Protein 6ZVZ (pdb70)

Nearest PDB structures (foldseek):
  6zvz-assembly2_B  TM=9.711E-01  e=4.942E-58  Methanocaldococcus jannaschii
  6zw0-assembly1_B  TM=9.424E-01  e=6.574E-52  Methanocaldococcus jannaschii
  8jtu-assembly1_B  TM=8.906E-01  e=1.917E-16  Methanosarcina mazei
  6zvz-assembly2_B  TM=8.165E-01  e=2.394E-58  Methanocaldococcus jannaschii
  6zw0-assembly1_B  TM=8.586E-01  e=1.946E-52  Methanocaldococcus jannaschii

InterPro domains:
  IPR016754 Connectase MJ0548-like [PIRSF019262] (1-293)
  IPR057262 Connectase MJ0548-like, N-terminal domain [PF09894] (1-194)
  IPR057377 Connectase MJ0548-like, C-terminal domain [PF25274] (198-291)

Solvent-accessible surface area: 63079 Å² total; per-residue (Å²): 28,70,0,0,0,0,0,3,6,0,100,31,0,0,0,0,0,0,0,55,20,17,14,88,34,157,40,50,111,128,34,93,124,76,0,51,120,68,0,34,48,4,102,6,98,29,71,114,78,0,103,129,44,2,128,159,37,129,9,101,15,67,32,76,52,121,56,96,8,1,79,100,61,44,90,8,0,0,2,4,10,8,38,53,93,63,182,53,13,111,23,99,22,0,0,0,0,18,16,20,0,2,28,7,22,4,70,45,54,82,55,43,23,64,12,46,41,75,23,90,20,50,12,16,10,3,3,151,26,0,72,133,77,0,83,75,36,7,133,127,28,31,132,7,0,45,96,17,75,30,132,53,0,32,81,10,0,78,82,5,1,84,91,10,76,119,1,2,3,5,2,168,94,41,20,29,76,16,5,62,82,103,29,170,81,1,74,100,36,15,125,146,18,15,76,58,13,51,124,131,41,63,98,81,107,109,111,135,87,55,122,34,98,26,80,53,19,60,133,82,44,4,116,92,19,74,0,0,43,2,100,98,37,78,0,52,15,82,124,92,22,35,0,1,46,106,89,31,40,121,25,142,85,58,83,60,0,72,10,129,40,110,46,144,85,48,22,43,0,21,10,76,128,44,93,24,29,1,112,76,92,92,60,140,5,57,42,188,46,46,7,7,70,80,41,79,2,0,0,0,0,3,7,0,124,33,0,0,0,0,0,0,0,56,20,25,16,96,29,166,46,50,132,127,35,80,125,76,0,24,93,58,0,34,37,4,101,6,98,40,73,118,80,0,104,121,44,2,126,160,38,130,9,126,17,70,34,74,54,120,52,90,11,0,78,97,59,43,87,7,0,0,3,3,17,14,53,57,106,63,183,53,13,111,26,102,21,0,0,0,0,14,3,20,0,3,29,7,24,4,70,43,52,83,53,35,25,60,13,40,43,69,6,83,20,47,12,16,12,4,1,149,26,0,76,133,76,0,86,83,36,7,142,125,30,32,122,9,0,44,82,20,80,34,132,59,0,30,82,9,0,77,84,5,1,83,91,11,77,117,1,2,3,4,2,171,98,41,22,29,74,17,5,57,79,104,28,169,81,1,74,98,34,14,126,147,19,14,72,55,15,51,131,132,43,57,107,84,87,120,117,136,82,54,126,35,84,34,82,54,20,54,126,93,41,3,117,92,18,75,0,0,45,2,108,114,35,82,0,58,15,79,102,83,22,32,0,1,42,111,84,37,42,109,28,141,87,60,80,60,0,70,10,130,39,110,45,144,88,46,22,42,0,25,10,74,129,43,78,23,36,3,111,76,93,90,60,139,5,56,42,187,46,39,6,8,74,129,13,2,66,1,0,0,0,0,3,7,0,116,36,0,0,0,0,0,0,0,54,23,18,6,95,16,177,47,44,60,42,39,42,116,80,0,21,92,57,0,25,37,5,103,5,98,36,70,135,83,0,100,115,41,2,111,141,38,126,9,146,21,88,33,75,50,109,51,86,5,1,122,86,49,41,83,4,0,0,12,4,14,7,37,26,72,49,130,27,13,100,20,92,34,0,0,0,0,64,14,21,0,3,28,6,23,3,73,44,58,82,54,43,26,61,13,42,40,73,9,73,18,48,10,12,7,4,1,144,31,0,66,134,77,0,85,76,32,7,132,148,35,30,172,98,0,26,166,33,79,38,122,77,0,36,73,16,0,79,90,6,0,78,95,11,60,125,1,2,2,4,0,148,97,44,26,27,70,16,7,85,97,102,28,131,38,0,75,86,35,15,122,148,33,14,33,50,11,35,135,126,38,65,108,78,99,130,112,133,94,60,120,36,100,26,74,53,20,58,132,88,40,3,114,94,18,75,0,0,44,2,97,97,36,78,0,51,18,80,138,99,26,40,0,1,50,112,87,37,48,127,19,143,84,59,150,61,0,80,11,117,40,110,47,144,85,48,21,42,0,24,10,74,129,43,84,25,35,2,111,76,95,90,54,155,6,70,41,182,48,58,7,8,74,78,24,4,70,0,0,0,0,0,4,7,0,132,34,0,0,0,0,0,0,0,77,24,15,11,88,39,152,36,47,65,36,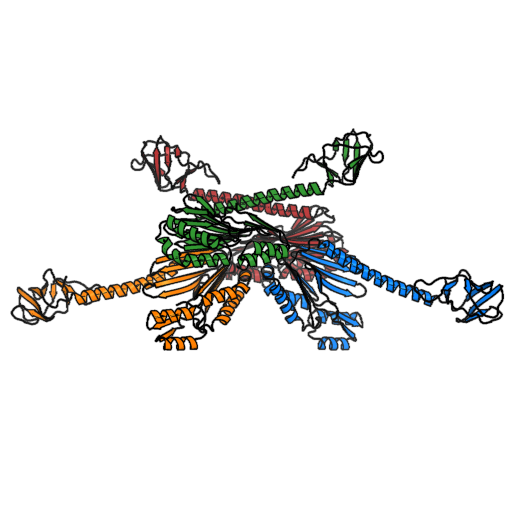39,77,125,77,0,52,109,63,0,35,46,5,98,11,98,43,74,120,78,0,95,118,39,2,130,160,38,130,8,125,20,81,34,76,45,106,51,96,5,1,86,99,61,41,78,4,0,0,3,4,15,8,39,44,90,55,171,53,13,111,28,104,25,0,0,0,0,64,17,20,0,3,28,7,22,3,71,44,72,82,53,42,24,62,12,46,41,76,24,92,19,46,10,7,10,12,1,131,29,0,84,133,77,0,68,78,59,6,137,209,36,30,176,97,0,22,149,33,80,36,134,85,0,31,82,11,0,78,87,5,1,82,96,11,60,122,1,1,5,4,0,146,87,45,32,29,77,17,5,84,104,103,28,171,81,0,74,98,36,15,126,147,20,14,89,61,15,49,132,133,61,55,79,80,96,104,116,135,48,58,124,33,84,34,107,47,18,70,114,58,40,4,116,93,18,93,0,0,43,2,100,98,37,80,0,53,19,88,121,64,26,41,0,2,39,138,88,53,41,119,27,143,85,60,148,60,0,72,12,130,40,111,46,144,85,48,23,48,0,20,10,73,128,44,85,23,37,2,106,76,92,89,56,143,5,57,42,190,46,56,7,8,72,44

B-factor: mean 64.77, std 25.02, range [24.75, 173.52]

Organism: Methanocaldococcus jannaschii (strain ATCC 43067 / DSM 2661 / JAL-1 / JCM 10045 / NBRC 100440) (NCBI:txid243232)

Secondary structure (DSSP, 8-state):
---EEEEEEETTEEEEEEE--EEEEES-HHHHHHHHHHHHHT---SHHHHHHHHHHTT-EEEEE-----EEE-SSS-EEEEEEEESSSEEEEEEEEETTEEEEEEEETTEEEEEEEEES-EEEEEE-HHHHHHHHHHHHTTTTTGGGS-HHHHHHHHHHHHHHHTTSTTS-S-EEEEEE-S--TTHHHHHHHHHHHHHHHHHHHHHHHHHHHHHHHHHHTB-SSEEEEEEETTEEEE-TTEEEESSSSSSPPEESEEE-BSS--TTPEEEEETTEEEETTT--B-B-SSEEEE-/---EEEEEEETTEEEEEEE--EEEEES-HHHHHHHHHHHHHT---SHHHHHHHHHHTT-EEEEE-----EEE-SSS-EEEEEEEESSSEEEEEEEEETTEEEEEEEETTEEEEEEEEESSEEEEEE-HHHHHHHHHHHHTTGGGGGGS-HHHHHHHHHHHHHHHTTSTTS-S-EEEEEE-S--TTHHHHHHHHHHHHHHHHHHHHHHHHHHHHHHHHHHTB-SSEEEEEEETTEEEE-TTEEEESSS-SSPPEESEEE-BSS--TTPEEEEETTEEEETTT--B-B-SSEEEE-/-B--EEEEEEETTEEEEEEE--EEEEES-HHHHHHHHHHHHHT---SHHHHHHHHHHTT-EEEEE-----EEE-SSS-EEEEEEEESSSEEEEEEEEETTEEEEEEEETTEEEEEEEEESSEEEEEE-HHHHHHHHHHHHTTGGGGGGS-HHHHHHHHHHHHHHHTTSTTS-S-EEEEEE-S--TTHHHHHHHHHHHHHHHHHHHHHHHHHHHHHHHHHHTB-SSEEEEEEETTEEEE-TTEEEESSSSSSPPEESEEE-BSS--TTPEEEEETTEEEETTT--B-B-SSEEEE-/-B--EEEEEEETTEEEEEEE--EEEEES-HHHHHHHHHHHHHT---SHHHHHHHHHHTT-EEEEE-----EEE-SSS-EEEEEEEESSSEEEEEEEEETTEEEEEEEETTEEEEEEEEESSEEEEEE-HHHHHHHHHHHTTTGGGGGGS-HHHHHHHHHHHHHHHTTSTTS-S-EEEEEE-S--TTHHHHHHHHHHHHHHHHHHHHHHHHHHHHHHHHHHTB-SSEEEEEEETTEEEE-TTEEEESSSSSSPPEESEEE-BSS--TTPEEEEETTEEEETTT--B-B-SSEEEE-

Foldseek 3Di:
DFAKKKKKAAQQKIKIKWFQKDKDKDDDPVLVVVLVCCQLVCVQQAPVSSVVSCVVSVIDMDMDRPGAFKDDPDLFKIKGKDWDDDVWTWIWMWMYGHFKIKIWIDIHLDTPDMDIGGHIDMDMTGGPVLSVQLVVLCVVCVVCVNVDNPVVVQVSNVVSCVVPQNRPRGDPDMDMDIHRDHDPPRVVVVVVVSVVVVVVSVVVVVVVLFVVLLVVQVVFFDQWDQFAWDDPQKGQGDPQKWKFQDRGSDTDIHRIFHKDWDDDGGFTWIHHRNFIATPPVRTGIDGNITMGTD/DFAKKKWKAAQQWIKIKDFQKDKDKDDDPVLVVVLVCCQLVCVDQAPVSSVVSCVVSVIDMDMDRPGAFKDAPDLFKIKGKDWDDDVWTWIWMWMYGHQKIKIWIDIHLDTPDMDIGGHIDMDMTGGPVLSVQLVVLCVVCVVCVNVDNPVVVQVSVVVSCVVPQNRPRGDPDMDMDIHRDHDPPRVVVVVVVSVVVVVVSVVVVVVVLFVVLLVVQVVFFDQWDQFAWDDPQKGQGDPQKWKFQDRGSDTDIHRIFHKDWPDYGGFTWIHHRNFIATPPVRTGIDGNITMGGD/DAQAKKKKKAAQQKIKIKDFQKDKDKDDDPVLVVVLVCCLLVCVDQAPVSSVVSCVVSVIDMDMDRHHAFKDAPDLFKIKGKGWDDDVWTWIWMWMYGHQKIKIWIDIHLDTPDMDIGGHIDMDMTHGPVLSVQLVVLCVVCVVCVNVDNPVVVQVSNVVSLCVPQNRVSGDNDMDMDIHRDHDPPRVVVVVVVSVVVVVVSVVVVVVVLFVVLLVVQVVFFDQWDQFAWDDPQKGQGDPQKWKFLDRGSDTDIHRIFHKDWDDDGGFTWIHHRNFIATPPVRTGIDGNITMGGD/DAQFKKKKKAAQQKIKIKGFFKDKDKDDDPVLVVVLVCCQLVCVDQAPVSSCVSCVVSVIDMDMDRHGAFKDAPDLFKIKGKGWDDDVWTWMWMWMYGHFKIKIWIDIHLDTPDMDIGGHIDMDITGGPVLSVQLVVLCVVCVVCVNVDNPVVVQVSNVVSLCVPQNRPSGDNDMDMDIHRDHDPPRVVVVVVVSVVVNVVSVVVVVVVLFVVLLVVQVVFFDQWDQFAWDDPQKGQGDPFKWKFQDRGSDTDIHRIFHKDWPDDGGFTWIHHRNFIATPPVRTGIDGNITMGGD

Radius of gyration: 45.35 Å; Cα contacts (8 Å, |Δi|>4): 2512; chains: 4; bounding box: 73×190×86 Å

Sequence (1178 aa):
SMSLIICYYGKNGAVIGGDRRQIFFRGSEENRKILEEKLYSGEIKSEEELYKLAEKLNIKIIIEDDREKVRKISDSVVCGEVRSLGIDAKRRRVYATKGKCAIVDILNDTVTNQTIKEGFGIVVLGNRFLKKKAEEELKRTAKLFPMMPIQQIEDAIKEIFEKLKWHPTVSKEYDIYSVNKYEKNFEEVIKKDIESLFKYREQLRKQLIDFGKVMSIVNKIVKNGEIGVIKDGKLHLYDDYIAIDKIDPNPKVFKVVDVEGNFKDGDIVVIENGDMKIKGTNEKVTTKYIIIHKSMSLIICYYGKNGAVIGGDRRQIFFRGSEENRKILEEKLYSGEIKSEEELYKLAEKLNIKIIIEDDREKVRKISDSVVCGEVRSLGIDAKRRRVYATKGKCAIVDILNDTVTNQTIKEGFGIVVLGNRFLKKKAEEELKRTAKLFPMMPIQQIEDAIKEIFEKLKWHPTVSKEYDIYSVNKYEKNFEEVIKKDIESLFKYREQLRKQLIDFGKVMSIVNKIVKNGEIGVIKDGKLHLYDDYIAIDKIDPNPKVFKVVDVEGNFKDGDIVVIENGDMKIKGTNEKVTTKYIIIHKGSMSLIICYYGKNGAVIGGDRRQIFFRGSEENRKILEEKLYSGEIKSEEELYKLAEKLNIKIIIEDDREKVRKISDSVVCGEVRSLGIDAKRRRVYATKGKCAIVDILNDTVTNQTIKEGFGIVVLGNRFLKKKAEEELKRTAKLFPMMPIQQIEDAIKEIFEKLKWHPTVSKEYDIYSVNKYEKNFEEVIKKDIESLFKYREQLRKQLIDFGKVMSIVNKIVKNGEIGVIKDGKLHLYDDYIAIDKIDPNPKVFKVVDVEGNFKDGDIVVIENGDMKIKGTNEKVTTKYIIIHKGSMSLIICYYGKNGAVIGGDRRQIFFRGSEENRKILEEKLYSGEIKSEEELYKLAEKLNIKIIIEDDREKVRKISDSVVCGEVRSLGIDAKRRRVYATKGKCAIVDILNDTVTNQTIKEGFGIVVLGNRFLKKKAEEELKRTAKLFPMMPIQQIEDAIKEIFEKLKWHPTVSKEYDIYSVNKYEKNFEEVIKKDIESLFKYREQLRKQLIDFGKVMSIVNKIVKNGEIGVIKDGKLHLYDDYIAIDKIDPNPKVFKVVDVEGNFKDGDIVVIENGDMKIKGTNEKVTTKYIIIHK

Structure (mmCIF, N/CA/C/O backbone):
data_6ZVZ
#
_entry.id   6ZVZ
#
_cell.length_a   76.162
_cell.length_b   190.221
_cell.length_c   111.863
_cell.angle_alpha   90.000
_cell.angle_beta   107.430
_cell.angle_gamma   90.000
#
_symmetry.space_group_name_H-M   'C 1 2 1'
#
loop_
_entity.id
_entity.type
_entity.pdbx_description
1 polymer 'Connectase MJ0548'
2 water water
#
loop_
_atom_site.group_PDB
_atom_site.id
_atom_site.type_symbol
_atom_site.label_atom_id
_atom_site.label_alt_id
_atom_site.label_comp_id
_atom_site.label_asym_id
_atom_site.label_entity_id
_atom_site.label_seq_id
_atom_site.pdbx_PDB_ins_code
_atom_site.Cartn_x
_atom_site.Cartn_y
_atom_site.Cartn_z
_atom_site.occupancy
_atom_site.B_iso_or_equiv
_atom_site.auth_seq_id
_atom_site.auth_comp_id
_atom_site.auth_asym_id
_atom_site.auth_atom_id
_atom_site.pdbx_PDB_model_num
ATOM 1 N N . SER A 1 2 ? 16.330 -26.492 42.101 1.00 69.37 -1 SER A N 1
ATOM 2 C CA . SER A 1 2 ? 14.976 -26.122 41.629 1.00 71.52 -1 SER A CA 1
ATOM 3 C C . SER A 1 2 ? 14.853 -24.573 41.312 1.00 67.14 -1 SER A C 1
ATOM 4 O O . SER A 1 2 ? 15.862 -23.862 41.061 1.00 68.49 -1 SER A O 1
ATOM 7 N N . MET A 1 3 ? 13.628 -24.058 41.277 1.00 59.49 0 MET A N 1
ATOM 8 C CA . MET A 1 3 ? 13.403 -22.844 40.513 1.00 58.33 0 MET A CA 1
ATOM 9 C C . MET A 1 3 ? 13.488 -21.691 41.475 1.00 50.81 0 MET A C 1
ATOM 10 O O . MET A 1 3 ? 12.683 -21.593 42.378 1.00 47.72 0 MET A O 1
ATOM 15 N N . SER A 1 4 ? 14.439 -20.807 41.239 1.00 46.56 1 SER A N 1
ATOM 16 C CA . SER A 1 4 ? 14.647 -19.681 42.098 1.00 51.12 1 SER A CA 1
ATOM 17 C C . SER A 1 4 ? 14.520 -18.492 41.161 1.00 46.64 1 SER A C 1
ATOM 18 O O . SER A 1 4 ? 13.402 -18.147 40.762 1.00 48.24 1 SER A O 1
ATOM 21 N N . LEU A 1 5 ? 15.654 -17.947 40.737 1.00 41.97 2 LEU A N 1
ATOM 22 C CA . LEU A 1 5 ? 15.686 -16.761 39.916 1.00 39.67 2 LEU A CA 1
ATOM 23 C C . LEU A 1 5 ? 16.951 -16.638 39.116 1.00 35.04 2 LEU A C 1
ATOM 24 O O . LEU A 1 5 ? 18.076 -16.662 39.663 1.00 33.54 2 LEU A O 1
ATOM 29 N N . ILE A 1 6 ? 16.771 -16.520 37.808 1.00 34.71 3 ILE A N 1
ATOM 30 C CA . ILE A 1 6 ? 17.850 -16.102 36.921 1.00 35.92 3 ILE A CA 1
ATOM 31 C C . ILE A 1 6 ? 17.399 -14.897 36.113 1.00 36.14 3 ILE A C 1
ATOM 32 O O . ILE A 1 6 ? 16.308 -14.885 35.527 1.00 36.81 3 ILE A O 1
ATOM 37 N N . ILE A 1 7 ? 18.249 -13.881 36.055 1.00 36.79 4 ILE A N 1
ATOM 38 C CA . ILE A 1 7 ? 17.974 -12.681 35.235 1.00 35.47 4 ILE A CA 1
ATOM 39 C C . ILE A 1 7 ? 19.095 -12.447 34.283 1.00 35.11 4 ILE A C 1
ATOM 40 O O . ILE A 1 7 ? 20.275 -12.463 34.690 1.00 38.14 4 ILE A O 1
ATOM 45 N N . CYS A 1 8 ? 18.746 -12.356 33.005 1.00 36.10 5 CYS A N 1
ATOM 46 C CA . CYS A 1 8 ? 19.729 -12.279 31.916 1.00 37.66 5 CYS A CA 1
ATOM 47 C C . CYS A 1 8 ? 19.445 -11.146 30.968 1.00 38.74 5 CYS A C 1
ATOM 48 O O . CYS A 1 8 ? 18.341 -11.072 30.420 1.00 35.85 5 CYS A O 1
ATOM 51 N N . TYR A 1 9 ? 20.428 -10.243 30.803 1.00 33.85 6 TYR A N 1
ATOM 52 C CA . TYR A 1 9 ? 20.326 -9.175 29.864 1.00 29.73 6 TYR A CA 1
ATOM 53 C C . TYR A 1 9 ? 21.289 -9.437 28.755 1.00 30.10 6 TYR A C 1
ATOM 54 O O . TYR A 1 9 ? 22.405 -9.914 28.977 1.00 31.02 6 TYR A O 1
ATOM 63 N N . TYR A 1 10 ? 20.853 -9.102 27.555 1.00 31.41 7 TYR A N 1
ATOM 64 C CA . TYR A 1 10 ? 21.710 -9.101 26.364 1.00 34.53 7 TYR A CA 1
ATOM 65 C C . TYR A 1 10 ? 21.387 -7.873 25.566 1.00 33.31 7 TYR A C 1
ATOM 66 O O . TYR A 1 10 ? 20.218 -7.474 25.464 1.00 33.77 7 TYR A O 1
ATOM 75 N N . GLY A 1 11 ? 22.424 -7.271 25.010 1.00 31.77 8 GLY A N 1
ATOM 76 C CA . GLY A 1 11 ? 22.261 -6.047 24.245 1.00 35.18 8 GLY A CA 1
ATOM 77 C C . GLY A 1 11 ? 23.559 -5.728 23.539 1.00 34.23 8 GLY A C 1
ATOM 78 O O . GLY A 1 11 ? 24.496 -6.525 23.491 1.00 34.87 8 GLY A O 1
ATOM 79 N N . LYS A 1 12 ? 23.588 -4.560 22.963 1.00 37.94 9 LYS A N 1
ATOM 80 C CA . LYS A 1 12 ? 24.643 -4.183 22.061 1.00 42.98 9 LYS A CA 1
ATOM 81 C C . LYS A 1 12 ? 25.922 -3.885 22.843 1.00 40.05 9 LYS A C 1
ATOM 82 O O . LYS A 1 12 ? 27.015 -3.936 22.312 1.00 39.79 9 LYS A O 1
ATOM 88 N N . ASN A 1 13 ? 25.742 -3.584 24.110 1.00 36.37 10 ASN A N 1
ATOM 89 C CA . ASN A 1 13 ? 26.820 -3.309 25.020 1.00 38.37 10 ASN A CA 1
ATOM 90 C C . ASN A 1 13 ? 27.314 -4.563 25.764 1.00 36.46 10 ASN A C 1
ATOM 91 O O . ASN A 1 13 ? 28.189 -4.486 26.580 1.00 43.52 10 ASN A O 1
ATOM 96 N N . GLY A 1 14 ? 26.702 -5.706 25.529 1.00 36.42 11 GLY A N 1
ATOM 97 C CA . GLY A 1 14 ? 27.152 -6.954 26.118 1.00 36.13 11 GLY A CA 1
ATOM 98 C C . GLY A 1 14 ? 26.033 -7.791 26.703 1.00 32.39 11 GLY A C 1
ATOM 99 O O . GLY A 1 14 ? 24.871 -7.649 26.304 1.00 33.37 11 GLY A O 1
ATOM 100 N N . ALA A 1 15 ? 26.371 -8.590 27.701 1.00 29.93 12 ALA A N 1
ATOM 101 C CA . ALA A 1 15 ? 25.364 -9.380 28.393 1.00 28.96 12 ALA A CA 1
ATOM 102 C C . ALA A 1 15 ? 25.715 -9.577 29.841 1.00 35.14 12 ALA A C 1
ATOM 103 O O . ALA A 1 15 ? 26.912 -9.553 30.275 1.00 35.32 12 ALA A O 1
ATOM 105 N N . VAL A 1 16 ? 24.663 -9.738 30.627 1.00 34.78 13 VAL A N 1
ATOM 106 C CA . VAL A 1 16 ? 24.796 -9.769 32.070 1.00 31.14 13 VAL A CA 1
ATOM 107 C C . VAL A 1 16 ? 23.842 -10.821 32.516 1.00 34.26 13 VAL A C 1
ATOM 108 O O . VAL A 1 16 ? 22.665 -10.842 32.080 1.00 30.73 13 VAL A O 1
ATOM 112 N N . ILE A 1 17 ? 24.325 -11.680 33.409 1.00 33.95 14 ILE A N 1
ATOM 113 C CA . ILE A 1 17 ? 23.467 -12.648 34.001 1.00 34.01 14 ILE A CA 1
ATOM 114 C C . ILE A 1 17 ? 23.695 -12.719 35.516 1.00 32.19 14 ILE A C 1
ATOM 115 O O . ILE A 1 17 ? 24.808 -12.598 35.992 1.00 32.21 14 ILE A O 1
ATOM 120 N N . GLY A 1 18 ? 22.593 -12.901 36.239 1.00 32.98 15 GLY A N 1
ATOM 121 C CA . GLY A 1 18 ? 22.625 -13.097 37.661 1.00 36.14 15 GLY A CA 1
ATOM 122 C C . GLY A 1 18 ? 21.766 -14.309 37.990 1.00 35.48 15 GLY A C 1
ATOM 123 O O . GLY A 1 18 ? 20.760 -14.563 37.324 1.00 33.25 15 GLY A O 1
ATOM 124 N N . GLY A 1 19 ? 22.199 -15.066 38.992 1.00 31.43 16 GLY A N 1
ATOM 125 C CA . GLY A 1 19 ? 21.429 -16.195 39.496 1.00 31.17 16 GLY A CA 1
ATOM 126 C C . GLY A 1 19 ? 21.924 -16.594 40.872 1.00 32.53 16 GLY A C 1
ATOM 127 O O . GLY A 1 19 ? 23.077 -16.369 41.236 1.00 33.38 16 GLY A O 1
ATOM 128 N N . ASP A 1 20 ? 21.061 -17.206 41.651 1.00 37.21 17 ASP A N 1
ATOM 129 C CA . ASP A 1 20 ? 21.465 -17.685 42.975 1.00 42.04 17 ASP A CA 1
ATOM 130 C C . ASP A 1 20 ? 21.877 -19.144 42.840 1.00 45.17 17 ASP A C 1
ATOM 131 O O . ASP A 1 20 ? 22.170 -19.598 41.726 1.00 46.94 17 ASP A O 1
ATOM 136 N N . ARG A 1 21 ? 21.939 -19.868 43.958 1.00 42.50 18 ARG A N 1
ATOM 137 C CA . ARG A 1 21 ? 22.477 -21.217 43.988 1.00 41.31 18 ARG A CA 1
ATOM 138 C C . ARG A 1 21 ? 21.624 -22.242 44.695 1.00 44.57 18 ARG A C 1
ATOM 139 O O . ARG A 1 21 ? 22.124 -23.315 45.013 1.00 44.73 18 ARG A O 1
ATOM 147 N N . ARG A 1 22 ? 20.387 -21.895 45.023 1.00 45.35 19 ARG A N 1
ATOM 148 C CA . ARG A 1 22 ? 19.622 -22.733 45.932 1.00 47.50 19 ARG A CA 1
ATOM 149 C C . ARG A 1 22 ? 18.805 -23.830 45.245 1.00 52.43 19 ARG A C 1
ATOM 150 O O . ARG A 1 22 ? 18.069 -23.588 44.299 1.00 50.68 19 ARG A O 1
ATOM 158 N N . GLN A 1 23 ? 18.935 -25.023 45.802 1.00 55.80 20 GLN A N 1
ATOM 159 C CA . GLN A 1 23 ? 18.159 -26.182 45.427 1.00 59.39 20 GLN A CA 1
ATOM 160 C C . GLN A 1 23 ? 17.437 -26.655 46.687 1.00 60.99 20 GLN A C 1
ATOM 161 O O . GLN A 1 23 ? 18.022 -26.684 47.780 1.00 55.64 20 GLN A O 1
ATOM 167 N N . ILE A 1 24 ? 16.188 -27.059 46.514 1.00 60.32 21 ILE A N 1
ATOM 168 C CA . ILE A 1 24 ? 15.415 -27.642 47.598 1.00 63.94 21 ILE A CA 1
ATOM 169 C C . ILE A 1 24 ? 14.928 -29.019 47.189 1.00 65.14 21 ILE A C 1
ATOM 170 O O . ILE A 1 24 ? 14.291 -29.165 46.153 1.00 65.27 21 ILE A O 1
ATOM 175 N N . PHE A 1 25 ? 15.293 -30.019 47.995 1.00 72.54 22 PHE A N 1
ATOM 176 C CA . PHE A 1 25 ? 14.831 -31.397 47.850 1.00 76.09 22 PHE A CA 1
ATOM 177 C C . PHE A 1 25 ? 13.771 -31.661 48.901 1.00 78.09 22 PHE A C 1
ATOM 178 O O . PHE A 1 25 ? 13.925 -31.320 50.083 1.00 78.77 22 PHE A O 1
ATOM 186 N N . PHE A 1 26 ? 12.689 -32.267 48.459 1.00 78.08 23 PHE A N 1
ATOM 187 C CA . PHE A 1 26 ? 11.632 -32.696 49.346 1.00 81.90 23 PHE A CA 1
ATOM 188 C C . PHE A 1 26 ? 11.632 -34.207 49.394 1.00 85.14 23 PHE A C 1
ATOM 189 O O . PHE A 1 26 ? 11.832 -34.842 48.353 1.00 85.21 23 PHE A O 1
ATOM 197 N N . ARG A 1 27 ? 11.409 -34.768 50.586 1.00 85.93 24 ARG A N 1
ATOM 198 C CA . ARG A 1 27 ? 11.160 -36.188 50.756 1.00 90.54 24 ARG A CA 1
ATOM 199 C C . ARG A 1 27 ? 9.829 -36.364 51.450 1.00 94.31 24 ARG A C 1
ATOM 200 O O . ARG A 1 27 ? 9.644 -35.872 52.557 1.00 93.20 24 ARG A O 1
ATOM 208 N N . GLY A 1 28 ? 8.923 -37.107 50.828 1.00 98.84 25 GLY A N 1
ATOM 209 C CA . GLY A 1 28 ? 7.622 -37.406 51.421 1.00 103.10 25 GLY A CA 1
ATOM 210 C C . GLY A 1 28 ? 6.628 -37.599 50.298 1.00 105.37 25 GLY A C 1
ATOM 211 O O . GLY A 1 28 ? 7.022 -37.744 49.143 1.00 101.18 25 GLY A O 1
ATOM 212 N N . SER A 1 29 ? 5.340 -37.607 50.636 1.00 111.17 26 SER A N 1
ATOM 213 C CA . SER A 1 29 ? 4.299 -37.952 49.669 1.00 115.32 26 SER A CA 1
ATOM 214 C C . SER A 1 29 ? 4.295 -36.962 48.516 1.00 114.91 26 SER A C 1
ATOM 215 O O . SER A 1 29 ? 4.489 -35.758 48.713 1.00 112.27 26 SER A O 1
ATOM 218 N N . GLU A 1 30 ? 4.083 -37.489 47.314 1.00 116.59 27 GLU A N 1
ATOM 219 C CA . GLU A 1 30 ? 4.015 -36.668 46.120 1.00 111.79 27 GLU A CA 1
ATOM 220 C C . GLU A 1 30 ? 2.950 -35.580 46.255 1.00 110.18 27 GLU A C 1
ATOM 221 O O . GLU A 1 30 ? 3.199 -34.444 45.878 1.00 104.05 27 GLU A O 1
ATOM 227 N N . GLU A 1 31 ? 1.786 -35.902 46.824 1.00 112.81 28 GLU A N 1
ATOM 228 C CA . GLU A 1 31 ? 0.723 -34.894 46.957 1.00 113.48 28 GLU A CA 1
ATOM 229 C C . GLU A 1 31 ? 1.080 -33.760 47.940 1.00 112.39 28 GLU A C 1
ATOM 230 O O . GLU A 1 31 ? 0.890 -32.576 47.631 1.00 111.39 28 GLU A O 1
ATOM 236 N N . ASN A 1 32 ? 1.616 -34.101 49.105 1.00 109.80 29 ASN A N 1
ATOM 237 C CA . ASN A 1 32 ? 2.036 -33.062 50.031 1.00 105.64 29 ASN A CA 1
ATOM 238 C C . ASN A 1 32 ? 3.192 -32.223 49.488 1.00 102.24 29 ASN A C 1
ATOM 239 O O . ASN A 1 32 ? 3.201 -31.014 49.711 1.00 94.18 29 ASN A O 1
ATOM 244 N N . ARG A 1 33 ? 4.160 -32.876 48.829 1.00 103.28 30 ARG A N 1
ATOM 245 C CA . ARG A 1 33 ? 5.248 -32.202 48.097 1.00 103.51 30 ARG A CA 1
ATOM 246 C C . ARG A 1 33 ? 4.693 -31.061 47.229 1.00 104.03 30 ARG A C 1
ATOM 247 O O . ARG A 1 33 ? 5.165 -29.907 47.303 1.00 98.81 30 ARG A O 1
ATOM 255 N N . LYS A 1 34 ? 3.665 -31.407 46.447 1.00 107.71 31 LYS A N 1
ATOM 256 C CA . LYS A 1 34 ? 2.969 -30.492 45.537 1.00 106.27 31 LYS A CA 1
ATOM 257 C C . LYS A 1 34 ? 2.346 -29.305 46.266 1.00 103.66 31 LYS A C 1
ATOM 258 O O . LYS A 1 34 ? 2.455 -28.176 45.809 1.00 105.64 31 LYS A O 1
ATOM 264 N N . ILE A 1 35 ? 1.696 -29.558 47.399 1.00 103.27 32 ILE A N 1
ATOM 265 C CA . ILE A 1 35 ? 1.090 -28.491 48.203 1.00 102.73 32 ILE A CA 1
ATOM 266 C C . ILE A 1 35 ? 2.170 -27.516 48.701 1.00 97.46 32 ILE A C 1
ATOM 267 O O . ILE A 1 35 ? 1.977 -26.298 48.721 1.00 92.53 32 ILE A O 1
ATOM 272 N N . LEU A 1 36 ? 3.298 -28.077 49.113 1.00 94.76 33 LEU A N 1
ATOM 273 C CA . LEU A 1 36 ? 4.402 -27.296 49.628 1.00 92.49 33 LEU A CA 1
ATOM 274 C C . LEU A 1 36 ? 4.978 -26.412 48.527 1.00 89.89 33 LEU A C 1
ATOM 275 O O . LEU A 1 36 ? 5.142 -25.216 48.717 1.00 81.95 33 LEU A O 1
ATOM 280 N N . GLU A 1 37 ? 5.237 -27.001 47.362 1.00 91.99 34 GLU A N 1
ATOM 281 C CA . GLU A 1 37 ? 5.774 -26.252 46.232 1.00 93.68 34 GLU A CA 1
ATOM 282 C C . GLU A 1 37 ? 4.886 -25.104 45.757 1.00 87.66 34 GLU A C 1
ATOM 283 O O . GLU A 1 37 ? 5.404 -24.016 45.525 1.00 83.57 34 GLU A O 1
ATOM 289 N N . GLU A 1 38 ? 3.578 -25.354 45.620 1.00 84.85 35 GLU A N 1
ATOM 290 C CA . GLU A 1 38 ? 2.617 -24.330 45.200 1.00 84.81 35 GLU A CA 1
ATOM 291 C C . GLU A 1 38 ? 2.703 -23.116 46.123 1.00 82.88 35 GLU A C 1
ATOM 292 O O . GLU A 1 38 ? 2.834 -21.990 45.641 1.00 80.23 35 GLU A O 1
ATOM 298 N N . LYS A 1 39 ? 2.673 -23.336 47.433 1.00 84.76 36 LYS A N 1
ATOM 299 C CA . LYS A 1 39 ? 2.737 -22.227 48.395 1.00 81.99 36 LYS A CA 1
ATOM 300 C C . LYS A 1 39 ? 4.113 -21.540 48.402 1.00 77.81 36 LYS A C 1
ATOM 301 O O . LYS A 1 39 ? 4.229 -20.327 48.595 1.00 74.26 36 LYS A O 1
ATOM 307 N N . LEU A 1 40 ? 5.147 -22.318 48.137 1.00 71.37 37 LEU A N 1
ATOM 308 C CA . LEU A 1 40 ? 6.487 -21.788 48.061 1.00 66.02 37 LEU A CA 1
ATOM 309 C C . LEU A 1 40 ? 6.653 -20.885 46.852 1.00 63.09 37 LEU A C 1
ATOM 310 O O . LEU A 1 40 ? 7.209 -19.798 46.962 1.00 56.20 37 LEU A O 1
ATOM 315 N N . TYR A 1 41 ? 6.168 -21.350 45.701 1.00 66.43 38 TYR A N 1
ATOM 316 C CA . TYR A 1 41 ? 6.364 -20.659 44.447 1.00 67.82 38 TYR A CA 1
ATOM 317 C C . TYR A 1 41 ? 5.304 -19.611 44.164 1.00 69.36 38 TYR A C 1
ATOM 318 O O . TYR A 1 41 ? 5.428 -18.883 43.185 1.00 71.95 38 TYR A O 1
ATOM 327 N N . SER A 1 42 ? 4.266 -19.535 44.996 1.00 73.80 39 SER A N 1
ATOM 328 C CA . SER A 1 42 ? 3.191 -18.558 44.798 1.00 75.34 39 SER A CA 1
ATOM 329 C C . SER A 1 42 ? 3.491 -17.271 45.531 1.00 73.79 39 SER A C 1
ATOM 330 O O . SER A 1 42 ? 2.887 -16.243 45.239 1.00 73.62 39 SER A O 1
ATOM 333 N N . GLY A 1 43 ? 4.380 -17.357 46.525 1.00 73.36 40 GLY A N 1
ATOM 334 C CA . GLY A 1 43 ? 4.676 -16.243 47.433 1.00 68.04 40 GLY A CA 1
ATOM 335 C C . GLY A 1 43 ? 4.003 -16.336 48.779 1.00 68.53 40 GLY A C 1
ATOM 336 O O . GLY A 1 43 ? 4.233 -15.511 49.656 1.00 65.72 40 GLY A O 1
ATOM 337 N N . GLU A 1 44 ? 3.174 -17.353 48.971 1.00 68.62 41 GLU A N 1
ATOM 338 C CA . GLU A 1 44 ? 2.544 -17.502 50.266 1.00 70.19 41 GLU A CA 1
ATOM 339 C C . GLU A 1 44 ? 3.570 -17.744 51.377 1.00 68.28 41 GLU A C 1
ATOM 340 O O . GLU A 1 44 ? 3.372 -17.288 52.522 1.00 66.57 41 GLU A O 1
ATOM 346 N N . ILE A 1 45 ? 4.617 -18.501 51.070 1.00 63.43 42 ILE A N 1
ATOM 347 C CA . ILE A 1 45 ? 5.651 -18.784 52.066 1.00 64.85 42 ILE A CA 1
ATOM 348 C C . ILE A 1 45 ? 6.733 -17.712 52.009 1.00 64.17 42 ILE A C 1
ATOM 349 O O . ILE A 1 45 ? 7.468 -17.633 51.050 1.00 64.06 42 ILE A O 1
ATOM 354 N N . LYS A 1 46 ? 6.823 -16.929 53.087 1.00 68.23 43 LYS A N 1
ATOM 355 C CA . LYS A 1 46 ? 7.620 -15.715 53.160 1.00 66.13 43 LYS A CA 1
ATOM 356 C C . LYS A 1 46 ? 8.995 -15.929 53.778 1.00 62.78 43 LYS A C 1
ATOM 357 O O . LYS A 1 46 ? 9.859 -15.097 53.606 1.00 56.84 43 LYS A O 1
ATOM 363 N N . SER A 1 47 ? 9.210 -17.047 54.468 1.00 61.78 44 SER A N 1
ATOM 364 C CA . SER A 1 47 ? 10.510 -17.294 55.085 1.00 59.69 44 SER A CA 1
ATOM 365 C C . SER A 1 47 ? 10.804 -18.774 55.238 1.00 59.47 44 SER A C 1
ATOM 366 O O . SER A 1 47 ? 9.913 -19.621 55.114 1.00 54.93 44 SER A O 1
ATOM 369 N N . GLU A 1 48 ? 12.072 -19.065 55.544 1.00 59.82 45 GLU A N 1
ATOM 370 C CA . GLU A 1 48 ? 12.490 -20.424 55.896 1.00 60.04 45 GLU A CA 1
ATOM 371 C C . GLU A 1 48 ? 11.763 -20.999 57.067 1.00 62.03 45 GLU A C 1
ATOM 372 O O . GLU A 1 48 ? 11.350 -22.156 57.014 1.00 64.93 45 GLU A O 1
ATOM 378 N N . GLU A 1 49 ? 11.545 -20.199 58.098 1.00 65.33 46 GLU A N 1
ATOM 379 C CA . GLU A 1 49 ? 10.797 -20.701 59.255 1.00 71.23 46 GLU A CA 1
ATOM 380 C C . GLU A 1 49 ? 9.404 -21.159 58.855 1.00 72.57 46 GLU A C 1
ATOM 381 O O . GLU A 1 49 ? 8.980 -22.216 59.295 1.00 73.39 46 GLU A O 1
ATOM 387 N N . GLU A 1 50 ? 8.708 -20.401 57.997 1.00 73.39 47 GLU A N 1
ATOM 388 C CA . GLU A 1 50 ? 7.370 -20.830 57.507 1.00 78.03 47 GLU A CA 1
ATOM 389 C C . GLU A 1 50 ? 7.455 -22.122 56.697 1.00 75.94 47 GLU A C 1
ATOM 390 O O . GLU A 1 50 ? 6.595 -23.003 56.806 1.00 77.34 47 GLU A O 1
ATOM 396 N N . LEU A 1 51 ? 8.511 -22.239 55.916 1.00 70.96 48 LEU A N 1
ATOM 397 C CA . LEU A 1 51 ? 8.718 -23.416 55.104 1.00 71.55 48 LEU A CA 1
ATOM 398 C C . LEU A 1 51 ? 8.950 -24.680 55.950 1.00 71.94 48 LEU A C 1
ATOM 399 O O . LEU A 1 51 ? 8.285 -25.703 55.738 1.00 69.93 48 LEU A O 1
ATOM 404 N N . TYR A 1 52 ? 9.895 -24.614 56.888 1.00 71.56 49 TYR A N 1
ATOM 405 C CA . TYR A 1 52 ? 10.191 -25.777 57.738 1.00 74.10 49 TYR A CA 1
ATOM 406 C C . TYR A 1 52 ? 8.965 -26.183 58.579 1.00 77.35 49 TYR A C 1
ATOM 407 O O . TYR A 1 52 ? 8.658 -27.355 58.663 1.00 78.69 49 TYR A O 1
ATOM 416 N N . LYS A 1 53 ? 8.246 -25.202 59.110 1.00 77.46 50 LYS A N 1
ATOM 417 C CA . LYS A 1 53 ? 7.042 -25.440 59.886 1.00 83.21 50 LYS A CA 1
ATOM 418 C C . LYS A 1 53 ? 5.985 -26.169 59.064 1.00 86.50 50 LYS A C 1
ATOM 419 O O . LYS A 1 53 ? 5.497 -27.244 59.426 1.00 87.23 50 LYS A O 1
ATOM 425 N N . LEU A 1 54 ? 5.641 -25.608 57.920 1.00 87.73 51 LEU A N 1
ATOM 426 C CA . LEU A 1 54 ? 4.602 -26.213 57.116 1.00 94.46 51 LEU A CA 1
ATOM 427 C C . LEU A 1 54 ? 5.012 -27.626 56.656 1.00 97.00 51 LEU A C 1
ATOM 428 O O . LEU A 1 54 ? 4.192 -28.552 56.680 1.00 103.08 51 LEU A O 1
ATOM 433 N N . ALA A 1 55 ? 6.269 -27.794 56.252 1.00 93.27 52 ALA A N 1
ATOM 434 C CA . ALA A 1 55 ? 6.793 -29.115 55.862 1.00 95.82 52 ALA A CA 1
ATOM 435 C C . ALA A 1 55 ? 6.628 -30.180 56.936 1.00 102.78 52 ALA A C 1
ATOM 436 O O . ALA A 1 55 ? 6.192 -31.283 56.622 1.00 110.88 52 ALA A O 1
ATOM 438 N N . GLU A 1 56 ? 6.967 -29.867 58.190 1.00 105.92 53 GLU A N 1
ATOM 439 C CA . GLU A 1 56 ? 6.795 -30.846 59.269 1.00 111.86 53 GLU A CA 1
ATOM 440 C C . GLU A 1 56 ? 5.311 -31.176 59.479 1.00 114.86 53 GLU A C 1
ATOM 441 O O . GLU A 1 56 ? 4.958 -32.329 59.712 1.00 113.63 53 GLU A O 1
ATOM 447 N N . LYS A 1 57 ? 4.436 -30.180 59.336 1.00 114.06 54 LYS A N 1
ATOM 448 C CA . LYS A 1 57 ? 3.001 -30.433 59.429 1.00 115.27 54 LYS A CA 1
ATOM 449 C C . LYS A 1 57 ? 2.533 -31.340 58.303 1.00 112.60 54 LYS A C 1
ATOM 450 O O . LYS A 1 57 ? 1.617 -32.106 58.493 1.00 114.67 54 LYS A O 1
ATOM 456 N N . LEU A 1 58 ? 3.184 -31.278 57.145 1.00 107.41 55 LEU A N 1
ATOM 457 C CA . LEU A 1 58 ? 2.856 -32.163 56.026 1.00 107.08 55 LEU A CA 1
ATOM 458 C C . LEU A 1 58 ? 3.677 -33.459 55.913 1.00 107.61 55 LEU A C 1
ATOM 459 O O . LEU A 1 58 ? 3.473 -34.221 54.962 1.00 107.40 55 LEU A O 1
ATOM 464 N N . ASN A 1 59 ? 4.538 -33.746 56.891 1.00 107.94 56 ASN A N 1
ATOM 465 C CA . ASN A 1 59 ? 5.470 -34.884 56.814 1.00 108.38 56 ASN A CA 1
ATOM 466 C C . ASN A 1 59 ? 6.329 -34.878 55.586 1.00 103.92 56 ASN A C 1
ATOM 467 O O . ASN A 1 59 ? 6.399 -35.853 54.833 1.00 104.86 56 ASN A O 1
ATOM 472 N N . ILE A 1 60 ? 6.980 -33.742 55.382 1.00 102.79 57 ILE A N 1
ATOM 473 C CA . ILE A 1 60 ? 7.954 -33.596 54.322 1.00 95.98 57 ILE A CA 1
ATOM 474 C C . ILE A 1 60 ? 9.263 -33.141 54.945 1.00 90.08 57 ILE A C 1
ATOM 475 O O . ILE A 1 60 ? 9.278 -32.251 55.795 1.00 86.71 57 ILE A O 1
ATOM 480 N N . LYS A 1 61 ? 10.339 -33.830 54.582 1.00 87.30 58 LYS A N 1
ATOM 481 C CA . LYS A 1 61 ? 11.655 -33.444 55.010 1.00 87.61 58 LYS A CA 1
ATOM 482 C C . LYS A 1 61 ? 12.258 -32.656 53.907 1.00 83.31 58 LYS A C 1
ATOM 483 O O . LYS A 1 61 ? 12.102 -32.999 52.717 1.00 82.70 58 LYS A O 1
ATOM 489 N N . ILE A 1 62 ? 12.937 -31.593 54.313 1.00 78.48 59 ILE A N 1
ATOM 490 C CA . ILE A 1 62 ? 13.514 -30.661 53.386 1.00 74.15 59 ILE A CA 1
ATOM 491 C C . ILE A 1 62 ? 15.008 -30.755 53.493 1.00 70.60 59 ILE A C 1
ATOM 492 O O . ILE A 1 62 ? 15.536 -30.861 54.573 1.00 69.04 59 ILE A O 1
ATOM 497 N N . ILE A 1 63 ? 15.664 -30.709 52.340 1.00 68.46 60 ILE A N 1
ATOM 498 C CA . ILE A 1 63 ? 17.086 -30.547 52.264 1.00 66.78 60 ILE A CA 1
ATOM 499 C C . ILE A 1 63 ? 17.314 -29.411 51.290 1.00 62.80 60 ILE A C 1
ATOM 500 O O . ILE A 1 63 ? 16.797 -29.376 50.183 1.00 60.04 60 ILE A O 1
ATOM 505 N N . ILE A 1 64 ? 18.004 -28.399 51.775 1.00 62.67 61 ILE A N 1
ATOM 506 C CA . ILE A 1 64 ? 18.312 -27.225 50.990 1.00 55.42 61 ILE A CA 1
ATOM 507 C C . ILE A 1 64 ? 19.776 -27.373 50.717 1.00 55.47 61 ILE A C 1
ATOM 508 O O . ILE A 1 64 ? 20.534 -27.638 51.621 1.00 56.75 61 ILE A O 1
ATOM 513 N N . GLU A 1 65 ? 20.173 -27.190 49.464 1.00 58.58 62 GLU A N 1
ATOM 514 C CA . GLU A 1 65 ? 21.579 -27.172 49.117 1.00 60.79 62 GLU A CA 1
ATOM 515 C C . GLU A 1 65 ? 21.861 -25.949 48.268 1.00 58.34 62 GLU A C 1
ATOM 516 O O . GLU A 1 65 ? 21.145 -25.666 47.323 1.00 56.86 62 GLU A O 1
ATOM 522 N N . ASP A 1 66 ? 22.881 -25.201 48.694 1.00 58.53 63 ASP A N 1
ATOM 523 C CA . ASP A 1 66 ? 23.240 -23.912 48.135 1.00 55.54 63 ASP A CA 1
ATOM 524 C C . ASP A 1 66 ? 24.575 -23.971 47.419 1.00 56.57 63 ASP A C 1
ATOM 525 O O . ASP A 1 66 ? 25.159 -22.933 47.129 1.00 52.57 63 ASP A O 1
ATOM 530 N N . ASP A 1 67 ? 25.045 -25.173 47.115 1.00 57.24 64 ASP A N 1
ATOM 531 C CA . ASP A 1 67 ? 26.278 -25.287 46.382 1.00 62.80 64 ASP A CA 1
ATOM 532 C C . ASP A 1 67 ? 26.065 -25.324 44.867 1.00 60.98 64 ASP A C 1
ATOM 533 O O . ASP A 1 67 ? 27.017 -25.202 44.115 1.00 62.11 64 ASP A O 1
ATOM 538 N N . ARG A 1 68 ? 24.815 -25.422 44.420 1.00 64.39 65 ARG A N 1
ATOM 539 C CA . ARG A 1 68 ? 24.483 -25.390 42.995 1.00 70.15 65 ARG A CA 1
ATOM 540 C C . ARG A 1 68 ? 24.788 -24.037 42.293 1.00 53.67 65 ARG A C 1
ATOM 541 O O . ARG A 1 68 ? 23.985 -23.175 42.297 1.00 51.76 65 ARG A O 1
ATOM 549 N N . GLU A 1 69 ? 25.927 -23.843 41.672 1.00 54.09 66 GLU A N 1
ATOM 550 C CA . GLU A 1 69 ? 26.080 -22.657 40.760 1.00 57.10 66 GLU A CA 1
ATOM 551 C C . GLU A 1 69 ? 25.109 -22.822 39.582 1.00 46.95 66 GLU A C 1
ATOM 552 O O . GLU A 1 69 ? 24.985 -23.897 39.031 1.00 53.65 66 GLU A O 1
ATOM 558 N N . LYS A 1 70 ? 24.324 -21.802 39.328 1.00 40.17 67 LYS A N 1
ATOM 559 C CA . LYS A 1 70 ? 23.315 -21.832 38.313 1.00 38.07 67 LYS A CA 1
ATOM 560 C C . LYS A 1 70 ? 23.662 -20.973 37.158 1.00 35.37 67 LYS A C 1
ATOM 561 O O . LYS A 1 70 ? 23.029 -21.095 36.138 1.00 40.89 67 LYS A O 1
ATOM 567 N N . VAL A 1 71 ? 24.597 -20.053 37.324 1.00 34.29 68 VAL A N 1
ATOM 568 C CA . VAL A 1 71 ? 25.067 -19.228 36.230 1.00 32.59 68 VAL A CA 1
ATOM 569 C C . VAL A 1 71 ? 26.554 -19.318 36.209 1.00 33.82 68 VAL A C 1
ATOM 570 O O . VAL A 1 71 ? 27.177 -19.571 37.223 1.00 32.28 68 VAL A O 1
ATOM 574 N N . ARG A 1 72 ? 27.133 -19.217 35.021 1.00 39.33 69 ARG A N 1
ATOM 575 C CA . ARG A 1 72 ? 28.577 -19.310 34.834 1.00 36.15 69 ARG A CA 1
ATOM 576 C C . ARG A 1 72 ? 28.948 -18.366 33.750 1.00 32.74 69 ARG A C 1
ATOM 577 O O . ARG A 1 72 ? 28.149 -18.031 32.877 1.00 35.84 69 ARG A O 1
ATOM 585 N N . LYS A 1 73 ? 30.235 -18.119 33.694 1.00 33.90 70 LYS A N 1
ATOM 586 C CA . LYS A 1 73 ? 30.860 -17.395 32.645 1.00 35.21 70 LYS A CA 1
ATOM 587 C C . LYS A 1 73 ? 31.769 -18.391 31.911 1.00 38.15 70 LYS A C 1
ATOM 588 O O . LYS A 1 73 ? 32.684 -18.951 32.493 1.00 36.76 70 LYS A O 1
ATOM 594 N N . ILE A 1 74 ? 31.440 -18.663 30.651 1.00 41.19 71 ILE A N 1
ATOM 595 C CA . ILE A 1 74 ? 32.107 -19.694 29.890 1.00 40.17 71 ILE A CA 1
ATOM 596 C C . ILE A 1 74 ? 33.403 -19.120 29.326 1.00 42.10 71 ILE A C 1
ATOM 597 O O . ILE A 1 74 ? 34.332 -19.850 29.070 1.00 47.82 71 ILE A O 1
ATOM 602 N N . SER A 1 75 ? 33.422 -17.813 29.084 1.00 38.36 72 SER A N 1
ATOM 603 C CA . SER A 1 75 ? 34.521 -17.126 28.422 1.00 33.06 72 SER A CA 1
ATOM 604 C C . SER A 1 75 ? 34.328 -15.615 28.530 1.00 35.34 72 SER A C 1
ATOM 605 O O . SER A 1 75 ? 33.367 -15.110 29.177 1.00 29.81 72 SER A O 1
ATOM 608 N N . ASP A 1 76 ? 35.229 -14.899 27.873 1.00 38.61 73 ASP A N 1
ATOM 609 C CA . ASP A 1 76 ? 35.127 -13.450 27.597 1.00 38.34 73 ASP A CA 1
ATOM 610 C C . ASP A 1 76 ? 33.824 -13.035 26.878 1.00 36.10 73 ASP A C 1
ATOM 611 O O . ASP A 1 76 ? 33.477 -11.854 26.912 1.00 34.49 73 ASP A O 1
ATOM 616 N N . SER A 1 77 ? 33.177 -13.963 26.201 1.00 32.25 74 SER A N 1
ATOM 617 C CA . SER A 1 77 ? 32.067 -13.619 25.366 1.00 34.53 74 SER A CA 1
ATOM 618 C C . SER A 1 77 ? 30.758 -14.319 25.654 1.00 34.42 74 SER A C 1
ATOM 619 O O . SER A 1 77 ? 29.733 -14.008 25.006 1.00 38.21 74 SER A O 1
ATOM 622 N N . VAL A 1 78 ? 30.751 -15.294 26.563 1.00 34.45 75 VAL A N 1
ATOM 623 C CA . VAL A 1 78 ? 29.522 -16.038 26.829 1.00 32.54 75 VAL A CA 1
ATOM 624 C C . VAL A 1 78 ? 29.283 -16.287 28.320 1.00 28.71 75 VAL A C 1
ATOM 625 O O . VAL A 1 78 ? 30.108 -16.852 28.990 1.00 29.62 75 VAL A O 1
ATOM 629 N N . VAL A 1 79 ? 28.092 -15.949 28.756 1.00 29.19 76 VAL A N 1
ATOM 630 C CA . VAL A 1 79 ? 27.576 -16.325 30.047 1.00 29.07 76 VAL A CA 1
ATOM 631 C C . VAL A 1 79 ? 26.389 -17.248 29.853 1.00 33.39 76 VAL A C 1
ATOM 632 O O . VAL A 1 79 ? 25.751 -17.259 28.798 1.00 34.52 76 VAL A O 1
ATOM 636 N N . CYS A 1 80 ? 26.089 -18.045 30.869 1.00 37.46 77 CYS A N 1
ATOM 637 C CA . CYS A 1 80 ? 24.909 -18.889 30.825 1.00 39.65 77 CYS A CA 1
ATOM 638 C C . CYS A 1 80 ? 24.392 -19.230 32.188 1.00 33.09 77 CYS A C 1
ATOM 639 O O . CYS A 1 80 ? 25.043 -19.049 33.192 1.00 32.37 77 CYS A O 1
ATOM 642 N N . GLY A 1 81 ? 23.177 -19.711 32.180 1.00 34.54 78 GLY A N 1
ATOM 643 C CA . GLY A 1 81 ? 22.458 -20.082 33.391 1.00 35.84 78 GLY A CA 1
ATOM 644 C C . GLY A 1 81 ? 21.581 -21.258 33.099 1.00 35.05 78 GLY A C 1
ATOM 645 O O . GLY A 1 81 ? 21.316 -21.586 31.943 1.00 36.25 78 GLY A O 1
ATOM 646 N N . GLU A 1 82 ? 21.086 -21.864 34.148 1.00 34.33 79 GLU A N 1
ATOM 647 C CA . GLU A 1 82 ? 20.247 -23.002 34.034 1.00 34.98 79 GLU A CA 1
ATOM 648 C C . GLU A 1 82 ? 19.228 -23.079 35.152 1.00 37.96 79 GLU A C 1
ATOM 649 O O . GLU A 1 82 ? 19.556 -22.849 36.334 1.00 36.41 79 GLU A O 1
ATOM 655 N N . VAL A 1 83 ? 17.998 -23.395 34.809 1.00 34.93 80 VAL A N 1
ATOM 656 C CA . VAL A 1 83 ? 17.091 -23.870 35.829 1.00 39.91 80 VAL A CA 1
ATOM 657 C C . VAL A 1 83 ? 16.869 -25.320 35.511 1.00 41.55 80 VAL A C 1
ATOM 658 O O . VAL A 1 83 ? 16.959 -25.725 34.365 1.00 38.74 80 VAL A O 1
ATOM 662 N N . ARG A 1 84 ? 16.583 -26.093 36.547 1.00 44.44 81 ARG A N 1
ATOM 663 C CA . ARG A 1 84 ? 16.266 -27.478 36.352 1.00 55.29 81 ARG A CA 1
ATOM 664 C C . ARG A 1 84 ? 15.379 -28.091 37.405 1.00 58.06 81 ARG A C 1
ATOM 665 O O . ARG A 1 84 ? 15.286 -27.644 38.563 1.00 66.39 81 ARG A O 1
ATOM 673 N N . SER A 1 85 ? 14.722 -29.141 36.975 1.00 64.01 82 SER A N 1
ATOM 674 C CA . SER A 1 85 ? 13.961 -29.976 37.851 1.00 66.10 82 SER A CA 1
ATOM 675 C C . SER A 1 85 ? 14.442 -31.383 37.574 1.00 67.25 82 SER A C 1
ATOM 676 O O . SER A 1 85 ? 14.268 -31.923 36.462 1.00 69.05 82 SER A O 1
ATOM 679 N N . LEU A 1 86 ? 15.071 -31.985 38.570 1.00 70.89 83 LEU A N 1
ATOM 680 C CA . LEU A 1 86 ? 15.412 -33.402 38.502 1.00 75.97 83 LEU A CA 1
ATOM 681 C C . LEU A 1 86 ? 14.350 -34.166 39.279 1.00 79.73 83 LEU A C 1
ATOM 682 O O . LEU A 1 86 ? 14.255 -34.027 40.494 1.00 78.87 83 LEU A O 1
ATOM 687 N N . GLY A 1 87 ? 13.550 -34.967 38.573 1.00 82.87 84 GLY A N 1
ATOM 688 C CA . GLY A 1 87 ? 12.612 -35.912 39.210 1.00 86.63 84 GLY A CA 1
ATOM 689 C C . GLY A 1 87 ? 12.715 -37.228 38.485 1.00 86.95 84 GLY A C 1
ATOM 690 O O . GLY A 1 87 ? 13.810 -37.746 38.288 1.00 89.45 84 GLY A O 1
ATOM 691 N N . ILE A 1 88 ? 11.581 -37.786 38.079 1.00 92.31 85 ILE A N 1
ATOM 692 C CA . ILE A 1 88 ? 11.599 -38.962 37.200 1.00 94.16 85 ILE A CA 1
ATOM 693 C C . ILE A 1 88 ? 12.279 -38.570 35.886 1.00 91.36 85 ILE A C 1
ATOM 694 O O . ILE A 1 88 ? 13.004 -39.364 35.272 1.00 94.93 85 ILE A O 1
ATOM 699 N N . ASP A 1 89 ? 12.036 -37.334 35.464 1.00 84.63 86 ASP A N 1
ATOM 700 C CA . ASP A 1 89 ? 12.652 -36.780 34.272 1.00 79.08 86 ASP A CA 1
ATOM 701 C C . ASP A 1 89 ? 13.595 -35.653 34.668 1.00 72.20 86 ASP A C 1
ATOM 702 O O . ASP A 1 89 ? 13.363 -34.956 35.639 1.00 69.20 86 ASP A O 1
ATOM 707 N N . ALA A 1 90 ? 14.668 -35.508 33.910 1.00 69.25 87 ALA A N 1
ATOM 708 C CA . ALA A 1 90 ? 15.594 -34.426 34.096 1.00 63.32 87 ALA A CA 1
ATOM 709 C C . ALA A 1 90 ? 15.187 -33.270 33.171 1.00 61.09 87 ALA A C 1
ATOM 710 O O . ALA A 1 90 ? 15.517 -33.280 31.971 1.00 59.88 87 ALA A O 1
ATOM 712 N N . LYS A 1 91 ? 14.496 -32.269 33.731 1.00 59.90 88 LYS A N 1
ATOM 713 C CA . LYS A 1 91 ? 14.064 -31.060 32.963 1.00 58.33 88 LYS A CA 1
ATOM 714 C C . LYS A 1 91 ? 14.998 -29.874 33.167 1.00 52.96 88 LYS A C 1
ATOM 715 O O . LYS A 1 91 ? 15.298 -29.505 34.296 1.00 53.65 88 LYS A O 1
ATOM 721 N N . ARG A 1 92 ? 15.460 -29.291 32.075 1.00 48.24 89 ARG A N 1
ATOM 722 C CA . ARG A 1 92 ? 16.329 -28.152 32.145 1.00 45.55 89 ARG A CA 1
ATOM 723 C C . ARG A 1 92 ? 15.917 -27.112 31.156 1.00 40.77 89 ARG A C 1
ATOM 724 O O . ARG A 1 92 ? 15.467 -27.427 30.078 1.00 37.37 89 ARG A O 1
ATOM 732 N N . ARG A 1 93 ? 16.110 -25.863 31.561 1.00 39.37 90 ARG A N 1
ATOM 733 C CA . ARG A 1 93 ? 16.013 -24.733 30.682 1.00 39.97 90 ARG A CA 1
ATOM 734 C C . ARG A 1 93 ? 17.316 -23.958 30.885 1.00 37.90 90 ARG A C 1
ATOM 735 O O . ARG A 1 93 ? 17.551 -23.507 31.967 1.00 34.97 90 ARG A O 1
ATOM 743 N N . ARG A 1 94 ? 18.123 -23.835 29.809 1.00 37.57 91 ARG A N 1
ATOM 744 C CA . ARG A 1 94 ? 19.360 -23.085 29.827 1.00 36.75 91 ARG A CA 1
ATOM 745 C C . ARG A 1 94 ? 19.266 -21.840 29.014 1.00 36.42 91 ARG A C 1
ATOM 746 O O . ARG A 1 94 ? 18.569 -21.795 28.030 1.00 39.13 91 ARG A O 1
ATOM 754 N N . VAL A 1 95 ? 19.894 -20.783 29.501 1.00 37.67 92 VAL A N 1
ATOM 755 C CA . VAL A 1 95 ? 19.972 -19.501 28.810 1.00 33.90 92 VAL A CA 1
ATOM 756 C C . VAL A 1 95 ? 21.471 -19.248 28.596 1.00 35.51 92 VAL A C 1
ATOM 757 O O . VAL A 1 95 ? 22.294 -19.509 29.462 1.00 31.41 92 VAL A O 1
ATOM 761 N N . TYR A 1 96 ? 21.813 -18.821 27.391 1.00 33.25 93 TYR A N 1
ATOM 762 C CA . TYR A 1 96 ? 23.190 -18.479 27.048 1.00 31.89 93 TYR A CA 1
ATOM 763 C C . TYR A 1 96 ? 23.098 -17.106 26.504 1.00 29.45 93 TYR A C 1
ATOM 764 O O . TYR A 1 96 ? 22.094 -16.739 25.929 1.00 31.70 93 TYR A O 1
ATOM 773 N N . ALA A 1 97 ? 24.148 -16.332 26.639 1.00 29.81 94 ALA A N 1
ATOM 774 C CA . ALA A 1 97 ? 24.113 -14.974 26.102 1.00 30.99 94 ALA A CA 1
ATOM 775 C C . ALA A 1 97 ? 25.494 -14.464 25.834 1.00 31.41 94 ALA A C 1
ATOM 776 O O . ALA A 1 97 ? 26.467 -14.853 26.498 1.00 31.33 94 ALA A O 1
ATOM 778 N N . THR A 1 98 ? 25.548 -13.616 24.814 1.00 32.22 95 THR A N 1
ATOM 779 C CA . THR A 1 98 ? 26.737 -12.914 24.406 1.00 30.31 95 THR A CA 1
ATOM 780 C C . THR A 1 98 ? 26.310 -11.483 24.056 1.00 29.80 95 THR A C 1
ATOM 781 O O . THR A 1 98 ? 25.149 -11.156 24.148 1.00 25.84 95 THR A O 1
ATOM 785 N N . LYS A 1 99 ? 27.256 -10.635 23.675 1.00 33.37 96 LYS A N 1
ATOM 786 C CA . LYS A 1 99 ? 26.852 -9.354 23.124 1.00 36.04 96 LYS A CA 1
ATOM 787 C C . LYS A 1 99 ? 25.833 -9.492 21.998 1.00 35.09 96 LYS A C 1
ATOM 788 O O . LYS A 1 99 ? 26.079 -10.146 20.999 1.00 38.86 96 LYS A O 1
ATOM 794 N N . GLY A 1 100 ? 24.665 -8.885 22.170 1.00 35.85 97 GLY A N 1
ATOM 795 C CA . GLY A 1 100 ? 23.668 -8.806 21.099 1.00 34.66 97 GLY A CA 1
ATOM 796 C C . GLY A 1 100 ? 22.815 -10.034 20.836 1.00 37.17 97 GLY A C 1
ATOM 797 O O . GLY A 1 100 ? 21.913 -9.975 20.028 1.00 36.31 97 GLY A O 1
ATOM 798 N N . LYS A 1 101 ? 23.067 -11.140 21.534 1.00 42.07 98 LYS A N 1
ATOM 799 C CA . LYS A 1 101 ? 22.378 -12.398 21.271 1.00 41.18 98 LYS A CA 1
ATOM 800 C C . LYS A 1 101 ? 22.170 -13.217 22.539 1.00 38.11 98 LYS A C 1
ATOM 801 O O . LYS A 1 101 ? 22.960 -13.199 23.469 1.00 35.05 98 LYS A O 1
ATOM 807 N N . CYS A 1 102 ? 21.094 -13.974 22.527 1.00 36.73 99 CYS A N 1
ATOM 808 C CA . CYS A 1 102 ? 20.725 -14.812 23.625 1.00 37.82 99 CYS A CA 1
ATOM 809 C C . CYS A 1 102 ? 20.096 -16.072 23.056 1.00 38.35 99 CYS A C 1
ATOM 810 O O . CYS A 1 102 ? 19.504 -16.059 21.977 1.00 40.99 99 CYS A O 1
ATOM 813 N N . ALA A 1 103 ? 20.246 -17.181 23.756 1.00 36.58 100 ALA A N 1
ATOM 814 C CA . ALA A 1 103 ? 19.575 -18.431 23.362 1.00 35.30 100 ALA A CA 1
ATOM 815 C C . ALA A 1 103 ? 18.961 -19.079 24.575 1.00 33.91 100 ALA A C 1
ATOM 816 O O . ALA A 1 103 ? 19.465 -18.932 25.698 1.00 35.89 100 ALA A O 1
ATOM 818 N N . ILE A 1 104 ? 17.815 -19.700 24.384 1.00 33.59 101 ILE A N 1
ATOM 819 C CA . ILE A 1 104 ? 17.157 -20.425 25.435 1.00 35.06 101 ILE A CA 1
ATOM 820 C C . ILE A 1 104 ? 17.009 -21.827 24.902 1.00 35.49 101 ILE A C 1
ATOM 821 O O . ILE A 1 104 ? 16.502 -22.013 23.805 1.00 38.99 101 ILE A O 1
ATOM 826 N N . VAL A 1 105 ? 17.451 -22.806 25.673 1.00 33.90 102 VAL A N 1
ATOM 827 C CA . VAL A 1 105 ? 17.339 -24.228 25.320 1.00 36.19 102 VAL A CA 1
ATOM 828 C C . VAL A 1 105 ? 16.686 -25.069 26.393 1.00 36.72 102 VAL A C 1
ATOM 829 O O . VAL A 1 105 ? 17.118 -25.043 27.552 1.00 36.60 102 VAL A O 1
ATOM 833 N N . ASP A 1 106 ? 15.671 -25.833 25.986 1.00 38.70 103 ASP A N 1
ATOM 834 C CA . ASP A 1 106 ? 14.917 -26.695 26.854 1.00 40.90 103 ASP A CA 1
ATOM 835 C C . ASP A 1 106 ? 15.339 -28.092 26.569 1.00 44.10 103 ASP A C 1
ATOM 836 O O . ASP A 1 106 ? 15.488 -28.466 25.386 1.00 46.20 103 ASP A O 1
ATOM 841 N N . ILE A 1 107 ? 15.567 -28.847 27.650 1.00 43.80 104 ILE A N 1
ATOM 842 C CA . ILE A 1 107 ? 16.077 -30.189 27.569 1.00 48.70 104 ILE A CA 1
ATOM 843 C C . ILE A 1 107 ? 15.301 -31.078 28.529 1.00 50.93 104 ILE A C 1
ATOM 844 O O . ILE A 1 107 ? 15.165 -30.768 29.693 1.00 51.08 104 ILE A O 1
ATOM 849 N N . LEU A 1 108 ? 14.771 -32.158 27.990 1.00 52.44 105 LEU A N 1
ATOM 850 C CA . LEU A 1 108 ? 14.143 -33.190 28.749 1.00 54.77 105 LEU A CA 1
ATOM 851 C C . LEU A 1 108 ? 15.048 -34.400 28.588 1.00 55.94 105 LEU A C 1
ATOM 852 O O . LEU A 1 108 ? 15.124 -35.003 27.520 1.00 57.43 105 LEU A O 1
ATOM 857 N N . ASN A 1 109 ? 15.723 -34.748 29.672 1.00 56.90 106 ASN A N 1
ATOM 858 C CA . ASN A 1 109 ? 16.614 -35.892 29.731 1.00 59.64 106 ASN A CA 1
ATOM 859 C C . ASN A 1 109 ? 17.724 -35.688 28.708 1.00 59.23 106 ASN A C 1
ATOM 860 O O . ASN A 1 109 ? 18.529 -34.808 28.897 1.00 54.70 106 ASN A O 1
ATOM 865 N N . ASP A 1 110 ? 17.757 -36.460 27.624 1.00 62.97 107 ASP A N 1
ATOM 866 C CA . ASP A 1 110 ? 18.827 -36.326 26.627 1.00 65.90 107 ASP A CA 1
ATOM 867 C C . ASP A 1 110 ? 18.378 -35.676 25.334 1.00 65.37 107 ASP A C 1
ATOM 868 O O . ASP A 1 110 ? 19.064 -35.782 24.317 1.00 70.03 107 ASP A O 1
ATOM 873 N N . THR A 1 111 ? 17.223 -35.028 25.354 1.00 65.20 108 THR A N 1
ATOM 874 C CA . THR A 1 111 ? 16.673 -34.420 24.142 1.00 65.95 108 THR A CA 1
ATOM 875 C C . THR A 1 111 ? 16.446 -32.908 24.296 1.00 59.36 108 THR A C 1
ATOM 876 O O . THR A 1 111 ? 15.779 -32.443 25.226 1.00 58.00 108 THR A O 1
ATOM 880 N N . VAL A 1 112 ? 17.009 -32.155 23.373 1.00 55.30 109 VAL A N 1
ATOM 881 C CA . VAL A 1 112 ? 16.619 -30.751 23.173 1.00 51.37 109 VAL A CA 1
ATOM 882 C C . VAL A 1 112 ? 15.186 -30.696 22.619 1.00 52.67 109 VAL A C 1
ATOM 883 O O . VAL A 1 112 ? 14.941 -31.156 21.528 1.00 54.03 109 VAL A O 1
ATOM 887 N N . THR A 1 113 ? 14.238 -30.202 23.419 1.00 53.17 110 THR A N 1
ATOM 888 C CA . THR A 1 113 ? 12.833 -30.105 22.998 1.00 51.99 110 THR A CA 1
ATOM 889 C C . THR A 1 113 ? 12.426 -28.714 22.492 1.00 49.05 110 THR A C 1
ATOM 890 O O . THR A 1 113 ? 11.462 -28.603 21.821 1.00 51.47 110 THR A O 1
ATOM 894 N N . ASN A 1 114 ? 13.136 -27.665 22.862 1.00 45.50 111 ASN A N 1
ATOM 895 C CA . ASN A 1 114 ? 12.837 -26.324 22.370 1.00 44.07 111 ASN A CA 1
ATOM 896 C C . ASN A 1 114 ? 14.091 -25.539 22.340 1.00 42.08 111 ASN A C 1
ATOM 897 O O . ASN A 1 114 ? 14.986 -25.728 23.189 1.00 41.93 111 ASN A O 1
ATOM 902 N N . GLN A 1 115 ? 14.183 -24.703 21.332 1.00 41.21 112 GLN A N 1
ATOM 903 C CA . GLN A 1 115 ? 15.217 -23.726 21.333 1.00 45.05 112 GLN A CA 1
ATOM 904 C C . GLN A 1 115 ? 14.733 -22.427 20.807 1.00 43.72 112 GLN A C 1
ATOM 905 O O . GLN A 1 115 ? 13.822 -22.373 19.980 1.00 45.44 112 GLN A O 1
ATOM 911 N N . THR A 1 116 ? 15.388 -21.377 21.286 1.00 42.90 113 THR A N 1
ATOM 912 C CA . THR A 1 116 ? 15.056 -20.024 20.957 1.00 44.43 113 THR A CA 1
ATOM 913 C C . THR A 1 116 ? 16.368 -19.278 20.791 1.00 42.15 113 THR A C 1
ATOM 914 O O . THR A 1 116 ? 17.259 -19.364 21.635 1.00 45.88 113 THR A O 1
ATOM 918 N N . ILE A 1 117 ? 16.504 -18.570 19.696 1.00 38.61 114 ILE A N 1
ATOM 919 C CA . ILE A 1 117 ? 17.627 -17.669 19.541 1.00 40.98 114 ILE A CA 1
ATOM 920 C C . ILE A 1 117 ? 17.099 -16.258 19.325 1.00 37.85 114 ILE A C 1
ATOM 921 O O . ILE A 1 117 ? 16.251 -16.034 18.456 1.00 39.76 114 ILE A O 1
ATOM 926 N N . LYS A 1 118 ? 17.688 -15.316 20.036 1.00 36.09 115 LYS A N 1
ATOM 927 C CA . LYS A 1 118 ? 17.287 -13.909 20.042 1.00 39.17 115 LYS A CA 1
ATOM 928 C C . LYS A 1 118 ? 18.454 -13.023 19.690 1.00 37.45 115 LYS A C 1
ATOM 929 O O . LYS A 1 118 ? 19.536 -13.233 20.221 1.00 36.74 115 LYS A O 1
ATOM 935 N N . GLU A 1 119 ? 18.236 -12.043 18.815 1.00 39.17 116 GLU A N 1
ATOM 936 C CA . GLU A 1 119 ? 19.242 -11.044 18.507 1.00 41.75 116 GLU A CA 1
ATOM 937 C C . GLU A 1 119 ? 18.667 -9.653 18.654 1.00 40.16 116 GLU A C 1
ATOM 938 O O . GLU A 1 119 ? 17.559 -9.365 18.150 1.00 37.21 116 GLU A O 1
ATOM 944 N N . GLY A 1 120 ? 19.461 -8.779 19.254 1.00 36.47 117 GLY A N 1
ATOM 945 C CA . GLY A 1 120 ? 19.073 -7.374 19.430 1.00 37.70 117 GLY A CA 1
ATOM 946 C C . GLY A 1 120 ? 19.335 -7.043 20.865 1.00 38.38 117 GLY A C 1
ATOM 947 O O . GLY A 1 120 ? 20.497 -7.007 21.333 1.00 37.61 117 GLY A O 1
ATOM 948 N N . PHE A 1 121 ? 18.278 -6.907 21.640 1.00 37.31 118 PHE A N 1
ATOM 949 C CA . PHE A 1 121 ? 18.458 -6.596 23.030 1.00 35.34 118 PHE A CA 1
ATOM 950 C C . PHE A 1 121 ? 17.238 -7.064 23.777 1.00 35.55 118 PHE A C 1
ATOM 951 O O . PHE A 1 121 ? 16.133 -7.021 23.237 1.00 37.97 118 PHE A O 1
ATOM 959 N N . GLY A 1 122 ? 17.424 -7.464 25.033 1.00 33.80 119 GLY A N 1
ATOM 960 C CA . GLY A 1 122 ? 16.299 -7.853 25.900 1.00 31.91 119 GLY A CA 1
ATOM 961 C C . GLY A 1 122 ? 16.739 -8.496 27.189 1.00 31.71 119 GLY A C 1
ATOM 962 O O . GLY A 1 122 ? 17.922 -8.419 27.600 1.00 30.54 119 GLY A O 1
ATOM 963 N N . ILE A 1 123 ? 15.752 -9.045 27.869 1.00 33.18 120 ILE A N 1
ATOM 964 C CA . ILE A 1 123 ? 15.891 -9.591 29.152 1.00 35.94 120 ILE A CA 1
ATOM 965 C C . ILE A 1 123 ? 15.119 -10.839 29.233 1.00 35.25 120 ILE A C 1
ATOM 966 O O . ILE A 1 123 ? 14.015 -10.922 28.751 1.00 37.21 120 ILE A O 1
ATOM 971 N N . VAL A 1 124 ? 15.731 -11.821 29.854 1.00 34.94 121 VAL A N 1
ATOM 972 C CA . VAL A 1 124 ? 15.145 -13.105 30.102 1.00 37.67 121 VAL A CA 1
ATOM 973 C C . VAL A 1 124 ? 15.177 -13.280 31.622 1.00 37.34 121 VAL A C 1
ATOM 974 O O . VAL A 1 124 ? 16.244 -13.196 32.254 1.00 37.56 121 VAL A O 1
ATOM 978 N N . VAL A 1 125 ? 14.008 -13.573 32.167 1.00 35.95 122 VAL A N 1
ATOM 979 C CA . VAL A 1 125 ? 13.849 -13.971 33.524 1.00 37.68 122 VAL A CA 1
ATOM 980 C C . VAL A 1 125 ? 13.328 -15.380 33.600 1.00 35.89 122 VAL A C 1
ATOM 981 O O . VAL A 1 125 ? 12.193 -15.657 33.173 1.00 37.81 122 VAL A O 1
ATOM 985 N N . LEU A 1 126 ? 14.117 -16.231 34.254 1.00 35.59 123 LEU A N 1
ATOM 986 C CA . LEU A 1 126 ? 13.771 -17.634 34.619 1.00 37.42 123 LEU A CA 1
ATOM 987 C C . LEU A 1 126 ? 13.591 -17.786 36.145 1.00 40.63 123 LEU A C 1
ATOM 988 O O . LEU A 1 126 ? 14.338 -17.219 36.946 1.00 43.44 123 LEU A O 1
ATOM 993 N N . GLY A 1 127 ? 12.613 -18.567 36.581 1.00 47.07 124 GLY A N 1
ATOM 994 C CA . GLY A 1 127 ? 12.453 -18.858 38.010 1.00 45.87 124 GLY A CA 1
ATOM 995 C C . GLY A 1 127 ? 11.016 -19.164 38.328 1.00 48.76 124 GLY A C 1
ATOM 996 O O . GLY A 1 127 ? 10.215 -19.341 37.410 1.00 42.45 124 GLY A O 1
ATOM 997 N N . ASN A 1 128 ? 10.677 -19.213 39.637 1.00 49.50 125 ASN A N 1
ATOM 998 C CA . ASN A 1 128 ? 9.279 -19.423 40.078 1.00 46.96 125 ASN A CA 1
ATOM 999 C C . ASN A 1 128 ? 8.418 -18.220 39.783 1.00 48.66 125 ASN A C 1
ATOM 1000 O O . ASN A 1 128 ? 8.924 -17.107 39.615 1.00 41.03 125 ASN A O 1
ATOM 1005 N N . ARG A 1 129 ? 7.107 -18.447 39.753 1.00 53.52 126 ARG A N 1
ATOM 1006 C CA . ARG A 1 129 ? 6.147 -17.418 39.422 1.00 57.99 126 ARG A CA 1
ATOM 1007 C C . ARG A 1 129 ? 6.317 -16.172 40.243 1.00 55.20 126 ARG A C 1
ATOM 1008 O O . ARG A 1 129 ? 6.116 -15.087 39.728 1.00 55.18 126 ARG A O 1
ATOM 1016 N N . PHE A 1 130 ? 6.551 -16.334 41.544 1.00 53.74 127 PHE A N 1
ATOM 1017 C CA . PHE A 1 130 ? 6.533 -15.204 42.457 1.00 52.01 127 PHE A CA 1
ATOM 1018 C C . PHE A 1 130 ? 7.740 -14.400 42.183 1.00 47.86 127 PHE A C 1
ATOM 1019 O O . PHE A 1 130 ? 7.657 -13.185 42.030 1.00 53.22 127 PHE A O 1
ATOM 1027 N N . LEU A 1 131 ? 8.882 -15.051 42.125 1.00 42.99 128 LEU A N 1
ATOM 1028 C CA . LEU A 1 131 ? 10.096 -14.284 41.948 1.00 41.97 128 LEU A CA 1
ATOM 1029 C C . LEU A 1 131 ? 10.184 -13.738 40.525 1.00 39.89 128 LEU A C 1
ATOM 1030 O O . LEU A 1 131 ? 10.643 -12.626 40.333 1.00 35.64 128 LEU A O 1
ATOM 1035 N N . LYS A 1 132 ? 9.716 -14.507 39.552 1.00 45.01 129 LYS A N 1
ATOM 1036 C CA . LYS A 1 132 ? 9.674 -14.063 38.149 1.00 47.05 129 LYS A CA 1
ATOM 1037 C C . LYS A 1 132 ? 8.895 -12.779 38.089 1.00 47.25 129 LYS A C 1
ATOM 1038 O O . LYS A 1 132 ? 9.393 -11.751 37.599 1.00 45.14 129 LYS A O 1
ATOM 1044 N N . LYS A 1 133 ? 7.709 -12.780 38.681 1.00 45.78 130 LYS A N 1
ATOM 1045 C CA . LYS A 1 133 ? 6.884 -11.601 38.579 1.00 47.77 130 LYS A CA 1
ATOM 1046 C C . LYS A 1 133 ? 7.531 -10.392 39.268 1.00 49.12 130 LYS A C 1
ATOM 1047 O O . LYS A 1 133 ? 7.476 -9.284 38.723 1.00 47.39 130 LYS A O 1
ATOM 1053 N N . LYS A 1 134 ? 8.036 -10.582 40.495 1.00 47.41 131 LYS A N 1
ATOM 1054 C CA . LYS A 1 134 ? 8.618 -9.476 41.250 1.00 50.35 131 LYS A CA 1
ATOM 1055 C C . LYS A 1 134 ? 9.877 -8.915 40.526 1.00 44.57 131 LYS A C 1
ATOM 1056 O O . LYS A 1 134 ? 10.043 -7.715 40.457 1.00 40.07 131 LYS A O 1
ATOM 1062 N N . ALA A 1 135 ? 10.713 -9.787 39.983 1.00 40.99 132 ALA A N 1
ATOM 1063 C CA . ALA A 1 135 ? 11.867 -9.340 39.220 1.00 42.19 132 ALA A CA 1
ATOM 1064 C C . ALA A 1 135 ? 11.411 -8.537 38.003 1.00 41.73 132 ALA A C 1
ATOM 1065 O O . ALA A 1 135 ? 11.916 -7.464 37.750 1.00 41.31 132 ALA A O 1
ATOM 1067 N N . GLU A 1 136 ? 10.426 -9.038 37.276 1.00 43.96 133 GLU A N 1
ATOM 1068 C CA . GLU A 1 136 ? 9.873 -8.283 36.131 1.00 45.61 133 GLU A CA 1
ATOM 1069 C C . GLU A 1 136 ? 9.347 -6.943 36.561 1.00 48.32 133 GLU A C 1
ATOM 1070 O O . GLU A 1 136 ? 9.539 -5.950 35.874 1.00 50.01 133 GLU A O 1
ATOM 1076 N N . GLU A 1 137 ? 8.696 -6.903 37.721 1.00 51.81 134 GLU A N 1
ATOM 1077 C CA . GLU A 1 137 ? 8.158 -5.662 38.255 1.00 53.48 134 GLU A CA 1
ATOM 1078 C C . GLU A 1 137 ? 9.284 -4.682 38.601 1.00 52.17 134 GLU A C 1
ATOM 1079 O O . GLU A 1 137 ? 9.265 -3.533 38.183 1.00 56.42 134 GLU A O 1
ATOM 1085 N N . GLU A 1 138 ? 10.280 -5.155 39.334 1.00 48.46 135 GLU A N 1
ATOM 1086 C CA . GLU A 1 138 ? 11.450 -4.374 39.606 1.00 47.34 135 GLU A CA 1
ATOM 1087 C C . GLU A 1 138 ? 12.159 -3.955 38.315 1.00 46.73 135 GLU A C 1
ATOM 1088 O O . GLU A 1 138 ? 12.655 -2.849 38.218 1.00 44.46 135 GLU A O 1
ATOM 1094 N N . LEU A 1 139 ? 12.224 -4.841 37.328 1.00 45.19 136 LEU A N 1
ATOM 1095 C CA . LEU A 1 139 ? 12.923 -4.534 36.086 1.00 45.89 136 LEU A CA 1
ATOM 1096 C C . LEU A 1 139 ? 12.286 -3.428 35.274 1.00 49.57 136 LEU A C 1
ATOM 1097 O O . LEU A 1 139 ? 12.961 -2.735 34.537 1.00 52.76 136 LEU A O 1
ATOM 1102 N N . LYS A 1 140 ? 10.972 -3.279 35.363 1.00 58.86 137 LYS A N 1
ATOM 1103 C CA . LYS A 1 140 ? 10.283 -2.354 34.454 1.00 60.67 137 LYS A CA 1
ATOM 1104 C C . LYS A 1 140 ? 10.752 -0.912 34.768 1.00 61.92 137 LYS A C 1
ATOM 1105 O O . LYS A 1 140 ? 10.688 -0.031 33.917 1.00 61.14 137 LYS A O 1
ATOM 1111 N N . ARG A 1 141 ? 11.306 -0.700 35.966 1.00 60.88 138 ARG A N 1
ATOM 1112 C CA . ARG A 1 141 ? 11.909 0.582 36.335 1.00 59.84 138 ARG A CA 1
ATOM 1113 C C . ARG A 1 141 ? 13.324 0.883 35.776 1.00 59.12 138 ARG A C 1
ATOM 1114 O O . ARG A 1 141 ? 13.658 2.024 35.605 1.00 62.40 138 ARG A O 1
ATOM 1122 N N . THR A 1 142 ? 14.132 -0.114 35.426 1.00 55.20 139 THR A N 1
ATOM 1123 C CA . THR A 1 142 ? 15.436 0.159 34.817 1.00 50.85 139 THR A CA 1
ATOM 1124 C C . THR A 1 142 ? 15.654 -0.450 33.439 1.00 46.12 139 THR A C 1
ATOM 1125 O O . THR A 1 142 ? 16.546 -0.017 32.711 1.00 45.26 139 THR A O 1
ATOM 1129 N N . ALA A 1 143 ? 14.851 -1.433 33.057 1.00 44.81 140 ALA A N 1
ATOM 1130 C CA . ALA A 1 143 ? 15.186 -2.255 31.903 1.00 46.86 140 ALA A CA 1
ATOM 1131 C C . ALA A 1 143 ? 15.227 -1.455 30.603 1.00 51.96 140 ALA A C 1
ATOM 1132 O O . ALA A 1 143 ? 16.026 -1.752 29.721 1.00 53.18 140 ALA A O 1
ATOM 1134 N N . LYS A 1 144 ? 14.389 -0.428 30.508 1.00 55.57 141 LYS A N 1
ATOM 1135 C CA . LYS A 1 144 ? 14.406 0.442 29.351 1.00 61.14 141 LYS A CA 1
ATOM 1136 C C . LYS A 1 144 ? 15.787 1.090 29.167 1.00 59.23 141 LYS A C 1
ATOM 1137 O O . LYS A 1 144 ? 16.230 1.296 28.030 1.00 57.97 141 LYS A O 1
ATOM 1143 N N . LEU A 1 145 ? 16.451 1.388 30.274 1.00 50.00 142 LEU A N 1
ATOM 1144 C CA . LEU A 1 145 ? 17.681 2.126 30.235 1.00 50.46 142 LEU A CA 1
ATOM 1145 C C . LEU A 1 145 ? 18.885 1.267 29.926 1.00 47.76 142 LEU A C 1
ATOM 1146 O O . LEU A 1 145 ? 19.898 1.794 29.454 1.00 46.40 142 LEU A O 1
ATOM 1151 N N . PHE A 1 146 ? 18.783 -0.038 30.114 1.00 42.61 143 PHE A N 1
ATOM 1152 C CA . PHE A 1 146 ? 19.959 -0.903 29.987 1.00 44.47 143 PHE A CA 1
ATOM 1153 C C . PHE A 1 146 ? 20.830 -0.742 28.729 1.00 44.42 143 PHE A C 1
ATOM 1154 O O . PHE A 1 146 ? 22.069 -0.741 28.831 1.00 43.86 143 PHE A O 1
ATOM 1162 N N . PRO A 1 147 ? 20.209 -0.639 27.541 1.00 47.96 144 PRO A N 1
ATOM 1163 C CA . PRO A 1 147 ? 21.028 -0.493 26.288 1.00 50.26 144 PRO A CA 1
ATOM 1164 C C . PRO A 1 147 ? 21.917 0.731 26.248 1.00 49.80 144 PRO A C 1
ATOM 1165 O O . PRO A 1 147 ? 22.916 0.726 25.545 1.00 54.00 144 PRO A O 1
ATOM 1169 N N . MET A 1 148 ? 21.561 1.751 27.025 1.00 51.03 145 MET A N 1
ATOM 1170 C CA . MET A 1 148 ? 22.324 2.983 27.113 1.00 48.83 145 MET A CA 1
ATOM 1171 C C . MET A 1 148 ? 23.273 3.030 28.291 1.00 44.40 145 MET A C 1
ATOM 1172 O O . MET A 1 148 ? 24.028 3.966 28.437 1.00 47.01 145 MET A O 1
ATOM 1177 N N . MET A 1 149 ? 23.279 2.006 29.123 1.00 43.64 146 MET A N 1
ATOM 1178 C CA . MET A 1 149 ? 24.085 2.020 30.343 1.00 43.60 146 MET A CA 1
ATOM 1179 C C . MET A 1 149 ? 25.433 1.360 30.108 1.00 39.07 146 MET A C 1
ATOM 1180 O O . MET A 1 149 ? 25.535 0.441 29.380 1.00 39.48 146 MET A O 1
ATOM 1185 N N . PRO A 1 150 ? 26.452 1.789 30.821 1.00 43.59 147 PRO A N 1
ATOM 1186 C CA . PRO A 1 150 ? 27.586 0.882 30.990 1.00 42.49 147 PRO A CA 1
ATOM 1187 C C . PRO A 1 150 ? 27.216 -0.409 31.720 1.00 40.73 147 PRO A C 1
ATOM 1188 O O . PRO A 1 150 ? 26.269 -0.480 32.514 1.00 37.49 147 PRO A O 1
ATOM 1192 N N . ILE A 1 151 ? 28.008 -1.414 31.444 1.00 41.15 148 ILE A N 1
ATOM 1193 C CA . ILE A 1 151 ? 27.794 -2.758 31.870 1.00 39.73 148 ILE A CA 1
ATOM 1194 C C . ILE A 1 151 ? 27.727 -2.861 33.387 1.00 40.16 148 ILE A C 1
ATOM 1195 O O . ILE A 1 151 ? 26.952 -3.623 33.911 1.00 35.73 148 ILE A O 1
ATOM 1200 N N . GLN A 1 152 ? 28.599 -2.139 34.059 1.00 39.77 149 GLN A N 1
ATOM 1201 C CA . GLN A 1 152 ? 28.612 -2.151 35.481 1.00 42.35 149 GLN A CA 1
ATOM 1202 C C . GLN A 1 152 ? 27.321 -1.663 36.103 1.00 44.51 149 GLN A C 1
ATOM 1203 O O . GLN A 1 152 ? 26.980 -2.083 37.204 1.00 45.54 149 GLN A O 1
ATOM 1209 N N . GLN A 1 153 ? 26.641 -0.728 35.442 1.00 44.42 150 GLN A N 1
ATOM 1210 C CA . GLN A 1 153 ? 25.380 -0.224 35.984 1.00 43.14 150 GLN A CA 1
ATOM 1211 C C . GLN A 1 153 ? 24.324 -1.275 35.815 1.00 38.77 150 GLN A C 1
ATOM 1212 O O . GLN A 1 153 ? 23.483 -1.425 36.641 1.00 34.38 150 GLN A O 1
ATOM 1218 N N . ILE A 1 154 ? 24.401 -2.043 34.750 1.00 40.36 151 ILE A N 1
ATOM 1219 C CA . ILE A 1 154 ? 23.419 -3.100 34.566 1.00 38.53 151 ILE A CA 1
ATOM 1220 C C . ILE A 1 154 ? 23.630 -4.187 35.593 1.00 35.45 151 ILE A C 1
ATOM 1221 O O . ILE A 1 154 ? 22.685 -4.709 36.161 1.00 34.40 151 ILE A O 1
ATOM 1226 N N . GLU A 1 155 ? 24.887 -4.506 35.843 1.00 37.25 152 GLU A N 1
ATOM 1227 C CA . GLU A 1 155 ? 25.263 -5.434 36.916 1.00 39.13 152 GLU A CA 1
ATOM 1228 C C . GLU A 1 155 ? 24.641 -4.977 38.201 1.00 37.18 152 GLU A C 1
ATOM 1229 O O . GLU A 1 155 ? 24.045 -5.792 38.908 1.00 33.95 152 GLU A O 1
ATOM 1235 N N . ASP A 1 156 ? 24.824 -3.687 38.487 1.00 36.39 153 ASP A N 1
ATOM 1236 C CA . ASP A 1 156 ? 24.317 -3.109 39.732 1.00 39.86 153 ASP A CA 1
ATOM 1237 C C . ASP A 1 156 ? 22.794 -3.197 39.804 1.00 38.64 153 ASP A C 1
ATOM 1238 O O . ASP A 1 156 ? 22.263 -3.522 40.852 1.00 37.62 153 ASP A O 1
ATOM 1243 N N . ALA A 1 157 ? 22.108 -2.899 38.696 1.00 35.34 154 ALA A N 1
ATOM 1244 C CA . ALA A 1 157 ? 20.697 -2.940 38.676 1.00 34.45 154 ALA A CA 1
ATOM 1245 C C . ALA A 1 157 ? 20.227 -4.342 38.910 1.00 33.19 154 ALA A C 1
ATOM 1246 O O . ALA A 1 157 ? 19.245 -4.571 39.612 1.00 28.55 154 ALA A O 1
ATOM 1248 N N . ILE A 1 158 ? 20.927 -5.314 38.335 1.00 32.98 155 ILE A N 1
ATOM 1249 C CA . ILE A 1 158 ? 20.543 -6.690 38.595 1.00 33.91 155 ILE A CA 1
ATOM 1250 C C . ILE A 1 158 ? 20.870 -7.177 40.039 1.00 37.69 155 ILE A C 1
ATOM 1251 O O . ILE A 1 158 ? 20.083 -7.927 40.634 1.00 37.17 155 ILE A O 1
ATOM 1256 N N . LYS A 1 159 ? 22.005 -6.772 40.589 1.00 36.50 156 LYS A N 1
ATOM 1257 C CA . LYS A 1 159 ? 22.317 -7.047 41.987 1.00 40.70 156 LYS A CA 1
ATOM 1258 C C . LYS A 1 159 ? 21.243 -6.498 42.909 1.00 39.40 156 LYS A C 1
ATOM 1259 O O . LYS A 1 159 ? 20.851 -7.166 43.867 1.00 39.45 156 LYS A O 1
ATOM 1265 N N . GLU A 1 160 ? 20.829 -5.259 42.659 1.00 39.25 157 GLU A N 1
ATOM 1266 C CA . GLU A 1 160 ? 19.815 -4.581 43.489 1.00 41.43 157 GLU A CA 1
ATOM 1267 C C . GLU A 1 160 ? 18.562 -5.445 43.563 1.00 37.94 157 GLU A C 1
ATOM 1268 O O . GLU A 1 160 ? 17.991 -5.581 44.594 1.00 40.51 157 GLU A O 1
ATOM 1274 N N . ILE A 1 161 ? 18.166 -6.059 42.457 1.00 37.26 158 ILE A N 1
ATOM 1275 C CA . ILE A 1 161 ? 16.969 -6.862 42.405 1.00 37.18 158 ILE A CA 1
ATOM 1276 C C . ILE A 1 161 ? 17.163 -8.146 43.217 1.00 39.57 158 ILE A C 1
ATOM 1277 O O . ILE A 1 161 ? 16.294 -8.510 43.989 1.00 42.30 158 ILE A O 1
ATOM 1282 N N . PHE A 1 162 ? 18.312 -8.789 43.072 1.00 36.80 159 PHE A N 1
ATOM 1283 C CA . PHE A 1 162 ? 18.688 -9.888 43.921 1.00 39.77 159 PHE A CA 1
ATOM 1284 C C . PHE A 1 162 ? 18.817 -9.519 45.417 1.00 38.24 159 PHE A C 1
ATOM 1285 O O . PHE A 1 162 ? 18.389 -10.273 46.252 1.00 39.79 159 PHE A O 1
ATOM 1293 N N . GLU A 1 163 ? 19.257 -8.316 45.739 1.00 40.24 160 GLU A N 1
ATOM 1294 C CA . GLU A 1 163 ? 19.256 -7.827 47.149 1.00 43.35 160 GLU A CA 1
ATOM 1295 C C . GLU A 1 163 ? 17.856 -7.632 47.683 1.00 45.59 160 GLU A C 1
ATOM 1296 O O . GLU A 1 163 ? 17.564 -8.028 48.820 1.00 49.25 160 GLU A O 1
ATOM 1302 N N . LYS A 1 164 ? 16.977 -7.066 46.864 1.00 46.72 161 LYS A N 1
ATOM 1303 C CA . LYS A 1 164 ? 15.587 -6.889 47.269 1.00 52.26 161 LYS A CA 1
ATOM 1304 C C . LYS A 1 164 ? 14.836 -8.219 47.420 1.00 47.08 161 LYS A C 1
ATOM 1305 O O . LYS A 1 164 ? 13.945 -8.294 48.232 1.00 42.48 161 LYS A O 1
ATOM 1311 N N . LEU A 1 165 ? 15.166 -9.242 46.609 1.00 43.47 162 LEU A N 1
ATOM 1312 C CA . LEU A 1 165 ? 14.384 -10.494 46.618 1.00 43.02 162 LEU A CA 1
ATOM 1313 C C . LEU A 1 165 ? 14.979 -11.684 47.418 1.00 42.20 162 LEU A C 1
ATOM 1314 O O . LEU A 1 165 ? 14.311 -12.670 47.633 1.00 44.25 162 LEU A O 1
ATOM 1319 N N . LYS A 1 166 ? 16.221 -11.598 47.850 1.00 40.80 163 LYS A N 1
ATOM 1320 C CA . LYS A 1 166 ? 16.893 -12.745 48.450 1.00 42.80 163 LYS A CA 1
ATOM 1321 C C . LYS A 1 166 ? 16.375 -13.145 49.843 1.00 43.99 163 LYS A C 1
ATOM 1322 O O . LYS A 1 166 ? 16.755 -14.203 50.332 1.00 46.12 163 LYS A O 1
ATOM 1328 N N . TRP A 1 167 ? 15.536 -12.341 50.466 1.00 41.73 164 TRP A N 1
ATOM 1329 C CA . TRP A 1 167 ? 14.892 -12.789 51.672 1.00 45.22 164 TRP A CA 1
ATOM 1330 C C . TRP A 1 167 ? 14.078 -14.067 51.334 1.00 46.50 164 TRP A C 1
ATOM 1331 O O . TRP A 1 167 ? 13.787 -14.854 52.216 1.00 47.13 164 TRP A O 1
ATOM 1342 N N . HIS A 1 168 ? 13.694 -14.250 50.069 1.00 42.28 165 HIS A N 1
ATOM 1343 C CA . HIS A 1 168 ? 12.796 -15.321 49.731 1.00 42.37 165 HIS A CA 1
ATOM 1344 C C . HIS A 1 168 ? 13.473 -16.652 49.919 1.00 42.38 165 HIS A C 1
ATOM 1345 O O . HIS A 1 168 ? 14.643 -16.809 49.571 1.00 40.43 165 HIS A O 1
ATOM 1352 N N . PRO A 1 169 ? 12.763 -17.622 50.462 1.00 45.08 166 PRO A N 1
ATOM 1353 C CA . PRO A 1 169 ? 13.381 -18.887 50.844 1.00 48.16 166 PRO A CA 1
ATOM 1354 C C . PRO A 1 169 ? 13.771 -19.813 49.680 1.00 51.10 166 PRO A C 1
ATOM 1355 O O . PRO A 1 169 ? 14.423 -20.822 49.917 1.00 52.67 166 PRO A O 1
ATOM 1359 N N . THR A 1 170 ? 13.397 -19.494 48.446 1.00 48.96 167 THR A N 1
ATOM 1360 C CA . THR A 1 170 ? 13.900 -20.275 47.323 1.00 48.25 167 THR A CA 1
ATOM 1361 C C . THR A 1 170 ? 15.234 -19.752 46.835 1.00 45.17 167 THR A C 1
ATOM 1362 O O . THR A 1 170 ? 15.821 -20.332 45.946 1.00 48.30 167 THR A O 1
ATOM 1366 N N . VAL A 1 171 ? 15.736 -18.692 47.464 1.00 43.88 168 VAL A N 1
ATOM 1367 C CA . VAL A 1 171 ? 16.973 -18.064 47.068 1.00 43.64 168 VAL A CA 1
ATOM 1368 C C . VAL A 1 171 ? 18.069 -18.347 48.093 1.00 45.64 168 VAL A C 1
ATOM 1369 O O . VAL A 1 171 ? 17.788 -18.310 49.298 1.00 45.81 168 VAL A O 1
ATOM 1373 N N . SER A 1 172 ? 19.292 -18.634 47.626 1.00 41.21 169 SER A N 1
ATOM 1374 C CA . SER A 1 172 ? 20.410 -18.798 48.521 1.00 44.35 169 SER A CA 1
ATOM 1375 C C . SER A 1 172 ? 20.879 -17.455 49.070 1.00 42.64 169 SER A C 1
ATOM 1376 O O . SER A 1 172 ? 20.449 -16.398 48.603 1.00 47.47 169 SER A O 1
ATOM 1379 N N . LYS A 1 173 ? 21.773 -17.521 50.045 1.00 40.61 170 LYS A N 1
ATOM 1380 C CA . LYS A 1 173 ? 22.322 -16.374 50.673 1.00 41.36 170 LYS A CA 1
ATOM 1381 C C . LYS A 1 173 ? 23.177 -15.635 49.697 1.00 39.22 170 LYS A C 1
ATOM 1382 O O . LYS A 1 173 ? 23.204 -14.402 49.693 1.00 38.43 170 LYS A O 1
ATOM 1388 N N . GLU A 1 174 ? 23.869 -16.406 48.860 1.00 38.53 171 GLU A N 1
ATOM 1389 C CA . GLU A 1 174 ? 24.817 -15.883 47.846 1.00 36.59 171 GLU A CA 1
ATOM 1390 C C . GLU A 1 174 ? 24.282 -16.085 46.464 1.00 37.18 171 GLU A C 1
ATOM 1391 O O . GLU A 1 174 ? 23.630 -17.124 46.164 1.00 38.30 171 GLU A O 1
ATOM 1397 N N . TYR A 1 175 ? 24.598 -15.118 45.597 1.00 34.37 172 TYR A N 1
ATOM 1398 C CA . TYR A 1 175 ? 24.184 -15.129 44.255 1.00 34.35 172 TYR A CA 1
ATOM 1399 C C . TYR A 1 175 ? 25.394 -14.672 43.438 1.00 38.22 172 TYR A C 1
ATOM 1400 O O . TYR A 1 175 ? 26.331 -14.124 43.973 1.00 33.90 172 TYR A O 1
ATOM 1409 N N . ASP A 1 176 ? 25.359 -14.945 42.141 1.00 36.18 173 ASP A N 1
ATOM 1410 C CA . ASP A 1 176 ? 26.462 -14.692 41.277 1.00 38.48 173 ASP A CA 1
ATOM 1411 C C . ASP A 1 176 ? 25.988 -13.805 40.111 1.00 36.32 173 ASP A C 1
ATOM 1412 O O . ASP A 1 176 ? 24.928 -14.025 39.551 1.00 35.06 173 ASP A O 1
ATOM 1417 N N . ILE A 1 177 ? 26.836 -12.858 39.727 1.00 38.65 174 ILE A N 1
ATOM 1418 C CA . ILE A 1 177 ? 26.613 -11.972 38.605 1.00 36.94 174 ILE A CA 1
ATOM 1419 C C . ILE A 1 177 ? 27.803 -12.007 37.707 1.00 33.70 174 ILE A C 1
ATOM 1420 O O . ILE A 1 177 ? 28.915 -11.798 38.148 1.00 35.84 174 ILE A O 1
ATOM 1425 N N . TYR A 1 178 ? 27.582 -12.210 36.425 1.00 34.46 175 TYR A N 1
ATOM 1426 C CA . TYR A 1 178 ? 28.675 -12.232 35.459 1.00 32.35 175 TYR A CA 1
ATOM 1427 C C . TYR A 1 178 ? 28.249 -11.455 34.235 1.00 30.36 175 TYR A C 1
ATOM 1428 O O . TYR A 1 178 ? 27.066 -11.372 33.900 1.00 28.43 175 TYR A O 1
ATOM 1437 N N . SER A 1 179 ? 29.227 -10.793 33.637 1.00 31.30 176 SER A N 1
ATOM 1438 C CA . SER A 1 179 ? 29.001 -10.044 32.429 1.00 31.15 176 SER A CA 1
ATOM 1439 C C . SER A 1 179 ? 30.121 -10.185 31.445 1.00 28.65 176 SER A C 1
ATOM 1440 O O . SER A 1 179 ? 31.262 -10.510 31.805 1.00 29.81 176 SER A O 1
ATOM 1443 N N . VAL A 1 180 ? 29.766 -9.995 30.205 1.00 25.62 177 VAL A N 1
ATOM 1444 C CA . VAL A 1 180 ? 30.731 -10.039 29.137 1.00 26.58 177 VAL A CA 1
ATOM 1445 C C . VAL A 1 180 ? 30.426 -8.918 28.221 1.00 28.50 177 VAL A C 1
ATOM 1446 O O . VAL A 1 180 ? 29.296 -8.468 28.130 1.00 30.10 177 VAL A O 1
ATOM 1450 N N . ASN A 1 181 ? 31.454 -8.416 27.568 1.00 34.40 178 ASN A N 1
ATOM 1451 C CA . ASN A 1 181 ? 31.293 -7.313 26.621 1.00 36.72 178 ASN A CA 1
ATOM 1452 C C . ASN A 1 181 ? 31.893 -7.611 25.263 1.00 36.23 178 ASN A C 1
ATOM 1453 O O . ASN A 1 181 ? 32.232 -6.690 24.549 1.00 41.19 178 ASN A O 1
ATOM 1458 N N . LYS A 1 182 ? 32.074 -8.882 24.914 1.00 41.88 179 LYS A N 1
ATOM 1459 C CA . LYS A 1 182 ? 32.589 -9.256 23.584 1.00 46.26 179 LYS A CA 1
ATOM 1460 C C . LYS A 1 182 ? 31.620 -10.167 22.909 1.00 43.76 179 LYS A C 1
ATOM 1461 O O . LYS A 1 182 ? 30.833 -10.844 23.564 1.00 47.38 179 LYS A O 1
ATOM 1467 N N . TYR A 1 183 ? 31.662 -10.136 21.591 1.00 43.06 180 TYR A N 1
ATOM 1468 C CA . TYR A 1 183 ? 30.709 -10.851 20.784 1.00 43.53 180 TYR A CA 1
ATOM 1469 C C . TYR A 1 183 ? 31.308 -12.194 20.487 1.00 42.29 180 TYR A C 1
ATOM 1470 O O . TYR A 1 183 ? 32.442 -12.277 20.074 1.00 41.69 180 TYR A O 1
ATOM 1479 N N . GLU A 1 184 ? 30.554 -13.254 20.699 1.00 42.63 181 GLU A N 1
ATOM 1480 C CA . GLU A 1 184 ? 31.048 -14.591 20.379 1.00 41.87 181 GLU A CA 1
ATOM 1481 C C . GLU A 1 184 ? 30.622 -14.908 18.980 1.00 41.82 181 GLU A C 1
ATOM 1482 O O . GLU A 1 184 ? 29.421 -15.021 18.713 1.00 43.24 181 GLU A O 1
ATOM 1488 N N . LYS A 1 185 ? 31.588 -15.063 18.097 1.00 43.24 182 LYS A N 1
ATOM 1489 C CA . LYS A 1 185 ? 31.327 -15.328 16.686 1.00 47.84 182 LYS A CA 1
ATOM 1490 C C . LYS A 1 185 ? 30.787 -16.742 16.417 1.00 46.06 182 LYS A C 1
ATOM 1491 O O . LYS A 1 185 ? 30.097 -16.956 15.438 1.00 51.22 182 LYS A O 1
ATOM 1497 N N . ASN A 1 186 ? 31.125 -17.699 17.266 1.00 42.60 183 ASN A N 1
ATOM 1498 C CA . ASN A 1 186 ? 30.641 -19.063 17.126 1.00 42.92 183 ASN A CA 1
ATOM 1499 C C . ASN A 1 186 ? 29.695 -19.436 18.265 1.00 41.29 183 ASN A C 1
ATOM 1500 O O . ASN A 1 186 ? 29.862 -20.447 18.917 1.00 38.44 183 ASN A O 1
ATOM 1505 N N . PHE A 1 187 ? 28.659 -18.612 18.445 1.00 40.16 184 PHE A N 1
ATOM 1506 C CA . PHE A 1 187 ? 27.812 -18.686 19.601 1.00 41.91 184 PHE A CA 1
ATOM 1507 C C . PHE A 1 187 ? 27.160 -20.049 19.622 1.00 45.25 184 PHE A C 1
ATOM 1508 O O . PHE A 1 187 ? 27.090 -20.706 20.674 1.00 44.70 184 PHE A O 1
ATOM 1516 N N . GLU A 1 188 ? 26.662 -20.453 18.468 1.00 46.69 185 GLU A N 1
ATOM 1517 C CA . GLU A 1 188 ? 25.867 -21.693 18.352 1.00 50.84 185 GLU A CA 1
ATOM 1518 C C . GLU A 1 188 ? 26.689 -22.928 18.594 1.00 51.18 185 GLU A C 1
ATOM 1519 O O . GLU A 1 188 ? 26.219 -23.873 19.210 1.00 46.65 185 GLU A O 1
ATOM 1525 N N . GLU A 1 189 ? 27.939 -22.884 18.138 1.00 52.13 186 GLU A N 1
ATOM 1526 C CA . GLU A 1 189 ? 28.892 -23.939 18.404 1.00 53.25 186 GLU A CA 1
ATOM 1527 C C . GLU A 1 189 ? 29.204 -24.050 19.890 1.00 50.39 186 GLU A C 1
ATOM 1528 O O . GLU A 1 189 ? 29.185 -25.145 20.438 1.00 47.35 186 GLU A O 1
ATOM 1534 N N . VAL A 1 190 ? 29.476 -22.901 20.537 1.00 43.83 187 VAL A N 1
ATOM 1535 C CA . VAL A 1 190 ? 29.735 -22.876 21.956 1.00 43.96 187 VAL A CA 1
ATOM 1536 C C . VAL A 1 190 ? 28.560 -23.479 22.735 1.00 42.12 187 VAL A C 1
ATOM 1537 O O . VAL A 1 190 ? 28.768 -24.274 23.648 1.00 40.77 187 VAL A O 1
ATOM 1541 N N . ILE A 1 191 ? 27.342 -23.162 22.331 1.00 39.36 188 ILE A N 1
ATOM 1542 C CA . ILE A 1 191 ? 26.179 -23.741 22.974 1.00 42.75 188 ILE A CA 1
ATOM 1543 C C . ILE A 1 191 ? 26.079 -25.235 22.715 1.00 47.26 188 ILE A C 1
ATOM 1544 O O . ILE A 1 191 ? 25.777 -26.039 23.629 1.00 50.18 188 ILE A O 1
ATOM 1549 N N . LYS A 1 192 ? 26.358 -25.611 21.475 1.00 50.50 189 LYS A N 1
ATOM 1550 C CA . LYS A 1 192 ? 26.336 -27.007 21.086 1.00 51.79 189 LYS A CA 1
ATOM 1551 C C . LYS A 1 192 ? 27.327 -27.812 21.907 1.00 50.09 189 LYS A C 1
ATOM 1552 O O . LYS A 1 192 ? 26.982 -28.883 22.433 1.00 49.16 189 LYS A O 1
ATOM 1558 N N . LYS A 1 193 ? 28.555 -27.314 22.021 1.00 48.42 190 LYS A N 1
ATOM 1559 C CA . LYS A 1 193 ? 29.569 -28.023 22.806 1.00 53.13 190 LYS A CA 1
ATOM 1560 C C . LYS A 1 193 ? 29.150 -28.147 24.296 1.00 51.88 190 LYS A C 1
ATOM 1561 O O . LYS A 1 193 ? 29.272 -29.197 24.897 1.00 52.61 190 LYS A O 1
ATOM 1567 N N . ASP A 1 194 ? 28.627 -27.079 24.867 1.00 50.20 191 ASP A N 1
ATOM 1568 C CA . ASP A 1 194 ? 28.171 -27.122 26.244 1.00 50.35 191 ASP A CA 1
ATOM 1569 C C . ASP A 1 194 ? 27.096 -28.167 26.454 1.00 50.01 191 ASP A C 1
ATOM 1570 O O . ASP A 1 194 ? 27.085 -28.853 27.457 1.00 54.87 191 ASP A O 1
ATOM 1575 N N . ILE A 1 195 ? 26.191 -28.299 25.489 1.00 50.56 192 ILE A N 1
ATOM 1576 C CA . ILE A 1 195 ? 25.088 -29.247 25.607 1.00 53.83 192 ILE A CA 1
ATOM 1577 C C . ILE A 1 195 ? 25.551 -30.697 25.446 1.00 56.27 192 ILE A C 1
ATOM 1578 O O . ILE A 1 195 ? 25.138 -31.601 26.199 1.00 58.63 192 ILE A O 1
ATOM 1583 N N . GLU A 1 196 ? 26.429 -30.921 24.483 1.00 56.97 193 GLU A N 1
ATOM 1584 C CA . GLU A 1 196 ? 27.080 -32.223 24.340 1.00 59.20 193 GLU A CA 1
ATOM 1585 C C . GLU A 1 196 ? 27.789 -32.687 25.636 1.00 57.61 193 GLU A C 1
ATOM 1586 O O . GLU A 1 196 ? 27.648 -33.835 26.031 1.00 56.03 193 GLU A O 1
ATOM 1592 N N . SER A 1 197 ? 28.458 -31.768 26.331 1.00 55.55 194 SER A N 1
ATOM 1593 C CA . SER A 1 197 ? 29.069 -32.077 27.626 1.00 58.28 194 SER A CA 1
ATOM 1594 C C . SER A 1 197 ? 28.050 -32.565 28.620 1.00 59.22 194 SER A C 1
ATOM 1595 O O . SER A 1 197 ? 28.336 -33.482 29.392 1.00 64.35 194 SER A O 1
ATOM 1598 N N . LEU A 1 198 ? 26.868 -31.955 28.625 1.00 57.37 195 LEU A N 1
ATOM 1599 C CA . LEU A 1 198 ? 25.784 -32.437 29.474 1.00 56.37 195 LEU A CA 1
ATOM 1600 C C . LEU A 1 198 ? 25.422 -33.859 29.089 1.00 58.92 195 LEU A C 1
ATOM 1601 O O . LEU A 1 198 ? 25.267 -34.737 29.941 1.00 61.53 195 LEU A O 1
ATOM 1606 N N . PHE A 1 199 ? 25.301 -34.110 27.799 1.00 60.31 196 PHE A N 1
ATOM 1607 C CA . PHE A 1 199 ? 24.966 -35.465 27.375 1.00 60.39 196 PHE A CA 1
ATOM 1608 C C . PHE A 1 199 ? 26.077 -36.457 27.671 1.00 61.83 196 PHE A C 1
ATOM 1609 O O . PHE A 1 199 ? 25.778 -37.608 27.979 1.00 64.70 196 PHE A O 1
ATOM 1617 N N . LYS A 1 200 ? 27.336 -36.045 27.592 1.00 61.17 197 LYS A N 1
ATOM 1618 C CA . LYS A 1 200 ? 28.428 -36.958 27.939 1.00 66.81 197 LYS A CA 1
ATOM 1619 C C . LYS A 1 200 ? 28.367 -37.300 29.432 1.00 66.91 197 LYS A C 1
ATOM 1620 O O . LYS A 1 200 ? 28.503 -38.445 29.845 1.00 67.03 197 LYS A O 1
ATOM 1626 N N . TYR A 1 201 ? 28.138 -36.287 30.237 1.00 66.06 198 TYR A N 1
ATOM 1627 C CA . TYR A 1 201 ? 28.057 -36.489 31.665 1.00 69.01 198 TYR A CA 1
ATOM 1628 C C . TYR A 1 201 ? 26.896 -37.420 31.996 1.00 70.03 198 TYR A C 1
ATOM 1629 O O . TYR A 1 201 ? 27.056 -38.373 32.769 1.00 72.91 198 TYR A O 1
ATOM 1638 N N . ARG A 1 202 ? 25.740 -37.204 31.364 1.00 66.46 199 ARG A N 1
ATOM 1639 C CA . ARG A 1 202 ? 24.592 -38.087 31.610 1.00 67.38 199 ARG A CA 1
ATOM 1640 C C . ARG A 1 202 ? 24.826 -39.514 31.146 1.00 71.83 199 ARG A C 1
ATOM 1641 O O . ARG A 1 202 ? 24.307 -40.466 31.743 1.00 74.92 199 ARG A O 1
ATOM 1649 N N . GLU A 1 203 ? 25.572 -39.669 30.064 1.00 79.52 200 GLU A N 1
ATOM 1650 C CA . GLU A 1 203 ? 25.896 -41.004 29.525 1.00 76.13 200 GLU A CA 1
ATOM 1651 C C . GLU A 1 203 ? 26.829 -41.746 30.493 1.00 72.35 200 GLU A C 1
ATOM 1652 O O . GLU A 1 203 ? 26.642 -42.920 30.745 1.00 68.46 200 GLU A O 1
ATOM 1658 N N . GLN A 1 204 ? 27.784 -41.031 31.084 1.00 75.21 201 GLN A N 1
ATOM 1659 C CA . GLN A 1 204 ? 28.596 -41.552 32.190 1.00 74.24 201 GLN A CA 1
ATOM 1660 C C . GLN A 1 204 ? 27.776 -41.998 33.409 1.00 72.02 201 GLN A C 1
ATOM 1661 O O . GLN A 1 204 ? 28.019 -43.053 33.960 1.00 69.23 201 GLN A O 1
ATOM 1667 N N . LEU A 1 205 ? 26.810 -41.208 33.848 1.00 73.78 202 LEU A N 1
ATOM 1668 C CA . LEU A 1 205 ? 25.969 -41.650 34.964 1.00 72.25 202 LEU A CA 1
ATOM 1669 C C . LEU A 1 205 ? 25.183 -42.885 34.563 1.00 68.80 202 LEU A C 1
ATOM 1670 O O . LEU A 1 205 ? 25.034 -43.821 35.332 1.00 65.04 202 LEU A O 1
ATOM 1675 N N . ARG A 1 206 ? 24.672 -42.870 33.345 1.00 70.41 203 ARG A N 1
ATOM 1676 C CA . ARG A 1 206 ? 23.943 -44.009 32.834 1.00 71.20 203 ARG A CA 1
ATOM 1677 C C . ARG A 1 206 ? 24.831 -45.254 32.914 1.00 69.23 203 ARG A C 1
ATOM 1678 O O . ARG A 1 206 ? 24.413 -46.269 33.454 1.00 67.64 203 ARG A O 1
ATOM 1686 N N . LYS A 1 207 ? 26.073 -45.156 32.442 1.00 70.65 204 LYS A N 1
ATOM 1687 C CA . LYS A 1 207 ? 26.998 -46.293 32.494 1.00 71.01 204 LYS A CA 1
ATOM 1688 C C . LYS A 1 207 ? 27.220 -46.792 33.917 1.00 72.69 204 LYS A C 1
ATOM 1689 O O . LYS A 1 207 ? 27.167 -47.976 34.163 1.00 72.80 204 LYS A O 1
ATOM 1695 N N . GLN A 1 208 ? 27.432 -45.886 34.861 1.00 77.36 205 GLN A N 1
ATOM 1696 C CA . GLN A 1 208 ? 27.525 -46.262 36.278 1.00 77.64 205 GLN A CA 1
ATOM 1697 C C . GLN A 1 208 ? 26.279 -46.997 36.771 1.00 77.77 205 GLN A C 1
ATOM 1698 O O . GLN A 1 208 ? 26.372 -47.956 37.541 1.00 78.79 205 GLN A O 1
ATOM 1704 N N . LEU A 1 209 ? 25.107 -46.576 36.338 1.00 79.16 206 LEU A N 1
ATOM 1705 C CA . LEU A 1 209 ? 23.886 -47.271 36.799 1.00 82.20 206 LEU A CA 1
ATOM 1706 C C . LEU A 1 209 ? 23.723 -48.627 36.129 1.00 77.98 206 LEU A C 1
ATOM 1707 O O . LEU A 1 209 ? 23.226 -49.580 36.741 1.00 76.68 206 LEU A O 1
ATOM 1712 N N . ILE A 1 210 ? 24.132 -48.706 34.868 1.00 73.92 207 ILE A N 1
ATOM 1713 C CA . ILE A 1 210 ? 24.086 -49.959 34.135 1.00 68.52 207 ILE A CA 1
ATOM 1714 C C . ILE A 1 210 ? 25.010 -50.966 34.801 1.00 66.98 207 ILE A C 1
ATOM 1715 O O . ILE A 1 210 ? 24.647 -52.125 34.984 1.00 62.93 207 ILE A O 1
ATOM 1720 N N . ASP A 1 211 ? 26.203 -50.504 35.170 1.00 67.64 208 ASP A N 1
ATOM 1721 C CA . ASP A 1 211 ? 27.197 -51.320 35.873 1.00 64.88 208 ASP A CA 1
ATOM 1722 C C . ASP A 1 211 ? 26.703 -51.803 37.248 1.00 67.49 208 ASP A C 1
ATOM 1723 O O . ASP A 1 211 ? 26.929 -52.967 37.622 1.00 65.54 208 ASP A O 1
ATOM 1728 N N . PHE A 1 212 ? 26.032 -50.926 37.986 1.00 64.77 209 PHE A N 1
ATOM 1729 C CA . PHE A 1 212 ? 25.450 -51.342 39.235 1.00 65.91 209 PHE A CA 1
ATOM 1730 C C . PHE A 1 212 ? 24.442 -52.455 38.981 1.00 63.93 209 PHE A C 1
ATOM 1731 O O . PHE A 1 212 ? 24.365 -53.411 39.757 1.00 65.82 209 PHE A O 1
ATOM 1739 N N . GLY A 1 213 ? 23.651 -52.324 37.915 1.00 61.31 210 GLY A N 1
ATOM 1740 C CA . GLY A 1 213 ? 22.633 -53.315 37.586 1.00 59.84 210 GLY A CA 1
ATOM 1741 C C . GLY A 1 213 ? 23.193 -54.668 37.144 1.00 60.03 210 GLY A C 1
ATOM 1742 O O . GLY A 1 213 ? 22.604 -55.694 37.449 1.00 59.68 210 GLY A O 1
ATOM 1743 N N . LYS A 1 214 ? 24.306 -54.663 36.412 1.00 58.53 211 LYS A N 1
ATOM 1744 C CA . LYS A 1 214 ? 25.025 -55.871 36.067 1.00 57.15 211 LYS A CA 1
ATOM 1745 C C . LYS A 1 214 ? 25.540 -56.575 37.299 1.00 57.30 211 LYS A C 1
ATOM 1746 O O . LYS A 1 214 ? 25.456 -57.802 37.396 1.00 53.05 211 LYS A O 1
ATOM 1752 N N . VAL A 1 215 ? 26.071 -55.797 38.235 1.00 58.77 212 VAL A N 1
ATOM 1753 C CA . VAL A 1 215 ? 26.552 -56.351 39.485 1.00 61.21 212 VAL A CA 1
ATOM 1754 C C . VAL A 1 215 ? 25.422 -56.956 40.307 1.00 66.12 212 VAL A C 1
ATOM 1755 O O . VAL A 1 215 ? 25.527 -58.090 40.788 1.00 69.13 212 VAL A O 1
ATOM 1759 N N . MET A 1 216 ? 24.339 -56.219 40.485 1.00 70.00 213 MET A N 1
ATOM 1760 C CA . MET A 1 216 ? 23.189 -56.776 41.212 1.00 70.21 213 MET A CA 1
ATOM 1761 C C . MET A 1 216 ? 22.676 -58.039 40.534 1.00 64.19 213 MET A C 1
ATOM 1762 O O . MET A 1 216 ? 22.262 -58.993 41.191 1.00 58.41 213 MET A O 1
ATOM 1767 N N . SER A 1 217 ? 22.657 -58.006 39.206 1.00 63.27 214 SER A N 1
ATOM 1768 C CA . SER A 1 217 ? 22.169 -59.134 38.407 1.00 64.62 214 SER A CA 1
ATOM 1769 C C . SER A 1 217 ? 23.057 -60.375 38.570 1.00 66.16 214 SER A C 1
ATOM 1770 O O . SER A 1 217 ? 22.588 -61.510 38.526 1.00 62.83 214 SER A O 1
ATOM 1773 N N . ILE A 1 218 ? 24.353 -60.145 38.729 1.00 66.72 215 ILE A N 1
ATOM 1774 C CA . ILE A 1 218 ? 25.287 -61.217 39.016 1.00 63.20 215 ILE A CA 1
ATOM 1775 C C . ILE A 1 218 ? 25.004 -61.749 40.404 1.00 59.86 215 ILE A C 1
ATOM 1776 O O . ILE A 1 218 ? 24.951 -62.959 40.606 1.00 61.79 215 ILE A O 1
ATOM 1781 N N . VAL A 1 219 ? 24.814 -60.864 41.365 1.00 59.77 216 VAL A N 1
ATOM 1782 C CA . VAL A 1 219 ? 24.560 -61.295 42.750 1.00 58.11 216 VAL A CA 1
ATOM 1783 C C . VAL A 1 219 ? 23.279 -62.126 42.897 1.00 62.38 216 VAL A C 1
ATOM 1784 O O . VAL A 1 219 ? 23.262 -63.117 43.634 1.00 67.95 216 VAL A O 1
ATOM 1788 N N . ASN A 1 220 ? 22.222 -61.762 42.187 1.00 65.73 217 ASN A N 1
ATOM 1789 C CA . ASN A 1 220 ? 20.998 -62.552 42.239 1.00 68.26 217 ASN A CA 1
ATOM 1790 C C . ASN A 1 220 ? 21.084 -63.860 41.488 1.00 66.21 217 ASN A C 1
ATOM 1791 O O . ASN A 1 220 ? 20.231 -64.730 41.691 1.00 69.70 217 ASN A O 1
ATOM 1796 N N . LYS A 1 221 ? 22.093 -64.007 40.630 1.00 62.36 218 LYS A N 1
ATOM 1797 C CA . LYS A 1 221 ? 22.272 -65.227 39.860 1.00 59.39 218 LYS A CA 1
ATOM 1798 C C . LYS A 1 221 ? 23.219 -66.243 40.531 1.00 57.80 218 LYS A C 1
ATOM 1799 O O . LYS A 1 221 ? 23.426 -67.325 39.998 1.00 53.89 218 LYS A O 1
ATOM 1805 N N . ILE A 1 222 ? 23.788 -65.901 41.686 1.00 56.75 219 ILE A N 1
ATOM 1806 C CA . ILE A 1 222 ? 24.623 -66.846 42.415 1.00 58.30 219 ILE A CA 1
ATOM 1807 C C . ILE A 1 222 ? 23.860 -68.152 42.684 1.00 60.48 219 ILE A C 1
ATOM 1808 O O . ILE A 1 222 ? 22.685 -68.132 43.016 1.00 65.78 219 ILE A O 1
ATOM 1813 N N . VAL A 1 223 ? 24.530 -69.275 42.493 1.00 60.81 220 VAL A N 1
ATOM 1814 C CA . VAL A 1 223 ? 23.878 -70.574 42.627 1.00 64.23 220 VAL A CA 1
ATOM 1815 C C . VAL A 1 223 ? 23.832 -70.971 44.087 1.00 69.59 220 VAL A C 1
ATOM 1816 O O . VAL A 1 223 ? 24.879 -71.008 44.770 1.00 69.81 220 VAL A O 1
ATOM 1820 N N . LYS A 1 224 ? 22.606 -71.213 44.562 1.00 73.84 221 LYS A N 1
ATOM 1821 C CA . LYS A 1 224 ? 22.355 -71.754 45.891 1.00 76.54 221 LYS A CA 1
ATOM 1822 C C . LYS A 1 224 ? 22.095 -73.263 45.822 1.00 75.58 221 LYS A C 1
ATOM 1823 O O . LYS A 1 224 ? 22.369 -73.979 46.781 1.00 78.18 221 LYS A O 1
ATOM 1829 N N . ASN A 1 225 ? 21.568 -73.728 44.686 1.00 71.14 222 ASN A N 1
ATOM 1830 C CA . ASN A 1 225 ? 21.226 -75.115 44.485 1.00 70.03 222 ASN A CA 1
ATOM 1831 C C . ASN A 1 225 ? 21.413 -75.541 43.052 1.00 68.99 222 ASN A C 1
ATOM 1832 O O . ASN A 1 225 ? 20.837 -74.946 42.145 1.00 69.64 222 ASN A O 1
ATOM 1837 N N . GLY A 1 226 ? 22.184 -76.605 42.847 1.00 65.00 223 GLY A N 1
ATOM 1838 C CA . GLY A 1 226 ? 22.309 -77.177 41.527 1.00 65.11 223 GLY A CA 1
ATOM 1839 C C . GLY A 1 226 ? 23.352 -78.277 41.467 1.00 64.97 223 GLY A C 1
ATOM 1840 O O . GLY A 1 226 ? 24.286 -78.306 42.276 1.00 66.20 223 GLY A O 1
ATOM 1841 N N . GLU A 1 227 ? 23.156 -79.185 40.513 1.00 63.98 224 GLU A N 1
ATOM 1842 C CA . GLU A 1 227 ? 24.184 -80.115 40.076 1.00 65.65 224 GLU A CA 1
ATOM 1843 C C . GLU A 1 227 ? 24.937 -79.339 38.972 1.00 59.20 224 GLU A C 1
ATOM 1844 O O . GLU A 1 227 ? 24.397 -79.159 37.877 1.00 55.19 224 GLU A O 1
ATOM 1850 N N . ILE A 1 228 ? 26.140 -78.836 39.295 1.00 52.05 225 ILE A N 1
ATOM 1851 C CA . ILE A 1 228 ? 26.797 -77.822 38.475 1.00 48.87 225 ILE A CA 1
ATOM 1852 C C . ILE A 1 228 ? 27.858 -78.318 37.507 1.00 47.34 225 ILE A C 1
ATOM 1853 O O . ILE A 1 228 ? 28.210 -77.578 36.581 1.00 49.22 225 ILE A O 1
ATOM 1858 N N . GLY A 1 229 ? 28.418 -79.509 37.726 1.00 47.75 226 GLY A N 1
ATOM 1859 C CA . GLY A 1 229 ? 29.449 -80.021 36.853 1.00 49.78 226 GLY A CA 1
ATOM 1860 C C . GLY A 1 229 ? 30.146 -81.281 37.309 1.00 51.34 226 GLY A C 1
ATOM 1861 O O . GLY A 1 229 ? 29.738 -81.903 38.290 1.00 53.27 226 GLY A O 1
ATOM 1862 N N . VAL A 1 230 ? 31.260 -81.584 36.641 1.00 48.65 227 VAL A N 1
ATOM 1863 C CA . VAL A 1 230 ? 31.996 -82.848 36.845 1.00 50.72 227 VAL A CA 1
ATOM 1864 C C . VAL A 1 230 ? 33.492 -82.597 37.005 1.00 44.53 227 VAL A C 1
ATOM 1865 O O . VAL A 1 230 ? 34.008 -81.733 36.391 1.00 43.31 227 VAL A O 1
ATOM 1869 N N . ILE A 1 231 ? 34.157 -83.321 37.901 1.00 49.85 228 ILE A N 1
ATOM 1870 C CA . ILE A 1 231 ? 35.607 -83.149 38.139 1.00 49.47 228 ILE A CA 1
ATOM 1871 C C . ILE A 1 231 ? 36.424 -83.774 37.009 1.00 55.05 228 ILE A C 1
ATOM 1872 O O . ILE A 1 231 ? 36.145 -84.914 36.625 1.00 61.26 228 ILE A O 1
ATOM 1877 N N . LYS A 1 232 ? 37.389 -83.032 36.457 1.00 52.79 229 LYS A N 1
ATOM 1878 C CA . LYS A 1 232 ? 38.367 -83.586 35.515 1.00 53.94 229 LYS A CA 1
ATOM 1879 C C . LYS A 1 232 ? 39.692 -82.832 35.547 1.00 51.72 229 LYS A C 1
ATOM 1880 O O . LYS A 1 232 ? 39.681 -81.634 35.436 1.00 49.51 229 LYS A O 1
ATOM 1886 N N . ASP A 1 233 ? 40.806 -83.564 35.694 1.00 53.25 230 ASP A N 1
ATOM 1887 C CA . ASP A 1 233 ? 42.119 -83.000 35.904 1.00 52.50 230 ASP A CA 1
ATOM 1888 C C . ASP A 1 233 ? 42.207 -82.109 37.144 1.00 53.57 230 ASP A C 1
ATOM 1889 O O . ASP A 1 233 ? 42.928 -81.110 37.118 1.00 51.83 230 ASP A O 1
ATOM 1894 N N . GLY A 1 234 ? 41.492 -82.456 38.228 1.00 53.87 231 GLY A N 1
ATOM 1895 C CA . GLY A 1 234 ? 41.425 -81.601 39.441 1.00 53.30 231 GLY A CA 1
ATOM 1896 C C . GLY A 1 234 ? 40.638 -80.302 39.275 1.00 53.28 231 GLY A C 1
ATOM 1897 O O . GLY A 1 234 ? 40.776 -79.367 40.067 1.00 52.86 231 GLY A O 1
ATOM 1898 N N . LYS A 1 235 ? 39.820 -80.242 38.223 1.00 50.42 232 LYS A N 1
ATOM 1899 C CA . LYS A 1 235 ? 39.081 -79.064 37.908 1.00 43.44 232 LYS A CA 1
ATOM 1900 C C . LYS A 1 235 ? 37.610 -79.356 37.696 1.00 43.43 232 LYS A C 1
ATOM 1901 O O . LYS A 1 235 ? 37.236 -80.425 37.214 1.00 41.43 232 LYS A O 1
ATOM 1907 N N . LEU A 1 236 ? 36.784 -78.371 38.036 1.00 42.17 233 LEU A N 1
ATOM 1908 C CA . LEU A 1 236 ? 35.345 -78.455 37.859 1.00 41.95 233 LEU A CA 1
ATOM 1909 C C . LEU A 1 236 ? 35.011 -77.966 36.469 1.00 41.27 233 LEU A C 1
ATOM 1910 O O . LEU A 1 236 ? 35.201 -76.805 36.180 1.00 39.59 233 LEU A O 1
ATOM 1915 N N . HIS A 1 237 ? 34.547 -78.868 35.605 1.00 40.38 234 HIS A N 1
ATOM 1916 C CA . HIS A 1 237 ? 34.103 -78.495 34.314 1.00 39.93 234 HIS A CA 1
ATOM 1917 C C . HIS A 1 237 ? 32.658 -78.272 34.473 1.00 39.55 234 HIS A C 1
ATOM 1918 O O . HIS A 1 237 ? 31.920 -79.208 34.676 1.00 44.23 234 HIS A O 1
ATOM 1925 N N . LEU A 1 238 ? 32.235 -77.012 34.393 1.00 40.81 235 LEU A N 1
ATOM 1926 C CA . LEU A 1 238 ? 30.847 -76.659 34.621 1.00 42.68 235 LEU A CA 1
ATOM 1927 C C . LEU A 1 238 ? 29.951 -77.039 33.482 1.00 43.86 235 LEU A C 1
ATOM 1928 O O . LEU A 1 238 ? 30.335 -76.972 32.330 1.00 46.70 235 LEU A O 1
ATOM 1933 N N . TYR A 1 239 ? 28.744 -77.471 33.830 1.00 50.37 236 TYR A N 1
ATOM 1934 C CA . TYR A 1 239 ? 27.692 -77.720 32.853 1.00 54.18 236 TYR A CA 1
ATOM 1935 C C . TYR A 1 239 ? 27.246 -76.427 32.196 1.00 52.99 236 TYR A C 1
ATOM 1936 O O . TYR A 1 239 ? 27.559 -75.369 32.683 1.00 52.83 236 TYR A O 1
ATOM 1945 N N . ASP A 1 240 ? 26.514 -76.567 31.096 1.00 54.62 237 ASP A N 1
ATOM 1946 C CA . ASP A 1 240 ? 26.129 -75.471 30.235 1.00 58.32 237 ASP A CA 1
ATOM 1947 C C . ASP A 1 240 ? 25.368 -74.347 30.935 1.00 59.72 237 ASP A C 1
ATOM 1948 O O . ASP A 1 240 ? 25.599 -73.176 30.644 1.00 59.90 237 ASP A O 1
ATOM 1953 N N . ASP A 1 241 ? 24.473 -74.710 31.851 1.00 60.42 238 ASP A N 1
ATOM 1954 C CA . ASP A 1 241 ? 23.696 -73.740 32.597 1.00 61.63 238 ASP A CA 1
ATOM 1955 C C . ASP A 1 241 ? 24.525 -72.870 33.524 1.00 59.93 238 ASP A C 1
ATOM 1956 O O . ASP A 1 241 ? 23.962 -71.910 34.094 1.00 60.39 238 ASP A O 1
ATOM 1961 N N . TYR A 1 242 ? 25.812 -73.183 33.717 1.00 50.94 239 TYR A N 1
ATOM 1962 C CA . TYR A 1 242 ? 26.579 -72.481 34.731 1.00 50.31 239 TYR A CA 1
ATOM 1963 C C . TYR A 1 242 ? 27.857 -71.897 34.224 1.00 48.85 239 TYR A C 1
ATOM 1964 O O . TYR A 1 242 ? 28.444 -72.364 33.246 1.00 56.43 239 TYR A O 1
ATOM 1973 N N . ILE A 1 243 ? 28.286 -70.846 34.885 1.00 46.21 240 ILE A N 1
ATOM 1974 C CA . ILE A 1 243 ? 29.566 -70.245 34.594 1.00 44.15 240 ILE A CA 1
ATOM 1975 C C . ILE A 1 243 ? 30.161 -69.755 35.867 1.00 40.17 240 ILE A C 1
ATOM 1976 O O . ILE A 1 243 ? 29.444 -69.546 36.856 1.00 44.96 240 ILE A O 1
ATOM 1981 N N . ALA A 1 244 ? 31.479 -69.580 35.861 1.00 37.14 241 ALA A N 1
ATOM 1982 C CA . ALA A 1 244 ? 32.153 -69.070 37.026 1.00 38.61 241 ALA A CA 1
ATOM 1983 C C . ALA A 1 244 ? 32.726 -67.748 36.736 1.00 38.53 241 ALA A C 1
ATOM 1984 O O . ALA A 1 244 ? 33.045 -67.450 35.593 1.00 42.60 241 ALA A O 1
ATOM 1986 N N . ILE A 1 245 ? 32.878 -66.937 37.783 1.00 41.54 242 ILE A N 1
ATOM 1987 C CA . ILE A 1 245 ? 33.511 -65.637 37.635 1.00 42.95 242 ILE A CA 1
ATOM 1988 C C . ILE A 1 245 ? 34.568 -65.502 38.683 1.00 43.07 242 ILE A C 1
ATOM 1989 O O . ILE A 1 245 ? 34.511 -66.173 39.712 1.00 47.86 242 ILE A O 1
ATOM 1994 N N . ASP A 1 246 ? 35.557 -64.674 38.410 1.00 47.30 243 ASP A N 1
ATOM 1995 C CA . ASP A 1 246 ? 36.681 -64.478 39.323 1.00 51.22 243 ASP A CA 1
ATOM 1996 C C . ASP A 1 246 ? 36.338 -63.548 40.501 1.00 57.67 243 ASP A C 1
ATOM 1997 O O . ASP A 1 246 ? 37.002 -63.617 41.533 1.00 60.04 243 ASP A O 1
ATOM 2002 N N . LYS A 1 247 ? 35.322 -62.693 40.334 1.00 57.39 244 LYS A N 1
ATOM 2003 C CA . LYS A 1 247 ? 34.889 -61.750 41.364 1.00 64.90 244 LYS A CA 1
ATOM 2004 C C . LYS A 1 247 ? 33.615 -61.051 40.974 1.00 58.40 244 LYS A C 1
ATOM 2005 O O . LYS A 1 247 ? 33.289 -60.981 39.805 1.00 56.15 244 LYS A O 1
ATOM 2011 N N . ILE A 1 248 ? 32.944 -60.481 41.962 1.00 56.07 245 ILE A N 1
ATOM 2012 C CA . ILE A 1 248 ? 31.765 -59.662 41.714 1.00 59.96 245 ILE A CA 1
ATOM 2013 C C . ILE A 1 248 ? 32.211 -58.312 41.167 1.00 59.48 245 ILE A C 1
ATOM 2014 O O . ILE A 1 248 ? 32.932 -57.586 41.834 1.00 60.96 245 ILE A O 1
ATOM 2019 N N . ASP A 1 249 ? 31.814 -58.035 39.932 1.00 59.41 246 ASP A N 1
ATOM 2020 C CA . ASP A 1 249 ? 32.315 -56.914 39.151 1.00 62.91 246 ASP A CA 1
ATOM 2021 C C . ASP A 1 249 ? 31.308 -56.744 38.012 1.00 63.30 246 ASP A C 1
ATOM 2022 O O . ASP A 1 249 ? 30.647 -57.720 37.633 1.00 69.91 246 ASP A O 1
ATOM 2027 N N . PRO A 1 250 ? 31.192 -55.528 37.428 1.00 64.80 247 PRO A N 1
ATOM 2028 C CA . PRO A 1 250 ? 30.337 -55.381 36.244 1.00 63.42 247 PRO A CA 1
ATOM 2029 C C . PRO A 1 250 ? 30.720 -56.238 35.020 1.00 66.87 247 PRO A C 1
ATOM 2030 O O . PRO A 1 250 ? 29.814 -56.745 34.334 1.00 69.05 247 PRO A O 1
ATOM 2034 N N . ASN A 1 251 ? 32.018 -56.400 34.744 1.00 64.27 248 ASN A N 1
ATOM 2035 C CA . ASN A 1 251 ? 32.455 -57.259 33.618 1.00 67.06 248 ASN A CA 1
ATOM 2036 C C . ASN A 1 251 ? 33.611 -58.163 34.051 1.00 60.19 248 ASN A C 1
ATOM 2037 O O . ASN A 1 251 ? 34.779 -57.852 33.842 1.00 59.57 248 ASN A O 1
ATOM 2042 N N . PRO A 1 252 ? 33.281 -59.276 34.716 1.00 56.48 249 PRO A N 1
ATOM 2043 C CA . PRO A 1 252 ? 34.300 -60.134 35.345 1.00 56.36 249 PRO A CA 1
ATOM 2044 C C . PRO A 1 252 ? 34.895 -61.117 34.338 1.00 55.94 249 PRO A C 1
ATOM 2045 O O . PRO A 1 252 ? 34.264 -61.372 33.329 1.00 57.62 249 PRO A O 1
ATOM 2049 N N . LYS A 1 253 ? 36.095 -61.634 34.591 1.00 52.90 250 LYS A N 1
ATOM 2050 C CA . LYS A 1 253 ? 36.595 -62.766 33.802 1.00 53.66 250 LYS A CA 1
ATOM 2051 C C . LYS A 1 253 ? 35.681 -63.972 34.072 1.00 48.27 250 LYS A C 1
ATOM 2052 O O . LYS A 1 253 ? 35.371 -64.265 35.219 1.00 47.45 250 LYS A O 1
ATOM 2058 N N . VAL A 1 254 ? 35.220 -64.601 32.997 1.00 44.77 251 VAL A N 1
ATOM 2059 C CA . VAL A 1 254 ? 34.318 -65.727 33.044 1.00 43.67 251 VAL A CA 1
ATOM 2060 C C . VAL A 1 254 ? 35.111 -67.020 32.824 1.00 42.85 251 VAL A C 1
ATOM 2061 O O . VAL A 1 254 ? 36.069 -67.047 32.057 1.00 44.94 251 VAL A O 1
ATOM 2065 N N . PHE A 1 255 ? 34.701 -68.079 33.483 1.00 40.81 252 PHE A N 1
ATOM 2066 C CA . PHE A 1 255 ? 35.353 -69.349 33.369 1.00 38.83 252 PHE A CA 1
ATOM 2067 C C . PHE A 1 255 ? 34.331 -70.458 33.269 1.00 40.90 252 PHE A C 1
ATOM 2068 O O . PHE A 1 255 ? 33.319 -70.473 34.020 1.00 41.30 252 PHE A O 1
ATOM 2076 N N . LYS A 1 256 ? 34.595 -71.424 32.386 1.00 41.44 253 LYS A N 1
ATOM 2077 C CA . LYS A 1 256 ? 33.822 -72.698 32.359 1.00 44.18 253 LYS A CA 1
ATOM 2078 C C . LYS A 1 256 ? 34.489 -73.809 33.131 1.00 41.06 253 LYS A C 1
ATOM 2079 O O . LYS A 1 256 ? 33.867 -74.799 33.443 1.00 43.43 253 LYS A O 1
ATOM 2085 N N . VAL A 1 257 ? 35.780 -73.663 33.368 1.00 37.84 254 VAL A N 1
ATOM 2086 C CA . VAL A 1 257 ? 36.572 -74.668 33.977 1.00 37.20 254 VAL A CA 1
ATOM 2087 C C . VAL A 1 257 ? 37.306 -74.010 35.178 1.00 39.24 254 VAL A C 1
ATOM 2088 O O . VAL A 1 257 ? 38.092 -73.086 35.019 1.00 39.52 254 VAL A O 1
ATOM 2092 N N . VAL A 1 258 ? 37.008 -74.519 36.357 1.00 38.48 255 VAL A N 1
ATOM 2093 C CA . VAL A 1 258 ? 37.249 -73.871 37.640 1.00 41.07 255 VAL A CA 1
ATOM 2094 C C . VAL A 1 258 ? 38.155 -74.733 38.502 1.00 40.25 255 VAL A C 1
ATOM 2095 O O . VAL A 1 258 ? 37.889 -75.919 38.722 1.00 40.98 255 VAL A O 1
ATOM 2099 N N . ASP A 1 259 ? 39.203 -74.122 39.001 1.00 41.75 256 ASP A N 1
ATOM 2100 C CA . ASP A 1 259 ? 40.079 -74.766 39.959 1.00 46.37 256 ASP A CA 1
ATOM 2101 C C . ASP A 1 259 ? 39.333 -74.982 41.270 1.00 42.97 256 ASP A C 1
ATOM 2102 O O . ASP A 1 259 ? 38.681 -74.088 41.762 1.00 43.09 256 ASP A O 1
ATOM 2107 N N . VAL A 1 260 ? 39.386 -76.198 41.772 1.00 47.65 257 VAL A N 1
ATOM 2108 C CA . VAL A 1 260 ? 38.739 -76.574 43.026 1.00 50.57 257 VAL A CA 1
ATOM 2109 C C . VAL A 1 260 ? 39.653 -77.443 43.865 1.00 51.97 257 VAL A C 1
ATOM 2110 O O . VAL A 1 260 ? 40.608 -78.022 43.370 1.00 49.93 257 VAL A O 1
ATOM 2114 N N . GLU A 1 261 ? 39.349 -77.517 45.162 1.00 56.02 258 GLU A N 1
ATOM 2115 C CA . GLU A 1 261 ? 40.143 -78.299 46.096 1.00 60.43 258 GLU A CA 1
ATOM 2116 C C . GLU A 1 261 ? 39.221 -79.118 47.021 1.00 63.77 258 GLU A C 1
ATOM 2117 O O . GLU A 1 261 ? 38.072 -78.727 47.265 1.00 56.54 258 GLU A O 1
ATOM 2123 N N . GLY A 1 262 ? 39.723 -80.283 47.446 1.00 64.33 259 GLY A N 1
ATOM 2124 C CA . GLY A 1 262 ? 38.970 -81.223 48.243 1.00 66.27 259 GLY A CA 1
ATOM 2125 C C . GLY A 1 262 ? 39.223 -82.661 47.853 1.00 69.53 259 GLY A C 1
ATOM 2126 O O . GLY A 1 262 ? 39.985 -82.947 46.934 1.00 73.00 259 GLY A O 1
ATOM 2127 N N . ASN A 1 263 ? 38.570 -83.579 48.563 1.00 74.40 260 ASN A N 1
ATOM 2128 C CA . ASN A 1 263 ? 38.777 -85.011 48.378 1.00 74.38 260 ASN A CA 1
ATOM 2129 C C . ASN A 1 263 ? 37.758 -85.563 47.395 1.00 72.76 260 ASN A C 1
ATOM 2130 O O . ASN A 1 263 ? 36.641 -85.932 47.762 1.00 80.98 260 ASN A O 1
ATOM 2135 N N . PHE A 1 264 ? 38.148 -85.599 46.132 1.00 65.69 261 PHE A N 1
ATOM 2136 C CA . PHE A 1 264 ? 37.273 -86.076 45.070 1.00 62.28 261 PHE A CA 1
ATOM 2137 C C . PHE A 1 264 ? 38.143 -86.726 44.053 1.00 64.59 261 PHE A C 1
ATOM 2138 O O . PHE A 1 264 ? 39.368 -86.731 44.209 1.00 67.80 261 PHE A O 1
ATOM 2146 N N . LYS A 1 265 ? 37.536 -87.256 42.997 1.00 66.20 262 LYS A N 1
ATOM 2147 C CA . LYS A 1 265 ? 38.294 -87.792 41.861 1.00 65.34 262 LYS A CA 1
ATOM 2148 C C . LYS A 1 265 ? 37.624 -87.486 40.533 1.00 64.28 262 LYS A C 1
ATOM 2149 O O . LYS A 1 265 ? 36.461 -87.082 40.475 1.00 69.16 262 LYS A O 1
ATOM 2155 N N . ASP A 1 266 ? 38.348 -87.758 39.460 1.00 63.85 263 ASP A N 1
ATOM 2156 C CA . ASP A 1 266 ? 37.819 -87.606 38.116 1.00 63.90 263 ASP A CA 1
ATOM 2157 C C . ASP A 1 266 ? 36.489 -88.327 37.927 1.00 59.47 263 ASP A C 1
ATOM 2158 O O . ASP A 1 266 ? 36.329 -89.467 38.316 1.00 61.89 263 ASP A O 1
ATOM 2163 N N . GLY A 1 267 ? 35.526 -87.624 37.345 1.00 58.27 264 GLY A N 1
ATOM 2164 C CA . GLY A 1 267 ? 34.171 -88.132 37.144 1.00 55.80 264 GLY A CA 1
ATOM 2165 C C . GLY A 1 267 ? 33.202 -87.828 38.276 1.00 53.95 264 GLY A C 1
ATOM 2166 O O . GLY A 1 267 ? 31.989 -87.905 38.077 1.00 53.90 264 GLY A O 1
ATOM 2167 N N . ASP A 1 268 ? 33.704 -87.485 39.461 1.00 53.65 265 ASP A N 1
ATOM 2168 C CA . ASP A 1 268 ? 32.820 -87.021 40.528 1.00 54.26 265 ASP A CA 1
ATOM 2169 C C . ASP A 1 268 ? 31.976 -85.817 40.076 1.00 55.39 265 ASP A C 1
ATOM 2170 O O . ASP A 1 268 ? 32.442 -84.953 39.312 1.00 50.86 265 ASP A O 1
ATOM 2175 N N . ILE A 1 269 ? 30.723 -85.788 40.525 1.00 57.45 266 ILE A N 1
ATOM 2176 C CA . ILE A 1 269 ? 29.780 -84.749 40.180 1.00 57.67 266 ILE A CA 1
ATOM 2177 C C . ILE A 1 269 ? 29.780 -83.751 41.310 1.00 58.51 266 ILE A C 1
ATOM 2178 O O . ILE A 1 269 ? 29.610 -84.127 42.479 1.00 59.30 266 ILE A O 1
ATOM 2183 N N . VAL A 1 270 ? 29.913 -82.471 40.967 1.00 57.02 267 VAL A N 1
ATOM 2184 C CA . VAL A 1 270 ? 29.867 -81.410 41.967 1.00 58.77 267 VAL A CA 1
ATOM 2185 C C . VAL A 1 270 ? 28.457 -80.818 42.031 1.00 59.33 267 VAL A C 1
ATOM 2186 O O . VAL A 1 270 ? 27.835 -80.559 41.004 1.00 56.93 267 VAL A O 1
ATOM 2190 N N . VAL A 1 271 ? 27.990 -80.599 43.260 1.00 60.93 268 VAL A N 1
ATOM 2191 C CA . VAL A 1 271 ? 26.699 -79.996 43.528 1.00 62.17 268 VAL A CA 1
ATOM 2192 C C . VAL A 1 271 ? 26.848 -78.856 44.511 1.00 61.50 268 VAL A C 1
ATOM 2193 O O . VAL A 1 271 ? 27.848 -78.760 45.241 1.00 61.31 268 VAL A O 1
ATOM 2197 N N . ILE A 1 272 ? 25.850 -77.984 44.531 1.00 60.86 269 ILE A N 1
ATOM 2198 C CA . ILE A 1 272 ? 25.731 -76.985 45.580 1.00 64.81 269 ILE A CA 1
ATOM 2199 C C . ILE A 1 272 ? 24.362 -77.176 46.185 1.00 70.49 269 ILE A C 1
ATOM 2200 O O . ILE A 1 272 ? 23.382 -77.289 45.457 1.00 71.04 269 ILE A O 1
ATOM 2205 N N . GLU A 1 273 ? 24.299 -77.240 47.503 1.00 78.74 270 GLU A N 1
ATOM 2206 C CA . GLU A 1 273 ? 22.998 -77.178 48.194 1.00 86.24 270 GLU A CA 1
ATOM 2207 C C . GLU A 1 273 ? 23.047 -76.174 49.346 1.00 86.75 270 GLU A C 1
ATOM 2208 O O . GLU A 1 273 ? 23.982 -76.204 50.148 1.00 87.75 270 GLU A O 1
ATOM 2214 N N . ASN A 1 274 ? 22.067 -75.272 49.384 1.00 87.34 271 ASN A N 1
ATOM 2215 C CA . ASN A 1 274 ? 22.059 -74.127 50.299 1.00 93.23 271 ASN A CA 1
ATOM 2216 C C . ASN A 1 274 ? 23.332 -73.314 50.321 1.00 91.24 271 ASN A C 1
ATOM 2217 O O . ASN A 1 274 ? 23.758 -72.852 51.379 1.00 100.55 271 ASN A O 1
ATOM 2222 N N . GLY A 1 275 ? 23.941 -73.151 49.154 1.00 85.87 272 GLY A N 1
ATOM 2223 C CA . GLY A 1 275 ? 25.204 -72.451 49.035 1.00 83.00 272 GLY A CA 1
ATOM 2224 C C . GLY A 1 275 ? 26.421 -73.256 49.449 1.00 82.45 272 GLY A C 1
ATOM 2225 O O . GLY A 1 275 ? 27.509 -72.712 49.503 1.00 84.44 272 GLY A O 1
ATOM 2226 N N . ASP A 1 276 ? 26.254 -74.539 49.776 1.00 82.94 273 ASP A N 1
ATOM 2227 C CA . ASP A 1 276 ? 27.383 -75.387 50.158 1.00 76.01 273 ASP A CA 1
ATOM 2228 C C . ASP A 1 276 ? 27.744 -76.228 48.980 1.00 70.68 273 ASP A C 1
ATOM 2229 O O . ASP A 1 276 ? 26.906 -76.949 48.437 1.00 66.91 273 ASP A O 1
ATOM 2234 N N . MET A 1 277 ? 29.001 -76.126 48.583 1.00 68.27 274 MET A N 1
ATOM 2235 C CA . MET A 1 277 ? 29.511 -76.865 47.441 1.00 67.33 274 MET A CA 1
ATOM 2236 C C . MET A 1 277 ? 30.154 -78.169 47.910 1.00 66.08 274 MET A C 1
ATOM 2237 O O . MET A 1 277 ? 31.040 -78.160 48.755 1.00 64.29 274 MET A O 1
ATOM 2242 N N . LYS A 1 278 ? 29.701 -79.283 47.353 1.00 65.13 275 LYS A N 1
ATOM 2243 C CA . LYS A 1 278 ? 30.209 -80.593 47.755 1.00 67.97 275 LYS A CA 1
ATOM 2244 C C . LYS A 1 278 ? 30.160 -81.576 46.597 1.00 64.53 275 LYS A C 1
ATOM 2245 O O . LYS A 1 278 ? 29.678 -81.239 45.516 1.00 64.83 275 LYS A O 1
ATOM 2251 N N . ILE A 1 279 ? 30.683 -82.774 46.833 1.00 64.61 276 ILE A N 1
ATOM 2252 C CA . ILE A 1 279 ? 30.597 -83.864 45.881 1.00 63.91 276 ILE A CA 1
ATOM 2253 C C . ILE A 1 279 ? 29.291 -84.624 46.049 1.00 67.89 276 ILE A C 1
ATOM 2254 O O . ILE A 1 279 ? 28.920 -84.983 47.168 1.00 68.37 276 ILE A O 1
ATOM 2259 N N . LYS A 1 280 ? 28.605 -84.857 44.927 1.00 67.16 277 LYS A N 1
ATOM 2260 C CA . LYS A 1 280 ? 27.392 -85.643 44.926 1.00 70.78 277 LYS A CA 1
ATOM 2261 C C . LYS A 1 280 ? 27.670 -87.050 45.415 1.00 76.75 277 LYS A C 1
ATOM 2262 O O . LYS A 1 280 ? 28.624 -87.688 44.968 1.00 78.16 277 LYS A O 1
ATOM 2268 N N . GLY A 1 281 ? 26.838 -87.543 46.330 1.00 83.26 278 GLY A N 1
ATOM 2269 C CA . GLY A 1 281 ? 27.030 -88.880 46.902 1.00 85.26 278 GLY A CA 1
ATOM 2270 C C . GLY A 1 281 ? 27.971 -88.889 48.101 1.00 87.87 278 GLY A C 1
ATOM 2271 O O . GLY A 1 281 ? 27.530 -89.118 49.224 1.00 91.51 278 GLY A O 1
ATOM 2272 N N . THR A 1 282 ? 29.258 -88.626 47.862 1.00 84.72 279 THR A N 1
ATOM 2273 C CA . THR A 1 282 ? 30.263 -88.563 48.924 1.00 84.49 279 THR A CA 1
ATOM 2274 C C . THR A 1 282 ? 29.943 -87.464 49.936 1.00 85.64 279 THR A C 1
ATOM 2275 O O . THR A 1 282 ? 30.190 -87.619 51.128 1.00 85.20 279 THR A O 1
ATOM 2279 N N . ASN A 1 283 ? 29.395 -86.348 49.461 1.00 85.54 280 ASN A N 1
ATOM 2280 C CA . ASN A 1 283 ? 29.064 -85.227 50.334 1.00 84.28 280 ASN A CA 1
ATOM 2281 C C . ASN A 1 283 ? 30.324 -84.525 50.861 1.00 78.22 280 ASN A C 1
ATOM 2282 O O . ASN A 1 283 ? 30.283 -83.773 51.829 1.00 76.33 280 ASN A O 1
ATOM 2287 N N . GLU A 1 284 ? 31.439 -84.770 50.193 1.00 76.37 281 GLU A N 1
ATOM 2288 C CA . GLU A 1 284 ? 32.726 -84.214 50.569 1.00 76.98 281 GLU A CA 1
ATOM 2289 C C . GLU A 1 284 ? 32.830 -82.749 50.114 1.00 73.29 281 GLU A C 1
ATOM 2290 O O . GLU A 1 284 ? 32.277 -82.366 49.088 1.00 68.30 281 GLU A O 1
ATOM 2296 N N . LYS A 1 285 ? 33.532 -81.947 50.898 1.00 73.49 282 LYS A N 1
ATOM 2297 C CA . LYS A 1 285 ? 33.512 -80.506 50.742 1.00 74.08 282 LYS A CA 1
ATOM 2298 C C . LYS A 1 285 ? 34.361 -80.050 49.536 1.00 72.05 282 LYS A C 1
ATOM 2299 O O . LYS A 1 285 ? 35.482 -80.521 49.349 1.00 73.90 282 LYS A O 1
ATOM 2305 N N . VAL A 1 286 ? 33.829 -79.139 48.721 1.00 64.98 283 VAL A N 1
ATOM 2306 C CA . VAL A 1 286 ? 34.585 -78.586 47.590 1.00 59.32 283 VAL A CA 1
ATOM 2307 C C . VAL A 1 286 ? 34.750 -77.095 47.770 1.00 55.18 283 VAL A C 1
ATOM 2308 O O . VAL A 1 286 ? 33.792 -76.364 47.839 1.00 55.56 283 VAL A O 1
ATOM 2312 N N . THR A 1 287 ? 35.984 -76.654 47.836 1.00 54.88 284 THR A N 1
ATOM 2313 C CA . THR A 1 287 ? 36.256 -75.254 47.951 1.00 58.54 284 THR A CA 1
ATOM 2314 C C . THR A 1 287 ? 36.797 -74.708 46.599 1.00 54.31 284 THR A C 1
ATOM 2315 O O . THR A 1 287 ? 37.477 -75.395 45.852 1.00 50.67 284 THR A O 1
ATOM 2319 N N . THR A 1 288 ? 36.562 -73.423 46.363 1.00 58.67 285 THR A N 1
ATOM 2320 C CA . THR A 1 288 ? 37.089 -72.718 45.195 1.00 55.45 285 THR A CA 1
ATOM 2321 C C . THR A 1 288 ? 37.182 -71.235 45.491 1.00 56.81 285 THR A C 1
ATOM 2322 O O . THR A 1 288 ? 36.482 -70.730 46.335 1.00 54.61 285 THR A O 1
ATOM 2326 N N . LYS A 1 289 ? 38.038 -70.532 44.757 1.00 63.07 286 LYS A N 1
ATOM 2327 C CA . LYS A 1 289 ? 38.112 -69.078 44.843 1.00 63.76 286 LYS A CA 1
ATOM 2328 C C . LYS A 1 289 ? 37.027 -68.414 43.995 1.00 61.82 286 LYS A C 1
ATOM 2329 O O . LYS A 1 289 ? 36.730 -67.245 44.176 1.00 68.55 286 LYS A O 1
ATOM 2335 N N . TYR A 1 290 ? 36.442 -69.156 43.070 1.00 54.28 287 TYR A N 1
ATOM 2336 C CA . TYR A 1 290 ? 35.557 -68.573 42.081 1.00 53.53 287 TYR A CA 1
ATOM 2337 C C . TYR A 1 290 ? 34.143 -68.530 42.600 1.00 52.98 287 TYR A C 1
ATOM 2338 O O . TYR A 1 290 ? 33.821 -69.153 43.577 1.00 56.35 287 TYR A O 1
ATOM 2347 N N . ILE A 1 291 ? 33.312 -67.746 41.939 1.00 53.04 288 ILE A N 1
ATOM 2348 C CA . ILE A 1 291 ? 31.939 -67.646 42.304 1.00 51.66 288 ILE A CA 1
ATOM 2349 C C . ILE A 1 291 ? 31.184 -68.262 41.160 1.00 48.39 288 ILE A C 1
ATOM 2350 O O . ILE A 1 291 ? 31.430 -67.939 39.974 1.00 44.87 288 ILE A O 1
ATOM 2355 N N . ILE A 1 292 ? 30.259 -69.148 41.504 1.00 46.45 289 ILE A N 1
ATOM 2356 C CA . ILE A 1 292 ? 29.441 -69.857 40.523 1.00 46.28 289 ILE A CA 1
ATOM 2357 C C . ILE A 1 292 ? 28.075 -69.219 40.419 1.00 50.09 289 ILE A C 1
ATOM 2358 O O . ILE A 1 292 ? 27.406 -68.957 41.462 1.00 50.37 289 ILE A O 1
ATOM 2363 N N . ILE A 1 293 ? 27.660 -68.980 39.172 1.00 49.66 290 ILE A N 1
ATOM 2364 C CA . ILE A 1 293 ? 26.379 -68.338 38.899 1.00 53.59 290 ILE A CA 1
ATOM 2365 C C . ILE A 1 293 ? 25.664 -69.054 37.770 1.00 53.02 290 ILE A C 1
ATOM 2366 O O . ILE A 1 293 ? 26.322 -69.688 36.898 1.00 50.34 290 ILE A O 1
ATOM 2371 N N . HIS A 1 294 ? 24.337 -68.904 37.758 1.00 54.59 291 HIS A N 1
ATOM 2372 C CA . HIS A 1 294 ? 23.494 -69.363 36.651 1.00 60.29 291 HIS A CA 1
ATOM 2373 C C . HIS A 1 294 ? 23.836 -68.539 35.425 1.00 64.25 291 HIS A C 1
ATOM 2374 O O . HIS A 1 294 ? 24.003 -67.355 35.529 1.00 62.18 291 HIS A O 1
ATOM 2381 N N . LYS A 1 295 ? 24.013 -69.203 34.284 1.00 71.45 292 LYS A N 1
ATOM 2382 C CA . LYS A 1 295 ? 24.210 -68.552 32.977 1.00 72.59 292 LYS A CA 1
ATOM 2383 C C . LYS A 1 295 ? 23.253 -67.380 32.776 1.00 77.04 292 LYS A C 1
ATOM 2384 O O . LYS A 1 295 ? 22.063 -67.508 33.078 1.00 79.84 292 LYS A O 1
ATOM 2387 N N . SER B 1 2 ? 23.715 36.622 40.932 1.00 87.35 -1 SER B N 1
ATOM 2388 C CA . SER B 1 2 ? 24.734 36.648 39.836 1.00 82.20 -1 SER B CA 1
ATOM 2389 C C . SER B 1 2 ? 24.916 35.292 39.081 1.00 85.04 -1 SER B C 1
ATOM 2390 O O . SER B 1 2 ? 24.253 35.118 38.042 1.00 82.59 -1 SER B O 1
ATOM 2393 N N . MET B 1 3 ? 25.834 34.390 39.502 1.00 71.62 0 MET B N 1
ATOM 2394 C CA . MET B 1 3 ? 26.002 33.037 38.876 1.00 66.09 0 MET B CA 1
ATOM 2395 C C . MET B 1 3 ? 26.220 31.858 39.862 1.00 62.43 0 MET B C 1
ATOM 2396 O O . MET B 1 3 ? 27.246 31.766 40.584 1.00 61.52 0 MET B O 1
ATOM 2401 N N . SER B 1 4 ? 25.267 30.935 39.847 1.00 53.02 1 SER B N 1
ATOM 2402 C CA . SER B 1 4 ? 25.241 29.827 40.781 1.00 52.30 1 SER B CA 1
ATOM 2403 C C . SER B 1 4 ? 25.152 28.602 39.865 1.00 53.37 1 SER B C 1
ATOM 2404 O O . SER B 1 4 ? 26.148 28.256 39.239 1.00 50.45 1 SER B O 1
ATOM 2407 N N . LEU B 1 5 ? 23.947 28.049 39.713 1.00 46.29 2 LEU B N 1
ATOM 2408 C CA . LEU B 1 5 ? 23.727 26.853 38.929 1.00 42.54 2 LEU B CA 1
ATOM 2409 C C . LEU B 1 5 ? 22.280 26.739 38.419 1.00 43.08 2 LEU B C 1
ATOM 2410 O O . LEU B 1 5 ? 21.314 26.879 39.191 1.00 38.61 2 LEU B O 1
ATOM 2415 N N . ILE B 1 6 ? 22.149 26.627 37.095 1.00 38.88 3 ILE B N 1
ATOM 2416 C CA . ILE B 1 6 ? 20.921 26.267 36.462 1.00 35.88 3 ILE B CA 1
ATOM 2417 C C . ILE B 1 6 ? 21.200 24.987 35.615 1.00 36.74 3 ILE B C 1
ATOM 2418 O O . ILE B 1 6 ? 22.122 24.959 34.784 1.00 33.45 3 ILE B O 1
ATOM 2423 N N . ILE B 1 7 ? 20.394 23.949 35.822 1.00 34.09 4 ILE B N 1
ATOM 2424 C CA . ILE B 1 7 ? 20.452 22.736 34.969 1.00 31.59 4 ILE B CA 1
ATOM 2425 C C . ILE B 1 7 ? 19.106 22.581 34.285 1.00 33.69 4 ILE B C 1
ATOM 2426 O O . ILE B 1 7 ? 18.059 22.592 34.943 1.00 37.78 4 ILE B O 1
ATOM 2431 N N . CYS B 1 8 ? 19.143 22.495 32.951 1.00 33.89 5 CYS B N 1
ATOM 2432 C CA . CYS B 1 8 ? 17.947 22.330 32.127 1.00 36.02 5 CYS B CA 1
ATOM 2433 C C . CYS B 1 8 ? 18.024 21.095 31.217 1.00 33.79 5 CYS B C 1
ATOM 2434 O O . CYS B 1 8 ? 18.964 21.003 30.399 1.00 40.49 5 CYS B O 1
ATOM 2437 N N . TYR B 1 9 ? 17.046 20.173 31.343 1.00 30.63 6 TYR B N 1
ATOM 2438 C CA . TYR B 1 9 ? 16.887 19.062 30.429 1.00 28.65 6 TYR B CA 1
ATOM 2439 C C . TYR B 1 9 ? 15.745 19.324 29.523 1.00 32.03 6 TYR B C 1
ATOM 2440 O O . TYR B 1 9 ? 14.695 19.869 29.956 1.00 32.94 6 TYR B O 1
ATOM 2449 N N . TYR B 1 10 ? 15.919 18.946 28.245 1.00 30.42 7 TYR B N 1
ATOM 2450 C CA . TYR B 1 10 ? 14.808 18.904 27.280 1.00 30.83 7 TYR B CA 1
ATOM 2451 C C . TYR B 1 10 ? 14.941 17.630 26.475 1.00 31.83 7 TYR B C 1
ATOM 2452 O O . TYR B 1 10 ? 16.047 17.225 26.132 1.00 34.05 7 TYR B O 1
ATOM 2461 N N . GLY B 1 11 ? 13.806 17.036 26.116 1.00 31.64 8 GLY B N 1
ATOM 2462 C CA . GLY B 1 11 ? 13.777 15.816 25.370 1.00 32.14 8 GLY B CA 1
ATOM 2463 C C . GLY B 1 11 ? 12.350 15.496 25.017 1.00 36.71 8 GLY B C 1
ATOM 2464 O O . GLY B 1 11 ? 11.432 16.311 25.216 1.00 39.26 8 GLY B O 1
ATOM 2465 N N . LYS B 1 12 ? 12.154 14.302 24.480 1.00 39.57 9 LYS B N 1
ATOM 2466 C CA . LYS B 1 12 ? 10.896 13.893 23.859 1.00 41.67 9 LYS B CA 1
ATOM 2467 C C . LYS B 1 12 ? 9.842 13.627 24.915 1.00 42.16 9 LYS B C 1
ATOM 2468 O O . LYS B 1 12 ? 8.661 13.710 24.643 1.00 42.40 9 LYS B O 1
ATOM 2474 N N . ASN B 1 13 ? 10.292 13.379 26.136 1.00 40.01 10 ASN B N 1
ATOM 2475 C CA . ASN B 1 13 ? 9.422 13.157 27.274 1.00 43.67 10 ASN B CA 1
ATOM 2476 C C . ASN B 1 13 ? 9.171 14.454 28.091 1.00 43.92 10 ASN B C 1
ATOM 2477 O O . ASN B 1 13 ? 8.426 14.446 29.055 1.00 46.33 10 ASN B O 1
ATOM 2482 N N . GLY B 1 14 ? 9.748 15.575 27.698 1.00 43.18 11 GLY B N 1
ATOM 2483 C CA . GLY B 1 14 ? 9.418 16.862 28.354 1.00 39.02 11 GLY B CA 1
ATOM 2484 C C . GLY B 1 14 ? 10.639 17.685 28.637 1.00 37.85 11 GLY B C 1
ATOM 2485 O O . GLY B 1 14 ? 11.680 17.527 27.984 1.00 37.40 11 GLY B O 1
ATOM 2486 N N . ALA B 1 15 ? 10.532 18.543 29.653 1.00 37.74 12 ALA B N 1
ATOM 2487 C CA . ALA B 1 15 ? 11.659 19.357 30.045 1.00 35.49 12 ALA B CA 1
ATOM 2488 C C . ALA B 1 15 ? 11.638 19.605 31.512 1.00 31.51 12 ALA B C 1
ATOM 2489 O O . ALA B 1 15 ? 10.585 19.660 32.165 1.00 37.08 12 ALA B O 1
ATOM 2491 N N . VAL B 1 16 ? 12.827 19.787 32.029 1.00 30.25 13 VAL B N 1
ATOM 2492 C CA . VAL B 1 16 ? 13.011 19.905 33.471 1.00 31.81 13 VAL B CA 1
ATOM 2493 C C . VAL B 1 16 ? 14.071 20.945 33.697 1.00 31.71 13 VAL B C 1
ATOM 2494 O O . VAL B 1 16 ? 15.124 20.943 33.001 1.00 33.31 13 VAL B O 1
ATOM 2498 N N . ILE B 1 17 ? 13.800 21.836 34.652 1.00 32.49 14 ILE B N 1
ATOM 2499 C CA . ILE B 1 17 ? 14.780 22.853 34.989 1.00 30.06 14 ILE B CA 1
ATOM 2500 C C . ILE B 1 17 ? 14.876 22.993 36.463 1.00 32.97 14 ILE B C 1
ATOM 2501 O O . ILE B 1 17 ? 13.870 22.888 37.171 1.00 35.40 14 ILE B O 1
ATOM 2506 N N . GLY B 1 18 ? 16.114 23.137 36.924 1.00 33.30 15 GLY B N 1
ATOM 2507 C CA . GLY B 1 18 ? 16.394 23.377 38.292 1.00 31.94 15 GLY B CA 1
ATOM 2508 C C . GLY B 1 18 ? 17.303 24.561 38.390 1.00 32.12 15 GLY B C 1
ATOM 2509 O O . GLY B 1 18 ? 18.164 24.777 37.541 1.00 32.78 15 GLY B O 1
ATOM 2510 N N . GLY B 1 19 ? 17.100 25.349 39.439 1.00 34.58 16 GLY B N 1
ATOM 2511 C CA . GLY B 1 19 ? 17.983 26.473 39.741 1.00 35.30 16 GLY B CA 1
ATOM 2512 C C . GLY B 1 19 ? 17.777 26.938 41.182 1.00 37.97 16 GLY B C 1
ATOM 2513 O O . GLY B 1 19 ? 16.743 26.677 41.817 1.00 36.63 16 GLY B O 1
ATOM 2514 N N . ASP B 1 20 ? 18.787 27.575 41.739 1.00 38.89 17 ASP B N 1
ATOM 2515 C CA . ASP B 1 20 ? 18.708 27.991 43.156 1.00 41.68 17 ASP B CA 1
ATOM 2516 C C . ASP B 1 20 ? 18.279 29.447 43.108 1.00 41.68 17 ASP B C 1
ATOM 2517 O O . ASP B 1 20 ? 17.776 29.892 42.069 1.00 38.89 17 ASP B O 1
ATOM 2522 N N . ARG B 1 21 ? 18.486 30.168 44.200 1.00 37.74 18 ARG B N 1
ATOM 2523 C CA . ARG B 1 21 ? 17.982 31.515 44.326 1.00 37.41 18 ARG B CA 1
ATOM 2524 C C . ARG B 1 21 ? 18.970 32.501 44.812 1.00 38.99 18 ARG B C 1
ATOM 2525 O O . ARG B 1 21 ? 18.576 33.583 45.222 1.00 41.82 18 ARG B O 1
ATOM 2533 N N . ARG B 1 22 ? 20.246 32.127 44.886 1.00 41.44 19 ARG B N 1
ATOM 2534 C CA . ARG B 1 22 ? 21.234 32.968 45.590 1.00 43.73 19 ARG B CA 1
ATOM 2535 C C . ARG B 1 22 ? 21.886 34.058 44.748 1.00 45.32 19 ARG B C 1
ATOM 2536 O O . ARG B 1 22 ? 22.410 33.806 43.652 1.00 45.27 19 ARG B O 1
ATOM 2544 N N . GLN B 1 23 ? 21.882 35.253 45.319 1.00 45.71 20 GLN B N 1
ATOM 2545 C CA . GLN B 1 23 ? 22.579 36.401 44.794 1.00 52.54 20 GLN B CA 1
ATOM 2546 C C . GLN B 1 23 ? 23.563 36.890 45.845 1.00 52.10 20 GLN B C 1
ATOM 2547 O O . GLN B 1 23 ? 23.261 36.908 47.045 1.00 52.44 20 GLN B O 1
ATOM 2553 N N . ILE B 1 24 ? 24.736 37.290 45.402 1.00 50.88 21 ILE B N 1
ATOM 2554 C CA . ILE B 1 24 ? 25.745 37.870 46.289 1.00 55.37 21 ILE B CA 1
ATOM 2555 C C . ILE B 1 24 ? 26.138 39.249 45.761 1.00 56.68 21 ILE B C 1
ATOM 2556 O O . ILE B 1 24 ? 26.580 39.391 44.616 1.00 52.18 21 ILE B O 1
ATOM 2561 N N . PHE B 1 25 ? 25.980 40.244 46.624 1.00 62.02 22 PHE B N 1
ATOM 2562 C CA . PHE B 1 25 ? 26.440 41.601 46.372 1.00 65.69 22 PHE B CA 1
ATOM 2563 C C . PHE B 1 25 ? 27.735 41.845 47.160 1.00 69.23 22 PHE B C 1
ATOM 2564 O O . PHE B 1 25 ? 27.834 41.506 48.344 1.00 64.48 22 PHE B O 1
ATOM 2572 N N . PHE B 1 26 ? 28.711 42.450 46.490 1.00 73.34 23 PHE B N 1
ATOM 2573 C CA . PHE B 1 26 ? 29.964 42.861 47.115 1.00 78.17 23 PHE B CA 1
ATOM 2574 C C . PHE B 1 26 ? 30.024 44.380 47.152 1.00 84.03 23 PHE B C 1
ATOM 2575 O O . PHE B 1 26 ? 29.613 45.036 46.189 1.00 84.54 23 PHE B O 1
ATOM 2583 N N . ARG B 1 27 ? 30.510 44.933 48.262 1.00 87.33 24 ARG B N 1
ATOM 2584 C CA . ARG B 1 27 ? 30.801 46.346 48.346 1.00 92.04 24 ARG B CA 1
ATOM 2585 C C . ARG B 1 27 ? 32.232 46.535 48.825 1.00 92.86 24 ARG B C 1
ATOM 2586 O O . ARG B 1 27 ? 32.629 46.001 49.842 1.00 89.66 24 ARG B O 1
ATOM 2594 N N . GLY B 1 28 ? 33.001 47.308 48.067 1.00 95.72 25 GLY B N 1
ATOM 2595 C CA . GLY B 1 28 ? 34.405 47.579 48.378 1.00 98.11 25 GLY B CA 1
ATOM 2596 C C . GLY B 1 28 ? 35.150 47.776 47.080 1.00 99.29 25 GLY B C 1
ATOM 2597 O O . GLY B 1 28 ? 34.530 47.925 46.027 1.00 95.57 25 GLY B O 1
ATOM 2598 N N . SER B 1 29 ? 36.476 47.739 47.136 1.00 105.05 26 SER B N 1
ATOM 2599 C CA . SER B 1 29 ? 37.290 48.049 45.960 1.00 108.50 26 SER B CA 1
ATOM 2600 C C . SER B 1 29 ? 37.047 47.062 44.834 1.00 109.17 26 SER B C 1
ATOM 2601 O O . SER B 1 29 ? 36.863 45.859 45.061 1.00 107.34 26 SER B O 1
ATOM 2604 N N . GLU B 1 30 ? 37.015 47.588 43.617 1.00 112.67 27 GLU B N 1
ATOM 2605 C CA . GLU B 1 30 ? 36.803 46.769 42.438 1.00 108.92 27 GLU B CA 1
ATOM 2606 C C . GLU B 1 30 ? 37.860 45.665 42.358 1.00 107.53 27 GLU B C 1
ATOM 2607 O O . GLU B 1 30 ? 37.533 44.545 42.018 1.00 104.68 27 GLU B O 1
ATOM 2613 N N . GLU B 1 31 ? 39.121 45.966 42.667 1.00 109.40 28 GLU B N 1
ATOM 2614 C CA . GLU B 1 31 ? 40.177 44.944 42.549 1.00 107.95 28 GLU B CA 1
ATOM 2615 C C . GLU B 1 31 ? 40.031 43.816 43.576 1.00 107.31 28 GLU B C 1
ATOM 2616 O O . GLU B 1 31 ? 40.143 42.640 43.233 1.00 108.91 28 GLU B O 1
ATOM 2622 N N . ASN B 1 32 ? 39.753 44.158 44.828 1.00 106.96 29 ASN B N 1
ATOM 2623 C CA . ASN B 1 32 ? 39.523 43.120 45.828 1.00 104.66 29 ASN B CA 1
ATOM 2624 C C . ASN B 1 32 ? 38.280 42.301 45.558 1.00 104.57 29 ASN B C 1
ATOM 2625 O O . ASN B 1 32 ? 38.295 41.092 45.749 1.00 104.89 29 ASN B O 1
ATOM 2630 N N . ARG B 1 33 ? 37.209 42.961 45.129 1.00 104.01 30 ARG B N 1
ATOM 2631 C CA . ARG B 1 33 ? 36.028 42.273 44.661 1.00 101.01 30 ARG B CA 1
ATOM 2632 C C . ARG B 1 33 ? 36.372 41.149 43.677 1.00 105.86 30 ARG B C 1
ATOM 2633 O O . ARG B 1 33 ? 35.856 40.025 43.804 1.00 102.81 30 ARG B O 1
ATOM 2641 N N . LYS B 1 34 ? 37.201 41.493 42.684 1.00 103.31 31 LYS B N 1
ATOM 2642 C CA . LYS B 1 34 ? 37.647 40.582 41.626 1.00 97.54 31 LYS B CA 1
ATOM 2643 C C . LYS B 1 34 ? 38.392 39.385 42.190 1.00 94.76 31 LYS B C 1
ATOM 2644 O O . LYS B 1 34 ? 38.156 38.260 41.768 1.00 85.61 31 LYS B O 1
ATOM 2650 N N . ILE B 1 35 ? 39.280 39.629 43.153 1.00 95.57 32 ILE B N 1
ATOM 2651 C CA . ILE B 1 35 ? 40.020 38.552 43.813 1.00 100.97 32 ILE B CA 1
ATOM 2652 C C . ILE B 1 35 ? 39.062 37.597 44.538 1.00 101.14 32 ILE B C 1
ATOM 2653 O O . ILE B 1 35 ? 39.214 36.374 44.501 1.00 104.71 32 ILE B O 1
ATOM 2658 N N . LEU B 1 36 ? 38.055 38.170 45.182 1.00 98.86 33 LEU B N 1
ATOM 2659 C CA . LEU B 1 36 ? 37.063 37.393 45.905 1.00 93.47 33 LEU B CA 1
ATOM 2660 C C . LEU B 1 36 ? 36.266 36.516 44.934 1.00 90.75 33 LEU B C 1
ATOM 2661 O O . LEU B 1 36 ? 36.091 35.324 45.166 1.00 86.40 33 LEU B O 1
ATOM 2666 N N . GLU B 1 37 ? 35.784 37.109 43.846 1.00 92.27 34 GLU B N 1
ATOM 2667 C CA . GLU B 1 37 ? 34.971 36.369 42.879 1.00 88.86 34 GLU B CA 1
ATOM 2668 C C . GLU B 1 37 ? 35.706 35.207 42.247 1.00 83.55 34 GLU B C 1
ATOM 2669 O O . GLU B 1 37 ? 35.130 34.127 42.111 1.00 74.91 34 GLU B O 1
ATOM 2675 N N . GLU B 1 38 ? 36.954 35.438 41.840 1.00 85.68 35 GLU B N 1
ATOM 2676 C CA . GLU B 1 38 ? 37.751 34.394 41.214 1.00 85.92 35 GLU B CA 1
ATOM 2677 C C . GLU B 1 38 ? 37.854 33.190 42.111 1.00 85.31 35 GLU B C 1
ATOM 2678 O O . GLU B 1 38 ? 37.638 32.071 41.653 1.00 87.70 35 GLU B O 1
ATOM 2684 N N . LYS B 1 39 ? 38.181 33.416 43.380 1.00 82.42 36 LYS B N 1
ATOM 2685 C CA . LYS B 1 39 ? 38.304 32.318 44.337 1.00 81.72 36 LYS B CA 1
ATOM 2686 C C . LYS B 1 39 ? 36.953 31.643 44.650 1.00 75.82 36 LYS B C 1
ATOM 2687 O O . LYS B 1 39 ? 36.882 30.431 44.862 1.00 74.34 36 LYS B O 1
ATOM 2693 N N . LEU B 1 40 ? 35.885 32.429 44.615 1.00 69.47 37 LEU B N 1
ATOM 2694 C CA . LEU B 1 40 ? 34.556 31.920 44.825 1.00 62.84 37 LEU B CA 1
ATOM 2695 C C . LEU B 1 40 ? 34.106 31.031 43.701 1.00 62.43 37 LEU B C 1
ATOM 2696 O O . LEU B 1 40 ? 33.604 29.927 43.934 1.00 65.56 37 LEU B O 1
ATOM 2701 N N . TYR B 1 41 ? 34.323 31.478 42.464 1.00 64.42 38 TYR B N 1
ATOM 2702 C CA . TYR B 1 41 ? 33.867 30.752 41.277 1.00 62.37 38 TYR B CA 1
ATOM 2703 C C . TYR B 1 41 ? 34.846 29.694 40.773 1.00 66.05 38 TYR B C 1
ATOM 2704 O O . TYR B 1 41 ? 34.493 28.939 39.869 1.00 73.74 38 TYR B O 1
ATOM 2713 N N . SER B 1 42 ? 36.049 29.615 41.351 1.00 69.14 39 SER B N 1
ATOM 2714 C CA . SER B 1 42 ? 37.047 28.620 40.952 1.00 69.62 39 SER B CA 1
ATOM 2715 C C . SER B 1 42 ? 36.903 27.346 41.761 1.00 71.68 39 SER B C 1
ATOM 2716 O O . SER B 1 42 ? 37.402 26.296 41.352 1.00 76.89 39 SER B O 1
ATOM 2719 N N . GLY B 1 43 ? 36.240 27.447 42.915 1.00 69.74 40 GLY B N 1
ATOM 2720 C CA . GLY B 1 43 ? 36.128 26.342 43.864 1.00 66.72 40 GLY B CA 1
ATOM 2721 C C . GLY B 1 43 ? 37.095 26.454 45.032 1.00 69.60 40 GLY B C 1
ATOM 2722 O O . GLY B 1 43 ? 37.076 25.620 45.934 1.00 73.04 40 GLY B O 1
ATOM 2723 N N . GLU B 1 44 ? 37.961 27.464 45.036 1.00 67.30 41 GLU B N 1
ATOM 2724 C CA . GLU B 1 44 ? 38.881 27.603 46.149 1.00 66.66 41 GLU B CA 1
ATOM 2725 C C . GLU B 1 44 ? 38.157 27.902 47.462 1.00 64.67 41 GLU B C 1
ATOM 2726 O O . GLU B 1 44 ? 38.569 27.420 48.527 1.00 63.34 41 GLU B O 1
ATOM 2732 N N . ILE B 1 45 ? 37.078 28.674 47.388 1.00 60.84 42 ILE B N 1
ATOM 2733 C CA . ILE B 1 45 ? 36.273 28.942 48.580 1.00 63.38 42 ILE B CA 1
ATOM 2734 C C . ILE B 1 45 ? 35.189 27.878 48.775 1.00 59.15 42 ILE B C 1
ATOM 2735 O O . ILE B 1 45 ? 34.244 27.786 47.998 1.00 61.04 42 ILE B O 1
ATOM 2740 N N . LYS B 1 46 ? 35.339 27.113 49.841 1.00 60.03 43 LYS B N 1
ATOM 2741 C CA . LYS B 1 46 ? 34.563 25.904 50.069 1.00 61.39 43 LYS B CA 1
ATOM 2742 C C . LYS B 1 46 ? 33.329 26.130 50.928 1.00 57.30 43 LYS B C 1
ATOM 2743 O O . LYS B 1 46 ? 32.457 25.287 50.968 1.00 53.19 43 LYS B O 1
ATOM 2749 N N . SER B 1 47 ? 33.256 27.248 51.632 1.00 57.80 44 SER B N 1
ATOM 2750 C CA . SER B 1 47 ? 32.122 27.501 52.526 1.00 55.16 44 SER B CA 1
ATOM 2751 C C . SER B 1 47 ? 31.873 28.985 52.738 1.00 55.68 44 SER B C 1
ATOM 2752 O O . SER B 1 47 ? 32.751 29.812 52.470 1.00 57.15 44 SER B O 1
ATOM 2755 N N . GLU B 1 48 ? 30.711 29.295 53.306 1.00 54.82 45 GLU B N 1
ATOM 2756 C CA . GLU B 1 48 ? 30.403 30.672 53.738 1.00 55.79 45 GLU B CA 1
ATOM 2757 C C . GLU B 1 48 ? 31.407 31.223 54.700 1.00 56.99 45 GLU B C 1
ATOM 2758 O O . GLU B 1 48 ? 31.768 32.368 54.604 1.00 59.13 45 GLU B O 1
ATOM 2764 N N . GLU B 1 49 ? 31.825 30.417 55.647 1.00 57.37 46 GLU B N 1
ATOM 2765 C CA . GLU B 1 49 ? 32.736 30.861 56.655 1.00 61.28 46 GLU B CA 1
ATOM 2766 C C . GLU B 1 49 ? 34.056 31.312 56.036 1.00 64.20 46 GLU B C 1
ATOM 2767 O O . GLU B 1 49 ? 34.533 32.407 56.346 1.00 65.30 46 GLU B O 1
ATOM 2773 N N . GLU B 1 50 ? 34.580 30.561 55.079 1.00 64.36 47 GLU B N 1
ATOM 2774 C CA . GLU B 1 50 ? 35.767 31.013 54.326 1.00 66.83 47 GLU B CA 1
ATOM 2775 C C . GLU B 1 50 ? 35.494 32.311 53.563 1.00 64.81 47 GLU B C 1
ATOM 2776 O O . GLU B 1 50 ? 36.363 33.160 53.443 1.00 67.35 47 GLU B O 1
ATOM 2782 N N . LEU B 1 51 ? 34.295 32.436 53.002 1.00 61.51 48 LEU B N 1
ATOM 2783 C CA . LEU B 1 51 ? 33.925 33.593 52.196 1.00 61.51 48 LEU B CA 1
ATOM 2784 C C . LEU B 1 51 ? 33.867 34.851 53.052 1.00 65.56 48 LEU B C 1
ATOM 2785 O O . LEU B 1 51 ? 34.510 35.862 52.709 1.00 68.55 48 LEU B O 1
ATOM 2790 N N . TYR B 1 52 ? 33.132 34.793 54.168 1.00 65.90 49 TYR B N 1
ATOM 2791 C CA . TYR B 1 52 ? 33.051 35.960 55.065 1.00 68.65 49 TYR B CA 1
ATOM 2792 C C . TYR B 1 52 ? 34.422 36.353 55.608 1.00 70.17 49 TYR B C 1
ATOM 2793 O O . TYR B 1 52 ? 34.751 37.522 55.631 1.00 72.36 49 TYR B O 1
ATOM 2802 N N . LYS B 1 53 ? 35.223 35.372 55.993 1.00 70.91 50 LYS B N 1
ATOM 2803 C CA . LYS B 1 53 ? 36.569 35.601 56.523 1.00 74.74 50 LYS B CA 1
ATOM 2804 C C . LYS B 1 53 ? 37.462 36.304 55.493 1.00 77.90 50 LYS B C 1
ATOM 2805 O O . LYS B 1 53 ? 37.995 37.375 55.732 1.00 81.46 50 LYS B O 1
ATOM 2811 N N . LEU B 1 54 ? 37.562 35.737 54.308 1.00 79.64 51 LEU B N 1
ATOM 2812 C CA . LEU B 1 54 ? 38.403 36.325 53.300 1.00 83.07 51 LEU B CA 1
ATOM 2813 C C . LEU B 1 54 ? 37.912 37.741 52.945 1.00 84.00 51 LEU B C 1
ATOM 2814 O O . LEU B 1 54 ? 38.726 38.640 52.772 1.00 88.58 51 LEU B O 1
ATOM 2819 N N . ALA B 1 55 ? 36.597 37.929 52.814 1.00 83.42 52 ALA B N 1
ATOM 2820 C CA . ALA B 1 55 ? 36.010 39.242 52.518 1.00 85.54 52 ALA B CA 1
ATOM 2821 C C . ALA B 1 55 ? 36.390 40.308 53.525 1.00 90.62 52 ALA B C 1
ATOM 2822 O O . ALA B 1 55 ? 36.792 41.400 53.123 1.00 97.53 52 ALA B O 1
ATOM 2824 N N . GLU B 1 56 ? 36.313 40.002 54.822 1.00 93.41 53 GLU B N 1
ATOM 2825 C CA . GLU B 1 56 ? 36.732 40.974 55.842 1.00 96.82 53 GLU B CA 1
ATOM 2826 C C . GLU B 1 56 ? 38.237 41.264 55.757 1.00 102.13 53 GLU B C 1
ATOM 2827 O O . GLU B 1 56 ? 38.656 42.413 55.903 1.00 107.29 53 GLU B O 1
ATOM 2833 N N . LYS B 1 57 ? 39.046 40.255 55.445 1.00 101.65 54 LYS B N 1
ATOM 2834 C CA . LYS B 1 57 ? 40.467 40.494 55.232 1.00 106.61 54 LYS B CA 1
ATOM 2835 C C . LYS B 1 57 ? 40.709 41.406 54.027 1.00 106.50 54 LYS B C 1
ATOM 2836 O O . LYS B 1 57 ? 41.665 42.147 54.014 1.00 109.56 54 LYS B O 1
ATOM 2842 N N . LEU B 1 58 ? 39.837 41.362 53.030 1.00 101.37 55 LEU B N 1
ATOM 2843 C CA . LEU B 1 58 ? 39.951 42.243 51.868 1.00 102.46 55 LEU B CA 1
ATOM 2844 C C . LEU B 1 58 ? 39.159 43.549 51.926 1.00 102.04 55 LEU B C 1
ATOM 2845 O O . LEU B 1 58 ? 39.148 44.293 50.947 1.00 103.38 55 LEU B O 1
ATOM 2850 N N . ASN B 1 59 ? 38.525 43.842 53.060 1.00 101.24 56 ASN B N 1
ATOM 2851 C CA . ASN B 1 59 ? 37.597 44.978 53.175 1.00 100.95 56 ASN B CA 1
ATOM 2852 C C . ASN B 1 59 ? 36.487 44.970 52.144 1.00 95.05 56 ASN B C 1
ATOM 2853 O O . ASN B 1 59 ? 36.267 45.937 51.424 1.00 94.40 56 ASN B O 1
ATOM 2858 N N . ILE B 1 60 ? 35.787 43.857 52.087 1.00 93.22 57 ILE B N 1
ATOM 2859 C CA . ILE B 1 60 ? 34.620 43.741 51.250 1.00 89.30 57 ILE B CA 1
ATOM 2860 C C . ILE B 1 60 ? 33.477 43.315 52.129 1.00 87.42 57 ILE B C 1
ATOM 2861 O O . ILE B 1 60 ? 33.618 42.410 52.955 1.00 90.35 57 ILE B O 1
ATOM 2866 N N . LYS B 1 61 ? 32.359 44.017 51.990 1.00 86.50 58 LYS B N 1
ATOM 2867 C CA . LYS B 1 61 ? 31.148 43.639 52.660 1.00 86.08 58 LYS B CA 1
ATOM 2868 C C . LYS B 1 61 ? 30.336 42.828 51.694 1.00 78.53 58 LYS B C 1
ATOM 2869 O O . LYS B 1 61 ? 30.218 43.163 50.515 1.00 71.66 58 LYS B O 1
ATOM 2875 N N . ILE B 1 62 ? 29.751 41.779 52.240 1.00 77.31 59 ILE B N 1
ATOM 2876 C CA . ILE B 1 62 ? 28.967 40.848 51.477 1.00 73.36 59 ILE B CA 1
ATOM 2877 C C . ILE B 1 62 ? 27.522 40.946 51.899 1.00 71.02 59 ILE B C 1
ATOM 2878 O O . ILE B 1 62 ? 27.224 41.072 53.076 1.00 67.13 59 ILE B O 1
ATOM 2883 N N . ILE B 1 63 ? 26.638 40.917 50.908 1.00 68.95 60 ILE B N 1
ATOM 2884 C CA . ILE B 1 63 ? 25.232 40.769 51.151 1.00 69.52 60 ILE B CA 1
ATOM 2885 C C . ILE B 1 63 ? 24.800 39.620 50.296 1.00 65.10 60 ILE B C 1
ATOM 2886 O O . ILE B 1 63 ? 25.032 39.586 49.092 1.00 65.34 60 ILE B O 1
ATOM 2891 N N . ILE B 1 64 ? 24.230 38.627 50.946 1.00 64.22 61 ILE B N 1
ATOM 2892 C CA . ILE B 1 64 ? 23.722 37.454 50.273 1.00 56.72 61 ILE B CA 1
ATOM 2893 C C . ILE B 1 64 ? 22.225 37.582 50.320 1.00 54.81 61 ILE B C 1
ATOM 2894 O O . ILE B 1 64 ? 21.675 37.890 51.354 1.00 52.45 61 ILE B O 1
ATOM 2899 N N . GLU B 1 65 ? 21.569 37.384 49.180 1.00 55.90 62 GLU B N 1
ATOM 2900 C CA . GLU B 1 65 ? 20.111 37.397 49.133 1.00 56.47 62 GLU B CA 1
ATOM 2901 C C . GLU B 1 65 ? 19.619 36.183 48.349 1.00 51.94 62 GLU B C 1
ATOM 2902 O O . GLU B 1 65 ? 20.098 35.902 47.273 1.00 48.61 62 GLU B O 1
ATOM 2908 N N . ASP B 1 66 ? 18.687 35.468 48.972 1.00 51.63 63 ASP B N 1
ATOM 2909 C CA . ASP B 1 66 ? 18.184 34.203 48.508 1.00 50.19 63 ASP B CA 1
ATOM 2910 C C . ASP B 1 66 ? 16.733 34.303 48.081 1.00 49.24 63 ASP B C 1
ATOM 2911 O O . ASP B 1 66 ? 16.072 33.277 47.956 1.00 50.14 63 ASP B O 1
ATOM 2916 N N . ASP B 1 67 ? 16.247 35.509 47.833 1.00 51.89 64 ASP B N 1
ATOM 2917 C CA . ASP B 1 67 ? 14.866 35.686 47.343 1.00 56.64 64 ASP B CA 1
ATOM 2918 C C . ASP B 1 67 ? 14.743 35.760 45.809 1.00 54.85 64 ASP B C 1
ATOM 2919 O O . ASP B 1 67 ? 13.654 35.722 45.273 1.00 55.72 64 ASP B O 1
ATOM 2924 N N . ARG B 1 68 ? 15.867 35.776 45.118 1.00 54.04 65 ARG B N 1
ATOM 2925 C CA . ARG B 1 68 ? 15.875 35.724 43.667 1.00 60.30 65 ARG B CA 1
ATOM 2926 C C . ARG B 1 68 ? 15.387 34.385 43.055 1.00 53.76 65 ARG B C 1
ATOM 2927 O O . ARG B 1 68 ? 16.151 33.453 42.972 1.00 54.80 65 ARG B O 1
ATOM 2935 N N . GLU B 1 69 ? 14.155 34.267 42.600 1.00 51.68 66 GLU B N 1
ATOM 2936 C CA . GLU B 1 69 ? 13.798 33.068 41.772 1.00 61.19 66 GLU B CA 1
ATOM 2937 C C . GLU B 1 69 ? 14.557 33.178 40.439 1.00 49.66 66 GLU B C 1
ATOM 2938 O O . GLU B 1 69 ? 14.586 34.241 39.856 1.00 55.96 66 GLU B O 1
ATOM 2944 N N . LYS B 1 70 ? 15.253 32.121 40.061 1.00 39.25 67 LYS B N 1
ATOM 2945 C CA . LYS B 1 70 ? 16.049 32.104 38.833 1.00 39.02 67 LYS B CA 1
ATOM 2946 C C . LYS B 1 70 ? 15.412 31.241 37.795 1.00 36.24 67 LYS B C 1
ATOM 2947 O O . LYS B 1 70 ? 15.779 31.359 36.636 1.00 32.31 67 LYS B O 1
ATOM 2953 N N . VAL B 1 71 ? 14.489 30.370 38.194 1.00 34.51 68 VAL B N 1
ATOM 2954 C CA . VAL B 1 71 ? 13.808 29.514 37.229 1.00 37.51 68 VAL B CA 1
ATOM 2955 C C . VAL B 1 71 ? 12.349 29.682 37.477 1.00 38.04 68 VAL B C 1
ATOM 2956 O O . VAL B 1 71 ? 11.977 29.957 38.570 1.00 40.48 68 VAL B O 1
ATOM 2960 N N . ARG B 1 72 ? 11.534 29.566 36.426 1.00 42.41 69 ARG B N 1
ATOM 2961 C CA . ARG B 1 72 ? 10.079 29.685 36.539 1.00 36.09 69 ARG B CA 1
ATOM 2962 C C . ARG B 1 72 ? 9.473 28.738 35.578 1.00 36.11 69 ARG B C 1
ATOM 2963 O O . ARG B 1 72 ? 10.095 28.298 34.593 1.00 37.29 69 ARG B O 1
ATOM 2971 N N . LYS B 1 73 ? 8.199 28.526 35.811 1.00 34.88 70 LYS B N 1
ATOM 2972 C CA . LYS B 1 73 ? 7.374 27.778 34.968 1.00 38.12 70 LYS B CA 1
ATOM 2973 C C . LYS B 1 73 ? 6.412 28.824 34.387 1.00 39.67 70 LYS B C 1
ATOM 2974 O O . LYS B 1 73 ? 5.596 29.361 35.094 1.00 43.17 70 LYS B O 1
ATOM 2980 N N . ILE B 1 74 ? 6.463 29.033 33.080 1.00 36.95 71 ILE B N 1
ATOM 2981 C CA . ILE B 1 74 ? 5.618 29.975 32.421 1.00 38.11 71 ILE B CA 1
ATOM 2982 C C . ILE B 1 74 ? 4.231 29.416 32.121 1.00 38.50 71 ILE B C 1
ATOM 2983 O O . ILE B 1 74 ? 3.252 30.141 32.065 1.00 41.42 71 ILE B O 1
ATOM 2988 N N . SER B 1 75 ? 4.144 28.118 31.924 1.00 38.76 72 SER B N 1
ATOM 2989 C CA . SER B 1 75 ? 2.896 27.445 31.567 1.00 38.42 72 SER B CA 1
ATOM 2990 C C . SER B 1 75 ? 3.095 25.916 31.747 1.00 39.49 72 SER B C 1
ATOM 2991 O O . SER B 1 75 ? 4.141 25.446 32.196 1.00 39.74 72 SER B O 1
ATOM 2994 N N . ASP B 1 76 ? 2.054 25.168 31.391 1.00 41.91 73 ASP B N 1
ATOM 2995 C CA . ASP B 1 76 ? 2.077 23.716 31.153 1.00 41.90 73 ASP B CA 1
ATOM 2996 C C . ASP B 1 76 ? 3.152 23.207 30.224 1.00 39.15 73 ASP B C 1
ATOM 2997 O O . ASP B 1 76 ? 3.424 22.025 30.233 1.00 37.01 73 ASP B O 1
ATOM 3002 N N . SER B 1 77 ? 3.680 24.077 29.359 1.00 36.37 74 SER B N 1
ATOM 3003 C CA . SER B 1 77 ? 4.554 23.637 28.299 1.00 35.04 74 SER B CA 1
ATOM 3004 C C . SER B 1 77 ? 5.926 24.314 28.249 1.00 34.45 74 SER B C 1
ATOM 3005 O O . SER B 1 77 ? 6.748 23.953 27.432 1.00 35.94 74 SER B O 1
ATOM 3008 N N . VAL B 1 78 ? 6.169 25.318 29.086 1.00 35.35 75 VAL B N 1
ATOM 3009 C CA . VAL B 1 78 ? 7.413 26.059 29.040 1.00 32.13 75 VAL B CA 1
ATOM 3010 C C . VAL B 1 78 ? 7.984 26.402 30.422 1.00 34.41 75 VAL B C 1
ATOM 3011 O O . VAL B 1 78 ? 7.320 27.015 31.253 1.00 34.84 75 VAL B O 1
ATOM 3015 N N . VAL B 1 79 ? 9.249 26.044 30.630 1.00 35.10 76 VAL B N 1
ATOM 3016 C CA . VAL B 1 79 ? 10.020 26.455 31.772 1.00 32.11 76 VAL B CA 1
ATOM 3017 C C . VAL B 1 79 ? 11.155 27.332 31.302 1.00 34.04 76 VAL B C 1
ATOM 3018 O O . VAL B 1 79 ? 11.488 27.302 30.129 1.00 38.66 76 VAL B O 1
ATOM 3022 N N . CYS B 1 80 ? 11.699 28.156 32.189 1.00 32.46 77 CYS B N 1
ATOM 3023 C CA . CYS B 1 80 ? 12.830 28.964 31.883 1.00 32.92 77 CYS B CA 1
ATOM 3024 C C . CYS B 1 80 ? 13.631 29.344 33.087 1.00 37.31 77 CYS B C 1
ATOM 3025 O O . CYS B 1 80 ? 13.192 29.243 34.240 1.00 39.20 77 CYS B O 1
ATOM 3028 N N . GLY B 1 81 ? 14.823 29.798 32.804 1.00 35.60 78 GLY B N 1
ATOM 3029 C CA . GLY B 1 81 ? 15.774 30.172 33.807 1.00 36.36 78 GLY B CA 1
ATOM 3030 C C . GLY B 1 81 ? 16.609 31.303 33.293 1.00 35.82 78 GLY B C 1
ATOM 3031 O O . GLY B 1 81 ? 16.568 31.624 32.085 1.00 34.35 78 GLY B O 1
ATOM 3032 N N . GLU B 1 82 ? 17.289 31.976 34.217 1.00 36.23 79 GLU B N 1
ATOM 3033 C CA . GLU B 1 82 ? 18.065 33.161 33.859 1.00 38.09 79 GLU B CA 1
ATOM 3034 C C . GLU B 1 82 ? 19.270 33.290 34.728 1.00 34.94 79 GLU B C 1
ATOM 3035 O O . GLU B 1 82 ? 19.185 33.047 35.921 1.00 34.25 79 GLU B O 1
ATOM 3041 N N . VAL B 1 83 ? 20.394 33.578 34.107 1.00 32.13 80 VAL B N 1
ATOM 3042 C CA . VAL B 1 83 ? 21.487 34.117 34.808 1.00 36.11 80 VAL B CA 1
ATOM 3043 C C . VAL B 1 83 ? 21.677 35.562 34.328 1.00 40.07 80 VAL B C 1
ATOM 3044 O O . VAL B 1 83 ? 21.301 35.905 33.203 1.00 40.15 80 VAL B O 1
ATOM 3048 N N . ARG B 1 84 ? 22.214 36.419 35.191 1.00 44.64 81 ARG B N 1
ATOM 3049 C CA . ARG B 1 84 ? 22.446 37.810 34.817 1.00 50.45 81 ARG B CA 1
ATOM 3050 C C . ARG B 1 84 ? 23.510 38.560 35.608 1.00 53.17 81 ARG B C 1
ATOM 3051 O O . ARG B 1 84 ? 23.894 38.182 36.727 1.00 55.16 81 ARG B O 1
ATOM 3059 N N . SER B 1 85 ? 24.006 39.609 34.966 1.00 52.51 82 SER B N 1
ATOM 3060 C CA . SER B 1 85 ? 24.947 40.518 35.565 1.00 58.94 82 SER B CA 1
ATOM 3061 C C . SER B 1 85 ? 24.413 41.917 35.300 1.00 58.65 82 SER B C 1
ATOM 3062 O O . SER B 1 85 ? 24.315 42.359 34.148 1.00 58.55 82 SER B O 1
ATOM 3065 N N . LEU B 1 86 ? 24.019 42.592 36.366 1.00 61.23 83 LEU B N 1
ATOM 3066 C CA . LEU B 1 86 ? 23.626 43.998 36.285 1.00 62.56 83 LEU B CA 1
ATOM 3067 C C . LEU B 1 86 ? 24.808 44.846 36.737 1.00 64.42 83 LEU B C 1
ATOM 3068 O O . LEU B 1 86 ? 25.171 44.822 37.896 1.00 68.32 83 LEU B O 1
ATOM 3073 N N . GLY B 1 87 ? 25.440 45.549 35.805 1.00 68.13 84 GLY B N 1
ATOM 3074 C CA . GLY B 1 87 ? 26.520 46.499 36.128 1.00 71.97 84 GLY B CA 1
ATOM 3075 C C . GLY B 1 87 ? 26.250 47.766 35.352 1.00 72.95 84 GLY B C 1
ATOM 3076 O O . GLY B 1 87 ? 25.136 48.296 35.387 1.00 75.89 84 GLY B O 1
ATOM 3077 N N . ILE B 1 88 ? 27.253 48.277 34.665 1.00 74.04 85 ILE B N 1
ATOM 3078 C CA . ILE B 1 88 ? 27.014 49.388 33.741 1.00 78.13 85 ILE B CA 1
ATOM 3079 C C . ILE B 1 88 ? 26.046 48.921 32.630 1.00 75.65 85 ILE B C 1
ATOM 3080 O O . ILE B 1 88 ? 25.196 49.681 32.155 1.00 76.58 85 ILE B O 1
ATOM 3085 N N . ASP B 1 89 ? 26.195 47.661 32.237 1.00 70.45 86 ASP B N 1
ATOM 3086 C CA . ASP B 1 89 ? 25.327 47.044 31.274 1.00 64.62 86 ASP B CA 1
ATOM 3087 C C . ASP B 1 89 ? 24.499 45.980 31.971 1.00 56.81 86 ASP B C 1
ATOM 3088 O O . ASP B 1 89 ? 24.948 45.340 32.919 1.00 58.63 86 ASP B O 1
ATOM 3093 N N . ALA B 1 90 ? 23.276 45.790 31.507 1.00 53.19 87 ALA B N 1
ATOM 3094 C CA . ALA B 1 90 ? 22.430 44.703 31.974 1.00 54.43 87 ALA B CA 1
ATOM 3095 C C . ALA B 1 90 ? 22.602 43.442 31.086 1.00 51.01 87 ALA B C 1
ATOM 3096 O O . ALA B 1 90 ? 22.032 43.385 29.971 1.00 49.76 87 ALA B O 1
ATOM 3098 N N . LYS B 1 91 ? 23.398 42.474 31.562 1.00 48.27 88 LYS B N 1
ATOM 3099 C CA . LYS B 1 91 ? 23.689 41.216 30.780 1.00 49.45 88 LYS B CA 1
ATOM 3100 C C . LYS B 1 91 ? 22.867 40.053 31.275 1.00 47.35 88 LYS B C 1
ATOM 3101 O O . LYS B 1 91 ? 22.863 39.745 32.464 1.00 48.21 88 LYS B O 1
ATOM 3107 N N . ARG B 1 92 ? 22.158 39.404 30.364 1.00 43.95 89 ARG B N 1
ATOM 3108 C CA . ARG B 1 92 ? 21.375 38.253 30.718 1.00 41.27 89 ARG B CA 1
ATOM 3109 C C . ARG B 1 92 ? 21.560 37.105 29.735 1.00 38.33 89 ARG B C 1
ATOM 3110 O O . ARG B 1 92 ? 21.750 37.347 28.554 1.00 37.76 89 ARG B O 1
ATOM 3118 N N . ARG B 1 93 ? 21.504 35.882 30.252 1.00 36.96 90 ARG B N 1
ATOM 3119 C CA . ARG B 1 93 ? 21.404 34.687 29.460 1.00 37.66 90 ARG B CA 1
ATOM 3120 C C . ARG B 1 93 ? 20.220 33.920 30.009 1.00 34.31 90 ARG B C 1
ATOM 3121 O O . ARG B 1 93 ? 20.214 33.562 31.156 1.00 33.50 90 ARG B O 1
ATOM 3129 N N . ARG B 1 94 ? 19.210 33.723 29.177 1.00 35.23 91 ARG B N 1
ATOM 3130 C CA . ARG B 1 94 ? 18.000 32.984 29.527 1.00 36.60 91 ARG B CA 1
ATOM 3131 C C . ARG B 1 94 ? 17.939 31.661 28.769 1.00 37.01 91 ARG B C 1
ATOM 3132 O O . ARG B 1 94 ? 18.367 31.593 27.626 1.00 37.48 91 ARG B O 1
ATOM 3140 N N . VAL B 1 95 ? 17.433 30.630 29.431 1.00 35.29 92 VAL B N 1
ATOM 3141 C CA . VAL B 1 95 ? 17.163 29.337 28.817 1.00 35.51 92 VAL B CA 1
ATOM 3142 C C . VAL B 1 95 ? 15.662 29.080 28.948 1.00 33.18 92 VAL B C 1
ATOM 3143 O O . VAL B 1 95 ? 15.046 29.452 29.943 1.00 32.22 92 VAL B O 1
ATOM 3147 N N . TYR B 1 96 ? 15.055 28.638 27.857 1.00 33.56 93 TYR B N 1
ATOM 3148 C CA . TYR B 1 96 ? 13.629 28.353 27.823 1.00 33.92 93 TYR B CA 1
ATOM 3149 C C . TYR B 1 96 ? 13.564 26.951 27.315 1.00 33.25 93 TYR B C 1
ATOM 3150 O O . TYR B 1 96 ? 14.437 26.530 26.570 1.00 27.38 93 TYR B O 1
ATOM 3159 N N . ALA B 1 97 ? 12.576 26.195 27.749 1.00 32.81 94 ALA B N 1
ATOM 3160 C CA . ALA B 1 97 ? 12.499 24.821 27.257 1.00 34.40 94 ALA B CA 1
ATOM 3161 C C . ALA B 1 97 ? 11.109 24.347 27.308 1.00 32.83 94 ALA B C 1
ATOM 3162 O O . ALA B 1 97 ? 10.292 24.801 28.140 1.00 33.51 94 ALA B O 1
ATOM 3164 N N . THR B 1 98 ? 10.839 23.427 26.395 1.00 31.41 95 THR B N 1
ATOM 3165 C CA . THR B 1 98 ? 9.545 22.768 26.289 1.00 31.09 95 THR B CA 1
ATOM 3166 C C . THR B 1 98 ? 9.853 21.309 25.947 1.00 31.50 95 THR B C 1
ATOM 3167 O O . THR B 1 98 ? 11.002 20.963 25.795 1.00 32.30 95 THR B O 1
ATOM 3171 N N . LYS B 1 99 ? 8.843 20.461 25.822 1.00 33.58 96 LYS B N 1
ATOM 3172 C CA . LYS B 1 99 ? 9.093 19.155 25.250 1.00 37.11 96 LYS B CA 1
ATOM 3173 C C . LYS B 1 99 ? 9.852 19.236 23.908 1.00 34.40 96 LYS B C 1
ATOM 3174 O O . LYS B 1 99 ? 9.398 19.825 22.973 1.00 35.26 96 LYS B O 1
ATOM 3180 N N . GLY B 1 100 ? 11.036 18.612 23.849 1.00 38.19 97 GLY B N 1
ATOM 3181 C CA . GLY B 1 100 ? 11.795 18.420 22.600 1.00 35.57 97 GLY B CA 1
ATOM 3182 C C . GLY B 1 100 ? 12.567 19.604 22.106 1.00 35.50 97 GLY B C 1
ATOM 3183 O O . GLY B 1 100 ? 13.243 19.508 21.093 1.00 36.49 97 GLY B O 1
ATOM 3184 N N . LYS B 1 101 ? 12.485 20.731 22.803 1.00 34.89 98 LYS B N 1
ATOM 3185 C CA . LYS B 1 101 ? 13.098 21.974 22.314 1.00 37.07 98 LYS B CA 1
ATOM 3186 C C . LYS B 1 101 ? 13.575 22.868 23.447 1.00 32.33 98 LYS B C 1
ATOM 3187 O O . LYS B 1 101 ? 13.028 22.874 24.520 1.00 34.99 98 LYS B O 1
ATOM 3193 N N . CYS B 1 102 ? 14.584 23.646 23.149 1.00 30.52 99 CYS B N 1
ATOM 3194 C CA . CYS B 1 102 ? 15.213 24.504 24.084 1.00 34.03 99 CYS B CA 1
ATOM 3195 C C . CYS B 1 102 ? 15.706 25.723 23.330 1.00 34.78 99 CYS B C 1
ATOM 3196 O O . CYS B 1 102 ? 16.093 25.621 22.191 1.00 37.76 99 CYS B O 1
ATOM 3199 N N . ALA B 1 103 ? 15.728 26.865 23.989 1.00 34.17 100 ALA B N 1
ATOM 3200 C CA . ALA B 1 103 ? 16.314 28.050 23.423 1.00 34.66 100 ALA B CA 1
ATOM 3201 C C . ALA B 1 103 ? 17.218 28.737 24.461 1.00 34.68 100 ALA B C 1
ATOM 3202 O O . ALA B 1 103 ? 16.979 28.637 25.654 1.00 40.66 100 ALA B O 1
ATOM 3204 N N . ILE B 1 104 ? 18.310 29.337 23.995 1.00 34.02 101 ILE B N 1
ATOM 3205 C CA . ILE B 1 104 ? 19.175 30.110 24.817 1.00 34.75 101 ILE B CA 1
ATOM 3206 C C . ILE B 1 104 ? 19.197 31.493 24.184 1.00 34.63 101 ILE B C 1
ATOM 3207 O O . ILE B 1 104 ? 19.435 31.604 23.019 1.00 32.92 101 ILE B O 1
ATOM 3212 N N . VAL B 1 105 ? 18.920 32.522 24.979 1.00 31.32 102 VAL B N 1
ATOM 3213 C CA . VAL B 1 105 ? 18.942 33.883 24.505 1.00 37.13 102 VAL B CA 1
ATOM 3214 C C . VAL B 1 105 ? 19.818 34.764 25.384 1.00 34.97 102 VAL B C 1
ATOM 3215 O O . VAL B 1 105 ? 19.643 34.796 26.614 1.00 33.61 102 VAL B O 1
ATOM 3219 N N . ASP B 1 106 ? 20.692 35.511 24.733 1.00 36.40 103 ASP B N 1
ATOM 3220 C CA . ASP B 1 106 ? 21.599 36.427 25.361 1.00 37.32 103 ASP B CA 1
ATOM 3221 C C . ASP B 1 106 ? 21.088 37.819 25.088 1.00 37.96 103 ASP B C 1
ATOM 3222 O O . ASP B 1 106 ? 20.712 38.155 23.945 1.00 36.95 103 ASP B O 1
ATOM 3227 N N . ILE B 1 107 ? 21.075 38.628 26.136 1.00 39.03 104 ILE B N 1
ATOM 3228 C CA . ILE B 1 107 ? 20.573 39.986 26.057 1.00 40.95 104 ILE B CA 1
ATOM 3229 C C . ILE B 1 107 ? 21.525 40.919 26.721 1.00 41.84 104 ILE B C 1
ATOM 3230 O O . ILE B 1 107 ? 21.950 40.671 27.858 1.00 45.51 104 ILE B O 1
ATOM 3235 N N . LEU B 1 108 ? 21.860 41.995 26.014 1.00 43.18 105 LEU B N 1
ATOM 3236 C CA . LEU B 1 108 ? 22.642 43.099 26.528 1.00 43.01 105 LEU B CA 1
ATOM 3237 C C . LEU B 1 108 ? 21.736 44.315 26.495 1.00 43.95 105 LEU B C 1
ATOM 3238 O O . LEU B 1 108 ? 21.396 44.814 25.448 1.00 40.86 105 LEU B O 1
ATOM 3243 N N . ASN B 1 109 ? 21.312 44.731 27.681 1.00 47.29 106 ASN B N 1
ATOM 3244 C CA . ASN B 1 109 ? 20.430 45.890 27.881 1.00 47.86 106 ASN B CA 1
ATOM 3245 C C . ASN B 1 109 ? 19.132 45.619 27.173 1.00 46.98 106 ASN B C 1
ATOM 3246 O O . ASN B 1 109 ? 18.411 44.721 27.590 1.00 49.19 106 ASN B O 1
ATOM 3251 N N . ASP B 1 110 ? 18.850 46.285 26.075 1.00 48.10 107 ASP B N 1
ATOM 3252 C CA . ASP B 1 110 ? 17.598 46.073 25.342 1.00 49.67 107 ASP B CA 1
ATOM 3253 C C . ASP B 1 110 ? 17.714 45.291 24.038 1.00 51.25 107 ASP B C 1
ATOM 3254 O O . ASP B 1 110 ? 16.827 45.373 23.181 1.00 53.58 107 ASP B O 1
ATOM 3259 N N . THR B 1 111 ? 18.835 44.610 23.843 1.00 52.11 108 THR B N 1
ATOM 3260 C CA . THR B 1 111 ? 19.106 43.961 22.554 1.00 49.86 108 THR B CA 1
ATOM 3261 C C . THR B 1 111 ? 19.397 42.492 22.757 1.00 46.85 108 THR B C 1
ATOM 3262 O O . THR B 1 111 ? 20.278 42.112 23.539 1.00 49.54 108 THR B O 1
ATOM 3266 N N . VAL B 1 112 ? 18.640 41.665 22.066 1.00 43.17 109 VAL B N 1
ATOM 3267 C CA . VAL B 1 112 ? 19.001 40.285 21.883 1.00 40.54 109 VAL B CA 1
ATOM 3268 C C . VAL B 1 112 ? 20.263 40.191 21.004 1.00 39.29 109 VAL B C 1
ATOM 3269 O O . VAL B 1 112 ? 20.226 40.576 19.847 1.00 40.28 109 VAL B O 1
ATOM 3273 N N . THR B 1 113 ? 21.385 39.730 21.585 1.00 38.06 110 THR B N 1
ATOM 3274 C CA . THR B 1 113 ? 22.655 39.609 20.857 1.00 39.27 110 THR B CA 1
ATOM 3275 C C . THR B 1 113 ? 22.921 38.210 20.344 1.00 37.86 110 THR B C 1
ATOM 3276 O O . THR B 1 113 ? 23.684 38.061 19.488 1.00 36.85 110 THR B O 1
ATOM 3280 N N . ASN B 1 114 ? 22.354 37.184 20.965 1.00 38.81 111 ASN B N 1
ATOM 3281 C CA . ASN B 1 114 ? 22.558 35.811 20.525 1.00 38.83 111 ASN B CA 1
ATOM 3282 C C . ASN B 1 114 ? 21.375 35.047 20.831 1.00 36.88 111 ASN B C 1
ATOM 3283 O O . ASN B 1 114 ? 20.715 35.286 21.849 1.00 36.82 111 ASN B O 1
ATOM 3288 N N . GLN B 1 115 ? 21.064 34.141 19.930 1.00 38.43 112 GLN B N 1
ATOM 3289 C CA . GLN B 1 115 ? 20.045 33.163 20.210 1.00 41.40 112 GLN B CA 1
ATOM 3290 C C . GLN B 1 115 ? 20.417 31.840 19.647 1.00 41.17 112 GLN B C 1
ATOM 3291 O O . GLN B 1 115 ? 21.159 31.727 18.656 1.00 40.23 112 GLN B O 1
ATOM 3297 N N . THR B 1 116 ? 19.933 30.822 20.330 1.00 39.90 113 THR B N 1
ATOM 3298 C CA . THR B 1 116 ? 20.232 29.445 20.019 1.00 42.83 113 THR B CA 1
ATOM 3299 C C . THR B 1 116 ? 18.904 28.708 20.183 1.00 46.74 113 THR B C 1
ATOM 3300 O O . THR B 1 116 ? 18.229 28.860 21.220 1.00 43.53 113 THR B O 1
ATOM 3304 N N . ILE B 1 117 ? 18.492 27.969 19.150 1.00 40.45 114 ILE B N 1
ATOM 3305 C CA . ILE B 1 117 ? 17.350 27.066 19.312 1.00 40.82 114 ILE B CA 1
ATOM 3306 C C . ILE B 1 117 ? 17.794 25.621 19.052 1.00 37.52 114 ILE B C 1
ATOM 3307 O O . ILE B 1 117 ? 18.476 25.342 18.061 1.00 34.57 114 ILE B O 1
ATOM 3312 N N . LYS B 1 118 ? 17.422 24.729 19.956 1.00 37.78 115 LYS B N 1
ATOM 3313 C CA . LYS B 1 118 ? 17.821 23.332 19.937 1.00 37.31 115 LYS B CA 1
ATOM 3314 C C . LYS B 1 118 ? 16.593 22.484 19.863 1.00 40.88 115 LYS B C 1
ATOM 3315 O O . LYS B 1 118 ? 15.657 22.705 20.639 1.00 37.55 115 LYS B O 1
ATOM 3321 N N . GLU B 1 119 ? 16.594 21.489 18.953 1.00 40.11 116 GLU B N 1
ATOM 3322 C CA . GLU B 1 119 ? 15.567 20.467 18.951 1.00 40.82 116 GLU B CA 1
ATOM 3323 C C . GLU B 1 119 ? 16.132 19.091 19.050 1.00 36.78 116 GLU B C 1
ATOM 3324 O O . GLU B 1 119 ? 17.079 18.740 18.337 1.00 36.99 116 GLU B O 1
ATOM 3330 N N . GLY B 1 120 ? 15.467 18.261 19.839 1.00 38.41 117 GLY B N 1
ATOM 3331 C CA . GLY B 1 120 ? 15.866 16.875 20.017 1.00 41.52 117 GLY B CA 1
ATOM 3332 C C . GLY B 1 120 ? 15.927 16.614 21.481 1.00 38.48 117 GLY B C 1
ATOM 3333 O O . GLY B 1 120 ? 14.903 16.572 22.155 1.00 43.32 117 GLY B O 1
ATOM 3334 N N . PHE B 1 121 ? 17.120 16.457 22.008 1.00 37.80 118 PHE B N 1
ATOM 3335 C CA . PHE B 1 121 ? 17.236 16.173 23.431 1.00 34.96 118 PHE B CA 1
ATOM 3336 C C . PHE B 1 121 ? 18.603 16.617 23.868 1.00 37.88 118 PHE B C 1
ATOM 3337 O O . PHE B 1 121 ? 19.564 16.543 23.096 1.00 40.95 118 PHE B O 1
ATOM 3345 N N . GLY B 1 122 ? 18.687 17.141 25.086 1.00 37.22 119 GLY B N 1
ATOM 3346 C CA . GLY B 1 122 ? 19.974 17.525 25.671 1.00 34.72 119 GLY B CA 1
ATOM 3347 C C . GLY B 1 122 ? 19.851 18.177 27.045 1.00 36.00 119 GLY B C 1
ATOM 3348 O O . GLY B 1 122 ? 18.761 18.200 27.685 1.00 33.30 119 GLY B O 1
ATOM 3349 N N . ILE B 1 123 ? 20.966 18.762 27.454 1.00 35.77 120 ILE B N 1
ATOM 3350 C CA . ILE B 1 123 ? 21.076 19.436 28.702 1.00 38.50 120 ILE B CA 1
ATOM 3351 C C . ILE B 1 123 ? 21.829 20.713 28.513 1.00 37.64 120 ILE B C 1
ATOM 3352 O O . ILE B 1 123 ? 22.836 20.739 27.831 1.00 40.52 120 ILE B O 1
ATOM 3357 N N . VAL B 1 124 ? 21.350 21.752 29.163 1.00 34.05 121 VAL B N 1
ATOM 3358 C CA . VAL B 1 124 ? 22.034 23.020 29.273 1.00 35.09 121 VAL B CA 1
ATOM 3359 C C . VAL B 1 124 ? 22.332 23.247 30.765 1.00 34.25 121 VAL B C 1
ATOM 3360 O O . VAL B 1 124 ? 21.429 23.169 31.622 1.00 31.73 121 VAL B O 1
ATOM 3364 N N . VAL B 1 125 ? 23.605 23.492 31.067 1.00 35.79 122 VAL B N 1
ATOM 3365 C CA . VAL B 1 125 ? 24.077 23.931 32.363 1.00 36.83 122 VAL B CA 1
ATOM 3366 C C . VAL B 1 125 ? 24.650 25.383 32.306 1.00 42.68 122 VAL B C 1
ATOM 3367 O O . VAL B 1 125 ? 25.657 25.627 31.602 1.00 37.89 122 VAL B O 1
ATOM 3371 N N . LEU B 1 126 ? 24.016 26.289 33.068 1.00 39.56 123 LEU B N 1
ATOM 3372 C CA . LEU B 1 126 ? 24.433 27.683 33.303 1.00 42.80 123 LEU B CA 1
ATOM 3373 C C . LEU B 1 126 ? 24.957 27.851 34.793 1.00 44.14 123 LEU B C 1
ATOM 3374 O O . LEU B 1 126 ? 24.412 27.282 35.735 1.00 50.53 123 LEU B O 1
ATOM 3379 N N . GLY B 1 127 ? 26.039 28.578 34.989 1.00 45.88 124 GLY B N 1
ATOM 3380 C CA . GLY B 1 127 ? 26.554 28.873 36.340 1.00 48.25 124 GLY B CA 1
ATOM 3381 C C . GLY B 1 127 ? 28.024 29.177 36.365 1.00 47.95 124 GLY B C 1
ATOM 3382 O O . GLY B 1 127 ? 28.632 29.253 35.307 1.00 52.58 124 GLY B O 1
ATOM 3383 N N . ASN B 1 128 ? 28.609 29.320 37.558 1.00 46.84 125 ASN B N 1
ATOM 3384 C CA . ASN B 1 128 ? 30.069 29.496 37.687 1.00 46.14 125 ASN B CA 1
ATOM 3385 C C . ASN B 1 128 ? 30.841 28.257 37.212 1.00 44.86 125 ASN B C 1
ATOM 3386 O O . ASN B 1 128 ? 30.292 27.148 37.173 1.00 48.83 125 ASN B O 1
ATOM 3391 N N . ARG B 1 129 ? 32.111 28.447 36.902 1.00 47.61 126 ARG B N 1
ATOM 3392 C CA . ARG B 1 129 ? 32.961 27.392 36.375 1.00 51.80 126 ARG B CA 1
ATOM 3393 C C . ARG B 1 129 ? 32.969 26.167 37.232 1.00 50.61 126 ARG B C 1
ATOM 3394 O O . ARG B 1 129 ? 33.016 25.076 36.715 1.00 50.94 126 ARG B O 1
ATOM 3402 N N . PHE B 1 130 ? 33.040 26.353 38.551 1.00 51.80 127 PHE B N 1
ATOM 3403 C CA . PHE B 1 130 ? 33.218 25.233 39.454 1.00 48.95 127 PHE B CA 1
ATOM 3404 C C . PHE B 1 130 ? 31.963 24.437 39.469 1.00 46.02 127 PHE B C 1
ATOM 3405 O O . PHE B 1 130 ? 31.988 23.225 39.324 1.00 46.45 127 PHE B O 1
ATOM 3413 N N . LEU B 1 131 ? 30.841 25.097 39.654 1.00 46.16 128 LEU B N 1
ATOM 3414 C CA . LEU B 1 131 ? 29.610 24.329 39.788 1.00 43.37 128 LEU B CA 1
ATOM 3415 C C . LEU B 1 131 ? 29.224 23.773 38.433 1.00 42.68 128 LEU B C 1
ATOM 3416 O O . LEU B 1 131 ? 28.677 22.667 38.366 1.00 37.28 128 LEU B O 1
ATOM 3421 N N . LYS B 1 132 ? 29.460 24.540 37.352 1.00 43.10 129 LYS B N 1
ATOM 3422 C CA . LYS B 1 132 ? 29.192 24.060 35.997 1.00 47.17 129 LYS B CA 1
ATOM 3423 C C . LYS B 1 132 ? 29.919 22.746 35.784 1.00 45.30 129 LYS B C 1
ATOM 3424 O O . LYS B 1 132 ? 29.303 21.726 35.424 1.00 38.67 129 LYS B O 1
ATOM 3430 N N . LYS B 1 133 ? 31.203 22.729 36.111 1.00 47.09 130 LYS B N 1
ATOM 3431 C CA . LYS B 1 133 ? 31.985 21.564 35.843 1.00 51.04 130 LYS B CA 1
ATOM 3432 C C . LYS B 1 133 ? 31.519 20.390 36.682 1.00 52.37 130 LYS B C 1
ATOM 3433 O O . LYS B 1 133 ? 31.406 19.255 36.171 1.00 54.72 130 LYS B O 1
ATOM 3439 N N . LYS B 1 134 ? 31.237 20.634 37.954 1.00 51.03 131 LYS B N 1
ATOM 3440 C CA . LYS B 1 134 ? 30.809 19.534 38.836 1.00 51.53 131 LYS B CA 1
ATOM 3441 C C . LYS B 1 134 ? 29.446 18.989 38.426 1.00 44.17 131 LYS B C 1
ATOM 3442 O O . LYS B 1 134 ? 29.242 17.775 38.438 1.00 49.39 131 LYS B O 1
ATOM 3448 N N . ALA B 1 135 ? 28.503 19.865 38.086 1.00 38.74 132 ALA B N 1
ATOM 3449 C CA . ALA B 1 135 ? 27.208 19.413 37.637 1.00 37.38 132 ALA B CA 1
ATOM 3450 C C . ALA B 1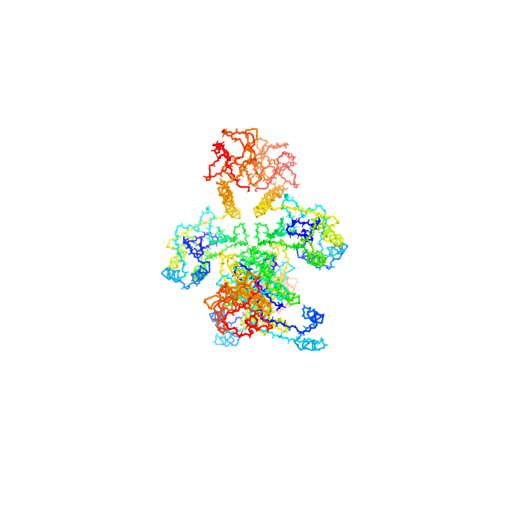 135 ? 27.384 18.557 36.341 1.00 42.99 132 ALA B C 1
ATOM 3451 O O . ALA B 1 135 ? 26.784 17.498 36.217 1.00 41.37 132 ALA B O 1
ATOM 3453 N N . GLU B 1 136 ? 28.198 19.023 35.398 1.00 46.25 133 GLU B N 1
ATOM 3454 C CA . GLU B 1 136 ? 28.456 18.236 34.180 1.00 52.42 133 GLU B CA 1
ATOM 3455 C C . GLU B 1 136 ? 29.042 16.886 34.517 1.00 52.63 133 GLU B C 1
ATOM 3456 O O . GLU B 1 136 ? 28.696 15.890 33.915 1.00 51.02 133 GLU B O 1
ATOM 3462 N N . GLU B 1 137 ? 29.927 16.869 35.504 1.00 60.02 134 GLU B N 1
ATOM 3463 C CA . GLU B 1 137 ? 30.566 15.630 35.936 1.00 64.52 134 GLU B CA 1
ATOM 3464 C C . GLU B 1 137 ? 29.525 14.696 36.549 1.00 59.48 134 GLU B C 1
ATOM 3465 O O . GLU B 1 137 ? 29.437 13.534 36.172 1.00 57.84 134 GLU B O 1
ATOM 3471 N N . GLU B 1 138 ? 28.730 15.213 37.479 1.00 54.55 135 GLU B N 1
ATOM 3472 C CA . GLU B 1 138 ? 27.631 14.444 38.026 1.00 55.80 135 GLU B CA 1
ATOM 3473 C C . GLU B 1 138 ? 26.635 13.994 36.925 1.00 55.04 135 GLU B C 1
ATOM 3474 O O . GLU B 1 138 ? 26.135 12.885 36.956 1.00 60.17 135 GLU B O 1
ATOM 3480 N N . LEU B 1 139 ? 26.341 14.865 35.968 1.00 53.00 136 LEU B N 1
ATOM 3481 C CA . LEU B 1 139 ? 25.405 14.537 34.907 1.00 52.61 136 LEU B CA 1
ATOM 3482 C C . LEU B 1 139 ? 25.856 13.403 33.988 1.00 57.68 136 LEU B C 1
ATOM 3483 O O . LEU B 1 139 ? 25.028 12.694 33.437 1.00 61.87 136 LEU B O 1
ATOM 3488 N N . LYS B 1 140 ? 27.154 13.234 33.809 1.00 61.90 137 LYS B N 1
ATOM 3489 C CA . LYS B 1 140 ? 27.635 12.284 32.833 1.00 69.19 137 LYS B CA 1
ATOM 3490 C C . LYS B 1 140 ? 27.232 10.872 33.216 1.00 66.27 137 LYS B C 1
ATOM 3491 O O . LYS B 1 140 ? 27.113 9.988 32.366 1.00 66.61 137 LYS B O 1
ATOM 3497 N N . ARG B 1 141 ? 26.963 10.681 34.493 1.00 70.37 138 ARG B N 1
ATOM 3498 C CA . ARG B 1 141 ? 26.470 9.408 34.984 1.00 73.96 138 ARG B CA 1
ATOM 3499 C C . ARG B 1 141 ? 24.980 9.097 34.719 1.00 69.41 138 ARG B C 1
ATOM 3500 O O . ARG B 1 141 ? 24.613 7.944 34.705 1.00 67.74 138 ARG B O 1
ATOM 3508 N N . THR B 1 142 ? 24.110 10.091 34.554 1.00 62.01 139 THR B N 1
ATOM 3509 C CA . THR B 1 142 ? 22.687 9.794 34.297 1.00 56.04 139 THR B CA 1
ATOM 3510 C C . THR B 1 142 ? 22.173 10.375 32.993 1.00 54.72 139 THR B C 1
ATOM 3511 O O . THR B 1 142 ? 21.118 9.948 32.498 1.00 49.33 139 THR B O 1
ATOM 3515 N N . ALA B 1 143 ? 22.862 11.383 32.454 1.00 49.30 140 ALA B N 1
ATOM 3516 C CA . ALA B 1 143 ? 22.280 12.196 31.391 1.00 48.46 140 ALA B CA 1
ATOM 3517 C C . ALA B 1 143 ? 21.937 11.398 30.145 1.00 47.84 140 ALA B C 1
ATOM 3518 O O . ALA B 1 143 ? 20.941 11.684 29.457 1.00 46.84 140 ALA B O 1
ATOM 3520 N N . LYS B 1 144 ? 22.722 10.386 29.868 1.00 48.68 141 LYS B N 1
ATOM 3521 C CA . LYS B 1 144 ? 22.396 9.487 28.731 1.00 54.55 141 LYS B CA 1
ATOM 3522 C C . LYS B 1 144 ? 21.024 8.852 28.880 1.00 49.09 141 LYS B C 1
ATOM 3523 O O . LYS B 1 144 ? 20.351 8.601 27.911 1.00 48.40 141 LYS B O 1
ATOM 3529 N N . LEU B 1 145 ? 20.633 8.557 30.107 1.00 47.38 142 LEU B N 1
ATOM 3530 C CA . LEU B 1 145 ? 19.422 7.803 30.353 1.00 45.30 142 LEU B CA 1
ATOM 3531 C C . LEU B 1 145 ? 18.190 8.658 30.286 1.00 41.26 142 LEU B C 1
ATOM 3532 O O . LEU B 1 145 ? 17.093 8.135 30.172 1.00 43.73 142 LEU B O 1
ATOM 3537 N N . PHE B 1 146 ? 18.340 9.963 30.430 1.00 39.12 143 PHE B N 1
ATOM 3538 C CA . 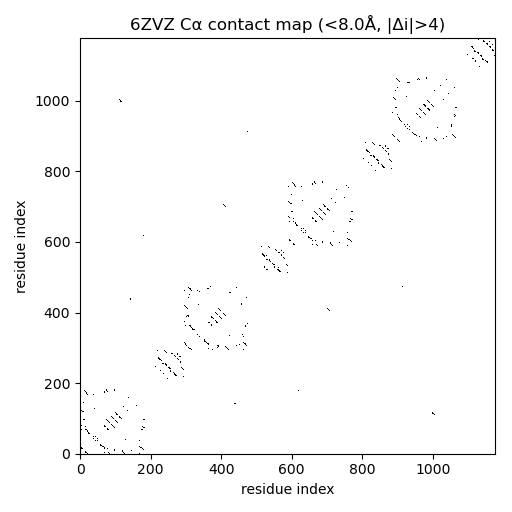PHE B 1 146 ? 17.179 10.842 30.623 1.00 37.70 143 PHE B CA 1
ATOM 3539 C C . PHE B 1 146 ? 16.033 10.702 29.605 1.00 41.04 143 PHE B C 1
ATOM 3540 O O . PHE B 1 146 ? 14.850 10.677 30.001 1.00 39.44 143 PHE B O 1
ATOM 3548 N N . PRO B 1 147 ? 16.356 10.558 28.309 1.00 44.39 144 PRO B N 1
ATOM 3549 C CA . PRO B 1 147 ? 15.291 10.356 27.295 1.00 47.76 144 PRO B CA 1
ATOM 3550 C C . PRO B 1 147 ? 14.418 9.128 27.496 1.00 47.30 144 PRO B C 1
ATOM 3551 O O . PRO B 1 147 ? 13.269 9.125 27.067 1.00 52.31 144 PRO B O 1
ATOM 3555 N N . MET B 1 148 ? 14.941 8.126 28.168 1.00 48.49 145 MET B N 1
ATOM 3556 C CA . MET B 1 148 ? 14.180 6.930 28.468 1.00 52.55 145 MET B CA 1
ATOM 3557 C C . MET B 1 148 ? 13.487 6.940 29.837 1.00 48.03 145 MET B C 1
ATOM 3558 O O . MET B 1 148 ? 12.724 6.039 30.133 1.00 54.04 145 MET B O 1
ATOM 3563 N N . MET B 1 149 ? 13.724 7.947 30.659 1.00 47.53 146 MET B N 1
ATOM 3564 C CA . MET B 1 149 ? 13.209 7.973 32.031 1.00 48.24 146 MET B CA 1
ATOM 3565 C C . MET B 1 149 ? 11.848 8.689 32.075 1.00 45.15 146 MET B C 1
ATOM 3566 O O . MET B 1 149 ? 11.592 9.595 31.365 1.00 41.63 146 MET B O 1
ATOM 3571 N N . PRO B 1 150 ? 10.981 8.295 32.965 1.00 47.40 147 PRO B N 1
ATOM 3572 C CA . PRO B 1 150 ? 9.920 9.225 33.327 1.00 45.79 147 PRO B CA 1
ATOM 3573 C C . PRO B 1 150 ? 10.443 10.575 33.879 1.00 47.21 147 PRO B C 1
ATOM 3574 O O . PRO B 1 150 ? 11.538 10.653 34.505 1.00 48.83 147 PRO B O 1
ATOM 3578 N N . ILE B 1 151 ? 9.605 11.593 33.738 1.00 42.88 148 ILE B N 1
ATOM 3579 C CA . ILE B 1 151 ? 9.955 12.946 34.098 1.00 44.76 148 ILE B CA 1
ATOM 3580 C C . ILE B 1 151 ? 10.332 13.075 35.541 1.00 41.90 148 ILE B C 1
ATOM 3581 O O . ILE B 1 151 ? 11.230 13.848 35.884 1.00 41.57 148 ILE B O 1
ATOM 3586 N N . GLN B 1 152 ? 9.605 12.382 36.406 1.00 39.27 149 GLN B N 1
ATOM 3587 C CA . GLN B 1 152 ? 9.881 12.469 37.805 1.00 41.67 149 GLN B CA 1
ATOM 3588 C C . GLN B 1 152 ? 11.271 11.973 38.176 1.00 42.04 149 GLN B C 1
ATOM 3589 O O . GLN B 1 152 ? 11.831 12.409 39.184 1.00 41.43 149 GLN B O 1
ATOM 3595 N N . GLN B 1 153 ? 11.799 11.007 37.412 1.00 44.71 150 GLN B N 1
ATOM 3596 C CA . GLN B 1 153 ? 13.135 10.491 37.673 1.00 43.10 150 GLN B CA 1
ATOM 3597 C C . GLN B 1 153 ? 14.141 11.522 37.275 1.00 36.97 150 GLN B C 1
ATOM 3598 O O . GLN B 1 153 ? 15.133 11.666 37.918 1.00 36.96 150 GLN B O 1
ATOM 3604 N N . ILE B 1 154 ? 13.869 12.254 36.226 1.00 36.29 151 ILE B N 1
ATOM 3605 C CA . ILE B 1 154 ? 14.785 13.252 35.801 1.00 36.38 151 ILE B CA 1
ATOM 3606 C C . ILE B 1 154 ? 14.804 14.389 36.820 1.00 37.14 151 ILE B C 1
ATOM 3607 O O . ILE B 1 154 ? 15.880 14.892 37.140 1.00 33.76 151 ILE B O 1
ATOM 3612 N N . GLU B 1 155 ? 13.618 14.773 37.317 1.00 37.52 152 GLU B N 1
ATOM 3613 C CA . GLU B 1 155 ? 13.512 15.746 38.403 1.00 38.09 152 GLU B CA 1
ATOM 3614 C C . GLU B 1 155 ? 14.379 15.305 39.547 1.00 37.61 152 GLU B C 1
ATOM 3615 O O . GLU B 1 155 ? 15.164 16.091 40.044 1.00 38.96 152 GLU B O 1
ATOM 3621 N N . ASP B 1 156 ? 14.236 14.038 39.944 1.00 41.02 153 ASP B N 1
ATOM 3622 C CA . ASP B 1 156 ? 15.018 13.447 41.049 1.00 42.91 153 ASP B CA 1
ATOM 3623 C C . ASP B 1 156 ? 16.528 13.450 40.795 1.00 41.68 153 ASP B C 1
ATOM 3624 O O . ASP B 1 156 ? 17.292 13.790 41.669 1.00 40.14 153 ASP B O 1
ATOM 3629 N N . ALA B 1 157 ? 16.941 13.130 39.569 1.00 41.08 154 ALA B N 1
ATOM 3630 C CA . ALA B 1 157 ? 18.334 13.149 39.199 1.00 40.26 154 ALA B CA 1
ATOM 3631 C C . ALA B 1 157 ? 18.870 14.587 39.278 1.00 37.34 154 ALA B C 1
ATOM 3632 O O . ALA B 1 157 ? 19.972 14.798 39.727 1.00 43.98 154 ALA B O 1
ATOM 3634 N N . ILE B 1 158 ? 18.075 15.562 38.899 1.00 34.99 155 ILE B N 1
ATOM 3635 C CA . ILE B 1 158 ? 18.528 16.923 38.976 1.00 34.79 155 ILE B CA 1
ATOM 3636 C C . ILE B 1 158 ? 18.511 17.435 40.419 1.00 38.14 155 ILE B C 1
ATOM 3637 O O . ILE B 1 158 ? 19.402 18.198 40.818 1.00 39.88 155 ILE B O 1
ATOM 3642 N N . LYS B 1 159 ? 17.539 17.016 41.212 1.00 40.88 15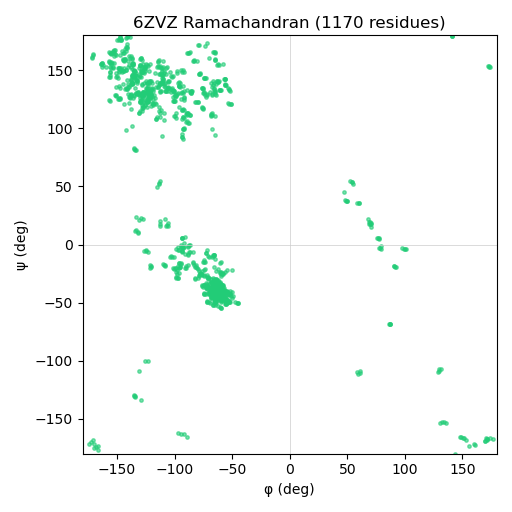6 LYS B N 1
ATOM 3643 C CA . LYS B 1 159 ? 17.548 17.357 42.641 1.00 44.83 156 LYS B CA 1
ATOM 3644 C C . LYS B 1 159 ? 18.805 16.810 43.323 1.00 41.42 156 LYS B C 1
ATOM 3645 O O . LYS B 1 159 ? 19.406 17.494 44.115 1.00 47.12 156 LYS B O 1
ATOM 3651 N N . GLU B 1 160 ? 19.140 15.569 43.037 1.00 40.84 157 GLU B N 1
ATOM 3652 C CA . GLU B 1 160 ? 20.288 14.904 43.619 1.00 43.56 157 GLU B CA 1
ATOM 3653 C C . GLU B 1 160 ? 21.540 15.704 43.379 1.00 42.14 157 GLU B C 1
ATOM 3654 O O . GLU B 1 160 ? 22.337 15.886 44.273 1.00 47.12 157 GLU B O 1
ATOM 3660 N N . ILE B 1 161 ? 21.669 16.274 42.193 1.00 41.01 158 ILE B N 1
ATOM 3661 C CA . ILE B 1 161 ? 22.815 17.110 41.888 1.00 38.94 158 ILE B CA 1
ATOM 3662 C C . ILE B 1 161 ? 22.835 18.374 42.730 1.00 34.69 158 ILE B C 1
ATOM 3663 O O . ILE B 1 161 ? 23.871 18.764 43.245 1.00 37.78 158 ILE B O 1
ATOM 3668 N N . PHE B 1 162 ? 21.697 19.026 42.829 1.00 36.24 159 PHE B N 1
ATOM 3669 C CA . PHE B 1 162 ? 21.551 20.188 43.691 1.00 36.09 159 PHE B CA 1
ATOM 3670 C C . PHE B 1 162 ? 21.764 19.838 45.165 1.00 37.38 159 PHE B C 1
ATOM 3671 O O . PHE B 1 162 ? 22.376 20.604 45.866 1.00 36.27 159 PHE B O 1
ATOM 3679 N N . GLU B 1 163 ? 21.352 18.647 45.611 1.00 38.92 160 GLU B N 1
ATOM 3680 C CA . GLU B 1 163 ? 21.663 18.196 46.968 1.00 40.86 160 GLU B CA 1
ATOM 3681 C C . GLU B 1 163 ? 23.164 17.988 47.193 1.00 42.68 160 GLU B C 1
ATOM 3682 O O . GLU B 1 163 ? 23.707 18.392 48.232 1.00 43.22 160 GLU B O 1
ATOM 3688 N N . LYS B 1 164 ? 23.853 17.407 46.203 1.00 42.83 161 LYS B N 1
ATOM 3689 C CA . LYS B 1 164 ? 25.289 17.189 46.320 1.00 43.95 161 LYS B CA 1
ATOM 3690 C C . LYS B 1 164 ? 26.079 18.498 46.255 1.00 40.99 161 LYS B C 1
ATOM 3691 O O . LYS B 1 164 ? 27.149 18.571 46.807 1.00 44.38 161 LYS B O 1
ATOM 3697 N N . LEU B 1 165 ? 25.578 19.506 45.574 1.00 37.33 162 LEU B N 1
ATOM 3698 C CA . LEU B 1 165 ? 26.360 20.752 45.367 1.00 41.57 162 LEU B CA 1
ATOM 3699 C C . LEU B 1 165 ? 25.973 21.975 46.215 1.00 42.53 162 LEU B C 1
ATOM 3700 O O . LEU B 1 165 ? 26.714 22.929 46.257 1.00 39.20 162 LEU B O 1
ATOM 3705 N N . LYS B 1 166 ? 24.841 21.917 46.911 1.00 41.97 163 LYS B N 1
ATOM 3706 C CA . LYS B 1 166 ? 24.340 23.066 47.643 1.00 45.97 163 LYS B CA 1
ATOM 3707 C C . LYS B 1 166 ? 25.150 23.456 48.864 1.00 45.02 163 LYS B C 1
ATOM 3708 O O . LYS B 1 166 ? 24.953 24.551 49.393 1.00 53.87 163 LYS B O 1
ATOM 3714 N N . TRP B 1 167 ? 26.093 22.635 49.299 1.00 43.77 164 TRP B N 1
ATOM 3715 C CA . TRP B 1 167 ? 27.035 23.086 50.317 1.00 42.77 164 TRP B CA 1
ATOM 3716 C C . TRP B 1 167 ? 27.776 24.319 49.787 1.00 44.29 164 TRP B C 1
ATOM 3717 O O . TRP B 1 167 ? 28.302 25.094 50.559 1.00 46.31 164 TRP B O 1
ATOM 3728 N N . HIS B 1 168 ? 27.886 24.471 48.457 1.00 43.65 165 HIS B N 1
ATOM 3729 C CA . HIS B 1 168 ? 28.708 25.520 47.888 1.00 42.05 165 HIS B CA 1
ATOM 3730 C C . HIS B 1 168 ? 28.104 26.859 48.205 1.00 42.92 165 HIS B C 1
ATOM 3731 O O . HIS B 1 168 ? 26.874 27.041 48.122 1.00 42.59 165 HIS B O 1
ATOM 3738 N N . PRO B 1 169 ? 28.951 27.821 48.576 1.00 43.30 166 PRO B N 1
ATOM 3739 C CA . PRO B 1 169 ? 28.452 29.106 49.036 1.00 42.57 166 PRO B CA 1
ATOM 3740 C C . PRO B 1 169 ? 27.839 30.031 47.985 1.00 40.27 166 PRO B C 1
ATOM 3741 O O . PRO B 1 169 ? 27.251 31.046 48.349 1.00 39.17 166 PRO B O 1
ATOM 3745 N N . THR B 1 170 ? 27.884 29.671 46.719 1.00 39.51 167 THR B N 1
ATOM 3746 C CA . THR B 1 170 ? 27.126 30.446 45.722 1.00 39.97 167 THR B CA 1
ATOM 3747 C C . THR B 1 170 ? 25.721 29.977 45.557 1.00 38.49 167 THR B C 1
ATOM 3748 O O . THR B 1 170 ? 24.969 30.547 44.795 1.00 40.92 167 THR B O 1
ATOM 3752 N N . VAL B 1 171 ? 25.345 28.948 46.302 1.00 39.43 168 VAL B N 1
ATOM 3753 C CA . VAL B 1 171 ? 24.048 28.334 46.161 1.00 38.70 168 VAL B CA 1
ATOM 3754 C C . VAL B 1 171 ? 23.195 28.632 47.400 1.00 36.27 168 VAL B C 1
ATOM 3755 O O . VAL B 1 171 ? 23.700 28.529 48.508 1.00 33.63 168 VAL B O 1
ATOM 3759 N N . SER B 1 172 ? 21.908 28.927 47.205 1.00 34.43 169 SER B N 1
ATOM 3760 C CA . SER B 1 172 ? 21.019 29.080 48.346 1.00 36.96 169 SER B CA 1
ATOM 3761 C C . SER B 1 172 ? 20.701 27.727 49.018 1.00 38.61 169 SER B C 1
ATOM 3762 O O . SER B 1 172 ? 20.974 26.654 48.459 1.00 44.09 169 SER B O 1
ATOM 3765 N N . LYS B 1 173 ? 20.007 27.814 50.137 1.00 40.73 170 LYS B N 1
ATOM 3766 C CA . LYS B 1 173 ? 19.560 26.651 50.907 1.00 41.64 170 LYS B CA 1
ATOM 3767 C C . LYS B 1 173 ? 18.534 25.906 50.086 1.00 37.51 170 LYS B C 1
ATOM 3768 O O . LYS B 1 173 ? 18.508 24.687 50.095 1.00 38.25 170 LYS B O 1
ATOM 3774 N N . GLU B 1 174 ? 17.712 26.685 49.379 1.00 37.44 171 GLU B N 1
ATOM 3775 C CA . GLU B 1 174 ? 16.557 26.204 48.651 1.00 35.33 171 GLU B CA 1
ATOM 3776 C C . GLU B 1 174 ? 16.701 26.437 47.181 1.00 34.57 171 GLU B C 1
ATOM 3777 O O . GLU B 1 174 ? 17.346 27.402 46.728 1.00 33.11 171 GLU B O 1
ATOM 3783 N N . TYR B 1 175 ? 16.116 25.520 46.429 1.00 33.72 172 TYR B N 1
ATOM 3784 C CA . TYR B 1 175 ? 16.249 25.501 45.035 1.00 33.87 172 TYR B CA 1
ATOM 3785 C C . TYR B 1 175 ? 14.910 25.065 44.518 1.00 36.45 172 TYR B C 1
ATOM 3786 O O . TYR B 1 175 ? 14.115 24.508 45.248 1.00 34.81 172 TYR B O 1
ATOM 3795 N N . ASP B 1 176 ? 14.641 25.368 43.249 1.00 39.82 173 ASP B N 1
ATOM 3796 C CA . ASP B 1 176 ? 13.353 25.153 42.629 1.00 37.62 173 ASP B CA 1
ATOM 3797 C C . ASP B 1 176 ? 13.544 24.234 41.398 1.00 42.29 173 ASP B C 1
ATOM 3798 O O . ASP B 1 176 ? 14.511 24.383 40.624 1.00 42.63 173 ASP B O 1
ATOM 3803 N N . ILE B 1 177 ? 12.610 23.293 41.231 1.00 41.86 174 ILE B N 1
ATOM 3804 C CA . ILE B 1 177 ? 12.593 22.362 40.128 1.00 38.60 174 ILE B CA 1
ATOM 3805 C C . ILE B 1 177 ? 11.241 22.426 39.528 1.00 35.51 174 ILE B C 1
ATOM 3806 O O . ILE B 1 177 ? 10.282 22.200 40.170 1.00 35.30 174 ILE B O 1
ATOM 3811 N N . TYR B 1 178 ? 11.200 22.600 38.239 1.00 34.44 175 TYR B N 1
ATOM 3812 C CA . TYR B 1 178 ? 9.978 22.599 37.512 1.00 35.03 175 TYR B CA 1
ATOM 3813 C C . TYR B 1 178 ? 10.128 21.728 36.261 1.00 33.54 175 TYR B C 1
ATOM 3814 O O . TYR B 1 178 ? 11.227 21.651 35.635 1.00 29.46 175 TYR B O 1
ATOM 3823 N N . SER B 1 179 ? 9.014 21.099 35.890 1.00 31.17 176 SER B N 1
ATOM 3824 C CA . SER B 1 179 ? 8.982 20.319 34.692 1.00 31.84 176 SER B CA 1
ATOM 3825 C C . SER B 1 179 ? 7.713 20.490 33.974 1.00 33.38 176 SER B C 1
ATOM 3826 O O . SER B 1 179 ? 6.692 20.883 34.534 1.00 34.85 176 SER B O 1
ATOM 3829 N N . VAL B 1 180 ? 7.771 20.206 32.704 1.00 31.26 177 VAL B N 1
ATOM 3830 C CA . VAL B 1 180 ? 6.598 20.231 31.896 1.00 36.52 177 VAL B CA 1
ATOM 3831 C C . VAL B 1 180 ? 6.650 19.017 31.005 1.00 37.68 177 VAL B C 1
ATOM 3832 O O . VAL B 1 180 ? 7.745 18.512 30.706 1.00 35.24 177 VAL B O 1
ATOM 3836 N N . ASN B 1 181 ? 5.482 18.573 30.539 1.00 37.49 178 ASN B N 1
ATOM 3837 C CA . ASN B 1 181 ? 5.418 17.396 29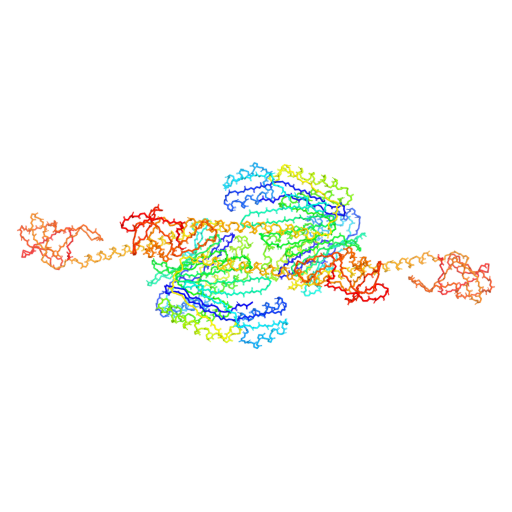.691 1.00 36.01 178 ASN B CA 1
ATOM 3838 C C . ASN B 1 181 ? 4.544 17.632 28.507 1.00 39.11 178 ASN B C 1
ATOM 3839 O O . ASN B 1 181 ? 4.048 16.685 27.924 1.00 40.41 178 ASN B O 1
ATOM 3844 N N . LYS B 1 182 ? 4.366 18.888 28.120 1.00 41.20 179 LYS B N 1
ATOM 3845 C CA . LYS B 1 182 ? 3.611 19.201 26.920 1.00 44.51 179 LYS B CA 1
ATOM 3846 C C . LYS B 1 182 ? 4.433 20.004 25.996 1.00 39.87 179 LYS B C 1
ATOM 3847 O O . LYS B 1 182 ? 5.321 20.739 26.427 1.00 39.68 179 LYS B O 1
ATOM 3853 N N . TYR B 1 183 ? 4.097 19.911 24.730 1.00 40.16 180 TYR B N 1
ATOM 3854 C CA . TYR B 1 183 ? 4.844 20.591 23.702 1.00 46.96 180 TYR B CA 1
ATOM 3855 C C . TYR B 1 183 ? 4.201 21.954 23.467 1.00 42.03 180 TYR B C 1
ATOM 3856 O O . TYR B 1 183 ? 3.019 22.038 23.302 1.00 43.70 180 TYR B O 1
ATOM 3865 N N . GLU B 1 184 ? 5.006 22.995 23.424 1.00 42.20 181 GLU B N 1
ATOM 3866 C CA . GLU B 1 184 ? 4.509 24.326 23.145 1.00 41.52 181 GLU B CA 1
ATOM 3867 C C . GLU B 1 184 ? 4.633 24.574 21.676 1.00 43.72 181 GLU B C 1
ATOM 3868 O O . GLU B 1 184 ? 5.731 24.645 21.163 1.00 43.06 181 GLU B O 1
ATOM 3874 N N . LYS B 1 185 ? 3.504 24.739 21.004 1.00 46.31 182 LYS B N 1
ATOM 3875 C CA . LYS B 1 185 ? 3.452 24.894 19.549 1.00 50.33 182 LYS B CA 1
ATOM 3876 C C . LYS B 1 185 ? 3.933 26.271 19.113 1.00 49.98 182 LYS B C 1
ATOM 3877 O O . LYS B 1 185 ? 4.391 26.434 18.012 1.00 41.24 182 LYS B O 1
ATOM 3883 N N . ASN B 1 186 ? 3.793 27.263 19.993 1.00 52.62 183 ASN B N 1
ATOM 3884 C CA . ASN B 1 186 ? 4.218 28.623 19.697 1.00 52.78 183 ASN B CA 1
ATOM 3885 C C . ASN B 1 186 ? 5.376 29.027 20.586 1.00 48.17 183 ASN B C 1
ATOM 3886 O O . ASN B 1 186 ? 5.355 30.075 21.193 1.00 48.57 183 ASN B O 1
ATOM 3891 N N . PHE B 1 187 ? 6.399 28.190 20.606 1.00 43.81 184 PHE B N 1
ATOM 3892 C CA . PHE B 1 187 ? 7.476 28.294 21.552 1.00 45.37 184 PHE B CA 1
ATOM 3893 C C . PHE B 1 187 ? 8.189 29.628 21.355 1.00 44.48 184 PHE B C 1
ATOM 3894 O O . PHE B 1 187 ? 8.427 30.362 22.324 1.00 44.96 184 PHE B O 1
ATOM 3902 N N . GLU B 1 188 ? 8.502 29.938 20.113 1.00 46.93 185 GLU B N 1
ATOM 3903 C CA . GLU B 1 188 ? 9.194 31.189 19.771 1.00 51.30 185 GLU B CA 1
ATOM 3904 C C . GLU B 1 188 ? 8.401 32.440 20.148 1.00 51.55 185 GLU B C 1
ATOM 3905 O O . GLU B 1 188 ? 8.985 33.421 20.577 1.00 47.65 185 GLU B O 1
ATOM 3911 N N . GLU B 1 189 ? 7.078 32.397 19.968 1.00 51.44 186 GLU B N 1
ATOM 3912 C CA . GLU B 1 189 ? 6.186 33.479 20.358 1.00 50.56 186 GLU B CA 1
ATOM 3913 C C . GLU B 1 189 ? 6.186 33.668 21.857 1.00 46.50 186 GLU B C 1
ATOM 3914 O O . GLU B 1 189 ? 6.347 34.760 22.323 1.00 49.14 186 GLU B O 1
ATOM 3920 N N . VAL B 1 190 ? 6.057 32.572 22.604 1.00 42.57 187 VAL B N 1
ATOM 3921 C CA . VAL B 1 190 ? 6.114 32.614 24.044 1.00 42.36 187 VAL B CA 1
ATOM 3922 C C . VAL B 1 190 ? 7.425 33.246 24.521 1.00 39.49 187 VAL B C 1
ATOM 3923 O O . VAL B 1 190 ? 7.415 34.077 25.411 1.00 41.50 187 VAL B O 1
ATOM 3927 N N . ILE B 1 191 ? 8.532 32.844 23.940 1.00 38.15 188 ILE B N 1
ATOM 3928 C CA . ILE B 1 191 ? 9.811 33.424 24.285 1.00 38.69 188 ILE B CA 1
ATOM 3929 C C . ILE B 1 191 ? 9.847 34.914 23.927 1.00 40.51 188 ILE B C 1
ATOM 3930 O O . ILE B 1 191 ? 10.331 35.740 24.708 1.00 39.30 188 ILE B O 1
ATOM 3935 N N . LYS B 1 192 ? 9.328 35.247 22.755 1.00 43.40 189 LYS B N 1
ATOM 3936 C CA . LYS B 1 192 ? 9.252 36.620 22.297 1.00 48.21 189 LYS B CA 1
ATOM 3937 C C . LYS B 1 192 ? 8.431 37.482 23.263 1.00 48.83 189 LYS B C 1
ATOM 3938 O O . LYS B 1 192 ? 8.881 38.540 23.660 1.00 48.78 189 LYS B O 1
ATOM 3944 N N . LYS B 1 193 ? 7.248 37.016 23.641 1.00 47.43 190 LYS B N 1
ATOM 3945 C CA . LYS B 1 193 ? 6.428 37.729 24.583 1.00 49.40 190 LYS B CA 1
ATOM 3946 C C . LYS B 1 193 ? 7.141 37.902 25.947 1.00 51.21 190 LYS B C 1
ATOM 3947 O O . LYS B 1 193 ? 7.157 38.972 26.511 1.00 56.95 190 LYS B O 1
ATOM 3953 N N . ASP B 1 194 ? 7.765 36.859 26.457 1.00 49.14 191 ASP B N 1
ATOM 3954 C CA . ASP B 1 194 ? 8.512 36.972 27.692 1.00 47.91 191 ASP B CA 1
ATOM 3955 C C . ASP B 1 194 ? 9.610 38.052 27.624 1.00 47.40 191 ASP B C 1
ATOM 3956 O O . ASP B 1 194 ? 9.849 38.769 28.592 1.00 50.29 191 ASP B O 1
ATOM 3961 N N . ILE B 1 195 ? 10.295 38.122 26.502 1.00 41.23 192 ILE B N 1
ATOM 3962 C CA . ILE B 1 195 ? 11.403 39.018 26.356 1.00 42.16 192 ILE B CA 1
ATOM 3963 C C . ILE B 1 195 ? 10.902 40.462 26.200 1.00 45.24 192 ILE B C 1
ATOM 3964 O O . ILE B 1 195 ? 11.457 41.387 26.774 1.00 49.05 192 ILE B O 1
ATOM 3969 N N . GLU B 1 196 ? 9.853 40.646 25.428 1.00 45.88 193 GLU B N 1
ATOM 3970 C CA . GLU B 1 196 ? 9.174 41.924 25.361 1.00 48.62 193 GLU B CA 1
ATOM 3971 C C . GLU B 1 196 ? 8.790 42.445 26.730 1.00 46.91 193 GLU B C 1
ATOM 3972 O O . GLU B 1 196 ? 8.972 43.616 27.014 1.00 49.07 193 GLU B O 1
ATOM 3978 N N . SER B 1 197 ? 8.281 41.588 27.596 1.00 44.61 194 SER B N 1
ATOM 3979 C CA . SER B 1 197 ? 7.948 42.002 28.985 1.00 47.75 194 SER B CA 1
ATOM 3980 C C . SER B 1 197 ? 9.145 42.548 29.760 1.00 46.03 194 SER B C 1
ATOM 3981 O O . SER B 1 197 ? 9.024 43.529 30.467 1.00 50.48 194 SER B O 1
ATOM 3984 N N . LEU B 1 198 ? 10.297 41.932 29.577 1.00 44.24 195 LEU B N 1
ATOM 3985 C CA . LEU B 1 198 ? 11.531 42.474 30.088 1.00 44.37 195 LEU B CA 1
ATOM 3986 C C . LEU B 1 198 ? 11.759 43.870 29.477 1.00 46.79 195 LEU B C 1
ATOM 3987 O O . LEU B 1 198 ? 12.109 44.811 30.199 1.00 49.72 195 LEU B O 1
AT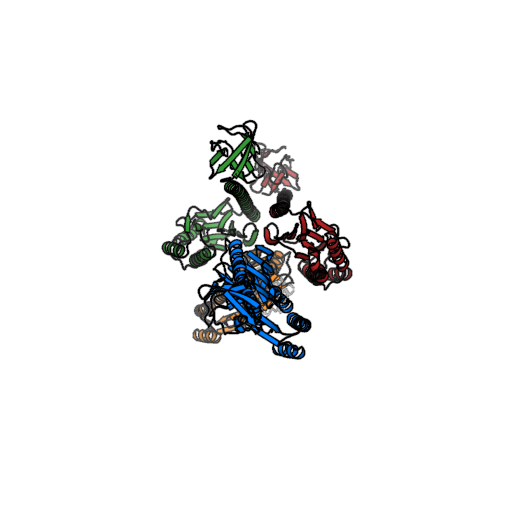OM 3992 N N . PHE B 1 199 ? 11.573 44.016 28.173 1.00 45.21 196 PHE B N 1
ATOM 3993 C CA . PHE B 1 199 ? 11.802 45.320 27.557 1.00 48.02 196 PHE B CA 1
ATOM 3994 C C . PHE B 1 199 ? 10.764 46.323 27.965 1.00 49.50 196 PHE B C 1
ATOM 3995 O O . PHE B 1 199 ? 11.111 47.468 28.137 1.00 52.12 196 PHE B O 1
ATOM 4003 N N . LYS B 1 200 ? 9.518 45.918 28.205 1.00 52.34 197 LYS B N 1
ATOM 4004 C CA . LYS B 1 200 ? 8.507 46.866 28.736 1.00 57.99 197 LYS B CA 1
ATOM 4005 C C . LYS B 1 200 ? 8.897 47.350 30.102 1.00 56.58 197 LYS B C 1
ATOM 4006 O O . LYS B 1 200 ? 8.862 48.523 30.384 1.00 62.18 197 LYS B O 1
ATOM 4012 N N . TYR B 1 201 ? 9.309 46.436 30.936 1.00 56.02 198 TYR B N 1
ATOM 4013 C CA . TYR B 1 201 ? 9.717 46.806 32.275 1.00 59.25 198 TYR B CA 1
ATOM 4014 C C . TYR B 1 201 ? 10.881 47.803 32.216 1.00 56.95 198 TYR B C 1
ATOM 4015 O O . TYR B 1 201 ? 10.878 48.836 32.892 1.00 56.31 198 TYR B O 1
ATOM 4024 N N . ARG B 1 202 ? 11.874 47.512 31.382 1.00 55.49 199 ARG B N 1
ATOM 4025 C CA . ARG B 1 202 ? 13.040 48.424 31.255 1.00 56.09 199 ARG B CA 1
ATOM 4026 C C . ARG B 1 202 ? 12.689 49.775 30.643 1.00 57.34 199 ARG B C 1
ATOM 4027 O O . ARG B 1 202 ? 13.283 50.786 30.983 1.00 57.23 199 ARG B O 1
ATOM 4035 N N . GLU B 1 203 ? 11.724 49.772 29.745 1.00 61.43 200 GLU B N 1
ATOM 4036 C CA . GLU B 1 203 ? 11.256 50.984 29.118 1.00 61.64 200 GLU B CA 1
ATOM 4037 C C . GLU B 1 203 ? 10.516 51.872 30.142 1.00 59.36 200 GLU B C 1
ATOM 4038 O O . GLU B 1 203 ? 10.669 53.060 30.132 1.00 52.10 200 GLU B O 1
ATOM 4044 N N . GLN B 1 204 ? 9.728 51.262 31.019 1.00 62.50 201 GLN B N 1
ATOM 4045 C CA . GLN B 1 204 ? 9.119 51.969 32.143 1.00 62.47 201 GLN B CA 1
ATOM 4046 C C . GLN B 1 204 ? 10.158 52.620 33.044 1.00 61.68 201 GLN B C 1
ATOM 4047 O O . GLN B 1 204 ? 9.985 53.758 33.470 1.00 64.47 201 GLN B O 1
ATOM 4053 N N . LEU B 1 205 ? 11.219 51.909 33.389 1.00 64.11 202 LEU B N 1
ATOM 4054 C CA . LEU B 1 205 ? 12.248 52.536 34.218 1.00 62.73 202 LEU B CA 1
ATOM 4055 C C . LEU B 1 205 ? 12.869 53.689 33.451 1.00 61.34 202 LEU B C 1
ATOM 4056 O O . LEU B 1 205 ? 13.156 54.761 34.001 1.00 56.35 202 LEU B O 1
ATOM 4061 N N . ARG B 1 206 ? 13.079 53.461 32.164 1.00 60.18 203 ARG B N 1
ATOM 4062 C CA . ARG B 1 206 ? 13.647 54.485 31.329 1.00 57.17 203 ARG B CA 1
ATOM 4063 C C . ARG B 1 206 ? 12.759 55.731 31.359 1.00 55.53 203 ARG B C 1
ATOM 4064 O O . ARG B 1 206 ? 13.258 56.822 31.581 1.00 55.68 203 ARG B O 1
ATOM 4072 N N . LYS B 1 207 ? 11.458 55.558 31.172 1.00 55.17 204 LYS B N 1
ATOM 4073 C CA . LYS B 1 207 ? 10.531 56.669 31.198 1.00 55.25 204 LYS B CA 1
ATOM 4074 C C . LYS B 1 207 ? 10.595 57.437 32.519 1.00 55.51 204 LYS B C 1
ATOM 4075 O O . LYS B 1 207 ? 10.678 58.651 32.498 1.00 53.98 204 LYS B O 1
ATOM 4081 N N . GLN B 1 208 ? 10.628 56.732 33.645 1.00 56.46 205 GLN B N 1
ATOM 4082 C CA . GLN B 1 208 ? 10.808 57.375 34.948 1.00 58.13 205 GLN B CA 1
ATOM 4083 C C . GLN B 1 208 ? 12.085 58.191 35.012 1.00 57.53 205 GLN B C 1
ATOM 4084 O O . GLN B 1 208 ? 12.085 59.307 35.526 1.00 55.84 205 GLN B O 1
ATOM 4090 N N . LEU B 1 209 ? 13.170 57.675 34.459 1.00 57.48 206 LEU B N 1
ATOM 4091 C CA . LEU B 1 209 ? 14.413 58.435 34.494 1.00 59.12 206 LEU B CA 1
ATOM 4092 C C . LEU B 1 209 ? 14.392 59.636 33.552 1.00 58.14 206 LEU B C 1
ATOM 4093 O O . LEU B 1 209 ? 14.999 60.672 33.832 1.00 54.06 206 LEU B O 1
ATOM 4098 N N . ILE B 1 210 ? 13.769 59.468 32.387 1.00 57.99 207 ILE B N 1
ATOM 4099 C CA . ILE B 1 210 ? 13.678 60.542 31.409 1.00 55.61 207 ILE B CA 1
ATOM 4100 C C . ILE B 1 210 ? 12.889 61.691 32.022 1.00 52.37 207 ILE B C 1
ATOM 4101 O O . ILE B 1 210 ? 13.254 62.846 31.882 1.00 55.21 207 ILE B O 1
ATOM 4106 N N . ASP B 1 211 ? 11.792 61.342 32.681 1.00 52.00 208 ASP B N 1
ATOM 4107 C CA . ASP B 1 211 ? 10.927 62.305 33.342 1.00 52.50 208 ASP B CA 1
ATOM 4108 C C . ASP B 1 211 ? 11.630 63.023 34.481 1.00 52.92 208 ASP B C 1
ATOM 4109 O O . ASP B 1 211 ? 11.480 64.239 34.618 1.00 54.06 208 ASP B O 1
ATOM 4114 N N . PHE B 1 212 ? 12.426 62.291 35.260 1.00 53.74 209 PHE B N 1
ATOM 4115 C CA . PHE B 1 212 ? 13.264 62.922 36.268 1.00 54.89 209 PHE B CA 1
ATOM 4116 C C . PHE B 1 212 ? 14.228 63.925 35.634 1.00 56.00 209 PHE B C 1
ATOM 4117 O O . PHE B 1 212 ? 14.384 65.028 36.141 1.00 57.11 209 PHE B O 1
ATOM 4125 N N . GLY B 1 213 ? 14.831 63.574 34.504 1.00 51.96 210 GLY B N 1
ATOM 4126 C CA . GLY B 1 213 ? 15.737 64.486 33.798 1.00 51.80 210 GLY B CA 1
ATOM 4127 C C . GLY B 1 213 ? 15.084 65.746 33.220 1.00 51.54 210 GLY B C 1
ATOM 4128 O O . GLY B 1 213 ? 15.700 66.796 33.158 1.00 56.34 210 GLY B O 1
ATOM 4129 N N . LYS B 1 214 ? 13.884 65.611 32.679 1.00 50.06 211 LYS B N 1
ATOM 4130 C CA . LYS B 1 214 ? 13.115 66.759 32.219 1.00 48.55 211 LYS B CA 1
ATOM 4131 C C . LYS B 1 214 ? 12.803 67.699 33.382 1.00 48.51 211 LYS B C 1
ATOM 4132 O O . LYS B 1 214 ? 12.873 68.935 33.221 1.00 50.04 211 LYS B O 1
ATOM 4138 N N . VAL B 1 215 ? 12.425 67.120 34.520 1.00 48.08 212 VAL B N 1
ATOM 4139 C CA . VAL B 1 215 ? 12.135 67.890 35.698 1.00 50.28 212 VAL B CA 1
ATOM 4140 C C . VAL B 1 215 ? 13.387 68.603 36.175 1.00 52.86 212 VAL B C 1
ATOM 4141 O O . VAL B 1 215 ? 13.350 69.795 36.452 1.00 54.23 212 VAL B O 1
ATOM 4145 N N . MET B 1 216 ? 14.500 67.892 36.261 1.00 58.97 213 MET B N 1
ATOM 4146 C CA . MET B 1 216 ? 15.762 68.528 36.653 1.00 60.40 213 MET B CA 1
ATOM 4147 C C . MET B 1 216 ? 16.162 69.631 35.687 1.00 58.03 213 MET B C 1
ATOM 4148 O O . MET B 1 216 ? 16.652 70.679 36.107 1.00 61.95 213 MET B O 1
ATOM 4153 N N . SER B 1 217 ? 15.937 69.388 34.403 1.00 52.74 214 SER B N 1
ATOM 4154 C CA . SER B 1 217 ? 16.236 70.367 33.348 1.00 53.47 214 SER B CA 1
ATOM 4155 C C . SER B 1 217 ? 15.355 71.656 33.427 1.00 50.62 214 SER B C 1
ATOM 4156 O O . SER B 1 217 ? 15.805 72.754 33.148 1.00 49.36 214 SER B O 1
ATOM 4159 N N . ILE B 1 218 ? 14.103 71.488 33.822 1.00 47.46 215 ILE B N 1
ATOM 4160 C CA . ILE B 1 218 ? 13.242 72.598 34.140 1.00 44.02 215 ILE B CA 1
ATOM 4161 C C . ILE B 1 218 ? 13.741 73.330 35.392 1.00 46.09 215 ILE B C 1
ATOM 4162 O O . ILE B 1 218 ? 13.846 74.552 35.381 1.00 45.81 215 ILE B O 1
ATOM 4167 N N . VAL B 1 219 ? 14.124 72.594 36.423 1.00 47.08 216 VAL B N 1
ATOM 4168 C CA . VAL B 1 219 ? 14.631 73.211 37.654 1.00 47.91 216 VAL B CA 1
ATOM 4169 C C . VAL B 1 219 ? 15.898 74.008 37.449 1.00 50.55 216 VAL B C 1
ATOM 4170 O O . VAL B 1 219 ? 16.038 75.100 38.025 1.00 55.36 216 VAL B O 1
ATOM 4174 N N . ASN B 1 220 ? 16.813 73.533 36.613 1.00 55.83 217 ASN B N 1
ATOM 4175 C CA . ASN B 1 220 ? 18.029 74.304 36.322 1.00 56.20 217 ASN B CA 1
ATOM 4176 C C . ASN B 1 220 ? 17.802 75.490 35.415 1.00 56.37 217 ASN B C 1
ATOM 4177 O O . ASN B 1 220 ? 18.665 76.372 35.340 1.00 56.86 217 ASN B O 1
ATOM 4182 N N . LYS B 1 221 ? 16.632 75.553 34.761 1.00 51.12 218 LYS B N 1
ATOM 4183 C CA . LYS B 1 221 ? 16.315 76.677 33.892 1.00 49.39 218 LYS B CA 1
ATOM 4184 C C . LYS B 1 221 ? 15.505 77.779 34.590 1.00 49.16 218 LYS B C 1
ATOM 4185 O O . LYS B 1 221 ? 15.208 78.810 33.974 1.00 43.53 218 LYS B O 1
ATOM 4191 N N . ILE B 1 222 ? 15.156 77.581 35.861 1.00 50.41 219 ILE B N 1
ATOM 4192 C CA . ILE B 1 222 ? 14.412 78.621 36.602 1.00 50.43 219 ILE B CA 1
ATOM 4193 C C . ILE B 1 222 ? 15.189 79.934 36.575 1.00 50.33 219 ILE B C 1
ATOM 4194 O O . ILE B 1 222 ? 16.421 79.951 36.687 1.00 48.94 219 ILE B O 1
ATOM 4199 N N . VAL B 1 223 ? 14.466 81.033 36.356 1.00 50.06 220 VAL B N 1
ATOM 4200 C CA . VAL B 1 223 ? 15.123 82.350 36.266 1.00 50.07 220 VAL B CA 1
ATOM 4201 C C . VAL B 1 223 ? 15.435 82.879 37.670 1.00 50.76 220 VAL B C 1
ATOM 4202 O O . VAL B 1 223 ? 14.544 82.958 38.528 1.00 47.36 220 VAL B O 1
ATOM 4206 N N . LYS B 1 224 ? 16.717 83.154 37.896 1.00 52.83 221 LYS B N 1
ATOM 4207 C CA . LYS B 1 224 ? 17.186 83.805 39.119 1.00 57.86 221 LYS B CA 1
ATOM 4208 C C . LYS B 1 224 ? 17.369 85.312 38.888 1.00 56.06 221 LYS B C 1
ATOM 4209 O O . LYS B 1 224 ? 17.245 86.089 39.830 1.00 56.41 221 LYS B O 1
ATOM 4215 N N . ASN B 1 225 ? 17.673 85.690 37.641 1.00 50.79 222 ASN B N 1
ATOM 4216 C CA . ASN B 1 225 ? 17.942 87.059 37.282 1.00 53.89 222 ASN B CA 1
ATOM 4217 C C . ASN B 1 225 ? 17.525 87.354 35.856 1.00 54.02 222 ASN B C 1
ATOM 4218 O O . ASN B 1 225 ? 17.945 86.671 34.916 1.00 54.28 222 ASN B O 1
ATOM 4223 N N . GLY B 1 226 ? 16.688 88.370 35.703 1.00 53.24 223 GLY B N 1
ATOM 4224 C CA . GLY B 1 226 ? 16.290 88.818 34.383 1.00 53.16 223 GLY B CA 1
ATOM 4225 C C . GLY B 1 226 ? 15.226 89.893 34.434 1.00 54.37 223 GLY B C 1
ATOM 4226 O O . GLY B 1 226 ? 14.453 89.980 35.415 1.00 55.42 223 GLY B O 1
ATOM 4227 N N . GLU B 1 227 ? 15.218 90.723 33.393 1.00 49.99 224 GLU B N 1
ATOM 4228 C CA . GLU B 1 227 ? 14.102 91.597 33.087 1.00 53.03 224 GLU B CA 1
ATOM 4229 C C . GLU B 1 227 ? 13.179 90.760 32.199 1.00 45.37 224 GLU B C 1
ATOM 4230 O O . GLU B 1 227 ? 13.527 90.486 31.049 1.00 43.82 224 GLU B O 1
ATOM 4236 N N . ILE B 1 228 ? 12.064 90.280 32.770 1.00 42.18 225 ILE B N 1
ATOM 4237 C CA . ILE B 1 228 ? 11.310 89.147 32.167 1.00 39.34 225 ILE B CA 1
ATOM 4238 C C . ILE B 1 228 ? 10.062 89.521 31.404 1.00 39.32 225 ILE B C 1
ATOM 4239 O O . ILE B 1 228 ? 9.605 88.732 30.563 1.00 37.31 225 ILE B O 1
ATOM 4244 N N . GLY B 1 229 ? 9.514 90.711 31.656 1.00 39.45 226 GLY B N 1
ATOM 4245 C CA . GLY B 1 229 ? 8.337 91.146 30.903 1.00 38.82 226 GLY B CA 1
ATOM 4246 C C . GLY B 1 229 ? 7.671 92.414 31.443 1.00 36.67 226 GLY B C 1
ATOM 4247 O O . GLY B 1 229 ? 8.270 93.147 32.229 1.00 40.76 226 GLY B O 1
ATOM 4248 N N . VAL B 1 230 ? 6.466 92.669 30.967 1.00 34.15 227 VAL B N 1
ATOM 4249 C CA . VAL B 1 230 ? 5.770 93.942 31.174 1.00 38.50 227 VAL B CA 1
ATOM 4250 C C . VAL B 1 230 ? 4.361 93.685 31.609 1.00 33.23 227 VAL B C 1
ATOM 4251 O O . VAL B 1 230 ? 3.739 92.774 31.117 1.00 34.05 227 VAL B O 1
ATOM 4255 N N . ILE B 1 231 ? 3.856 94.463 32.562 1.00 35.58 228 ILE B N 1
ATOM 4256 C CA . ILE B 1 231 ? 2.455 94.324 33.032 1.00 35.80 228 ILE B CA 1
ATOM 4257 C C . ILE B 1 231 ? 1.412 94.860 32.052 1.00 36.12 228 ILE B C 1
ATOM 4258 O O . ILE B 1 231 ? 1.564 95.951 31.518 1.00 43.19 228 ILE B O 1
ATOM 4263 N N . LYS B 1 232 ? 0.372 94.071 31.777 1.00 38.11 229 LYS B N 1
ATOM 4264 C CA . LYS B 1 232 ? -0.839 94.603 31.161 1.00 41.16 229 LYS B CA 1
ATOM 4265 C C . LYS B 1 232 ? -2.098 93.930 31.715 1.00 40.28 229 LYS B C 1
ATOM 4266 O O . LYS B 1 232 ? -2.125 92.731 31.740 1.00 37.37 229 LYS B O 1
ATOM 4272 N N . ASP B 1 233 ? -3.131 94.724 32.060 1.00 44.19 230 ASP B N 1
ATOM 4273 C CA . ASP B 1 233 ? -4.478 94.232 32.504 1.00 45.16 230 ASP B CA 1
ATOM 4274 C C . ASP B 1 233 ? -4.289 93.152 33.544 1.00 46.56 230 ASP B C 1
ATOM 4275 O O . ASP B 1 233 ? -4.853 92.067 33.472 1.00 43.81 230 ASP B O 1
ATOM 4280 N N . GLY B 1 234 ? -3.380 93.474 34.457 1.00 45.96 231 GLY B N 1
ATOM 4281 C CA . GLY B 1 234 ? -3.026 92.641 35.567 1.00 43.33 231 GLY B CA 1
ATOM 4282 C C . GLY B 1 234 ? -2.303 91.333 35.233 1.00 43.94 231 GLY B C 1
ATOM 4283 O O . GLY B 1 234 ? -2.271 90.411 36.086 1.00 38.35 231 GLY B O 1
ATOM 4284 N N . LYS B 1 235 ? -1.675 91.279 34.055 1.00 35.23 232 LYS B N 1
ATOM 4285 C CA . LYS B 1 235 ? -0.931 90.131 33.667 1.00 36.30 232 LYS B CA 1
ATOM 4286 C C . LYS B 1 235 ? 0.487 90.448 33.207 1.00 35.29 232 LYS B C 1
ATOM 4287 O O . LYS B 1 235 ? 0.748 91.490 32.607 1.00 39.01 232 LYS B O 1
ATOM 4293 N N . LEU B 1 236 ? 1.379 89.507 33.447 1.00 34.41 233 LEU B N 1
ATOM 4294 C CA . LEU B 1 236 ? 2.774 89.590 32.998 1.00 34.93 233 LEU B CA 1
ATOM 4295 C C . LEU B 1 236 ? 2.879 88.985 31.611 1.00 36.46 233 LEU B C 1
ATOM 4296 O O . LEU B 1 236 ? 2.690 87.812 31.439 1.00 36.75 233 LEU B O 1
ATOM 4301 N N . HIS B 1 237 ? 3.147 89.813 30.622 1.00 37.09 234 HIS B N 1
ATOM 4302 C CA . HIS B 1 237 ? 3.368 89.330 29.251 1.00 38.56 234 HIS B CA 1
ATOM 4303 C C . HIS B 1 237 ? 4.867 89.155 29.151 1.00 38.27 234 HIS B C 1
ATOM 4304 O O . HIS B 1 237 ? 5.588 90.139 29.216 1.00 39.75 234 HIS B O 1
ATOM 4311 N N . LEU B 1 238 ? 5.314 87.910 29.126 1.00 36.62 235 LEU B N 1
ATOM 4312 C CA . LEU B 1 238 ? 6.742 87.602 29.194 1.00 38.41 235 LEU B CA 1
ATOM 4313 C C . LEU B 1 238 ? 7.388 87.929 27.869 1.00 38.53 235 LEU B C 1
ATOM 4314 O O . LEU B 1 238 ? 6.764 87.746 26.804 1.00 37.07 235 LEU B O 1
ATOM 4319 N N . TYR B 1 239 ? 8.611 88.432 27.949 1.00 34.36 236 TYR B N 1
ATOM 4320 C CA . TYR B 1 239 ? 9.448 88.601 26.788 1.00 34.66 236 TYR B CA 1
ATOM 4321 C C . TYR B 1 239 ? 9.795 87.279 26.186 1.00 36.51 236 TYR B C 1
ATOM 4322 O O . TYR B 1 239 ? 9.653 86.234 26.800 1.00 37.23 236 TYR B O 1
ATOM 4331 N N . ASP B 1 240 ? 10.296 87.349 24.966 1.00 42.66 237 ASP B N 1
ATOM 4332 C CA . ASP B 1 240 ? 10.593 86.184 24.141 1.00 44.14 237 ASP B CA 1
ATOM 4333 C C . ASP B 1 240 ? 11.521 85.111 24.746 1.00 44.33 237 ASP B C 1
ATOM 4334 O O . ASP B 1 240 ? 11.292 83.929 24.587 1.00 41.57 237 ASP B O 1
ATOM 4339 N N . ASP B 1 241 ? 12.564 85.539 25.456 1.00 50.11 238 ASP B N 1
ATOM 4340 C CA . ASP B 1 241 ? 13.498 84.618 26.146 1.00 43.58 238 ASP B CA 1
ATOM 4341 C C . ASP B 1 241 ? 12.905 83.822 27.275 1.00 41.51 238 ASP B C 1
ATOM 4342 O O . ASP B 1 241 ? 13.588 82.950 27.812 1.00 46.56 238 ASP B O 1
ATOM 4347 N N . TYR B 1 242 ? 11.670 84.125 27.684 1.00 41.34 239 TYR B N 1
ATOM 4348 C CA . TYR B 1 242 ? 11.079 83.501 28.858 1.00 38.62 239 TYR B CA 1
ATOM 4349 C C . TYR B 1 242 ? 9.746 82.836 28.624 1.00 37.50 239 TYR B C 1
ATOM 4350 O O . TYR B 1 242 ? 8.978 83.218 27.744 1.00 35.27 239 TYR B O 1
ATOM 4359 N N . ILE B 1 243 ? 9.473 81.822 29.436 1.00 38.92 240 ILE B N 1
ATOM 4360 C CA . ILE B 1 243 ? 8.192 81.180 29.430 1.00 37.42 240 ILE B CA 1
ATOM 4361 C C . ILE B 1 243 ? 7.839 80.778 30.836 1.00 35.56 240 ILE B C 1
ATOM 4362 O O . ILE B 1 243 ? 8.703 80.708 31.710 1.00 33.88 240 ILE B O 1
ATOM 4367 N N . ALA B 1 244 ? 6.551 80.587 31.066 1.00 31.62 241 ALA B N 1
ATOM 4368 C CA . ALA B 1 244 ? 6.091 80.206 32.364 1.00 33.36 241 ALA B CA 1
ATOM 4369 C C . ALA B 1 244 ? 5.529 78.824 32.303 1.00 30.59 241 ALA B C 1
ATOM 4370 O O . ALA B 1 244 ? 4.992 78.425 31.306 1.00 29.14 241 ALA B O 1
ATOM 4372 N N . ILE B 1 245 ? 5.582 78.131 33.431 1.00 33.71 242 ILE B N 1
ATOM 4373 C CA . ILE B 1 245 ? 4.915 76.839 33.536 1.00 37.03 242 ILE B CA 1
ATOM 4374 C C . ILE B 1 245 ? 4.016 76.858 34.767 1.00 39.38 242 ILE B C 1
ATOM 4375 O O . ILE B 1 245 ? 4.248 77.610 35.690 1.00 43.70 242 ILE B O 1
ATOM 4380 N N . ASP B 1 246 ? 2.996 76.017 34.749 1.00 41.71 243 ASP B N 1
ATOM 4381 C CA . ASP B 1 246 ? 2.011 75.928 35.807 1.00 46.13 243 ASP B CA 1
ATOM 4382 C C . ASP B 1 246 ? 2.546 75.200 37.024 1.00 46.70 243 ASP B C 1
ATOM 4383 O O . ASP B 1 246 ? 2.036 75.407 38.131 1.00 52.49 243 ASP B O 1
ATOM 4388 N N . LYS B 1 247 ? 3.523 74.324 36.841 1.00 44.94 244 LYS B N 1
ATOM 4389 C CA . LYS B 1 247 ? 4.125 73.588 37.978 1.00 49.30 244 LYS B CA 1
ATOM 4390 C C . LYS B 1 247 ? 5.334 72.846 37.480 1.00 53.19 244 LYS B C 1
ATOM 4391 O O . LYS B 1 247 ? 5.486 72.596 36.276 1.00 47.20 244 LYS B O 1
ATOM 4397 N N . ILE B 1 248 ? 6.156 72.429 38.431 1.00 58.22 245 ILE B N 1
ATOM 4398 C CA . ILE B 1 248 ? 7.295 71.602 38.119 1.00 59.01 245 ILE B CA 1
ATOM 4399 C C . ILE B 1 248 ? 6.743 70.227 37.869 1.00 58.75 245 ILE B C 1
ATOM 4400 O O . ILE B 1 248 ? 6.173 69.610 38.761 1.00 61.05 245 ILE B O 1
ATOM 4405 N N . ASP B 1 249 ? 6.943 69.751 36.645 1.00 54.22 246 ASP B N 1
ATOM 4406 C CA . ASP B 1 249 ? 6.333 68.528 36.146 1.00 52.85 246 ASP B CA 1
ATOM 4407 C C . ASP B 1 249 ? 7.151 68.139 34.904 1.00 52.07 246 ASP B C 1
ATOM 4408 O O . ASP B 1 249 ? 7.784 69.007 34.287 1.00 50.90 246 ASP B O 1
ATOM 4413 N N . PRO B 1 250 ? 7.147 66.845 34.529 1.00 49.58 247 PRO B N 1
ATOM 4414 C CA . PRO B 1 250 ? 7.861 66.468 33.317 1.00 50.21 247 PRO B CA 1
ATOM 4415 C C . PRO B 1 250 ? 7.327 67.107 32.039 1.00 48.24 247 PRO B C 1
ATOM 4416 O O . PRO B 1 250 ? 8.105 67.460 31.168 1.00 48.38 247 PRO B O 1
ATOM 4420 N N . ASN B 1 251 ? 6.014 67.240 31.915 1.00 50.90 248 ASN B N 1
ATOM 4421 C CA . ASN B 1 251 ? 5.421 67.910 30.772 1.00 54.14 248 ASN B CA 1
ATOM 4422 C C . ASN B 1 251 ? 4.327 68.925 31.206 1.00 55.55 248 ASN B C 1
ATOM 4423 O O . ASN B 1 251 ? 3.129 68.633 31.179 1.00 53.96 248 ASN B O 1
ATOM 4428 N N . PRO B 1 252 ? 4.757 70.119 31.624 1.00 51.88 249 PRO B N 1
ATOM 4429 C CA . PRO B 1 252 ? 3.835 71.101 32.186 1.00 48.11 249 PRO B CA 1
ATOM 4430 C C . PRO B 1 252 ? 3.117 71.927 31.102 1.00 46.77 249 PRO B C 1
ATOM 4431 O O . PRO B 1 252 ? 3.608 72.061 29.988 1.00 43.13 249 PRO B O 1
ATOM 4435 N N . LYS B 1 253 ? 1.965 72.500 31.435 1.00 47.68 250 LYS B N 1
ATOM 4436 C CA . LYS B 1 253 ? 1.365 73.521 30.567 1.00 46.68 250 LYS B CA 1
ATOM 4437 C C . LYS B 1 253 ? 2.278 74.742 30.564 1.00 41.40 250 LYS B C 1
ATOM 4438 O O . LYS B 1 253 ? 2.720 75.199 31.629 1.00 43.87 250 LYS B O 1
ATOM 4444 N N . VAL B 1 254 ? 2.516 75.288 29.394 1.00 37.26 251 VAL B N 1
ATOM 4445 C CA . VAL B 1 254 ? 3.382 76.431 29.215 1.00 38.12 251 VAL B CA 1
ATOM 4446 C C . VAL B 1 254 ? 2.544 77.704 28.987 1.00 37.72 251 VAL B C 1
ATOM 4447 O O . VAL B 1 254 ? 1.486 77.664 28.376 1.00 38.18 251 VAL B O 1
ATOM 4451 N N . PHE B 1 255 ? 3.054 78.848 29.425 1.00 35.53 252 PHE B N 1
ATOM 4452 C CA . PHE B 1 255 ? 2.356 80.110 29.260 1.00 35.52 252 PHE B CA 1
ATOM 4453 C C . PHE B 1 255 ? 3.300 81.220 28.924 1.00 36.11 252 PHE B C 1
ATOM 4454 O O . PHE B 1 255 ? 4.393 81.280 29.486 1.00 34.48 252 PHE B O 1
ATOM 4462 N N . LYS B 1 256 ? 2.862 82.117 28.027 1.00 39.69 253 LYS B N 1
ATOM 4463 C CA . LYS B 1 256 ? 3.567 83.389 27.756 1.00 37.12 253 LYS B CA 1
ATOM 4464 C C . LYS B 1 256 ? 2.970 84.549 28.534 1.00 33.17 253 LYS B C 1
ATOM 4465 O O . LYS B 1 256 ? 3.587 85.595 28.664 1.00 34.21 253 LYS B O 1
ATOM 4471 N N . VAL B 1 257 ? 1.755 84.380 28.999 1.00 32.52 254 VAL B N 1
ATOM 4472 C CA . VAL B 1 257 ? 1.042 85.422 29.706 1.00 34.80 254 VAL B CA 1
ATOM 4473 C C . VAL B 1 257 ? 0.593 84.866 31.036 1.00 36.42 254 VAL B C 1
ATOM 4474 O O . VAL B 1 257 ? -0.237 83.936 31.088 1.00 38.03 254 VAL B O 1
ATOM 4478 N N . VAL B 1 258 ? 1.067 85.507 32.106 1.00 36.32 255 VAL B N 1
ATOM 4479 C CA . VAL B 1 258 ? 1.053 84.973 33.469 1.00 39.15 255 VAL B CA 1
ATOM 4480 C C . VAL B 1 258 ? 0.306 85.882 34.424 1.00 37.74 255 VAL B C 1
ATOM 4481 O O . VAL B 1 258 ? 0.543 87.094 34.486 1.00 36.22 255 VAL B O 1
ATOM 4485 N N . ASP B 1 259 ? -0.611 85.292 35.175 1.00 39.81 256 ASP B N 1
ATOM 4486 C CA . ASP B 1 259 ? -1.381 86.003 36.176 1.00 39.45 256 ASP B CA 1
ATOM 4487 C C . ASP B 1 259 ? -0.481 86.344 37.357 1.00 39.21 256 ASP B C 1
ATOM 4488 O O . ASP B 1 259 ? 0.285 85.515 37.773 1.00 39.42 256 ASP B O 1
ATOM 4493 N N . VAL B 1 260 ? -0.492 87.610 37.767 1.00 39.44 257 VAL B N 1
ATOM 4494 C CA . VAL B 1 260 ? 0.340 88.107 38.829 1.00 40.19 257 VAL B CA 1
ATOM 4495 C C . VAL B 1 260 ? -0.441 89.015 39.746 1.00 38.83 257 VAL B C 1
ATOM 4496 O O . VAL B 1 260 ? -1.454 89.579 39.368 1.00 37.87 257 VAL B O 1
ATOM 4500 N N . GLU B 1 261 ? 0.078 89.190 40.952 1.00 42.54 258 GLU B N 1
ATOM 4501 C CA . GLU B 1 261 ? -0.560 90.054 41.950 1.00 45.16 258 GLU B CA 1
ATOM 4502 C C . GLU B 1 261 ? 0.476 90.938 42.602 1.00 46.72 258 GLU B C 1
ATOM 4503 O O . GLU B 1 261 ? 1.661 90.580 42.680 1.00 48.92 258 GLU B O 1
ATOM 4509 N N . GLY B 1 262 ? 0.046 92.133 43.005 1.00 52.61 259 GLY B N 1
ATOM 4510 C CA . GLY B 1 262 ? 0.912 93.149 43.641 1.00 53.89 259 GLY B CA 1
ATOM 4511 C C . GLY B 1 262 ? 0.558 94.576 43.220 1.00 54.66 259 GLY B C 1
ATOM 4512 O O . GLY B 1 262 ? -0.342 94.778 42.411 1.00 55.93 259 GLY B O 1
ATOM 4513 N N . ASN B 1 263 ? 1.297 95.549 43.753 1.00 55.25 260 ASN B N 1
ATOM 4514 C CA . ASN B 1 263 ? 1.052 96.967 43.498 1.00 56.76 260 ASN B CA 1
ATOM 4515 C C . ASN B 1 263 ? 1.876 97.473 42.317 1.00 52.64 260 ASN B C 1
ATOM 4516 O O . ASN B 1 263 ? 3.034 97.831 42.454 1.00 61.13 260 ASN B O 1
ATOM 4521 N N . PHE B 1 264 ? 1.283 97.395 41.144 1.00 49.09 261 PHE B N 1
ATOM 4522 C CA . PHE B 1 264 ? 1.939 97.761 39.918 1.00 47.30 261 PHE B CA 1
ATOM 4523 C C . PHE B 1 264 ? 0.881 98.325 39.014 1.00 47.52 261 PHE B C 1
ATOM 4524 O O . PHE B 1 264 ? -0.299 98.276 39.349 1.00 45.70 261 PHE B O 1
ATOM 4532 N N . LYS B 1 265 ? 1.300 98.796 37.850 1.00 46.19 262 LYS B N 1
ATOM 4533 C CA . LYS B 1 265 ? 0.366 99.228 36.832 1.00 51.06 262 LYS B CA 1
ATOM 4534 C C . LYS B 1 265 ? 0.798 98.857 35.440 1.00 47.98 262 LYS B C 1
ATOM 4535 O O . LYS B 1 265 ? 1.928 98.419 35.201 1.00 46.15 262 LYS B O 1
ATOM 4541 N N . ASP B 1 266 ? -0.094 99.090 34.497 1.00 53.13 263 ASP B N 1
ATOM 4542 C CA . ASP B 1 266 ? 0.201 98.830 33.087 1.00 50.07 263 ASP B CA 1
ATOM 4543 C C . ASP B 1 266 ? 1.476 99.504 32.627 1.00 48.78 263 ASP B C 1
ATOM 4544 O O . ASP B 1 266 ? 1.720 100.665 32.928 1.00 49.88 263 ASP B O 1
ATOM 4549 N N . GLY B 1 267 ? 2.309 98.737 31.933 1.00 42.76 264 GLY B N 1
ATOM 4550 C CA . GLY B 1 267 ? 3.579 99.220 31.467 1.00 39.05 264 GLY B CA 1
ATOM 4551 C C . GLY B 1 267 ? 4.717 98.978 32.405 1.00 38.54 264 GLY B C 1
ATOM 4552 O O . GLY B 1 267 ? 5.869 99.052 31.997 1.00 40.32 264 GLY B O 1
ATOM 4553 N N . ASP B 1 268 ? 4.443 98.720 33.676 1.00 41.77 265 ASP B N 1
ATOM 4554 C CA . ASP B 1 268 ? 5.512 98.346 34.596 1.00 42.08 265 ASP B CA 1
ATOM 4555 C C . ASP B 1 268 ? 6.283 97.137 34.103 1.00 39.64 265 ASP B C 1
ATOM 4556 O O . ASP B 1 268 ? 5.715 96.234 33.479 1.00 40.05 265 ASP B O 1
ATOM 4561 N N . ILE B 1 269 ? 7.597 97.151 34.330 1.00 43.80 266 ILE B N 1
ATOM 4562 C CA . ILE B 1 269 ? 8.500 96.121 33.878 1.00 42.61 266 ILE B CA 1
ATOM 4563 C C . ILE B 1 269 ? 8.765 95.213 35.063 1.00 43.23 266 ILE B C 1
ATOM 4564 O O . ILE B 1 269 ? 9.084 95.677 36.146 1.00 43.92 266 ILE B O 1
ATOM 4569 N N . VAL B 1 270 ? 8.585 93.909 34.854 1.00 44.11 267 VAL B N 1
ATOM 4570 C CA . VAL B 1 270 ? 8.808 92.929 35.899 1.00 44.86 267 VAL B CA 1
ATOM 4571 C C . VAL B 1 270 ? 10.217 92.380 35.752 1.00 45.98 267 VAL B C 1
ATOM 4572 O O . VAL B 1 270 ? 10.659 92.049 34.646 1.00 53.49 267 VAL B O 1
ATOM 4576 N N . VAL B 1 271 ? 10.897 92.270 36.884 1.00 43.87 268 VAL B N 1
ATOM 4577 C CA . VAL B 1 271 ? 12.223 91.719 36.969 1.00 46.95 268 VAL B CA 1
ATOM 4578 C C . VAL B 1 271 ? 12.283 90.642 38.037 1.00 47.51 268 VAL B C 1
ATOM 4579 O O . VAL B 1 271 ? 11.447 90.588 38.940 1.00 44.63 268 VAL B O 1
ATOM 4583 N N . ILE B 1 272 ? 13.288 89.779 37.916 1.00 51.48 269 ILE B N 1
ATOM 4584 C CA . ILE B 1 272 ? 13.645 88.884 39.010 1.00 53.71 269 ILE B CA 1
ATOM 4585 C C . ILE B 1 272 ? 15.080 89.171 39.357 1.00 56.63 269 ILE B C 1
ATOM 4586 O O . ILE B 1 272 ? 15.909 89.250 38.452 1.00 62.47 269 ILE B O 1
ATOM 4591 N N . GLU B 1 273 ? 15.373 89.368 40.641 1.00 58.57 270 GLU B N 1
ATOM 4592 C CA . GLU B 1 273 ? 16.755 89.378 41.096 1.00 65.77 270 GLU B CA 1
ATOM 4593 C C . GLU B 1 273 ? 16.933 88.493 42.318 1.00 66.56 270 GLU B C 1
ATOM 4594 O O . GLU B 1 273 ? 16.152 88.559 43.259 1.00 63.89 270 GLU B O 1
ATOM 4600 N N . ASN B 1 274 ? 17.947 87.630 42.266 1.00 69.61 271 ASN B N 1
ATOM 4601 C CA . ASN B 1 274 ? 18.146 86.563 43.258 1.00 72.94 271 ASN B CA 1
ATOM 4602 C C . ASN B 1 274 ? 16.912 85.742 43.558 1.00 68.88 271 ASN B C 1
ATOM 4603 O O . ASN B 1 274 ? 16.694 85.344 44.704 1.00 71.12 271 ASN B O 1
ATOM 4608 N N . GLY B 1 275 ? 16.129 85.467 42.523 1.00 61.99 272 GLY B N 1
ATOM 4609 C CA . GLY B 1 275 ? 14.906 84.708 42.681 1.00 61.22 272 GLY B CA 1
ATOM 4610 C C . GLY B 1 275 ? 13.753 85.491 43.247 1.00 59.62 272 GLY B C 1
ATOM 4611 O O . GLY B 1 275 ? 12.706 84.912 43.491 1.00 65.02 272 GLY B O 1
ATOM 4612 N N . ASP B 1 276 ? 13.922 86.793 43.448 1.00 61.28 273 ASP B N 1
ATOM 4613 C CA . ASP B 1 276 ? 12.849 87.637 43.926 1.00 60.91 273 ASP B CA 1
ATOM 4614 C C . ASP B 1 276 ? 12.265 88.380 42.756 1.00 57.05 273 ASP B C 1
ATOM 4615 O O . ASP B 1 276 ? 12.965 89.090 42.045 1.00 56.68 273 ASP B O 1
ATOM 4620 N N . MET B 1 277 ? 10.966 88.202 42.577 1.00 52.79 274 MET B N 1
ATOM 4621 C CA . MET B 1 277 ? 10.237 88.842 41.520 1.00 51.84 274 MET B CA 1
ATOM 4622 C C . MET B 1 277 ? 9.659 90.146 41.999 1.00 48.84 274 MET B C 1
ATOM 4623 O O . MET B 1 277 ? 8.900 90.197 42.974 1.00 57.53 274 MET B O 1
ATOM 4628 N N . LYS B 1 278 ? 9.977 91.212 41.293 1.00 50.82 275 LYS B N 1
ATOM 4629 C CA . LYS B 1 278 ? 9.523 92.529 41.654 1.00 50.29 275 LYS B CA 1
ATOM 4630 C C . LYS B 1 278 ? 9.274 93.411 40.443 1.00 46.97 275 LYS B C 1
ATOM 4631 O O . LYS B 1 278 ? 9.597 93.024 39.348 1.00 39.62 275 LYS B O 1
ATOM 4637 N N . ILE B 1 279 ? 8.770 94.630 40.696 1.00 45.48 276 ILE B N 1
ATOM 4638 C CA . ILE B 1 279 ? 8.669 95.667 39.684 1.00 46.03 276 ILE B CA 1
ATOM 4639 C C . ILE B 1 279 ? 9.968 96.454 39.577 1.00 51.05 276 ILE B C 1
ATOM 4640 O O . ILE B 1 279 ? 10.543 96.866 40.595 1.00 48.26 276 ILE B O 1
ATOM 4645 N N . LYS B 1 280 ? 10.452 96.607 38.338 1.00 50.84 277 LYS B N 1
ATOM 4646 C CA . LYS B 1 280 ? 11.633 97.399 38.071 1.00 53.39 277 LYS B CA 1
ATOM 4647 C C . LYS B 1 280 ? 11.415 98.826 38.532 1.00 54.22 277 LYS B C 1
ATOM 4648 O O . LYS B 1 280 ? 10.402 99.436 38.202 1.00 52.10 277 LYS B O 1
ATOM 4654 N N . GLY B 1 281 ? 12.385 99.369 39.247 1.00 60.39 278 GLY B N 1
ATOM 4655 C CA . GLY B 1 281 ? 12.293 100.746 39.745 1.00 67.12 278 GLY B CA 1
ATOM 4656 C C . GLY B 1 281 ? 11.585 100.813 41.094 1.00 69.41 278 GLY B C 1
ATOM 4657 O O . GLY B 1 281 ? 12.211 101.123 42.098 1.00 75.31 278 GLY B O 1
ATOM 4658 N N . THR B 1 282 ? 10.284 100.522 41.102 1.00 69.24 279 THR B N 1
ATOM 4659 C CA . THR B 1 282 ? 9.474 100.535 42.321 1.00 73.81 279 THR B CA 1
ATOM 4660 C C . THR B 1 282 ? 9.993 99.520 43.330 1.00 71.30 279 THR B C 1
ATOM 4661 O O . THR B 1 282 ? 9.947 99.759 44.523 1.00 70.17 279 THR B O 1
ATOM 4665 N N . ASN B 1 283 ? 10.464 98.375 42.848 1.00 74.80 280 ASN B N 1
ATOM 4666 C CA . ASN B 1 283 ? 10.944 97.310 43.728 1.00 74.35 280 ASN B CA 1
ATOM 4667 C C . ASN B 1 283 ? 9.801 96.661 44.515 1.00 70.62 280 ASN B C 1
ATOM 4668 O O . ASN B 1 283 ? 10.014 96.006 45.535 1.00 70.80 280 ASN B O 1
ATOM 4673 N N . GLU B 1 284 ? 8.581 96.843 44.012 1.00 66.58 281 GLU B N 1
ATOM 4674 C CA . GLU B 1 284 ? 7.394 96.314 44.649 1.00 63.98 281 GLU B CA 1
ATOM 4675 C C . GLU B 1 284 ? 7.266 94.812 44.315 1.00 61.28 281 GLU B C 1
ATOM 4676 O O . GLU B 1 284 ? 7.637 94.377 43.237 1.00 54.43 281 GLU B O 1
ATOM 4682 N N . LYS B 1 285 ? 6.734 94.047 45.256 1.00 58.45 282 LYS B N 1
ATOM 4683 C CA . LYS B 1 285 ? 6.739 92.609 45.193 1.00 56.21 282 LYS B CA 1
ATOM 4684 C C . LYS B 1 285 ? 5.693 92.066 44.205 1.00 51.72 282 LYS B C 1
ATOM 4685 O O . LYS B 1 285 ? 4.551 92.524 44.181 1.00 50.18 282 LYS B O 1
ATOM 4691 N N . VAL B 1 286 ? 6.090 91.099 43.380 1.00 48.08 283 VAL B N 1
ATOM 4692 C CA . VAL B 1 286 ? 5.166 90.475 42.406 1.00 45.73 283 VAL B CA 1
ATOM 4693 C C . VAL B 1 286 ? 5.072 88.991 42.676 1.00 44.07 283 VAL B C 1
ATOM 4694 O O . VAL B 1 286 ? 6.070 88.297 42.684 1.00 44.74 283 VAL B O 1
ATOM 4698 N N . THR B 1 287 ? 3.868 88.544 42.978 1.00 44.74 284 THR B N 1
ATOM 4699 C CA . THR B 1 287 ? 3.632 87.183 43.310 1.00 49.07 284 THR B CA 1
ATOM 4700 C C . THR B 1 287 ? 2.854 86.526 42.165 1.00 48.42 284 THR B C 1
ATOM 4701 O O . THR B 1 287 ? 2.076 87.164 41.449 1.00 44.56 284 THR B O 1
ATOM 4705 N N . THR B 1 288 ? 3.120 85.241 41.982 1.00 48.28 285 THR B N 1
ATOM 4706 C CA . THR B 1 288 ? 2.473 84.460 40.974 1.00 45.04 285 THR B CA 1
ATOM 4707 C C . THR B 1 288 ? 2.512 83.036 41.423 1.00 48.67 285 THR B C 1
ATOM 4708 O O . THR B 1 288 ? 3.382 82.639 42.170 1.00 49.26 285 THR B O 1
ATOM 4712 N N . LYS B 1 289 ? 1.587 82.245 40.915 1.00 53.46 286 LYS B N 1
ATOM 4713 C CA . LYS B 1 289 ? 1.606 80.819 41.155 1.00 52.97 286 LYS B CA 1
ATOM 4714 C C . LYS B 1 289 ? 2.540 80.134 40.188 1.00 47.25 286 LYS B C 1
ATOM 4715 O O . LYS B 1 289 ? 2.887 78.978 40.375 1.00 50.98 286 LYS B O 1
ATOM 4721 N N . TYR B 1 290 ? 2.895 80.803 39.112 1.00 42.97 287 TYR B N 1
ATOM 4722 C CA . TYR B 1 290 ? 3.579 80.126 37.981 1.00 40.40 287 TYR B CA 1
ATOM 4723 C C . TYR B 1 290 ? 5.039 80.131 38.274 1.00 37.27 287 TYR B C 1
ATOM 4724 O O . TYR B 1 290 ? 5.525 80.876 39.089 1.00 41.04 287 TYR B O 1
ATOM 4733 N N . ILE B 1 291 ? 5.752 79.343 37.542 1.00 36.53 288 ILE B N 1
ATOM 4734 C CA . ILE B 1 291 ? 7.170 79.349 37.653 1.00 39.48 288 ILE B CA 1
ATOM 4735 C C . ILE B 1 291 ? 7.712 79.853 36.318 1.00 33.36 288 ILE B C 1
ATOM 4736 O O . ILE B 1 291 ? 7.310 79.407 35.259 1.00 37.11 288 ILE B O 1
ATOM 4741 N N . ILE B 1 292 ? 8.671 80.730 36.405 1.00 36.12 289 ILE B N 1
ATOM 4742 C CA . ILE B 1 292 ? 9.302 81.325 35.285 1.00 38.39 289 ILE B CA 1
ATOM 4743 C C . ILE B 1 292 ? 10.620 80.663 35.021 1.00 39.15 289 ILE B C 1
ATOM 4744 O O . ILE B 1 292 ? 11.472 80.590 35.927 1.00 36.87 289 ILE B O 1
ATOM 4749 N N . ILE B 1 293 ? 10.832 80.325 33.738 1.00 36.66 290 ILE B N 1
ATOM 4750 C CA . ILE B 1 293 ? 12.044 79.707 33.290 1.00 38.11 290 ILE B CA 1
ATOM 4751 C C . ILE B 1 293 ? 12.560 80.299 31.982 1.00 39.38 290 ILE B C 1
ATOM 4752 O O . ILE B 1 293 ? 11.764 80.869 31.179 1.00 36.32 290 ILE B O 1
ATOM 4757 N N . HIS B 1 294 ? 13.883 80.165 31.774 1.00 40.38 291 HIS B N 1
ATOM 4758 C CA . HIS B 1 294 ? 14.534 80.521 30.496 1.00 43.90 291 HIS B CA 1
ATOM 4759 C C . HIS B 1 294 ? 14.004 79.574 29.445 1.00 46.06 291 HIS B C 1
ATOM 4760 O O . HIS B 1 294 ? 13.865 78.369 29.695 1.00 46.32 291 HIS B O 1
ATOM 4767 N N . LYS B 1 295 ? 13.601 80.165 28.330 1.00 51.32 292 LYS B N 1
ATOM 4768 C CA . LYS B 1 295 ? 13.167 79.442 27.158 1.00 55.98 292 LYS B CA 1
ATOM 4769 C C . LYS B 1 295 ? 14.483 79.195 26.453 1.00 66.77 292 LYS B C 1
ATOM 4770 O O . LYS B 1 295 ? 15.220 80.149 26.177 1.00 75.82 292 LYS B O 1
ATOM 4777 N N . GLY C 1 1 ? 36.483 7.115 12.842 1.00 47.25 -2 GLY C N 1
ATOM 4778 C CA . GLY C 1 1 ? 37.097 7.989 11.739 1.00 50.68 -2 GLY C CA 1
ATOM 4779 C C . GLY C 1 1 ? 37.775 9.311 12.190 1.00 45.93 -2 GLY C C 1
ATOM 4780 O O . GLY C 1 1 ? 38.996 9.391 12.252 1.00 44.79 -2 GLY C O 1
ATOM 4781 N N . SER C 1 2 ? 37.015 10.357 12.476 1.00 45.09 -1 SER C N 1
ATOM 4782 C CA . SER C 1 2 ? 37.624 11.667 12.826 1.00 45.45 -1 SER C CA 1
ATOM 4783 C C . SER C 1 2 ? 36.871 12.416 13.908 1.00 47.67 -1 SER C C 1
ATOM 4784 O O . SER C 1 2 ? 35.898 13.092 13.635 1.00 47.48 -1 SER C O 1
ATOM 4787 N N . MET C 1 3 ? 37.371 12.297 15.138 1.00 51.99 0 MET C N 1
ATOM 4788 C CA . MET C 1 3 ? 37.054 13.198 16.217 1.00 57.39 0 MET C CA 1
ATOM 4789 C C . MET C 1 3 ? 38.368 13.930 16.419 1.00 66.70 0 MET C C 1
ATOM 4790 O O . MET C 1 3 ? 39.313 13.491 17.118 1.00 69.40 0 MET C O 1
ATOM 4795 N N . SER C 1 4 ? 38.462 15.052 15.741 1.00 60.50 1 SER C N 1
ATOM 4796 C CA . SER C 1 4 ? 39.730 15.727 15.660 1.00 61.53 1 SER C CA 1
ATOM 4797 C C . SER C 1 4 ? 39.494 17.157 15.994 1.00 56.06 1 SER C C 1
ATOM 4798 O O . SER C 1 4 ? 39.313 17.382 17.167 1.00 58.66 1 SER C O 1
ATOM 4801 N N . LEU C 1 5 ? 39.570 18.117 15.034 1.00 56.80 2 LEU C N 1
ATOM 4802 C CA . LEU C 1 5 ? 39.293 19.511 15.356 1.00 50.35 2 LEU C CA 1
ATOM 4803 C C . LEU C 1 5 ? 38.683 20.270 14.161 1.00 45.43 2 LEU C C 1
ATOM 4804 O O . LEU C 1 5 ? 39.268 20.377 13.081 1.00 48.01 2 LEU C O 1
ATOM 4809 N N . ILE C 1 6 ? 37.531 20.872 14.436 1.00 41.84 3 ILE C N 1
ATOM 4810 C CA . ILE C 1 6 ? 36.920 21.844 13.589 1.00 39.10 3 ILE C CA 1
ATOM 4811 C C . ILE C 1 6 ? 36.598 23.106 14.404 1.00 37.83 3 ILE C C 1
ATOM 4812 O O . ILE C 1 6 ? 36.010 23.045 15.489 1.00 37.31 3 ILE C O 1
ATOM 4817 N N . ILE C 1 7 ? 36.985 24.261 13.868 1.00 35.66 4 ILE C N 1
ATOM 4818 C CA . ILE C 1 7 ? 36.639 25.529 14.447 1.00 36.45 4 ILE C CA 1
ATOM 4819 C C . ILE C 1 7 ? 35.851 26.314 13.442 1.00 36.40 4 ILE C C 1
ATOM 4820 O O . ILE C 1 7 ? 36.314 26.526 12.328 1.00 40.83 4 ILE C O 1
ATOM 4825 N N . CYS C 1 8 ? 34.696 26.797 13.871 1.00 38.94 5 CYS C N 1
ATOM 4826 C CA . CYS C 1 8 ? 33.782 27.561 13.066 1.00 40.13 5 CYS C CA 1
ATOM 4827 C C . CYS C 1 8 ? 33.334 28.868 13.737 1.00 41.66 5 CYS C C 1
ATOM 4828 O O . CYS C 1 8 ? 32.832 28.869 14.875 1.00 46.79 5 CYS C O 1
ATOM 4831 N N . TYR C 1 9 ? 33.575 29.981 13.069 1.00 39.86 6 TYR C N 1
ATOM 4832 C CA . TYR C 1 9 ? 33.113 31.290 13.501 1.00 39.81 6 TYR C CA 1
ATOM 4833 C C . TYR C 1 9 ? 31.964 31.701 12.600 1.00 42.57 6 TYR C C 1
ATOM 4834 O O . TYR C 1 9 ? 32.014 31.452 11.379 1.00 45.60 6 TYR C O 1
ATOM 4843 N N . TYR C 1 10 ? 30.937 32.320 13.205 1.00 40.55 7 TYR C N 1
ATOM 4844 C CA . TYR C 1 10 ? 29.849 32.963 12.479 1.00 37.57 7 TYR C CA 1
ATOM 4845 C C . TYR C 1 10 ? 29.557 34.275 13.184 1.00 39.30 7 TYR C C 1
ATOM 4846 O O . TYR C 1 10 ? 29.661 34.373 14.391 1.00 41.51 7 TYR C O 1
ATOM 4855 N N . GLY C 1 11 ? 29.250 35.287 12.401 1.00 39.43 8 GLY C N 1
ATOM 4856 C CA . GLY C 1 11 ? 29.015 36.607 12.903 1.00 42.28 8 GLY C CA 1
ATOM 4857 C C . GLY C 1 11 ? 28.510 37.486 11.781 1.00 45.02 8 GLY C C 1
ATOM 4858 O O . GLY C 1 11 ? 28.211 37.003 10.663 1.00 46.83 8 GLY C O 1
ATOM 4859 N N . LYS C 1 12 ? 28.459 38.765 12.064 1.00 46.04 9 LYS C N 1
ATOM 4860 C CA . LYS C 1 12 ? 27.802 39.743 11.190 1.00 53.10 9 LYS C CA 1
ATOM 4861 C C . LYS C 1 12 ? 28.635 40.029 9.952 1.00 48.64 9 LYS C C 1
ATOM 4862 O O . LYS C 1 12 ? 28.101 40.366 8.942 1.00 50.56 9 LYS C O 1
ATOM 4868 N N . ASN C 1 13 ? 29.940 39.839 10.080 1.00 47.95 10 ASN C N 1
ATOM 4869 C CA . ASN C 1 13 ? 30.887 39.979 9.010 1.00 46.22 10 ASN C CA 1
ATOM 4870 C C . ASN C 1 13 ? 31.090 38.692 8.201 1.00 46.11 10 ASN C C 1
ATOM 4871 O O . ASN C 1 13 ? 31.860 38.674 7.257 1.00 48.34 10 ASN C O 1
ATOM 4876 N N . GLY C 1 14 ? 30.431 37.596 8.557 1.00 45.00 11 GLY C N 1
ATOM 4877 C CA . GLY C 1 14 ? 30.516 36.374 7.747 1.00 43.65 11 GLY C CA 1
ATOM 4878 C C . GLY C 1 14 ? 30.795 35.145 8.603 1.00 43.86 11 GLY C C 1
ATOM 4879 O O . GLY C 1 14 ? 30.395 35.083 9.791 1.00 42.26 11 GLY C O 1
ATOM 4880 N N . ALA C 1 15 ? 31.433 34.143 7.991 1.00 41.23 12 ALA C N 1
ATOM 4881 C CA . ALA C 1 15 ? 31.727 32.905 8.676 1.00 41.16 12 ALA C CA 1
ATOM 4882 C C . ALA C 1 15 ? 33.010 32.280 8.157 1.00 41.92 12 ALA C C 1
ATOM 4883 O O . ALA C 1 15 ? 33.383 32.437 7.001 1.00 41.94 12 ALA C O 1
ATOM 4885 N N . VAL C 1 16 ? 33.668 31.582 9.069 1.00 42.13 13 VAL C N 1
ATOM 4886 C CA . VAL C 1 16 ? 34.985 31.058 8.831 1.00 41.70 13 VAL C CA 1
ATOM 4887 C C . VAL C 1 16 ? 35.014 29.728 9.474 1.00 39.34 13 VAL C C 1
ATOM 4888 O O . VAL C 1 16 ? 34.539 29.557 10.618 1.00 38.48 13 VAL C O 1
ATOM 4892 N N . ILE C 1 17 ? 35.541 28.766 8.723 1.00 39.28 14 ILE C N 1
ATOM 4893 C CA . ILE C 1 17 ? 35.693 27.446 9.230 1.00 38.13 14 ILE C CA 1
ATOM 4894 C C . ILE C 1 17 ? 37.038 26.876 8.859 1.00 39.57 14 ILE C C 1
ATOM 4895 O O . ILE C 1 17 ? 37.554 27.107 7.778 1.00 40.18 14 ILE C O 1
ATOM 4900 N N . GLY C 1 18 ? 37.632 26.187 9.822 1.00 40.03 15 GLY C N 1
ATOM 4901 C CA . GLY C 1 18 ? 38.871 25.487 9.632 1.00 38.99 15 GLY C CA 1
ATOM 4902 C C . GLY C 1 18 ? 38.695 24.059 10.146 1.00 40.11 15 GLY C C 1
ATOM 4903 O O . GLY C 1 18 ? 37.997 23.814 11.148 1.00 39.87 15 GLY C O 1
ATOM 4904 N N . GLY C 1 19 ? 39.349 23.141 9.465 1.00 38.89 16 GLY C N 1
ATOM 4905 C CA . GLY C 1 19 ? 39.445 21.767 9.893 1.00 39.20 16 GLY C CA 1
ATOM 4906 C C . GLY C 1 19 ? 40.676 21.111 9.286 1.00 38.08 16 GLY C C 1
ATOM 4907 O O . GLY C 1 19 ? 41.124 21.490 8.203 1.00 41.53 16 GLY C O 1
ATOM 4908 N N . ASP C 1 20 ? 41.202 20.108 9.981 1.00 38.72 17 ASP C N 1
ATOM 4909 C CA . ASP C 1 20 ? 42.377 19.390 9.532 1.00 39.00 17 ASP C CA 1
ATOM 4910 C C . ASP C 1 20 ? 41.857 18.273 8.677 1.00 35.60 17 ASP C C 1
ATOM 4911 O O . ASP C 1 20 ? 40.680 18.316 8.234 1.00 35.23 17 ASP C O 1
ATOM 4916 N N . ARG C 1 21 ? 42.715 17.303 8.398 1.00 39.48 18 ARG C N 1
ATOM 4917 C CA . ARG C 1 21 ? 42.388 16.252 7.415 1.00 44.80 18 ARG C CA 1
ATOM 4918 C C . ARG C 1 21 ? 42.701 14.873 7.871 1.00 44.31 18 ARG C C 1
ATOM 4919 O O . ARG C 1 21 ? 42.645 13.946 7.053 1.00 45.67 18 ARG C O 1
ATOM 4927 N N . ARG C 1 22 ? 42.978 14.695 9.156 1.00 41.91 19 ARG C N 1
ATOM 4928 C CA . ARG C 1 22 ? 43.404 13.374 9.630 1.00 41.60 19 ARG C CA 1
ATOM 4929 C C . ARG C 1 22 ? 42.274 12.436 9.969 1.00 41.23 19 ARG C C 1
ATOM 4930 O O . ARG C 1 22 ? 41.376 12.724 10.746 1.00 49.25 19 ARG C O 1
ATOM 4938 N N . GLN C 1 23 ? 42.417 11.235 9.453 1.00 45.26 20 GLN C N 1
ATOM 4939 C CA . GLN C 1 23 ? 41.560 10.141 9.767 1.00 45.25 20 GLN C CA 1
ATOM 4940 C C . GLN C 1 23 ? 42.368 9.045 10.311 1.00 43.76 20 GLN C C 1
ATOM 4941 O O . GLN C 1 23 ? 43.451 8.768 9.782 1.00 47.83 20 GLN C O 1
ATOM 4947 N N . ILE C 1 24 ? 41.723 8.300 11.189 1.00 41.35 21 ILE C N 1
ATOM 4948 C CA . ILE C 1 24 ? 42.290 7.160 11.739 1.00 43.27 21 ILE C CA 1
ATOM 4949 C C . ILE C 1 24 ? 41.281 6.027 11.562 1.00 42.93 21 ILE C C 1
ATOM 4950 O O . ILE C 1 24 ? 40.136 6.131 11.995 1.00 44.11 21 ILE C O 1
ATOM 4955 N N . PHE C 1 25 ? 41.735 4.960 10.931 1.00 40.54 22 PHE C N 1
ATOM 4956 C CA . PHE C 1 25 ? 41.012 3.719 10.834 1.00 44.71 22 PHE C CA 1
ATOM 4957 C C . PHE C 1 25 ? 41.594 2.700 11.859 1.00 43.16 22 PHE C C 1
ATOM 4958 O O . PHE C 1 25 ? 42.810 2.538 11.960 1.00 43.14 22 PHE C O 1
ATOM 4966 N N . PHE C 1 26 ? 40.715 2.039 12.600 1.00 44.50 23 PHE C N 1
ATOM 4967 C CA . PHE C 1 26 ? 41.052 1.033 13.585 1.00 48.70 23 PHE C CA 1
ATOM 4968 C C . PHE C 1 26 ? 40.467 -0.299 13.130 1.00 53.18 23 PHE C C 1
ATOM 4969 O O . PHE C 1 26 ? 39.324 -0.360 12.710 1.00 57.28 23 PHE C O 1
ATOM 4977 N N . ARG C 1 27 ? 41.245 -1.368 13.233 1.00 56.79 24 ARG C N 1
ATOM 4978 C CA . ARG C 1 27 ? 40.720 -2.725 13.045 1.00 56.56 24 ARG C CA 1
ATOM 4979 C C . ARG C 1 27 ? 41.061 -3.610 14.246 1.00 51.42 24 ARG C C 1
ATOM 4980 O O . ARG C 1 27 ? 42.203 -3.677 14.657 1.00 47.51 24 ARG C O 1
ATOM 4988 N N . GLY C 1 28 ? 40.059 -4.278 14.800 1.00 49.98 25 GLY C N 1
ATOM 4989 C CA . GLY C 1 28 ? 40.240 -5.162 15.943 1.00 51.11 25 GLY C CA 1
ATOM 4990 C C . GLY C 1 28 ? 38.963 -5.114 16.767 1.00 53.15 25 GLY C C 1
ATOM 4991 O O . GLY C 1 28 ? 37.957 -4.591 16.322 1.00 50.97 25 GLY C O 1
ATOM 4992 N N . SER C 1 29 ? 39.017 -5.614 17.991 1.00 55.87 26 SER C N 1
ATOM 4993 C CA . SER C 1 29 ? 37.818 -5.732 18.806 1.00 58.36 26 SER C CA 1
ATOM 4994 C C . SER C 1 29 ? 37.197 -4.385 19.094 1.00 57.37 26 SER C C 1
ATOM 4995 O O . SER C 1 29 ? 37.897 -3.382 19.344 1.00 58.51 26 SER C O 1
ATOM 4998 N N . GLU C 1 30 ? 35.879 -4.353 19.041 1.00 53.13 27 GLU C N 1
ATOM 4999 C CA . GLU C 1 30 ? 35.150 -3.153 19.348 1.00 49.36 27 GLU C CA 1
ATOM 5000 C C . GLU C 1 30 ? 35.534 -2.609 20.744 1.00 45.27 27 GLU C C 1
ATOM 5001 O O . GLU C 1 30 ? 35.646 -1.405 20.917 1.00 44.89 27 GLU C O 1
ATOM 5007 N N . GLU C 1 31 ? 35.678 -3.469 21.745 1.00 46.22 28 GLU C N 1
ATOM 5008 C CA . GLU C 1 31 ? 35.947 -2.971 23.085 1.00 46.37 28 GLU C CA 1
ATOM 5009 C C . GLU C 1 31 ? 37.362 -2.368 23.211 1.00 45.20 28 GLU C C 1
ATOM 5010 O O . GLU C 1 31 ? 37.558 -1.280 23.807 1.00 42.69 28 GLU C O 1
ATOM 5016 N N . ASN C 1 32 ? 38.348 -3.018 22.639 1.00 44.37 29 ASN C N 1
ATOM 5017 C CA . ASN C 1 32 ? 39.693 -2.427 22.644 1.00 48.03 29 ASN C CA 1
ATOM 5018 C C . ASN C 1 32 ? 39.825 -1.151 21.826 1.00 47.12 29 ASN C C 1
ATOM 5019 O O . ASN C 1 32 ? 40.480 -0.212 22.265 1.00 49.56 29 ASN C O 1
ATOM 5024 N N . ARG C 1 33 ? 39.182 -1.122 20.664 1.00 48.38 30 ARG C N 1
ATOM 5025 C CA . ARG C 1 33 ? 39.016 0.099 19.925 1.00 48.54 30 ARG C CA 1
ATOM 5026 C C . ARG C 1 33 ? 38.595 1.252 20.831 1.00 49.52 30 ARG C C 1
ATOM 5027 O O . ARG C 1 33 ? 39.150 2.365 20.748 1.00 49.76 30 ARG C O 1
ATOM 5035 N N . LYS C 1 34 ? 37.551 1.009 21.629 1.00 50.15 31 LYS C N 1
ATOM 5036 C CA . LYS C 1 34 ? 36.972 2.017 22.533 1.00 50.43 31 LYS C CA 1
ATOM 5037 C C . LYS C 1 34 ? 37.991 2.535 23.560 1.00 48.22 31 LYS C C 1
ATOM 5038 O O . LYS C 1 34 ? 38.043 3.704 23.856 1.00 49.11 31 LYS C O 1
ATOM 5044 N N . ILE C 1 35 ? 38.781 1.627 24.125 1.00 49.79 32 ILE C N 1
ATOM 5045 C CA . ILE C 1 35 ? 39.807 1.985 25.095 1.00 48.21 32 ILE C CA 1
ATOM 5046 C C . ILE C 1 35 ? 40.857 2.884 24.442 1.00 47.59 32 ILE C C 1
ATOM 5047 O O . ILE C 1 35 ? 41.340 3.869 25.034 1.00 45.61 32 ILE C O 1
ATOM 5052 N N . LEU C 1 36 ? 41.176 2.562 23.199 1.00 48.73 33 LEU C N 1
ATOM 5053 C CA . LEU C 1 36 ? 42.137 3.332 22.440 1.00 49.39 33 LEU C CA 1
ATOM 5054 C C . LEU C 1 36 ? 41.608 4.747 22.182 1.00 47.35 33 LEU C C 1
ATOM 5055 O O . LEU C 1 36 ? 42.298 5.739 22.439 1.00 46.33 33 LEU C O 1
ATOM 5060 N N . GLU C 1 37 ? 40.371 4.836 21.723 1.00 47.72 34 GLU C N 1
ATOM 5061 C CA . GLU C 1 37 ? 39.762 6.142 21.432 1.00 50.92 34 GLU C CA 1
ATOM 5062 C C . GLU C 1 37 ? 39.650 7.055 22.673 1.00 51.23 34 GLU C C 1
ATOM 5063 O O . GLU C 1 37 ? 39.982 8.227 22.597 1.00 51.01 34 GLU C O 1
ATOM 5069 N N . GLU C 1 38 ? 39.218 6.507 23.802 1.00 54.63 35 GLU C N 1
ATOM 5070 C CA . GLU C 1 38 ? 39.144 7.278 25.058 1.00 58.17 35 GLU C CA 1
ATOM 5071 C C . GLU C 1 38 ? 40.468 7.915 25.422 1.00 56.71 35 GLU C C 1
ATOM 5072 O O . GLU C 1 38 ? 40.511 9.091 25.762 1.00 62.75 35 GLU C O 1
ATOM 5078 N N . LYS C 1 39 ? 41.544 7.139 25.388 1.00 55.15 36 LYS C N 1
ATOM 5079 C CA . LYS C 1 39 ? 42.862 7.688 25.723 1.00 57.07 36 LYS C CA 1
ATOM 5080 C C . LYS C 1 39 ? 43.360 8.697 24.671 1.00 54.71 36 LYS C C 1
ATOM 5081 O O . LYS C 1 39 ? 44.074 9.667 24.985 1.00 52.95 36 LYS C O 1
ATOM 5087 N N . LEU C 1 40 ? 42.973 8.455 23.427 1.00 55.29 37 LEU C N 1
ATOM 5088 C CA . LEU C 1 40 ? 43.346 9.346 22.324 1.00 57.21 37 LEU C CA 1
ATOM 5089 C C . LEU C 1 40 ? 42.647 10.698 22.483 1.00 54.92 37 LEU C C 1
ATOM 5090 O O . LEU C 1 40 ? 43.292 11.737 22.362 1.00 54.37 37 LEU C O 1
ATOM 5095 N N . TYR C 1 41 ? 41.361 10.648 22.838 1.00 53.16 38 TYR C N 1
ATOM 5096 C CA . TYR C 1 41 ? 40.533 11.826 22.939 1.00 55.65 38 TYR C CA 1
ATOM 5097 C C . TYR C 1 41 ? 40.549 12.516 24.267 1.00 57.13 38 TYR C C 1
ATOM 5098 O O . TYR C 1 41 ? 40.033 13.615 24.395 1.00 60.47 38 TYR C O 1
ATOM 5107 N N . SER C 1 42 ? 41.172 11.905 25.260 1.00 60.18 39 SER C N 1
ATOM 5108 C CA . SER C 1 42 ? 41.274 12.494 26.585 1.00 55.82 39 SER C CA 1
ATOM 5109 C C . SER C 1 42 ? 42.531 13.362 26.723 1.00 59.38 39 SER C C 1
ATOM 5110 O O . SER C 1 42 ? 42.628 14.158 27.668 1.00 67.51 39 SER C O 1
ATOM 5113 N N . GLY C 1 43 ? 43.500 13.167 25.829 1.00 57.35 40 GLY C N 1
ATOM 5114 C CA . GLY C 1 43 ? 44.808 13.819 25.913 1.00 54.36 40 GLY C CA 1
ATOM 5115 C C . GLY C 1 43 ? 45.871 12.935 26.500 1.00 55.71 40 GLY C C 1
ATOM 5116 O O . GLY C 1 43 ? 47.027 13.346 26.610 1.00 56.40 40 GLY C O 1
ATOM 5117 N N . GLU C 1 44 ? 45.505 11.731 26.931 1.00 56.40 41 GLU C N 1
ATOM 5118 C CA . GLU C 1 44 ? 46.500 10.848 27.534 1.00 58.21 41 GLU C CA 1
ATOM 5119 C C . GLU C 1 44 ? 47.553 10.463 26.508 1.00 56.09 41 GLU C C 1
ATOM 5120 O O . GLU C 1 44 ? 48.714 10.328 26.868 1.00 53.84 41 GLU C O 1
ATOM 5126 N N . ILE C 1 45 ? 47.135 10.268 25.252 1.00 52.70 42 ILE C N 1
ATOM 5127 C CA . ILE C 1 45 ? 48.065 9.912 24.200 1.00 53.26 42 ILE C CA 1
ATOM 5128 C C . ILE C 1 45 ? 48.624 11.153 23.514 1.00 52.69 42 ILE C C 1
ATOM 5129 O O . ILE C 1 45 ? 47.908 11.882 22.848 1.00 53.24 42 ILE C O 1
ATOM 5134 N N . LYS C 1 46 ? 49.906 11.380 23.718 1.00 54.81 43 LYS C N 1
ATOM 5135 C CA . LYS C 1 46 ? 50.561 12.639 23.387 1.00 61.94 43 LYS C CA 1
ATOM 5136 C C . LYS C 1 46 ? 51.233 12.598 22.037 1.00 62.12 43 LYS C C 1
ATOM 5137 O O . LYS C 1 46 ? 51.619 13.651 21.511 1.00 62.94 43 LYS C O 1
ATOM 5143 N N . SER C 1 47 ? 51.437 11.394 21.498 1.00 61.13 44 SER C N 1
ATOM 5144 C CA . SER C 1 47 ? 52.158 11.251 20.244 1.00 58.85 44 SER C CA 1
ATOM 5145 C C . SER C 1 47 ? 51.768 10.011 19.489 1.00 57.84 44 SER C C 1
ATOM 5146 O O . SER C 1 47 ? 51.138 9.099 20.024 1.00 63.23 44 SER C O 1
ATOM 5149 N N . GLU C 1 48 ? 52.161 9.981 18.228 1.00 57.60 45 GLU C N 1
ATOM 5150 C CA . GLU C 1 48 ? 51.957 8.827 17.382 1.00 55.65 45 GLU C CA 1
ATOM 5151 C C . GLU C 1 48 ? 52.629 7.590 17.899 1.00 58.91 45 GLU C C 1
ATOM 5152 O O . GLU C 1 48 ? 52.014 6.511 17.869 1.00 55.44 45 GLU C O 1
ATOM 5158 N N . GLU C 1 49 ? 53.864 7.716 18.390 1.00 58.55 46 GLU C N 1
ATOM 5159 C CA . GLU C 1 49 ? 54.511 6.520 18.930 1.00 58.32 46 GLU C CA 1
ATOM 5160 C C . GLU C 1 49 ? 53.692 5.937 20.035 1.00 56.26 46 GLU C C 1
ATOM 5161 O O . GLU C 1 49 ? 53.599 4.739 20.113 1.00 58.40 46 GLU C O 1
ATOM 5167 N N . GLU C 1 50 ? 53.143 6.758 20.935 1.00 56.09 47 GLU C N 1
ATOM 5168 C CA . GLU C 1 50 ? 52.301 6.217 22.055 1.00 55.76 47 GLU C CA 1
ATOM 5169 C C . GLU C 1 50 ? 51.065 5.520 21.522 1.00 49.26 47 GLU C C 1
ATOM 5170 O O . GLU C 1 50 ? 50.636 4.515 22.032 1.00 48.21 47 GLU C O 1
ATOM 5176 N N . LEU C 1 51 ? 50.536 6.056 20.443 1.00 47.84 48 LEU C N 1
ATOM 5177 C CA . LEU C 1 51 ? 49.336 5.509 19.838 1.00 45.09 48 LEU C CA 1
ATOM 5178 C C . LEU C 1 51 ? 49.597 4.155 19.209 1.00 46.02 48 LEU C C 1
ATOM 5179 O O . LEU C 1 51 ? 48.885 3.182 19.500 1.00 48.04 48 LEU C O 1
ATOM 5184 N N . TYR C 1 52 ? 50.633 4.060 18.399 1.00 45.48 49 TYR C N 1
ATOM 5185 C CA . TYR C 1 52 ? 50.950 2.790 17.761 1.00 47.57 49 TYR C CA 1
ATOM 5186 C C . TYR C 1 52 ? 51.284 1.740 18.811 1.00 48.30 49 TYR C C 1
ATOM 5187 O O . TYR C 1 52 ? 50.871 0.613 18.675 1.00 50.30 49 TYR C O 1
ATOM 5196 N N . LYS C 1 53 ? 52.056 2.100 19.840 1.00 50.71 50 LYS C N 1
ATOM 5197 C CA . LYS C 1 53 ? 52.470 1.123 20.873 1.00 51.96 50 LYS C CA 1
ATOM 5198 C C . LYS C 1 53 ? 51.231 0.610 21.561 1.00 51.00 50 LYS C C 1
ATOM 5199 O O . LYS C 1 53 ? 51.041 -0.593 21.681 1.00 51.78 50 LYS C O 1
ATOM 5205 N N . LEU C 1 54 ? 50.396 1.503 22.052 1.00 48.21 51 LEU C N 1
ATOM 5206 C CA . LEU C 1 54 ? 49.277 1.019 22.819 1.00 47.06 51 LEU C CA 1
ATOM 5207 C C . LEU C 1 54 ? 48.333 0.175 21.948 1.00 46.50 51 LEU C C 1
ATOM 5208 O O . LEU C 1 54 ? 47.858 -0.874 22.385 1.00 47.68 51 LEU C O 1
ATOM 5213 N N . ALA C 1 55 ? 48.114 0.602 20.705 1.00 46.56 52 ALA C N 1
ATOM 5214 C CA . ALA C 1 55 ? 47.348 -0.202 19.730 1.00 47.71 52 ALA C CA 1
ATOM 5215 C C . ALA C 1 55 ? 47.845 -1.619 19.559 1.00 50.94 52 ALA C C 1
ATOM 5216 O O . ALA C 1 55 ? 47.042 -2.563 19.584 1.00 50.47 52 ALA C O 1
ATOM 5218 N N . GLU C 1 56 ? 49.150 -1.801 19.372 1.00 52.26 53 GLU C N 1
ATOM 5219 C CA . GLU C 1 56 ? 49.647 -3.141 19.233 1.00 54.84 53 GLU C CA 1
ATOM 5220 C C . GLU C 1 56 ? 49.411 -3.947 20.525 1.00 53.52 53 GLU C C 1
ATOM 5221 O O . GLU C 1 56 ? 49.164 -5.154 20.470 1.00 50.87 53 GLU C O 1
ATOM 5227 N N . LYS C 1 57 ? 49.560 -3.308 21.679 1.00 52.11 54 LYS C N 1
ATOM 5228 C CA . LYS C 1 57 ? 49.340 -4.010 22.934 1.00 52.61 54 LYS C CA 1
ATOM 5229 C C . LYS C 1 57 ? 47.888 -4.408 23.055 1.00 49.00 54 LYS C C 1
ATOM 5230 O O . LYS C 1 57 ? 47.604 -5.426 23.624 1.00 49.28 54 LYS C O 1
ATOM 5236 N N . LEU C 1 58 ? 46.991 -3.650 22.457 1.00 46.81 55 LEU C N 1
ATOM 5237 C CA . LEU C 1 58 ? 45.589 -4.038 22.394 1.00 47.06 55 LEU C CA 1
ATOM 5238 C C . LEU C 1 58 ? 45.106 -4.870 21.178 1.00 48.10 55 LEU C C 1
ATOM 5239 O O . LEU C 1 58 ? 43.907 -5.152 21.077 1.00 47.76 55 LEU C O 1
ATOM 5244 N N . ASN C 1 59 ? 46.015 -5.305 20.307 1.00 49.30 56 ASN C N 1
ATOM 5245 C CA . ASN C 1 59 ? 45.646 -5.921 19.034 1.00 51.09 56 ASN C CA 1
ATOM 5246 C C . ASN C 1 59 ? 44.704 -5.114 18.206 1.00 49.73 56 ASN C C 1
ATOM 5247 O O . ASN C 1 59 ? 43.677 -5.583 17.770 1.00 51.84 56 ASN C O 1
ATOM 5252 N N . ILE C 1 60 ? 45.097 -3.884 17.959 1.00 51.71 57 ILE C N 1
ATOM 5253 C CA . ILE C 1 60 ? 44.390 -3.026 17.044 1.00 49.72 57 ILE C CA 1
ATOM 5254 C C . ILE C 1 60 ? 45.368 -2.564 15.996 1.00 50.02 57 ILE C C 1
ATOM 5255 O O . ILE C 1 60 ? 46.471 -2.114 16.318 1.00 51.35 57 ILE C O 1
ATOM 5260 N N . LYS C 1 61 ? 44.975 -2.703 14.729 1.00 52.51 58 LYS C N 1
ATOM 5261 C CA . LYS C 1 61 ? 45.749 -2.158 13.626 1.00 56.10 58 LYS C CA 1
ATOM 5262 C C . LYS C 1 61 ? 45.212 -0.782 13.322 1.00 50.38 58 LYS C C 1
ATOM 5263 O O . LYS C 1 61 ? 43.990 -0.588 13.305 1.00 42.62 58 LYS C O 1
ATOM 5269 N N . ILE C 1 62 ? 46.137 0.151 13.109 1.00 49.37 59 ILE C N 1
ATOM 5270 C CA . ILE C 1 62 ? 45.825 1.536 12.853 1.00 49.20 59 ILE C CA 1
ATOM 5271 C C . ILE C 1 62 ? 46.274 1.887 11.470 1.00 46.84 59 ILE C C 1
ATOM 5272 O O . ILE C 1 62 ? 47.323 1.516 11.043 1.00 47.81 59 ILE C O 1
ATOM 5277 N N . ILE C 1 63 ? 45.451 2.661 10.789 1.00 46.96 60 ILE C N 1
ATOM 5278 C CA . ILE C 1 63 ? 45.829 3.319 9.602 1.00 47.74 60 ILE C CA 1
ATOM 5279 C C . ILE C 1 63 ? 45.458 4.771 9.811 1.00 44.38 60 ILE C C 1
ATOM 5280 O O . ILE C 1 63 ? 44.304 5.092 10.053 1.00 42.06 60 ILE C O 1
ATOM 5285 N N . ILE C 1 64 ? 46.429 5.645 9.569 1.00 46.86 61 ILE C N 1
ATOM 5286 C CA . ILE C 1 64 ? 46.222 7.069 9.553 1.00 47.92 61 ILE C CA 1
ATOM 5287 C C . ILE C 1 64 ? 46.300 7.569 8.135 1.00 46.85 61 ILE C C 1
ATOM 5288 O O . ILE C 1 64 ? 47.184 7.197 7.404 1.00 50.41 61 ILE C O 1
ATOM 5293 N N . GLU C 1 65 ? 45.336 8.368 7.740 1.00 48.20 62 GLU C N 1
ATOM 5294 C CA . GLU C 1 65 ? 45.317 8.969 6.421 1.00 50.71 62 GLU C CA 1
ATOM 5295 C C . GLU C 1 65 ? 44.974 10.435 6.571 1.00 47.09 62 GLU C C 1
ATOM 5296 O O . GLU C 1 65 ? 44.006 10.788 7.254 1.00 44.91 62 GLU C O 1
ATOM 5302 N N . ASP C 1 66 ? 45.731 11.270 5.870 1.00 46.38 63 ASP C N 1
ATOM 5303 C CA . ASP C 1 66 ? 45.610 12.715 5.893 1.00 48.91 63 ASP C CA 1
ATOM 5304 C C . ASP C 1 66 ? 45.017 13.343 4.631 1.00 48.50 63 ASP C C 1
ATOM 5305 O O . ASP C 1 66 ? 45.164 14.513 4.415 1.00 49.49 63 ASP C O 1
ATOM 5310 N N . ASP C 1 67 ? 44.281 12.584 3.844 1.00 53.30 64 ASP C N 1
ATOM 5311 C CA . ASP C 1 67 ? 43.608 13.111 2.647 1.00 62.26 64 ASP C CA 1
ATOM 5312 C C . ASP C 1 67 ? 42.117 13.453 2.841 1.00 59.45 64 ASP C C 1
ATOM 5313 O O . ASP C 1 67 ? 41.487 13.960 1.925 1.00 70.53 64 ASP C O 1
ATOM 5318 N N . ARG C 1 68 ? 41.569 13.172 4.004 1.00 58.11 65 ARG C N 1
ATOM 5319 C CA . ARG C 1 68 ? 40.148 13.482 4.330 1.00 59.81 65 ARG C CA 1
ATOM 5320 C C . ARG C 1 68 ? 39.815 14.955 4.451 1.00 52.85 65 ARG C C 1
ATOM 5321 O O . ARG C 1 68 ? 40.238 15.584 5.399 1.00 49.30 65 ARG C O 1
ATOM 5329 N N . GLU C 1 69 ? 39.046 15.497 3.505 1.00 54.10 66 GLU C N 1
ATOM 5330 C CA . GLU C 1 69 ? 38.493 16.820 3.703 1.00 54.04 66 GLU C CA 1
ATOM 5331 C C . GLU C 1 69 ? 37.393 16.746 4.761 1.00 49.96 66 GLU C C 1
ATOM 5332 O O . GLU C 1 69 ? 36.458 15.963 4.629 1.00 48.80 66 GLU C O 1
ATOM 5338 N N . LYS C 1 70 ? 37.481 17.609 5.763 1.00 43.88 67 LYS C N 1
ATOM 5339 C CA . LYS C 1 70 ? 36.458 17.683 6.802 1.00 43.47 67 LYS C CA 1
ATOM 5340 C C . LYS C 1 70 ? 35.608 18.921 6.719 1.00 41.68 67 LYS C C 1
ATOM 5341 O O . LYS C 1 70 ? 34.586 18.988 7.387 1.00 42.93 67 LYS C O 1
ATOM 5347 N N . VAL C 1 71 ? 36.080 19.941 6.016 1.00 42.75 68 VAL C N 1
ATOM 5348 C CA . VAL C 1 71 ? 35.350 21.177 5.884 1.00 38.90 68 VAL C CA 1
ATOM 5349 C C . VAL C 1 71 ? 35.262 21.449 4.428 1.00 41.54 68 VAL C C 1
ATOM 5350 O O . VAL C 1 71 ? 36.152 21.086 3.690 1.00 37.88 68 VAL C O 1
ATOM 5354 N N . ARG C 1 72 ? 34.181 22.092 4.014 1.00 43.75 69 ARG C N 1
ATOM 5355 C CA . ARG C 1 72 ? 34.025 22.514 2.629 1.00 43.43 69 ARG C CA 1
ATOM 5356 C C . ARG C 1 72 ? 33.325 23.869 2.634 1.00 43.24 69 ARG C C 1
ATOM 5357 O O . ARG C 1 72 ? 32.648 24.266 3.588 1.00 39.05 69 ARG C O 1
ATOM 5365 N N . LYS C 1 73 ? 33.352 24.451 1.487 1.00 39.76 70 LYS C N 1
ATOM 5366 C CA . LYS C 1 73 ? 32.610 25.585 1.159 1.00 46.86 70 LYS C CA 1
ATOM 5367 C C . LYS C 1 73 ? 31.524 25.101 0.174 1.00 52.30 70 LYS C C 1
ATOM 5368 O O . LYS C 1 73 ? 31.843 24.669 -0.944 1.00 59.77 70 LYS C O 1
ATOM 5374 N N . ILE C 1 74 ? 30.261 25.142 0.591 1.00 52.73 71 ILE C N 1
ATOM 5375 C CA . ILE C 1 74 ? 29.140 24.701 -0.249 1.00 54.53 71 ILE C CA 1
ATOM 5376 C C . ILE C 1 74 ? 28.742 25.743 -1.291 1.00 51.82 71 ILE C C 1
ATOM 5377 O O . ILE C 1 74 ? 28.283 25.408 -2.376 1.00 58.90 71 ILE C O 1
ATOM 5382 N N . SER C 1 75 ? 28.991 27.013 -0.992 1.00 50.41 72 SER C N 1
ATOM 5383 C CA . SER C 1 75 ? 28.679 28.132 -1.897 1.00 49.87 72 SER C CA 1
ATOM 5384 C C . SER C 1 75 ? 29.391 29.397 -1.398 1.00 47.57 72 SER C C 1
ATOM 5385 O O . SER C 1 75 ? 30.180 29.384 -0.434 1.00 46.90 72 SER C O 1
ATOM 5388 N N . ASP C 1 76 ? 29.079 30.486 -2.042 1.00 48.14 73 ASP C N 1
ATOM 5389 C CA . ASP C 1 76 ? 29.463 31.828 -1.614 1.00 56.16 73 ASP C CA 1
ATOM 5390 C C . ASP C 1 76 ? 28.921 32.209 -0.218 1.00 52.89 73 ASP C C 1
ATOM 5391 O O . ASP C 1 76 ? 29.363 33.212 0.352 1.00 55.63 73 ASP C O 1
ATOM 5396 N N . SER C 1 77 ? 27.943 31.451 0.303 1.00 52.46 74 SER C N 1
ATOM 5397 C CA . SER C 1 77 ? 27.248 31.832 1.535 1.00 54.47 74 SER C CA 1
ATOM 5398 C C . SER C 1 77 ? 27.225 30.780 2.633 1.00 48.42 74 SER C C 1
ATOM 5399 O O . SER C 1 77 ? 26.775 31.058 3.729 1.00 48.09 74 SER C O 1
ATOM 5402 N N . VAL C 1 78 ? 27.717 29.587 2.354 1.00 46.30 75 VAL C N 1
ATOM 5403 C CA . VAL C 1 78 ? 27.667 28.486 3.339 1.00 39.40 75 VAL C CA 1
ATOM 5404 C C . VAL C 1 78 ? 28.919 27.638 3.401 1.00 38.14 75 VAL C C 1
ATOM 5405 O O . VAL C 1 78 ? 29.390 27.121 2.377 1.00 38.27 75 VAL C O 1
ATOM 5409 N N . VAL C 1 79 ? 29.515 27.579 4.591 1.00 37.04 76 VAL C N 1
ATOM 5410 C CA . VAL C 1 79 ? 30.607 26.671 4.856 1.00 39.70 76 VAL C CA 1
ATOM 5411 C C . VAL C 1 79 ? 30.107 25.602 5.790 1.00 40.43 76 VAL C C 1
ATOM 5412 O O . VAL C 1 79 ? 29.102 25.784 6.457 1.00 44.56 76 VAL C O 1
ATOM 5416 N N . CYS C 1 80 ? 30.779 24.460 5.799 1.00 42.87 77 CYS C N 1
ATOM 5417 C CA . CYS C 1 80 ? 30.437 23.383 6.689 1.00 42.74 77 CYS C CA 1
ATOM 5418 C C . CYS C 1 80 ? 31.593 22.461 6.960 1.00 39.21 77 CYS C C 1
ATOM 5419 O O . CYS C 1 80 ? 32.580 22.427 6.261 1.00 41.13 77 CYS C O 1
ATOM 5422 N N . GLY C 1 81 ? 31.401 21.677 7.984 1.00 39.68 78 GLY C N 1
ATOM 5423 C CA . GLY C 1 81 ? 32.389 20.769 8.454 1.00 42.56 78 GLY C CA 1
ATOM 5424 C C . GLY C 1 81 ? 31.699 19.597 9.114 1.00 45.50 78 GLY C C 1
ATOM 5425 O O . GLY C 1 81 ? 30.482 19.641 9.453 1.00 43.50 78 GLY C O 1
ATOM 5426 N N . GLU C 1 82 ? 32.467 18.537 9.304 1.00 42.90 79 GLU C N 1
ATOM 5427 C CA . GLU C 1 82 ? 31.912 17.329 9.925 1.00 42.94 79 GLU C CA 1
ATOM 5428 C C . GLU C 1 82 ? 32.957 16.655 10.794 1.00 41.27 79 GLU C C 1
ATOM 5429 O O . GLU C 1 82 ? 34.111 16.468 10.382 1.00 50.22 79 GLU C O 1
ATOM 5435 N N . VAL C 1 83 ? 32.538 16.200 11.938 1.00 39.47 80 VAL C N 1
ATOM 5436 C CA . VAL C 1 83 ? 33.267 15.113 12.611 1.00 40.16 80 VAL C CA 1
ATOM 5437 C C . VAL C 1 83 ? 32.425 13.851 12.497 1.00 41.20 80 VAL C C 1
ATOM 5438 O O . VAL C 1 83 ? 31.172 13.915 12.433 1.00 44.60 80 VAL C O 1
ATOM 5442 N N . ARG C 1 84 ? 33.087 12.702 12.507 1.00 39.57 81 ARG C N 1
ATOM 5443 C CA . ARG C 1 84 ? 32.354 11.452 12.549 1.00 36.76 81 ARG C CA 1
ATOM 5444 C C . ARG C 1 84 ? 33.074 10.298 13.221 1.00 37.03 81 ARG C C 1
ATOM 5445 O O . ARG C 1 84 ? 34.292 10.268 13.363 1.00 39.56 81 ARG C O 1
ATOM 5453 N N . SER C 1 85 ? 32.287 9.293 13.568 1.00 40.00 82 SER C N 1
ATOM 5454 C CA . SER C 1 85 ? 32.775 7.996 13.986 1.00 42.85 82 SER C CA 1
ATOM 5455 C C . SER C 1 85 ? 32.020 6.953 13.174 1.00 44.70 82 SER C C 1
ATOM 5456 O O . SER C 1 85 ? 30.794 6.840 13.296 1.00 45.45 82 SER C O 1
ATOM 5459 N N . LEU C 1 86 ? 32.735 6.228 12.328 1.00 44.51 83 LEU C N 1
ATOM 5460 C CA . LEU C 1 86 ? 32.173 5.059 11.630 1.00 49.25 83 LEU C CA 1
ATOM 5461 C C . LEU C 1 86 ? 32.604 3.763 12.313 1.00 50.82 83 LEU C C 1
ATOM 5462 O O . LEU C 1 86 ? 33.785 3.428 12.321 1.00 51.75 83 LEU C O 1
ATOM 5467 N N . GLY C 1 87 ? 31.665 3.080 12.953 1.00 52.03 84 GLY C N 1
ATOM 5468 C CA . GLY C 1 87 ? 31.921 1.756 13.533 1.00 52.18 84 GLY C CA 1
ATOM 5469 C C . GLY C 1 87 ? 30.763 0.852 13.161 1.00 58.92 84 GLY C C 1
ATOM 5470 O O . GLY C 1 87 ? 30.338 0.830 12.010 1.00 57.35 84 GLY C O 1
ATOM 5471 N N . ILE C 1 88 ? 30.190 0.153 14.136 1.00 61.55 85 ILE C N 1
ATOM 5472 C CA . ILE C 1 88 ? 28.898 -0.494 13.927 1.00 62.25 85 ILE C CA 1
ATOM 5473 C C . ILE C 1 88 ? 27.815 0.552 13.557 1.00 57.94 85 ILE C C 1
ATOM 5474 O O . ILE C 1 88 ? 26.942 0.286 12.711 1.00 58.03 85 ILE C O 1
ATOM 5479 N N . ASP C 1 89 ? 27.890 1.722 14.189 1.00 48.76 86 ASP C N 1
ATOM 5480 C CA . ASP C 1 89 ? 27.011 2.825 13.871 1.00 53.33 86 ASP C CA 1
ATOM 5481 C C . ASP C 1 89 ? 27.799 3.919 13.183 1.00 47.19 86 ASP C C 1
ATOM 5482 O O . ASP C 1 89 ? 28.958 4.146 13.501 1.00 46.14 86 ASP C O 1
ATOM 5487 N N . ALA C 1 90 ? 27.152 4.596 12.260 1.00 42.21 87 ALA C N 1
ATOM 5488 C CA . ALA C 1 90 ? 27.711 5.766 11.635 1.00 42.10 87 ALA C CA 1
ATOM 5489 C C . ALA C 1 90 ? 27.279 7.064 12.415 1.00 43.16 87 ALA C C 1
ATOM 5490 O O . ALA C 1 90 ? 26.158 7.567 12.228 1.00 45.83 87 ALA C O 1
ATOM 5492 N N . LYS C 1 91 ? 28.164 7.576 13.267 1.00 40.40 88 LYS C N 1
ATOM 5493 C CA . LYS C 1 91 ? 27.861 8.801 14.051 1.00 44.65 88 LYS C CA 1
ATOM 5494 C C . LYS C 1 91 ? 28.488 10.055 13.406 1.00 42.20 88 LYS C C 1
ATOM 5495 O O . LYS C 1 91 ? 29.689 10.081 13.135 1.00 38.28 88 LYS C O 1
ATOM 5501 N N . ARG C 1 92 ? 27.686 11.086 13.205 1.00 39.91 89 ARG C N 1
ATOM 5502 C CA . ARG C 1 92 ? 28.180 12.329 12.676 1.00 36.83 89 ARG C CA 1
ATOM 5503 C C . ARG C 1 92 ? 27.651 13.514 13.448 1.00 34.96 89 ARG C C 1
ATOM 5504 O O . ARG C 1 92 ? 26.516 13.533 13.865 1.00 32.95 89 ARG C O 1
ATOM 5512 N N . ARG C 1 93 ? 28.490 14.537 13.555 1.00 35.89 90 ARG C N 1
ATOM 5513 C CA . ARG C 1 93 ? 28.088 15.844 13.954 1.00 36.69 90 ARG C CA 1
ATOM 5514 C C . ARG C 1 93 ? 28.576 16.803 12.846 1.00 36.81 90 ARG C C 1
ATOM 5515 O O . ARG C 1 93 ? 29.752 16.901 12.622 1.00 35.76 90 ARG C O 1
ATOM 5523 N N . ARG C 1 94 ? 27.661 17.510 12.208 1.00 38.41 91 ARG C N 1
ATOM 5524 C CA . ARG C 1 94 ? 27.957 18.520 11.215 1.00 40.96 91 ARG C CA 1
ATOM 5525 C C . ARG C 1 94 ? 27.646 19.926 11.689 1.00 40.30 91 ARG C C 1
ATOM 5526 O O . ARG C 1 94 ? 26.715 20.127 12.430 1.00 42.22 91 ARG C O 1
ATOM 5534 N N . VAL C 1 95 ? 28.462 20.879 11.247 1.00 40.46 92 VAL C N 1
ATOM 5535 C CA . VAL C 1 95 ? 28.268 22.300 11.509 1.00 40.39 92 VAL C CA 1
ATOM 5536 C C . VAL C 1 95 ? 28.191 23.011 10.162 1.00 38.55 92 VAL C C 1
ATOM 5537 O O . VAL C 1 95 ? 28.871 22.624 9.190 1.00 36.84 92 VAL C O 1
ATOM 5541 N N . TYR C 1 96 ? 27.234 23.928 10.053 1.00 35.35 93 TYR C N 1
ATOM 5542 C CA . TYR C 1 96 ? 27.036 24.682 8.817 1.00 36.32 93 TYR C CA 1
ATOM 5543 C C . TYR C 1 96 ? 27.001 26.099 9.274 1.00 36.91 93 TYR C C 1
ATOM 5544 O O . TYR C 1 96 ? 26.605 26.354 10.400 1.00 36.48 93 TYR C O 1
ATOM 5553 N N . ALA C 1 97 ? 27.426 27.015 8.450 1.00 34.96 94 ALA C N 1
ATOM 5554 C CA . ALA C 1 97 ? 27.412 28.385 8.843 1.00 34.38 94 ALA C CA 1
ATOM 5555 C C . ALA C 1 97 ? 27.354 29.275 7.642 1.00 36.06 94 ALA C C 1
ATOM 5556 O O . ALA C 1 97 ? 27.848 28.946 6.573 1.00 39.63 94 ALA C O 1
ATOM 5558 N N . THR C 1 98 ? 26.768 30.427 7.877 1.00 37.32 95 THR C N 1
ATOM 5559 C CA . THR C 1 98 ? 26.636 31.493 6.928 1.00 37.26 95 THR C CA 1
ATOM 5560 C C . THR C 1 98 ? 26.822 32.794 7.716 1.00 39.65 95 THR C C 1
ATOM 5561 O O . THR C 1 98 ? 27.072 32.760 8.927 1.00 34.12 95 THR C O 1
ATOM 5565 N N . LYS C 1 99 ? 26.781 33.936 7.044 1.00 39.79 96 LYS C N 1
ATOM 5566 C CA . LYS C 1 99 ? 26.799 35.199 7.782 1.00 44.81 96 LYS C CA 1
ATOM 5567 C C . LYS C 1 99 ? 25.689 35.235 8.853 1.00 45.97 96 LYS C C 1
ATOM 5568 O O . LYS C 1 99 ? 24.508 35.047 8.546 1.00 49.40 96 LYS C O 1
ATOM 5574 N N . GLY C 1 100 ? 26.086 35.412 10.110 1.00 45.07 97 GLY C N 1
ATOM 5575 C CA . GLY C 1 100 ? 25.135 35.621 11.189 1.00 44.79 97 GLY C CA 1
ATOM 5576 C C . GLY C 1 100 ? 24.420 34.409 11.736 1.00 45.11 97 GLY C C 1
ATOM 5577 O O . GLY C 1 100 ? 23.662 34.545 12.676 1.00 41.61 97 GLY C O 1
ATOM 5578 N N . LYS C 1 101 ? 24.652 33.212 11.164 1.00 44.92 98 LYS C N 1
ATOM 5579 C CA . LYS C 1 101 ? 23.934 31.983 11.557 1.00 44.30 98 LYS C CA 1
ATOM 5580 C C . LYS C 1 101 ? 24.811 30.747 11.473 1.00 44.89 98 LYS C C 1
ATOM 5581 O O . LYS C 1 101 ? 25.668 30.636 10.621 1.00 43.92 98 LYS C O 1
ATOM 5587 N N . CYS C 1 102 ? 24.523 29.807 12.346 1.00 42.00 99 CYS C N 1
ATOM 5588 C CA . CYS C 1 102 ? 25.202 28.575 12.388 1.00 39.79 99 CYS C CA 1
ATOM 5589 C C . CYS C 1 102 ? 24.186 27.479 12.772 1.00 38.14 99 CYS C C 1
ATOM 5590 O O . CYS C 1 102 ? 23.186 27.735 13.414 1.00 38.37 99 CYS C O 1
ATOM 5593 N N . ALA C 1 103 ? 24.431 26.265 12.343 1.00 35.84 100 ALA C N 1
ATOM 5594 C CA . ALA C 1 103 ? 23.608 25.137 12.716 1.00 38.43 100 ALA C CA 1
ATOM 5595 C C . ALA C 1 103 ? 24.502 23.952 13.059 1.00 37.41 100 ALA C C 1
ATOM 5596 O O . ALA C 1 103 ? 25.563 23.774 12.476 1.00 38.48 100 ALA C O 1
ATOM 5598 N N . ILE C 1 104 ? 24.066 23.147 13.997 1.00 38.70 101 ILE C N 1
ATOM 5599 C CA . ILE C 1 104 ? 24.776 21.902 14.338 1.00 39.85 101 ILE C CA 1
ATOM 5600 C C . ILE C 1 104 ? 23.779 20.804 14.219 1.00 37.78 101 ILE C C 1
ATOM 5601 O O . ILE C 1 104 ? 22.692 20.933 14.737 1.00 39.04 101 ILE C O 1
ATOM 5606 N N . VAL C 1 105 ? 24.129 19.756 13.485 1.00 40.30 102 VAL C N 1
ATOM 5607 C CA . VAL C 1 105 ? 23.271 18.611 13.309 1.00 40.46 102 VAL C CA 1
ATOM 5608 C C . VAL C 1 105 ? 23.955 17.313 13.643 1.00 38.47 102 VAL C C 1
ATOM 5609 O O . VAL C 1 105 ? 25.047 17.026 13.137 1.00 40.33 102 VAL C O 1
ATOM 5613 N N . ASP C 1 106 ? 23.274 16.499 14.454 1.00 36.95 103 ASP C N 1
ATOM 5614 C CA . ASP C 1 106 ? 23.777 15.237 14.874 1.00 35.89 103 ASP C CA 1
ATOM 5615 C C . ASP C 1 106 ? 23.030 14.188 14.116 1.00 39.51 103 ASP C C 1
ATOM 5616 O O . ASP C 1 106 ? 21.796 14.270 14.024 1.00 37.05 103 ASP C O 1
ATOM 5621 N N . ILE C 1 107 ? 23.777 13.177 13.603 1.00 39.74 104 ILE C N 1
ATOM 5622 C CA . ILE C 1 107 ? 23.206 12.092 12.813 1.00 38.63 104 ILE C CA 1
ATOM 5623 C C . ILE C 1 107 ? 23.748 10.734 13.243 1.00 35.96 104 ILE C C 1
ATOM 5624 O O . ILE C 1 107 ? 24.954 10.567 13.400 1.00 34.54 104 ILE C O 1
ATOM 5629 N N . LEU C 1 108 ? 22.838 9.802 13.522 1.00 35.62 105 LEU C N 1
ATOM 5630 C CA . LEU C 1 108 ? 23.183 8.412 13.857 1.00 37.14 105 LEU C CA 1
ATOM 5631 C C . LEU C 1 108 ? 22.596 7.573 12.750 1.00 39.22 105 LEU C C 1
ATOM 5632 O O . LEU C 1 108 ? 21.365 7.476 12.605 1.00 40.02 105 LEU C O 1
ATOM 5637 N N . ASN C 1 109 ? 23.487 7.054 11.917 1.00 40.81 106 ASN C N 1
ATOM 5638 C CA . ASN C 1 109 ? 23.123 6.243 10.738 1.00 40.37 106 ASN C CA 1
ATOM 5639 C C . ASN C 1 109 ? 22.234 7.100 9.824 1.00 39.46 106 ASN C C 1
ATOM 5640 O O . ASN C 1 109 ? 22.721 8.069 9.260 1.00 40.49 106 ASN C O 1
ATOM 5645 N N . ASP C 1 110 ? 20.959 6.782 9.682 1.00 40.81 107 ASP C N 1
ATOM 5646 C CA . ASP C 1 110 ? 20.065 7.552 8.793 1.00 42.81 107 ASP C CA 1
ATOM 5647 C C . ASP C 1 110 ? 19.073 8.481 9.514 1.00 41.86 107 ASP C C 1
ATOM 5648 O O . ASP C 1 110 ? 18.107 8.929 8.906 1.00 43.84 107 ASP C O 1
ATOM 5653 N N . THR C 1 111 ? 19.338 8.804 10.784 1.00 41.58 108 THR C N 1
ATOM 5654 C CA . THR C 1 111 ? 18.441 9.663 11.587 1.00 40.77 108 THR C CA 1
ATOM 5655 C C . THR C 1 111 ? 19.128 10.895 12.185 1.00 38.99 108 THR C C 1
ATOM 5656 O O . THR C 1 111 ? 20.174 10.784 12.845 1.00 36.94 108 THR C O 1
ATOM 5660 N N . VAL C 1 112 ? 18.592 12.060 11.860 1.00 38.25 109 VAL C N 1
ATOM 5661 C CA . VAL C 1 112 ? 18.912 13.278 12.568 1.00 39.17 109 VAL C CA 1
ATOM 5662 C C . VAL C 1 112 ? 18.407 13.177 14.008 1.00 40.21 109 VAL C C 1
ATOM 5663 O O . VAL C 1 112 ? 17.204 13.076 14.239 1.00 43.50 109 VAL C O 1
ATOM 5667 N N . THR C 1 113 ? 19.332 13.091 14.966 1.00 39.94 110 THR C N 1
ATOM 5668 C CA . THR C 1 113 ? 18.983 12.940 16.358 1.00 38.53 110 THR C CA 1
ATOM 5669 C C . THR C 1 113 ? 18.975 14.282 17.089 1.00 37.43 110 THR C C 1
ATOM 5670 O O . THR C 1 113 ? 18.348 14.368 18.094 1.00 38.22 110 THR C O 1
ATOM 5674 N N . ASN C 1 114 ? 19.704 15.301 16.626 1.00 35.85 111 ASN C N 1
ATOM 5675 C CA . ASN C 1 114 ? 19.720 16.618 17.296 1.00 34.52 111 ASN C CA 1
ATOM 5676 C C . ASN C 1 114 ? 19.978 17.620 16.316 1.00 34.56 111 ASN C C 1
ATOM 5677 O O . ASN C 1 114 ? 20.718 17.397 15.368 1.00 34.52 111 ASN C O 1
ATOM 5682 N N . GLN C 1 115 ? 19.392 18.780 16.549 1.00 38.71 112 GLN C N 1
ATOM 5683 C CA . GLN C 1 115 ? 19.756 19.954 15.766 1.00 41.25 112 GLN C CA 1
ATOM 5684 C C . GLN C 1 115 ? 19.742 21.215 16.589 1.00 39.23 112 GLN C C 1
ATOM 5685 O O . GLN C 1 115 ? 19.045 21.313 17.596 1.00 36.98 112 GLN C O 1
ATOM 5691 N N . THR C 1 116 ? 20.610 22.131 16.188 1.00 36.77 113 THR C N 1
ATOM 5692 C CA . THR C 1 116 ? 20.817 23.373 16.897 1.00 37.43 113 THR C CA 1
ATOM 5693 C C . THR C 1 116 ? 20.928 24.458 15.813 1.00 36.81 113 THR C C 1
ATOM 5694 O O . THR C 1 116 ? 21.668 24.287 14.849 1.00 39.44 113 THR C O 1
ATOM 5698 N N . ILE C 1 117 ? 20.155 25.530 15.939 1.00 37.86 114 ILE C N 1
ATOM 5699 C CA . ILE C 1 117 ? 20.312 26.718 15.069 1.00 41.84 114 ILE C CA 1
ATOM 5700 C C . ILE C 1 117 ? 20.604 27.967 15.909 1.00 39.02 114 ILE C C 1
ATOM 5701 O O . ILE C 1 117 ? 19.944 28.209 16.917 1.00 37.63 114 ILE C O 1
ATOM 5706 N N . LYS C 1 118 ? 21.653 28.682 15.516 1.00 40.00 115 LYS C N 1
ATOM 5707 C CA . LYS C 1 118 ? 22.208 29.815 16.250 1.00 40.43 115 LYS C CA 1
ATOM 5708 C C . LYS C 1 118 ? 22.207 31.034 15.356 1.00 40.36 115 LYS C C 1
ATOM 5709 O O . LYS C 1 118 ? 22.639 30.912 14.205 1.00 43.29 115 LYS C O 1
ATOM 5715 N N . GLU C 1 119 ? 21.762 32.183 15.880 1.00 39.40 116 GLU C N 1
ATOM 5716 C CA . GLU C 1 119 ? 21.872 33.460 15.176 1.00 43.17 116 GLU C CA 1
ATOM 5717 C C . GLU C 1 119 ? 22.512 34.501 16.029 1.00 41.55 116 GLU C C 1
ATOM 5718 O O . GLU C 1 119 ? 22.153 34.660 17.235 1.00 37.62 116 GLU C O 1
ATOM 5724 N N . GLY C 1 120 ? 23.398 35.273 15.396 1.00 39.22 117 GLY C N 1
ATOM 5725 C CA . GLY C 1 120 ? 24.096 36.323 16.061 1.00 41.09 117 GLY C CA 1
ATOM 5726 C C . GLY C 1 120 ? 25.558 36.108 15.764 1.00 42.05 117 GLY C C 1
ATOM 5727 O O . GLY C 1 120 ? 26.006 36.330 14.650 1.00 45.77 117 GLY C O 1
ATOM 5728 N N . PHE C 1 121 ? 26.329 35.718 16.760 1.00 41.50 118 PHE C N 1
ATOM 5729 C CA . PHE C 1 121 ? 27.752 35.604 16.537 1.00 40.52 118 PHE C CA 1
ATOM 5730 C C . PHE C 1 121 ? 28.259 34.634 17.564 1.00 41.74 118 PHE C C 1
ATOM 5731 O O . PHE C 1 121 ? 27.727 34.568 18.669 1.00 45.11 118 PHE C O 1
ATOM 5739 N N . GLY C 1 122 ? 29.262 33.857 17.175 1.00 39.48 119 GLY C N 1
ATOM 5740 C CA . GLY C 1 122 ? 29.868 32.929 18.062 1.00 39.01 119 GLY C CA 1
ATOM 5741 C C . GLY C 1 122 ? 30.812 31.982 17.372 1.00 42.27 119 GLY C C 1
ATOM 5742 O O . GLY C 1 122 ? 31.236 32.163 16.178 1.00 40.09 119 GLY C O 1
ATOM 5743 N N . ILE C 1 123 ? 31.192 30.988 18.152 1.00 42.34 120 ILE C N 1
ATOM 5744 C CA . ILE C 1 123 ? 32.178 30.041 17.739 1.00 46.05 120 ILE C CA 1
ATOM 5745 C C . ILE C 1 123 ? 31.737 28.670 18.200 1.00 43.06 120 ILE C C 1
ATOM 5746 O O . ILE C 1 123 ? 31.288 28.501 19.320 1.00 39.36 120 ILE C O 1
ATOM 5751 N N . VAL C 1 124 ? 31.872 27.728 17.277 1.00 43.64 121 VAL C N 1
ATOM 5752 C CA . VAL C 1 124 ? 31.646 26.350 17.501 1.00 42.78 121 VAL C CA 1
ATOM 5753 C C . VAL C 1 124 ? 32.948 25.604 17.252 1.00 43.80 121 VAL C C 1
ATOM 5754 O O . VAL C 1 124 ? 33.638 25.757 16.183 1.00 39.68 121 VAL C O 1
ATOM 5758 N N . VAL C 1 125 ? 33.283 24.811 18.255 1.00 40.50 122 VAL C N 1
ATOM 5759 C CA . VAL C 1 125 ? 34.396 23.943 18.213 1.00 41.33 122 VAL C CA 1
ATOM 5760 C C . VAL C 1 125 ? 33.915 22.523 18.310 1.00 42.84 122 VAL C C 1
ATOM 5761 O O . VAL C 1 125 ? 33.274 22.138 19.275 1.00 43.07 122 VAL C O 1
ATOM 5765 N N . LEU C 1 126 ? 34.259 21.743 17.296 1.00 42.89 123 LEU C N 1
ATOM 5766 C CA . LEU C 1 126 ? 34.040 20.336 17.303 1.00 40.95 123 LEU C CA 1
ATOM 5767 C C . LEU C 1 126 ? 35.354 19.627 17.434 1.00 42.05 123 LEU C C 1
ATOM 5768 O O . LEU C 1 126 ? 36.307 19.918 16.705 1.00 42.31 123 LEU C O 1
ATOM 5773 N N . GLY C 1 127 ? 35.385 18.617 18.281 1.00 42.39 124 GLY C N 1
ATOM 5774 C CA . GLY C 1 127 ? 36.510 17.739 18.318 1.00 45.13 124 GLY C CA 1
ATOM 5775 C C . GLY C 1 127 ? 36.566 16.989 19.609 1.00 46.90 124 GLY C C 1
ATOM 5776 O O . GLY C 1 127 ? 35.636 17.043 20.415 1.00 43.86 124 GLY C O 1
ATOM 5777 N N . ASN C 1 128 ? 37.660 16.286 19.789 1.00 47.46 125 ASN C N 1
ATOM 5778 C CA . ASN C 1 128 ? 37.808 15.552 21.020 1.00 51.73 125 ASN C CA 1
ATOM 5779 C C . ASN C 1 128 ? 37.899 16.539 22.186 1.00 52.29 125 ASN C C 1
ATOM 5780 O O . ASN C 1 128 ? 38.225 17.700 22.020 1.00 51.87 125 ASN C O 1
ATOM 5785 N N . ARG C 1 129 ? 37.602 16.042 23.359 1.00 55.68 126 ARG C N 1
ATOM 5786 C CA . ARG C 1 129 ? 37.630 16.835 24.580 1.00 61.53 126 ARG C CA 1
ATOM 5787 C C . ARG C 1 129 ? 38.909 17.593 24.810 1.00 57.97 126 ARG C C 1
ATOM 5788 O O . ARG C 1 129 ? 38.885 18.703 25.281 1.00 55.81 126 ARG C O 1
ATOM 5796 N N . PHE C 1 130 ? 40.042 16.963 24.515 1.00 56.46 127 PHE C N 1
ATOM 5797 C CA . PHE C 1 130 ? 41.317 17.597 24.780 1.00 50.32 127 PHE C CA 1
ATOM 5798 C C . PHE C 1 130 ? 41.549 18.744 23.796 1.00 50.53 127 PHE C C 1
ATOM 5799 O O . PHE C 1 130 ? 41.905 19.855 24.178 1.00 44.86 127 PHE C O 1
ATOM 5807 N N . LEU C 1 131 ? 41.340 18.479 22.512 1.00 46.46 128 LEU C N 1
ATOM 5808 C CA . LEU C 1 131 ? 41.597 19.522 21.524 1.00 48.18 128 LEU C CA 1
ATOM 5809 C C . LEU C 1 131 ? 40.526 20.606 21.625 1.00 46.90 128 LEU C C 1
ATOM 5810 O O . LEU C 1 131 ? 40.827 21.777 21.440 1.00 43.26 128 LEU C O 1
ATOM 5815 N N . LYS C 1 132 ? 39.290 20.207 21.916 1.00 51.02 129 LYS C N 1
ATOM 5816 C CA . LYS C 1 132 ? 38.201 21.163 22.107 1.00 55.14 129 LYS C CA 1
ATOM 5817 C C . LYS C 1 132 ? 38.604 22.151 23.184 1.00 53.20 129 LYS C C 1
ATOM 5818 O O . LYS C 1 132 ? 38.595 23.366 22.962 1.00 53.48 129 LYS C O 1
ATOM 5824 N N . LYS C 1 133 ? 39.061 21.630 24.310 1.00 52.66 130 LYS C N 1
ATOM 5825 C CA . LYS C 1 133 ? 39.371 22.495 25.415 1.00 55.81 130 LYS C CA 1
ATOM 5826 C C . LYS C 1 133 ? 40.539 23.428 25.106 1.00 55.85 130 LYS C C 1
ATOM 5827 O O . LYS C 1 133 ? 40.471 24.626 25.408 1.00 55.52 130 LYS C O 1
ATOM 5833 N N . LYS C 1 134 ? 41.591 22.903 24.494 1.00 55.00 131 LYS C N 1
ATOM 5834 C CA . LYS C 1 134 ? 42.746 23.734 24.149 1.00 56.66 131 LYS C CA 1
ATOM 5835 C C . LYS C 1 134 ? 42.408 24.811 23.100 1.00 55.64 131 LYS C C 1
ATOM 5836 O O . LYS C 1 134 ? 42.836 25.949 23.216 1.00 54.75 131 LYS C O 1
ATOM 5842 N N . ALA C 1 135 ? 41.627 24.454 22.081 1.00 54.32 132 ALA C N 1
ATOM 5843 C CA . ALA C 1 135 ? 41.201 25.431 21.091 1.00 53.46 132 ALA C CA 1
ATOM 5844 C C . ALA C 1 135 ? 40.357 26.510 21.769 1.00 56.47 132 ALA C C 1
ATOM 5845 O O . ALA C 1 135 ? 40.578 27.702 21.535 1.00 63.40 132 ALA C O 1
ATOM 5847 N N . GLU C 1 136 ? 39.408 26.114 22.613 1.00 57.02 133 GLU C N 1
ATOM 5848 C CA . GLU C 1 136 ? 38.627 27.108 23.386 1.00 60.78 133 GLU C CA 1
ATOM 5849 C C . GLU C 1 136 ? 39.502 28.012 24.254 1.00 60.51 133 GLU C C 1
ATOM 5850 O O . GLU C 1 136 ? 39.286 29.218 24.321 1.00 62.18 133 GLU C O 1
ATOM 5856 N N . GLU C 1 137 ? 40.528 27.433 24.848 1.00 63.10 134 GLU C N 1
ATOM 5857 C CA . GLU C 1 137 ? 41.473 28.198 25.643 1.00 70.23 134 GLU C CA 1
ATOM 5858 C C . GLU C 1 137 ? 42.230 29.206 24.761 1.00 70.42 134 GLU C C 1
ATOM 5859 O O . GLU C 1 137 ? 42.323 30.382 25.095 1.00 69.75 134 GLU C O 1
ATOM 5865 N N . GLU C 1 138 ? 42.784 28.741 23.644 1.00 68.08 135 GLU C N 1
ATOM 5866 C CA . GLU C 1 138 ? 43.440 29.623 22.690 1.00 69.95 135 GLU C CA 1
ATOM 5867 C C . GLU C 1 138 ? 42.474 30.681 22.145 1.00 66.54 135 GLU C C 1
ATOM 5868 O O . GLU C 1 138 ? 42.854 31.826 21.958 1.00 65.14 135 GLU C O 1
ATOM 5874 N N . LEU C 1 139 ? 41.231 30.296 21.903 1.00 58.23 136 LEU C N 1
ATOM 5875 C CA . LEU C 1 139 ? 40.256 31.216 21.360 1.00 59.98 136 LEU C CA 1
ATOM 5876 C C . LEU C 1 139 ? 39.839 32.339 22.300 1.00 65.37 136 LEU C C 1
ATOM 5877 O O . LEU C 1 139 ? 39.537 33.439 21.846 1.00 62.44 136 LEU C O 1
ATOM 5882 N N . LYS C 1 140 ? 39.877 32.097 23.601 1.00 72.72 137 LYS C N 1
ATOM 5883 C CA . LYS C 1 140 ? 39.416 33.087 24.586 1.00 78.00 137 LYS C CA 1
ATOM 5884 C C . LYS C 1 140 ? 40.304 34.375 24.496 1.00 77.12 137 LYS C C 1
ATOM 5885 O O . LYS C 1 140 ? 39.858 35.484 24.760 1.00 74.81 137 LYS C O 1
ATOM 5891 N N . ARG C 1 141 ? 41.504 34.248 23.939 1.00 80.61 138 ARG C N 1
ATOM 5892 C CA . ARG C 1 141 ? 42.357 35.404 23.647 1.00 86.02 138 ARG C CA 1
ATOM 5893 C C . ARG C 1 141 ? 42.050 36.254 22.373 1.00 86.93 138 ARG C C 1
ATOM 5894 O O . ARG C 1 141 ? 42.379 37.438 22.354 1.00 92.58 138 ARG C O 1
ATOM 5902 N N . THR C 1 142 ? 41.428 35.707 21.330 1.00 82.15 139 THR C N 1
ATOM 5903 C CA . THR C 1 142 ? 41.049 36.538 20.152 1.00 86.09 139 THR C CA 1
ATOM 5904 C C . THR C 1 142 ? 39.554 36.565 19.839 1.00 83.96 139 THR C C 1
ATOM 5905 O O . THR C 1 142 ? 39.063 37.466 19.153 1.00 98.94 139 THR C O 1
ATOM 5909 N N . ALA C 1 143 ? 38.812 35.612 20.361 1.00 84.96 140 ALA C N 1
ATOM 5910 C CA . ALA C 1 143 ? 37.444 35.418 19.908 1.00 83.67 140 ALA C CA 1
ATOM 5911 C C . ALA C 1 143 ? 36.575 36.651 20.123 1.00 76.25 140 ALA C C 1
ATOM 5912 O O . ALA C 1 143 ? 35.634 36.879 19.369 1.00 72.91 140 ALA C O 1
ATOM 5914 N N . LYS C 1 144 ? 36.832 37.389 21.200 1.00 75.00 141 LYS C N 1
ATOM 5915 C CA . LYS C 1 144 ? 36.046 38.595 21.506 1.00 74.99 141 LYS C CA 1
ATOM 5916 C C . LYS C 1 144 ? 36.135 39.591 20.379 1.00 67.56 141 LYS C C 1
ATOM 5917 O O . LYS C 1 144 ? 35.173 40.255 20.064 1.00 66.02 141 LYS C O 1
ATOM 5923 N N . LEU C 1 145 ? 37.293 39.647 19.750 1.00 66.50 142 LEU C N 1
ATOM 5924 C CA . LEU C 1 145 ? 37.540 40.616 18.723 1.00 71.57 142 LEU C CA 1
ATOM 5925 C C . LEU C 1 145 ? 36.941 40.248 17.365 1.00 65.91 142 LEU C C 1
ATOM 5926 O O . LEU C 1 145 ? 36.774 41.111 16.530 1.00 64.05 142 LEU C O 1
ATOM 5931 N N . PHE C 1 146 ? 36.649 38.970 17.132 1.00 59.70 143 PHE C N 1
ATOM 5932 C CA . PHE C 1 146 ? 36.271 38.512 15.790 1.00 57.30 143 PHE C CA 1
ATOM 5933 C C . PHE C 1 146 ? 35.168 39.311 15.062 1.00 59.26 143 PHE C C 1
ATOM 5934 O O . PHE C 1 146 ? 35.317 39.598 13.867 1.00 56.11 143 PHE C O 1
ATOM 5942 N N . PRO C 1 147 ? 34.055 39.640 15.753 1.00 60.97 144 PRO C N 1
ATOM 5943 C CA . PRO C 1 147 ? 32.997 40.438 15.106 1.00 61.54 144 PRO C CA 1
ATOM 5944 C C . PRO C 1 147 ? 33.455 41.764 14.534 1.00 61.16 144 PRO C C 1
ATOM 5945 O O . PRO C 1 147 ? 32.816 42.291 13.645 1.00 58.98 144 PRO C O 1
ATOM 5949 N N . MET C 1 148 ? 34.546 42.306 15.054 1.00 64.86 145 MET C N 1
ATOM 5950 C CA . MET C 1 148 ? 35.091 43.587 14.581 1.00 69.52 145 MET C CA 1
ATOM 5951 C C . MET C 1 148 ? 36.225 43.445 13.553 1.00 68.19 145 MET C C 1
ATOM 5952 O O . MET C 1 148 ? 36.692 44.434 13.033 1.00 71.11 145 MET C O 1
ATOM 5957 N N . MET C 1 149 ? 36.659 42.221 13.279 1.00 67.83 146 MET C N 1
ATOM 5958 C CA . MET C 1 149 ? 37.834 41.979 12.453 1.00 68.14 146 MET C CA 1
ATOM 5959 C C . MET C 1 149 ? 37.423 41.773 11.013 1.00 65.50 146 MET C C 1
ATOM 5960 O O . MET C 1 149 ? 36.351 41.281 10.745 1.00 62.67 146 MET C O 1
ATOM 5965 N N . PRO C 1 150 ? 38.271 42.174 10.075 1.00 63.35 147 PRO C N 1
ATOM 5966 C CA . PRO C 1 150 ? 38.086 41.629 8.738 1.00 63.50 147 PRO C CA 1
ATOM 5967 C C . PRO C 1 150 ? 38.248 40.105 8.717 1.00 61.02 147 PRO C C 1
ATOM 5968 O O . PRO C 1 150 ? 38.927 39.499 9.569 1.00 59.41 147 PRO C O 1
ATOM 5972 N N . ILE C 1 151 ? 37.599 39.519 7.735 1.00 59.98 148 ILE C N 1
ATOM 5973 C CA . ILE C 1 151 ? 37.486 38.106 7.611 1.00 61.46 148 ILE C CA 1
ATOM 5974 C C . ILE C 1 151 ? 38.853 37.450 7.523 1.00 61.38 148 ILE C C 1
ATOM 5975 O O . ILE C 1 151 ? 39.037 36.370 8.076 1.00 59.79 148 ILE C O 1
ATOM 5980 N N . GLN C 1 152 ? 39.784 38.081 6.817 1.00 62.28 149 GLN C N 1
ATOM 5981 C CA . GLN C 1 152 ? 41.135 37.536 6.656 1.00 65.14 149 GLN C CA 1
ATOM 5982 C C . GLN C 1 152 ? 41.863 37.405 7.987 1.00 62.29 149 GLN C C 1
ATOM 5983 O O . GLN C 1 152 ? 42.695 36.506 8.168 1.00 62.27 149 GLN C O 1
ATOM 5989 N N . GLN C 1 153 ? 41.582 38.304 8.915 1.00 60.83 150 GLN C N 1
ATOM 5990 C CA . GLN C 1 153 ? 42.228 38.220 10.217 1.00 58.86 150 GLN C CA 1
ATOM 5991 C C . GLN C 1 153 ? 41.675 37.072 11.000 1.00 52.46 150 GLN C C 1
ATOM 5992 O O . GLN C 1 153 ? 42.371 36.446 11.773 1.00 51.92 150 GLN C O 1
ATOM 5998 N N . ILE C 1 154 ? 40.397 36.798 10.851 1.00 50.40 151 ILE C N 1
ATOM 5999 C CA . ILE C 1 154 ? 39.817 35.704 11.593 1.00 48.69 151 ILE C CA 1
ATOM 6000 C C . ILE C 1 154 ? 40.386 34.411 11.040 1.00 49.26 151 ILE C C 1
ATOM 6001 O O . ILE C 1 154 ? 40.672 33.487 11.807 1.00 51.14 151 ILE C O 1
ATOM 6006 N N . GLU C 1 155 ? 40.510 34.335 9.715 1.00 50.24 152 GLU C N 1
ATOM 6007 C CA . GLU C 1 155 ? 41.151 33.169 9.068 1.00 50.53 152 GLU C CA 1
ATOM 6008 C C . GLU C 1 155 ? 42.508 32.949 9.670 1.00 50.69 152 GLU C C 1
ATOM 6009 O O . GLU C 1 155 ? 42.831 31.838 10.065 1.00 48.38 152 GLU C O 1
ATOM 6015 N N . ASP C 1 156 ? 43.276 34.034 9.782 1.00 50.88 153 ASP C N 1
ATOM 6016 C CA . ASP C 1 156 ? 44.621 33.977 10.374 1.00 55.98 153 ASP C CA 1
ATOM 6017 C C . ASP C 1 156 ? 44.635 33.501 11.843 1.00 55.88 153 ASP C C 1
ATOM 6018 O O . ASP C 1 156 ? 45.470 32.690 12.251 1.00 55.93 153 ASP C O 1
ATOM 6023 N N . ALA C 1 157 ? 43.691 33.988 12.636 1.00 56.76 154 ALA C N 1
ATOM 6024 C CA . ALA C 1 157 ? 43.619 33.605 14.053 1.00 53.76 154 ALA C CA 1
ATOM 6025 C C . ALA C 1 157 ? 43.282 32.124 14.139 1.00 51.36 154 ALA C C 1
ATOM 6026 O O . ALA C 1 157 ? 43.788 31.393 14.994 1.00 51.30 154 ALA C O 1
ATOM 6028 N N . ILE C 1 158 ? 42.460 31.638 13.220 1.00 50.58 155 ILE C N 1
ATOM 6029 C CA . ILE C 1 158 ? 42.126 30.219 13.258 1.00 46.78 155 ILE C CA 1
ATOM 6030 C C . ILE C 1 158 ? 43.265 29.328 12.717 1.00 46.41 155 ILE C C 1
ATOM 6031 O O . ILE C 1 158 ? 43.512 28.232 13.256 1.00 39.56 155 ILE C O 1
ATOM 6036 N N . LYS C 1 159 ? 43.991 29.818 11.709 1.00 47.30 156 LYS C N 1
ATOM 6037 C CA . LYS C 1 159 ? 45.212 29.119 11.256 1.00 48.75 156 LYS C CA 1
ATOM 6038 C C . LYS C 1 159 ? 46.234 28.973 12.366 1.00 49.29 156 LYS C C 1
ATOM 6039 O O . LYS C 1 159 ? 46.821 27.903 12.571 1.00 49.20 156 LYS C O 1
ATOM 6045 N N . GLU C 1 160 ? 46.446 30.037 13.106 1.00 49.39 157 GLU C N 1
ATOM 6046 C CA . GLU C 1 160 ? 47.361 29.978 14.234 1.00 55.87 157 GLU C CA 1
ATOM 6047 C C . GLU C 1 160 ? 47.031 28.865 15.261 1.00 52.38 157 GLU C C 1
ATOM 6048 O O . GLU C 1 160 ? 47.894 28.216 15.808 1.00 55.63 157 GLU C O 1
ATOM 6054 N N . ILE C 1 161 ? 45.770 28.674 15.546 1.00 49.42 158 ILE C N 1
ATOM 6055 C CA . ILE C 1 161 ? 45.371 27.677 16.516 1.00 50.54 158 ILE C CA 1
ATOM 6056 C C . ILE C 1 161 ? 45.644 26.278 15.998 1.00 51.81 158 ILE C C 1
ATOM 6057 O O . ILE C 1 161 ? 46.113 25.401 16.753 1.00 48.96 158 ILE C O 1
ATOM 6062 N N . PHE C 1 162 ? 45.348 26.073 14.703 1.00 51.37 159 PHE C N 1
ATOM 6063 C CA . PHE C 1 162 ? 45.701 24.825 14.041 1.00 49.32 159 PHE C CA 1
ATOM 6064 C C . PHE C 1 162 ? 47.221 24.582 14.040 1.00 52.97 159 PHE C C 1
ATOM 6065 O O . PHE C 1 162 ? 47.666 23.460 14.244 1.00 51.64 159 PHE C O 1
ATOM 6073 N N . GLU C 1 163 ? 48.014 25.648 13.880 1.00 57.58 160 GLU C N 1
ATOM 6074 C CA . GLU C 1 163 ? 49.469 25.527 13.955 1.00 60.43 160 GLU C CA 1
ATOM 6075 C C . GLU C 1 163 ? 49.905 25.130 15.354 1.00 61.94 160 GLU C C 1
ATOM 6076 O O . GLU C 1 163 ? 50.809 24.307 15.528 1.00 61.09 160 GLU C O 1
ATOM 6082 N N . LYS C 1 164 ? 49.274 25.712 16.367 1.00 62.62 161 LYS C N 1
ATOM 6083 C CA . LYS C 1 164 ? 49.660 25.394 17.749 1.00 63.96 161 LYS C CA 1
ATOM 6084 C C . LYS C 1 164 ? 49.257 23.980 18.171 1.00 59.34 161 LYS C C 1
ATOM 6085 O O . LYS C 1 164 ? 49.924 23.395 19.029 1.00 60.25 161 LYS C O 1
ATOM 6091 N N . LEU C 1 165 ? 48.180 23.440 17.605 1.00 55.45 162 LEU C N 1
ATOM 6092 C CA . LEU C 1 165 ? 47.652 22.151 18.109 1.00 57.62 162 LEU C CA 1
ATOM 6093 C C . LEU C 1 165 ? 47.965 20.930 17.261 1.00 55.19 162 LEU C C 1
ATOM 6094 O O . LEU C 1 165 ? 47.782 19.788 17.725 1.00 54.05 162 LEU C O 1
ATOM 6099 N N . LYS C 1 166 ? 48.496 21.156 16.073 1.00 55.64 163 LYS C N 1
ATOM 6100 C CA . LYS C 1 166 ? 48.733 20.050 15.172 1.00 55.40 163 LYS C CA 1
ATOM 6101 C C . LYS C 1 166 ? 49.790 19.028 15.608 1.00 55.76 163 LYS C C 1
ATOM 6102 O O . LYS C 1 166 ? 49.903 17.991 14.970 1.00 57.35 163 LYS C O 1
ATOM 6108 N N . TRP C 1 167 ? 50.563 19.275 16.662 1.00 54.17 164 TRP C N 1
ATOM 6109 C CA . TRP C 1 167 ? 51.415 18.197 17.209 1.00 55.91 164 TRP C CA 1
ATOM 6110 C C . TRP C 1 167 ? 50.571 17.016 17.651 1.00 53.75 164 TRP C C 1
ATOM 6111 O O . TRP C 1 167 ? 51.047 15.877 17.671 1.00 55.91 164 TRP C O 1
ATOM 6122 N N . HIS C 1 168 ? 49.319 17.262 18.026 1.00 52.45 165 HIS C N 1
ATOM 6123 C CA . HIS C 1 168 ? 48.497 16.174 18.555 1.00 51.16 165 HIS C CA 1
ATOM 6124 C C . HIS C 1 168 ? 48.307 15.094 17.465 1.00 47.59 165 HIS C C 1
ATOM 6125 O O . HIS C 1 168 ? 48.028 15.429 16.329 1.00 47.59 165 HIS C O 1
ATOM 6132 N N . PRO C 1 169 ? 48.366 13.817 17.842 1.00 46.29 166 PRO C N 1
ATOM 6133 C CA . PRO C 1 169 ? 48.220 12.762 16.880 1.00 45.32 166 PRO C CA 1
ATOM 6134 C C . PRO C 1 169 ? 46.869 12.631 16.177 1.00 42.34 166 PRO C C 1
ATOM 6135 O O . PRO C 1 169 ? 46.762 11.804 15.296 1.00 41.07 166 PRO C O 1
ATOM 6139 N N . THR C 1 170 ? 45.811 13.289 16.623 1.00 39.90 167 THR C N 1
ATOM 6140 C CA . THR C 1 170 ? 44.551 13.192 15.885 1.00 40.98 167 THR C CA 1
ATOM 6141 C C . THR C 1 170 ? 44.532 14.204 14.738 1.00 41.06 167 THR C C 1
ATOM 6142 O O . THR C 1 170 ? 43.575 14.257 14.024 1.00 43.84 167 THR C O 1
ATOM 6146 N N . VAL C 1 171 ? 45.538 15.063 14.658 1.00 42.03 168 VAL C N 1
ATOM 6147 C CA . VAL C 1 171 ? 45.537 16.206 13.737 1.00 43.03 168 VAL C CA 1
ATOM 6148 C C . VAL C 1 171 ? 46.626 16.068 12.670 1.00 41.00 168 VAL C C 1
ATOM 6149 O O . VAL C 1 171 ? 47.716 15.619 12.954 1.00 38.11 168 VAL C O 1
ATOM 6153 N N . SER C 1 172 ? 46.271 16.360 11.429 1.00 42.90 169 SER C N 1
ATOM 6154 C CA . SER C 1 172 ? 47.225 16.258 10.310 1.00 42.23 169 SER C CA 1
ATOM 6155 C C . SER C 1 172 ? 48.101 17.486 10.310 1.00 47.10 169 SER C C 1
ATOM 6156 O O . SER C 1 172 ? 47.889 18.464 11.013 1.00 50.42 169 SER C O 1
ATOM 6159 N N . LYS C 1 173 ? 49.096 17.482 9.495 1.00 52.49 170 LYS C N 1
ATOM 6160 C CA . LYS C 1 173 ? 49.922 18.687 9.398 1.00 52.15 170 LYS C CA 1
ATOM 6161 C C . LYS C 1 173 ? 49.186 19.767 8.626 1.00 50.82 170 LYS C C 1
ATOM 6162 O O . LYS C 1 173 ? 49.297 20.975 8.910 1.00 49.64 170 LYS C O 1
ATOM 6168 N N . GLU C 1 174 ? 48.407 19.328 7.642 1.00 49.31 171 GLU C N 1
ATOM 6169 C CA . GLU C 1 174 ? 47.740 20.229 6.675 1.00 49.49 171 GLU C CA 1
ATOM 6170 C C . GLU C 1 174 ? 46.323 20.417 7.151 1.00 45.70 171 GLU C C 1
ATOM 6171 O O . GLU C 1 174 ? 45.756 19.521 7.742 1.00 44.39 171 GLU C O 1
ATOM 6177 N N . TYR C 1 175 ? 45.760 21.567 6.863 1.00 44.01 172 TYR C N 1
ATOM 6178 C CA . TYR C 1 175 ? 44.397 21.832 7.270 1.00 44.36 172 TYR C CA 1
ATOM 6179 C C . TYR C 1 175 ? 43.846 22.817 6.275 1.00 40.49 172 TYR C C 1
ATOM 6180 O O . TYR C 1 175 ? 44.584 23.329 5.497 1.00 43.38 172 TYR C O 1
ATOM 6189 N N . ASP C 1 176 ? 42.540 22.987 6.263 1.00 40.10 173 ASP C N 1
ATOM 6190 C CA . ASP C 1 176 ? 41.831 23.819 5.295 1.00 41.78 173 ASP C CA 1
ATOM 6191 C C . ASP C 1 176 ? 40.996 24.885 6.046 1.00 40.32 173 ASP C C 1
ATOM 6192 O O . ASP C 1 176 ? 40.366 24.582 7.049 1.00 40.20 173 ASP C O 1
ATOM 6197 N N . ILE C 1 177 ? 41.008 26.099 5.517 1.00 41.24 174 ILE C N 1
ATOM 6198 C CA . ILE C 1 177 ? 40.303 27.224 6.016 1.00 43.95 174 ILE C CA 1
ATOM 6199 C C . ILE C 1 177 ? 39.507 27.905 4.911 1.00 41.29 174 ILE C C 1
ATOM 6200 O O . ILE C 1 177 ? 40.051 28.284 3.905 1.00 43.02 174 ILE C O 1
ATOM 6205 N N . TYR C 1 178 ? 38.228 28.079 5.128 1.00 40.39 175 TYR C N 1
ATOM 6206 C CA . TYR C 1 178 ? 37.336 28.716 4.187 1.00 40.36 175 TYR C CA 1
ATOM 6207 C C . TYR C 1 178 ? 36.523 29.765 4.921 1.00 43.42 175 TYR C C 1
ATOM 6208 O O . TYR C 1 178 ? 36.111 29.567 6.124 1.00 39.15 175 TYR C O 1
ATOM 6217 N N . SER C 1 179 ? 36.126 30.768 4.159 1.00 42.56 176 SER C N 1
ATOM 6218 C CA . SER C 1 179 ? 35.223 31.758 4.676 1.00 45.74 176 SER C CA 1
ATOM 6219 C C . SER C 1 179 ? 34.223 32.250 3.630 1.00 46.03 176 SER C C 1
ATOM 6220 O O . SER C 1 179 ? 34.416 32.135 2.428 1.00 45.99 176 SER C O 1
ATOM 6223 N N . VAL C 1 180 ? 33.133 32.792 4.127 1.00 45.19 177 VAL C N 1
ATOM 6224 C CA . VAL C 1 180 ? 32.125 33.367 3.264 1.00 43.49 177 VAL C CA 1
ATOM 6225 C C . VAL C 1 180 ? 31.731 34.669 3.889 1.00 44.47 177 VAL C C 1
ATOM 6226 O O . VAL C 1 180 ? 31.848 34.824 5.119 1.00 43.75 177 VAL C O 1
ATOM 6230 N N . ASN C 1 181 ? 31.248 35.593 3.074 1.00 45.60 178 ASN C N 1
ATOM 6231 C CA . ASN C 1 181 ? 30.803 36.871 3.599 1.00 49.31 178 ASN C CA 1
ATOM 6232 C C . ASN C 1 181 ? 29.422 37.239 3.087 1.00 48.11 178 ASN C C 1
ATOM 6233 O O . ASN C 1 181 ? 29.098 38.417 3.067 1.00 49.49 178 ASN C O 1
ATOM 6238 N N . LYS C 1 182 ? 28.642 36.263 2.624 1.00 46.54 179 LYS C N 1
ATOM 6239 C CA . LYS C 1 182 ? 27.250 36.528 2.197 1.00 51.43 179 LYS C CA 1
ATOM 6240 C C . LYS C 1 182 ? 26.272 35.700 2.991 1.00 52.99 179 LYS C C 1
ATOM 6241 O O . LYS C 1 182 ? 26.627 34.676 3.544 1.00 60.74 179 LYS C O 1
ATOM 6247 N N . TYR C 1 183 ? 25.050 36.185 3.064 1.00 55.42 180 TYR C N 1
ATOM 6248 C CA . TYR C 1 183 ? 24.031 35.609 3.906 1.00 57.70 180 TYR C CA 1
ATOM 6249 C C . TYR C 1 183 ? 23.234 34.652 3.045 1.00 53.36 180 TYR C C 1
ATOM 6250 O O . TYR C 1 183 ? 22.824 35.030 1.972 1.00 54.93 180 TYR C O 1
ATOM 6259 N N . GLU C 1 184 ? 23.030 33.432 3.517 1.00 48.08 181 GLU C N 1
ATOM 6260 C CA . GLU C 1 184 ? 22.251 32.457 2.775 1.00 48.25 181 GLU C CA 1
ATOM 6261 C C . GLU C 1 184 ? 20.816 32.527 3.242 1.00 50.98 181 GLU C C 1
ATOM 6262 O O . GLU C 1 184 ? 20.541 32.247 4.401 1.00 52.73 181 GLU C O 1
ATOM 6268 N N . LYS C 1 185 ? 19.921 32.924 2.344 1.00 54.96 182 LYS C N 1
ATOM 6269 C CA . LYS C 1 185 ? 18.530 33.143 2.678 1.00 58.91 182 LYS C CA 1
ATOM 6270 C C . LYS C 1 185 ? 17.780 31.831 2.928 1.00 60.25 182 LYS C C 1
ATOM 6271 O O . LYS C 1 185 ? 16.774 31.826 3.624 1.00 61.26 182 LYS C O 1
ATOM 6277 N N . ASN C 1 186 ? 18.245 30.741 2.327 1.00 55.14 183 ASN C N 1
ATOM 6278 C CA . ASN C 1 186 ? 17.588 29.448 2.470 1.00 55.33 183 ASN C CA 1
ATOM 6279 C C . ASN C 1 186 ? 18.474 28.459 3.187 1.00 50.45 183 ASN C C 1
ATOM 6280 O O . ASN C 1 186 ? 18.726 27.388 2.727 1.00 53.73 183 ASN C O 1
ATOM 6285 N N . PHE C 1 187 ? 19.008 28.900 4.301 1.00 50.54 184 PHE C N 1
ATOM 6286 C CA . PHE C 1 187 ? 20.068 28.217 5.003 1.00 45.30 184 PHE C CA 1
ATOM 6287 C C . PHE C 1 187 ? 19.593 26.833 5.382 1.00 46.70 184 PHE C C 1
ATOM 6288 O O . PHE C 1 187 ? 20.290 25.857 5.171 1.00 43.53 184 PHE C O 1
ATOM 6296 N N . GLU C 1 188 ? 18.376 26.761 5.907 1.00 47.87 185 GLU C N 1
ATOM 6297 C CA . GLU C 1 188 ? 17.810 25.501 6.366 1.00 52.63 185 GLU C CA 1
ATOM 6298 C C . GLU C 1 188 ? 17.596 24.512 5.229 1.00 52.30 185 GLU C C 1
ATOM 6299 O O . GLU C 1 188 ? 17.754 23.313 5.402 1.00 53.07 185 GLU C O 1
ATOM 6305 N N . GLU C 1 189 ? 17.192 25.025 4.085 1.00 55.18 186 GLU C N 1
ATOM 6306 C CA . GLU C 1 189 ? 17.003 24.205 2.897 1.00 60.00 186 GLU C CA 1
ATOM 6307 C C . GLU C 1 189 ? 18.344 23.642 2.452 1.00 55.03 186 GLU C C 1
ATOM 6308 O O . GLU C 1 189 ? 18.443 22.475 2.128 1.00 54.83 186 GLU C O 1
ATOM 6314 N N . VAL C 1 190 ? 19.356 24.503 2.394 1.00 52.22 187 VAL C N 1
ATOM 6315 C CA . VAL C 1 190 ? 20.689 24.089 1.978 1.00 50.66 187 VAL C CA 1
ATOM 6316 C C . VAL C 1 190 ? 21.177 22.974 2.888 1.00 48.56 187 VAL C C 1
ATOM 6317 O O . VAL C 1 190 ? 21.730 22.003 2.426 1.00 43.53 187 VAL C O 1
ATOM 6321 N N . ILE C 1 191 ? 20.949 23.115 4.192 1.00 47.05 188 ILE C N 1
ATOM 6322 C CA . ILE C 1 191 ? 21.319 22.087 5.120 1.00 43.08 188 ILE C CA 1
ATOM 6323 C C . ILE C 1 191 ? 20.521 20.810 4.901 1.00 45.48 188 ILE C C 1
ATOM 6324 O O . ILE C 1 191 ? 21.073 19.693 4.911 1.00 44.28 188 ILE C O 1
ATOM 6329 N N . LYS C 1 192 ? 19.225 20.973 4.675 1.00 49.09 189 LYS C N 1
ATOM 6330 C CA . LYS C 1 192 ? 18.358 19.849 4.399 1.00 54.81 189 LYS C CA 1
ATOM 6331 C C . LYS C 1 192 ? 18.847 19.088 3.151 1.00 56.39 189 LYS C C 1
ATOM 6332 O O . LYS C 1 192 ? 18.928 17.854 3.158 1.00 57.72 189 LYS C O 1
ATOM 6338 N N . LYS C 1 193 ? 19.151 19.816 2.072 1.00 56.56 190 LYS C N 1
ATOM 6339 C CA . LYS C 1 193 ? 19.617 19.161 0.839 1.00 59.19 190 LYS C CA 1
ATOM 6340 C C . LYS C 1 193 ? 20.942 18.425 1.096 1.00 55.97 190 LYS C C 1
ATOM 6341 O O . LYS C 1 193 ? 21.125 17.306 0.658 1.00 58.64 190 LYS C O 1
ATOM 6347 N N . ASP C 1 194 ? 21.851 19.047 1.824 1.00 51.97 191 ASP C N 1
ATOM 6348 C CA . ASP C 1 194 ? 23.131 18.426 2.115 1.00 51.92 191 ASP C CA 1
ATOM 6349 C C . ASP C 1 194 ? 22.974 17.126 2.888 1.00 52.31 191 ASP C C 1
ATOM 6350 O O . ASP C 1 194 ? 23.653 16.147 2.615 1.00 51.76 191 ASP C O 1
ATOM 6355 N N . ILE C 1 195 ? 22.003 17.097 3.789 1.00 52.98 192 ILE C N 1
ATOM 6356 C CA . ILE C 1 195 ? 21.761 15.920 4.602 1.00 51.65 192 ILE C CA 1
ATOM 6357 C C . ILE C 1 195 ? 21.082 14.786 3.828 1.00 53.03 192 ILE C C 1
ATOM 6358 O O . ILE C 1 195 ? 21.450 13.609 3.950 1.00 55.45 192 ILE C O 1
ATOM 6363 N N . GLU C 1 196 ? 20.099 15.136 3.025 1.00 54.80 193 GLU C N 1
ATOM 6364 C CA . GLU C 1 196 ? 19.513 14.193 2.088 1.00 58.36 193 GLU C CA 1
ATOM 6365 C C . GLU C 1 196 ? 20.580 13.510 1.206 1.00 55.40 193 GLU C C 1
ATOM 6366 O O . GLU C 1 196 ? 20.529 12.292 1.012 1.00 50.67 193 GLU C O 1
ATOM 6372 N N . SER C 1 197 ? 21.557 14.278 0.722 1.00 53.27 194 SER C N 1
ATOM 6373 C CA . SER C 1 197 ? 22.638 13.708 -0.084 1.00 53.69 194 SER C CA 1
ATOM 6374 C C . SER C 1 197 ? 23.372 12.642 0.684 1.00 50.75 194 SER C C 1
ATOM 6375 O O . SER C 1 197 ? 23.764 11.644 0.118 1.00 50.05 194 SER C O 1
ATOM 6378 N N . LEU C 1 198 ? 23.582 12.873 1.968 1.00 49.68 195 LEU C N 1
ATOM 6379 C CA . LEU C 1 198 ? 24.203 11.870 2.809 1.00 49.17 195 LEU C CA 1
ATOM 6380 C C . LEU C 1 198 ? 23.329 10.631 2.829 1.00 49.61 195 LEU C C 1
ATOM 6381 O O . LEU C 1 198 ? 23.803 9.522 2.721 1.00 53.22 195 LEU C O 1
ATOM 6386 N N . PHE C 1 199 ? 22.026 10.811 2.963 1.00 51.66 196 PHE C N 1
ATOM 6387 C CA . PHE C 1 199 ? 21.148 9.647 3.003 1.00 52.51 196 PHE C CA 1
ATOM 6388 C C . PHE C 1 199 ? 21.111 8.904 1.651 1.00 54.78 196 PHE C C 1
ATOM 6389 O O . PHE C 1 199 ? 20.996 7.693 1.626 1.00 55.44 196 PHE C O 1
ATOM 6397 N N . LYS C 1 200 ? 21.185 9.630 0.534 1.00 59.20 197 LYS C N 1
ATOM 6398 C CA . LYS C 1 200 ? 21.229 8.971 -0.788 1.00 60.86 197 LYS C CA 1
ATOM 6399 C C . LYS C 1 200 ? 22.540 8.214 -0.922 1.00 56.35 197 LYS C C 1
ATOM 6400 O O . LYS C 1 200 ? 22.576 7.075 -1.357 1.00 58.57 197 LYS C O 1
ATOM 6406 N N . TYR C 1 201 ? 23.606 8.826 -0.462 1.00 53.69 198 TYR C N 1
ATOM 6407 C CA . TYR C 1 201 ? 24.903 8.190 -0.513 1.00 58.07 198 TYR C CA 1
ATOM 6408 C C . TYR C 1 201 ? 24.907 6.900 0.318 1.00 56.50 198 TYR C C 1
ATOM 6409 O O . TYR C 1 201 ? 25.364 5.865 -0.156 1.00 52.56 198 TYR C O 1
ATOM 6418 N N . ARG C 1 202 ? 24.360 6.954 1.531 1.00 52.66 199 ARG C N 1
ATOM 6419 C CA . ARG C 1 202 ? 24.291 5.753 2.375 1.00 50.45 199 ARG C CA 1
ATOM 6420 C C . ARG C 1 202 ? 23.444 4.660 1.747 1.00 48.36 199 ARG C C 1
ATOM 6421 O O . ARG C 1 202 ? 23.709 3.470 1.979 1.00 46.89 199 ARG C O 1
ATOM 6429 N N . GLU C 1 203 ? 22.383 5.059 1.064 1.00 57.75 200 GLU C N 1
ATOM 6430 C CA . GLU C 1 203 ? 21.493 4.078 0.466 1.00 61.88 200 GLU C CA 1
ATOM 6431 C C . GLU C 1 203 ? 22.212 3.362 -0.706 1.00 60.16 200 GLU C C 1
ATOM 6432 O O . GLU C 1 203 ? 22.091 2.142 -0.872 1.00 60.39 200 GLU C O 1
ATOM 6438 N N . GLN C 1 204 ? 22.990 4.124 -1.472 1.00 60.25 201 GLN C N 1
ATOM 6439 C CA . GLN C 1 204 ? 23.879 3.567 -2.490 1.00 61.14 201 GLN C CA 1
ATOM 6440 C C . GLN C 1 204 ? 24.936 2.614 -1.907 1.00 60.08 201 GLN C C 1
ATOM 6441 O O . GLN C 1 204 ? 25.179 1.568 -2.470 1.00 55.98 201 GLN C O 1
ATOM 6447 N N . LEU C 1 205 ? 25.575 2.958 -0.798 1.00 61.17 202 LEU C N 1
ATOM 6448 C CA . LEU C 1 205 ? 26.530 2.035 -0.186 1.00 64.23 202 LEU C CA 1
ATOM 6449 C C . LEU C 1 205 ? 25.814 0.773 0.251 1.00 64.73 202 LEU C C 1
ATOM 6450 O O . LEU C 1 205 ? 26.318 -0.341 0.038 1.00 63.21 202 LEU C O 1
ATOM 6455 N N . ARG C 1 206 ? 24.622 0.933 0.813 1.00 65.18 203 ARG C N 1
ATOM 6456 C CA . ARG C 1 206 ? 23.818 -0.233 1.206 1.00 67.39 203 ARG C CA 1
ATOM 6457 C C . ARG C 1 206 ? 23.615 -1.147 -0.003 1.00 65.30 203 ARG C C 1
ATOM 6458 O O . ARG C 1 206 ? 23.866 -2.348 0.061 1.00 63.73 203 ARG C O 1
ATOM 6466 N N . LYS C 1 207 ? 23.184 -0.570 -1.115 1.00 67.30 204 LYS C N 1
ATOM 6467 C CA . LYS C 1 207 ? 22.946 -1.382 -2.326 1.00 68.92 204 LYS C CA 1
ATOM 6468 C C . LYS C 1 207 ? 24.199 -2.118 -2.801 1.00 66.00 204 LYS C C 1
ATOM 6469 O O . LYS C 1 207 ? 24.152 -3.323 -3.111 1.00 63.74 204 LYS C O 1
ATOM 6475 N N . GLN C 1 208 ? 25.320 -1.410 -2.826 1.00 66.65 205 GLN C N 1
ATOM 6476 C CA . GLN C 1 208 ? 26.591 -2.035 -3.168 1.00 69.05 205 GLN C CA 1
ATOM 6477 C C . GLN C 1 208 ? 26.945 -3.153 -2.215 1.00 71.19 205 GLN C C 1
ATOM 6478 O O . GLN C 1 208 ? 27.483 -4.163 -2.640 1.00 73.45 205 GLN C O 1
ATOM 6484 N N . LEU C 1 209 ? 26.671 -2.969 -0.930 1.00 74.05 206 LEU C N 1
ATOM 6485 C CA . LEU C 1 209 ? 27.028 -3.976 0.054 1.00 75.45 206 LEU C CA 1
ATOM 6486 C C . LEU C 1 209 ? 26.139 -5.212 -0.104 1.00 72.48 206 LEU C C 1
ATOM 6487 O O . LEU C 1 209 ? 26.607 -6.328 0.086 1.00 69.80 206 LEU C O 1
ATOM 6492 N N . ILE C 1 210 ? 24.867 -5.006 -0.441 1.00 70.93 207 ILE C N 1
ATOM 6493 C CA . ILE C 1 210 ? 23.959 -6.132 -0.687 1.00 71.53 207 ILE C CA 1
ATOM 6494 C C . ILE C 1 210 ? 24.431 -6.995 -1.864 1.00 68.65 207 ILE C C 1
ATOM 6495 O O . ILE C 1 210 ? 24.479 -8.224 -1.776 1.00 66.08 207 ILE C O 1
ATOM 6500 N N . ASP C 1 211 ? 24.799 -6.323 -2.941 1.00 67.06 208 ASP C N 1
ATOM 6501 C CA . ASP C 1 211 ? 25.363 -6.987 -4.111 1.00 68.51 208 ASP C CA 1
ATOM 6502 C C . ASP C 1 211 ? 26.664 -7.722 -3.812 1.00 66.35 208 ASP C C 1
ATOM 6503 O O . ASP C 1 211 ? 26.897 -8.811 -4.342 1.00 64.24 208 ASP C O 1
ATOM 6508 N N . PHE C 1 212 ? 27.526 -7.102 -3.012 1.00 68.10 209 PHE C N 1
ATOM 6509 C CA . PHE C 1 212 ? 28.764 -7.751 -2.619 1.00 72.01 209 PHE C CA 1
ATOM 6510 C C . PHE C 1 212 ? 28.450 -9.021 -1.846 1.00 72.60 209 PHE C C 1
ATOM 6511 O O . PHE C 1 212 ? 29.085 -10.042 -2.080 1.00 72.98 209 PHE C O 1
ATOM 6519 N N . GLY C 1 213 ? 27.440 -8.972 -0.982 1.00 71.49 210 GLY C N 1
ATOM 6520 C CA . GLY C 1 213 ? 27.022 -10.154 -0.216 1.00 73.42 210 GLY C CA 1
ATOM 6521 C C . GLY C 1 213 ? 26.430 -11.288 -1.050 1.00 74.30 210 GLY C C 1
ATOM 6522 O O . GLY C 1 213 ? 26.647 -12.450 -0.755 1.00 79.50 210 GLY C O 1
ATOM 6523 N N . LYS C 1 214 ? 25.665 -10.950 -2.083 1.00 74.81 211 LYS C N 1
ATOM 6524 C CA . LYS C 1 214 ? 25.169 -11.936 -3.047 1.00 75.06 211 LYS C CA 1
ATOM 6525 C C . LYS C 1 214 ? 26.313 -12.614 -3.788 1.00 76.14 211 LYS C C 1
ATOM 6526 O O . LYS C 1 214 ? 26.292 -13.837 -4.024 1.00 72.81 211 LYS C O 1
ATOM 6532 N N . VAL C 1 215 ? 27.285 -11.807 -4.196 1.00 75.31 212 VAL C N 1
ATOM 6533 C CA . VAL C 1 215 ? 28.458 -12.323 -4.889 1.00 78.65 212 VAL C CA 1
ATOM 6534 C C . VAL C 1 215 ? 29.277 -13.229 -3.973 1.00 80.87 212 VAL C C 1
ATOM 6535 O O . VAL C 1 215 ? 29.646 -14.326 -4.374 1.00 84.97 212 VAL C O 1
ATOM 6539 N N . MET C 1 216 ? 29.549 -12.789 -2.751 1.00 80.23 213 MET C N 1
ATOM 6540 C CA . MET C 1 216 ? 30.263 -13.632 -1.795 1.00 81.54 213 MET C CA 1
ATOM 6541 C C . MET C 1 216 ? 29.505 -14.918 -1.520 1.00 79.14 213 MET C C 1
ATOM 6542 O O . MET C 1 216 ? 30.106 -15.986 -1.401 1.00 80.64 213 MET C O 1
ATOM 6547 N N . SER C 1 217 ? 28.184 -14.808 -1.440 1.00 75.96 214 SER C N 1
ATOM 6548 C CA . SER C 1 217 ? 27.309 -15.958 -1.214 1.00 73.83 214 SER C CA 1
ATOM 6549 C C . SER C 1 217 ? 27.337 -16.966 -2.382 1.00 73.18 214 SER C C 1
ATOM 6550 O O . SER C 1 217 ? 27.250 -18.175 -2.182 1.00 78.75 214 SER C O 1
ATOM 6553 N N . ILE C 1 218 ? 27.444 -16.459 -3.599 1.00 72.58 215 ILE C N 1
ATOM 6554 C CA . ILE C 1 218 ? 27.663 -17.296 -4.781 1.00 70.56 215 ILE C CA 1
ATOM 6555 C C . ILE C 1 218 ? 29.042 -17.947 -4.712 1.00 70.22 215 ILE C C 1
ATOM 6556 O O . ILE C 1 218 ? 29.171 -19.152 -4.936 1.00 70.47 215 ILE C O 1
ATOM 6561 N N . VAL C 1 219 ? 30.061 -17.178 -4.364 1.00 69.15 216 VAL C N 1
ATOM 6562 C CA . VAL C 1 219 ? 31.423 -17.742 -4.263 1.00 73.56 216 VAL C CA 1
ATOM 6563 C C . VAL C 1 219 ? 31.565 -18.868 -3.207 1.00 76.68 216 VAL C C 1
ATOM 6564 O O . VAL C 1 219 ? 32.259 -19.843 -3.454 1.00 77.82 216 VAL C O 1
ATOM 6568 N N . ASN C 1 220 ? 30.903 -18.736 -2.062 1.00 79.19 217 ASN C N 1
ATOM 6569 C CA . ASN C 1 220 ? 30.958 -19.776 -1.056 1.00 83.48 217 ASN C CA 1
ATOM 6570 C C . ASN C 1 220 ? 30.111 -20.971 -1.406 1.00 82.75 217 ASN C C 1
ATOM 6571 O O . ASN C 1 220 ? 30.283 -22.032 -0.803 1.00 86.56 217 ASN C O 1
ATOM 6576 N N . LYS C 1 221 ? 29.219 -20.818 -2.377 1.00 77.52 218 LYS C N 1
ATOM 6577 C CA . LYS C 1 221 ? 28.385 -21.920 -2.814 1.00 78.32 218 LYS C CA 1
ATOM 6578 C C . LYS C 1 221 ? 28.986 -22.711 -3.995 1.00 75.66 218 LYS C C 1
ATOM 6579 O O . LYS C 1 221 ? 28.393 -23.704 -4.432 1.00 71.87 218 LYS C O 1
ATOM 6585 N N . ILE C 1 222 ? 30.144 -22.284 -4.518 1.00 75.28 219 ILE C N 1
ATOM 6586 C CA . ILE C 1 222 ? 30.803 -23.028 -5.608 1.00 77.62 219 ILE C CA 1
ATOM 6587 C C . ILE C 1 222 ? 31.036 -24.466 -5.169 1.00 80.31 219 ILE C C 1
ATOM 6588 O O . ILE C 1 222 ? 31.411 -24.726 -4.021 1.00 80.97 219 ILE C O 1
ATOM 6593 N N . VAL C 1 223 ? 30.767 -25.401 -6.073 1.00 82.41 220 VAL C N 1
ATOM 6594 C CA . VAL C 1 223 ? 30.896 -26.806 -5.735 1.00 86.83 220 VAL C CA 1
ATOM 6595 C C . VAL C 1 223 ? 32.365 -27.203 -5.812 1.00 90.71 220 VAL C C 1
ATOM 6596 O O . VAL C 1 223 ? 33.007 -27.044 -6.860 1.00 88.10 220 VAL C O 1
ATOM 6600 N N . LYS C 1 224 ? 32.876 -27.709 -4.683 1.00 95.99 221 LYS C N 1
ATOM 6601 C CA . LYS C 1 224 ? 34.203 -28.335 -4.609 1.00 98.44 221 LYS C CA 1
ATOM 6602 C C . LYS C 1 224 ? 34.108 -29.865 -4.709 1.00 95.34 221 LYS C C 1
ATOM 6603 O O . LYS C 1 224 ? 35.042 -30.513 -5.193 1.00 95.80 221 LYS C O 1
ATOM 6609 N N . ASN C 1 225 ? 32.980 -30.426 -4.255 1.00 90.25 222 ASN C N 1
ATOM 6610 C CA . ASN C 1 225 ? 32.754 -31.863 -4.230 1.00 90.46 222 ASN C CA 1
ATOM 6611 C C . ASN C 1 225 ? 31.288 -32.201 -4.422 1.00 85.93 222 ASN C C 1
ATOM 6612 O O . ASN C 1 225 ? 30.426 -31.716 -3.708 1.00 79.05 222 ASN C O 1
ATOM 6617 N N . GLY C 1 226 ? 31.019 -33.054 -5.400 1.00 86.80 223 GLY C N 1
ATOM 6618 C CA . GLY C 1 226 ? 29.670 -33.520 -5.622 1.00 86.08 223 GLY C CA 1
ATOM 6619 C C . GLY C 1 226 ? 29.550 -34.326 -6.887 1.00 85.55 223 GLY C C 1
ATOM 6620 O O . GLY C 1 226 ? 30.334 -34.174 -7.836 1.00 82.59 223 GLY C O 1
ATOM 6621 N N . GLU C 1 227 ? 28.558 -35.205 -6.872 1.00 88.13 224 GLU C N 1
ATOM 6622 C CA . GLU C 1 227 ? 28.069 -35.869 -8.060 1.00 87.27 224 GLU C CA 1
ATOM 6623 C C . GLU C 1 227 ? 26.967 -34.933 -8.567 1.00 83.49 224 GLU C C 1
ATOM 6624 O O . GLU C 1 227 ? 25.886 -34.868 -7.977 1.00 86.70 224 GLU C O 1
ATOM 6630 N N . ILE C 1 228 ? 27.256 -34.203 -9.651 1.00 77.58 225 ILE C N 1
ATOM 6631 C CA . ILE C 1 228 ? 26.440 -33.036 -10.040 1.00 71.91 225 ILE C CA 1
ATOM 6632 C C . ILE C 1 228 ? 25.433 -33.254 -11.150 1.00 67.72 225 ILE C C 1
ATOM 6633 O O . ILE C 1 228 ? 24.505 -32.475 -11.283 1.00 64.54 225 ILE C O 1
ATOM 6638 N N . GLY C 1 229 ? 25.628 -34.283 -11.971 1.00 67.60 226 GLY C N 1
ATOM 6639 C CA . GLY C 1 229 ? 24.694 -34.555 -13.054 1.00 64.71 226 GLY C CA 1
ATOM 6640 C C . GLY C 1 229 ? 25.142 -35.620 -14.024 1.00 64.01 226 GLY C C 1
ATOM 6641 O O . GLY C 1 229 ? 26.076 -36.381 -13.767 1.00 64.51 226 GLY C O 1
ATOM 6642 N N . VAL C 1 230 ? 24.427 -35.692 -15.137 1.00 64.61 227 VAL C N 1
ATOM 6643 C CA . VAL C 1 230 ? 24.548 -36.801 -16.097 1.00 66.47 227 VAL C CA 1
ATOM 6644 C C . VAL C 1 230 ? 24.668 -36.232 -17.496 1.00 65.22 227 VAL C C 1
ATOM 6645 O O . VAL C 1 230 ? 23.983 -35.279 -17.810 1.00 66.97 227 VAL C O 1
ATOM 6649 N N . ILE C 1 231 ? 25.512 -36.824 -18.336 1.00 65.40 228 ILE C N 1
ATOM 6650 C CA . ILE C 1 231 ? 25.646 -36.388 -19.729 1.00 63.01 228 ILE C CA 1
ATOM 6651 C C . ILE C 1 231 ? 24.436 -36.818 -20.561 1.00 63.51 228 ILE C C 1
ATOM 6652 O O . ILE C 1 231 ? 24.072 -37.985 -20.530 1.00 62.48 228 ILE C O 1
ATOM 6657 N N . LYS C 1 232 ? 23.821 -35.880 -21.289 1.00 63.31 229 LYS C N 1
ATOM 6658 C CA . LYS C 1 232 ? 22.801 -36.223 -22.274 1.00 67.24 229 LYS C CA 1
ATOM 6659 C C . LYS C 1 232 ? 22.755 -35.232 -23.408 1.00 67.10 229 LYS C C 1
ATOM 6660 O O . LYS C 1 232 ? 22.711 -34.031 -23.186 1.00 64.85 229 LYS C O 1
ATOM 6666 N N . ASP C 1 233 ? 22.829 -35.748 -24.632 1.00 69.31 230 ASP C N 1
ATOM 6667 C CA . ASP C 1 233 ? 22.988 -34.933 -25.828 1.00 72.48 230 ASP C CA 1
ATOM 6668 C C . ASP C 1 233 ? 24.273 -34.084 -25.829 1.00 73.92 230 ASP C C 1
ATOM 6669 O O . ASP C 1 233 ? 24.243 -32.963 -26.370 1.00 78.00 230 ASP C O 1
ATOM 6674 N N . GLY C 1 234 ? 25.395 -34.596 -25.277 1.00 71.98 231 GLY C N 1
ATOM 6675 C CA . GLY C 1 234 ? 26.653 -33.786 -25.133 1.00 75.04 231 GLY C CA 1
ATOM 6676 C C . GLY C 1 234 ? 26.584 -32.681 -24.097 1.00 68.50 231 GLY C C 1
ATOM 6677 O O . GLY C 1 234 ? 27.407 -31.720 -24.092 1.00 87.12 231 GLY C O 1
ATOM 6678 N N . LYS C 1 235 ? 25.575 -32.759 -23.242 1.00 63.70 232 LYS C N 1
ATOM 6679 C CA . LYS C 1 235 ? 25.346 -31.706 -22.267 1.00 63.84 232 LYS C CA 1
ATOM 6680 C C . LYS C 1 235 ? 25.231 -32.269 -20.899 1.00 60.50 232 LYS C C 1
ATOM 6681 O O . LYS C 1 235 ? 24.729 -33.368 -20.724 1.00 59.27 232 LYS C O 1
ATOM 6687 N N . LEU C 1 236 ? 25.643 -31.470 -19.917 1.00 60.28 233 LEU C N 1
ATOM 6688 C CA . LEU C 1 236 ? 25.497 -31.812 -18.521 1.00 59.31 233 LEU C CA 1
ATOM 6689 C C . LEU C 1 236 ? 24.136 -31.370 -18.051 1.00 59.02 233 LEU C C 1
ATOM 6690 O O . LEU C 1 236 ? 23.874 -30.192 -17.942 1.00 61.76 233 LEU C O 1
ATOM 6695 N N . HIS C 1 237 ? 23.263 -32.321 -17.754 1.00 62.07 234 HIS C N 1
ATOM 6696 C CA . HIS C 1 237 ? 21.977 -32.011 -17.147 1.00 64.16 234 HIS C CA 1
ATOM 6697 C C . HIS C 1 237 ? 22.221 -32.118 -15.675 1.00 65.32 234 HIS C C 1
ATOM 6698 O O . HIS C 1 237 ? 22.431 -33.210 -15.166 1.00 68.42 234 HIS C O 1
ATOM 6705 N N . LEU C 1 238 ? 22.210 -30.981 -14.999 1.00 67.33 235 LEU C N 1
ATOM 6706 C CA . LEU C 1 238 ? 22.505 -30.953 -13.589 1.00 68.25 235 LEU C CA 1
ATOM 6707 C C . LEU C 1 238 ? 21.359 -31.532 -12.782 1.00 71.22 235 LEU C C 1
ATOM 6708 O O . LEU C 1 238 ? 20.183 -31.334 -13.103 1.00 69.47 235 LEU C O 1
ATOM 6713 N N . TYR C 1 239 ? 21.725 -32.235 -11.714 1.00 74.66 236 TYR C N 1
ATOM 6714 C CA . TYR C 1 239 ? 20.764 -32.680 -10.715 1.00 77.11 236 TYR C CA 1
ATOM 6715 C C . TYR C 1 239 ? 20.148 -31.499 -10.009 1.00 76.35 236 TYR C C 1
ATOM 6716 O O . TYR C 1 239 ? 20.686 -30.397 -10.049 1.00 72.26 236 TYR C O 1
ATOM 6725 N N . ASP C 1 240 ? 19.049 -31.777 -9.324 1.00 77.80 237 ASP C N 1
ATOM 6726 C CA . ASP C 1 240 ? 18.223 -30.773 -8.686 1.00 81.38 237 ASP C CA 1
ATOM 6727 C C . ASP C 1 240 ? 18.968 -29.865 -7.655 1.00 83.90 237 ASP C C 1
ATOM 6728 O O . ASP C 1 240 ? 18.705 -28.672 -7.588 1.00 84.92 237 ASP C O 1
ATOM 6733 N N . ASP C 1 241 ? 19.908 -30.425 -6.883 1.00 87.17 238 ASP C N 1
ATOM 6734 C CA . ASP C 1 241 ? 20.718 -29.653 -5.906 1.00 86.41 238 ASP C CA 1
ATOM 6735 C C . ASP C 1 241 ? 21.659 -28.641 -6.520 1.00 85.97 238 ASP C C 1
ATOM 6736 O O . ASP C 1 241 ? 22.276 -27.872 -5.786 1.00 89.75 238 ASP C O 1
ATOM 6741 N N . TYR C 1 242 ? 21.837 -28.673 -7.840 1.00 83.16 239 TYR C N 1
ATOM 6742 C CA . TYR C 1 242 ? 22.865 -27.861 -8.467 1.00 80.23 239 TYR C CA 1
ATOM 6743 C C . TYR C 1 242 ? 22.314 -26.980 -9.572 1.00 78.75 239 TYR C C 1
ATOM 6744 O O . TYR C 1 242 ? 21.316 -27.292 -10.221 1.00 79.97 239 TYR C O 1
ATOM 6753 N N . ILE C 1 243 ? 22.996 -25.868 -9.780 1.00 74.31 240 ILE C N 1
ATOM 6754 C CA . ILE C 1 243 ? 22.693 -25.001 -10.885 1.00 71.35 240 ILE C CA 1
ATOM 6755 C C . ILE C 1 243 ? 23.993 -24.436 -11.409 1.00 64.44 240 ILE C C 1
ATOM 6756 O O . ILE C 1 243 ? 24.999 -24.399 -10.692 1.00 64.99 240 ILE C O 1
ATOM 6761 N N . ALA C 1 244 ? 23.958 -23.977 -12.651 1.00 57.19 241 ALA C N 1
ATOM 6762 C CA . ALA C 1 244 ? 25.117 -23.354 -13.229 1.00 54.78 241 ALA C CA 1
ATOM 6763 C C . ALA C 1 244 ? 24.824 -21.874 -13.461 1.00 55.84 241 ALA C C 1
ATOM 6764 O O . ALA C 1 244 ? 23.677 -21.481 -13.632 1.00 56.11 241 ALA C O 1
ATOM 6766 N N . ILE C 1 245 ? 25.873 -21.075 -13.470 1.00 52.58 242 ILE C N 1
ATOM 6767 C CA . ILE C 1 245 ? 25.758 -19.676 -13.749 1.00 53.50 242 ILE C CA 1
ATOM 6768 C C . ILE C 1 245 ? 26.783 -19.342 -14.815 1.00 55.56 242 ILE C C 1
ATOM 6769 O O . ILE C 1 245 ? 27.789 -20.023 -14.947 1.00 56.47 242 ILE C O 1
ATOM 6774 N N . ASP C 1 246 ? 26.494 -18.298 -15.577 1.00 58.34 243 ASP C N 1
ATOM 6775 C CA . ASP C 1 246 ? 27.343 -17.886 -16.660 1.00 60.96 243 ASP C CA 1
ATOM 6776 C C . ASP C 1 246 ? 28.575 -17.129 -16.151 1.00 63.27 243 ASP C C 1
ATOM 6777 O O . ASP C 1 246 ? 29.591 -17.093 -16.849 1.00 62.10 243 ASP C O 1
ATOM 6782 N N . LYS C 1 247 ? 28.474 -16.509 -14.963 1.00 66.04 244 LYS C N 1
ATOM 6783 C CA . LYS C 1 247 ? 29.571 -15.708 -14.363 1.00 69.04 244 LYS C CA 1
ATOM 6784 C C . LYS C 1 247 ? 29.285 -15.278 -12.962 1.00 67.90 244 LYS C C 1
ATOM 6785 O O . LYS C 1 247 ? 28.140 -15.257 -12.553 1.00 71.85 244 LYS C O 1
ATOM 6791 N N . ILE C 1 248 ? 30.337 -14.921 -12.241 1.00 67.65 245 ILE C N 1
ATOM 6792 C CA . ILE C 1 248 ? 30.188 -14.428 -10.885 1.00 70.16 245 ILE C CA 1
ATOM 6793 C C . ILE C 1 248 ? 29.684 -13.001 -10.985 1.00 70.54 245 ILE C C 1
ATOM 6794 O O . ILE C 1 248 ? 30.371 -12.148 -11.548 1.00 72.85 245 ILE C O 1
ATOM 6799 N N . ASP C 1 249 ? 28.485 -12.773 -10.451 1.00 68.77 246 ASP C N 1
ATOM 6800 C CA . ASP C 1 249 ? 27.745 -11.540 -10.610 1.00 67.88 246 ASP C CA 1
ATOM 6801 C C . ASP C 1 249 ? 26.678 -11.540 -9.521 1.00 68.59 246 ASP C C 1
ATOM 6802 O O . ASP C 1 249 ? 26.278 -12.601 -9.073 1.00 71.32 246 ASP C O 1
ATOM 6807 N N . PRO C 1 250 ? 26.221 -10.351 -9.069 1.00 72.38 247 PRO C N 1
ATOM 6808 C CA . PRO C 1 250 ? 25.108 -10.309 -8.114 1.00 72.14 247 PRO C CA 1
ATOM 6809 C C . PRO C 1 250 ? 23.811 -10.982 -8.584 1.00 71.83 247 PRO C C 1
ATOM 6810 O O . PRO C 1 250 ? 23.142 -11.607 -7.762 1.00 69.04 247 PRO C O 1
ATOM 6814 N N . ASN C 1 251 ? 23.447 -10.839 -9.867 1.00 73.13 248 ASN C N 1
ATOM 6815 C CA . ASN C 1 251 ? 22.289 -11.569 -10.436 1.00 77.97 248 ASN C CA 1
ATOM 6816 C C . ASN C 1 251 ? 22.625 -12.182 -11.821 1.00 76.30 248 ASN C C 1
ATOM 6817 O O . ASN C 1 251 ? 22.307 -11.614 -12.867 1.00 73.10 248 ASN C O 1
ATOM 6822 N N . PRO C 1 252 ? 23.261 -13.369 -11.824 1.00 76.43 249 PRO C N 1
ATOM 6823 C CA . PRO C 1 252 ? 23.715 -14.038 -13.072 1.00 73.15 249 PRO C CA 1
ATOM 6824 C C . PRO C 1 252 ? 22.622 -14.811 -13.826 1.00 68.05 249 PRO C C 1
ATOM 6825 O O . PRO C 1 252 ? 21.629 -15.184 -13.212 1.00 66.86 249 PRO C O 1
ATOM 6829 N N . LYS C 1 253 ? 22.797 -15.056 -15.135 1.00 68.66 250 LYS C N 1
ATOM 6830 C CA . LYS C 1 253 ? 21.924 -16.013 -15.847 1.00 69.78 250 LYS C CA 1
ATOM 6831 C C . LYS C 1 253 ? 22.180 -17.413 -15.254 1.00 66.84 250 LYS C C 1
ATOM 6832 O O . LYS C 1 253 ? 23.333 -17.824 -15.093 1.00 62.59 250 LYS C O 1
ATOM 6838 N N . VAL C 1 254 ? 21.104 -18.112 -14.919 1.00 66.06 251 VAL C N 1
ATOM 6839 C CA . VAL C 1 254 ? 21.149 -19.450 -14.308 1.00 64.39 251 VAL C CA 1
ATOM 6840 C C . VAL C 1 254 ? 20.834 -20.527 -15.360 1.00 60.53 251 VAL C C 1
ATOM 6841 O O . VAL C 1 254 ? 20.045 -20.308 -16.269 1.00 58.27 251 VAL C O 1
ATOM 6845 N N . PHE C 1 255 ? 21.493 -21.674 -15.250 1.00 59.71 252 PHE C N 1
ATOM 6846 C CA . PHE C 1 255 ? 21.308 -22.772 -16.202 1.00 60.99 252 PHE C CA 1
ATOM 6847 C C . PHE C 1 255 ? 21.223 -24.095 -15.479 1.00 60.52 252 PHE C C 1
ATOM 6848 O O . PHE C 1 255 ? 21.972 -24.333 -14.535 1.00 60.42 252 PHE C O 1
ATOM 6856 N N . LYS C 1 256 ? 20.306 -24.949 -15.934 1.00 63.99 253 LYS C N 1
ATOM 6857 C CA . LYS C 1 256 ? 20.216 -26.350 -15.490 1.00 62.55 253 LYS C CA 1
ATOM 6858 C C . LYS C 1 256 ? 20.939 -27.309 -16.454 1.00 62.22 253 LYS C C 1
ATOM 6859 O O . LYS C 1 256 ? 21.247 -28.453 -16.085 1.00 62.84 253 LYS C O 1
ATOM 6865 N N . VAL C 1 257 ? 21.161 -26.866 -17.681 1.00 61.08 254 VAL C N 1
ATOM 6866 C CA . VAL C 1 257 ? 21.725 -27.701 -18.721 1.00 64.48 254 VAL C CA 1
ATOM 6867 C C . VAL C 1 257 ? 22.896 -26.949 -19.323 1.00 63.63 254 VAL C C 1
ATOM 6868 O O . VAL C 1 257 ? 22.733 -25.861 -19.861 1.00 62.87 254 VAL C O 1
ATOM 6872 N N . VAL C 1 258 ? 24.060 -27.575 -19.222 1.00 65.88 255 VAL C N 1
ATOM 6873 C CA . VAL C 1 258 ? 25.343 -26.929 -19.367 1.00 67.76 255 VAL C CA 1
ATOM 6874 C C . VAL C 1 258 ? 26.099 -27.611 -20.506 1.00 65.57 255 VAL C C 1
ATOM 6875 O O . VAL C 1 258 ? 26.321 -28.831 -20.484 1.00 58.77 255 VAL C O 1
ATOM 6879 N N . ASP C 1 259 ? 26.587 -26.809 -21.443 1.00 63.96 256 ASP C N 1
ATOM 6880 C CA . ASP C 1 259 ? 27.501 -27.329 -22.450 1.00 61.79 256 ASP C CA 1
ATOM 6881 C C . ASP C 1 259 ? 28.817 -27.705 -21.776 1.00 59.09 256 ASP C C 1
ATOM 6882 O O . ASP C 1 259 ? 29.368 -26.935 -20.980 1.00 59.53 256 ASP C O 1
ATOM 6887 N N . VAL C 1 260 ? 29.329 -28.865 -22.145 1.00 59.54 257 VAL C N 1
ATOM 6888 C CA . VAL C 1 260 ? 30.599 -29.381 -21.649 1.00 61.54 257 VAL C CA 1
ATOM 6889 C C . VAL C 1 260 ? 31.398 -30.057 -22.759 1.00 63.97 257 VAL C C 1
ATOM 6890 O O . VAL C 1 260 ? 30.855 -30.406 -23.799 1.00 63.95 257 VAL C O 1
ATOM 6894 N N . GLU C 1 261 ? 32.689 -30.222 -22.524 1.00 68.64 258 GLU C N 1
ATOM 6895 C CA . GLU C 1 261 ? 33.574 -30.829 -23.493 1.00 73.69 258 GLU C CA 1
ATOM 6896 C C . GLU C 1 261 ? 34.483 -31.833 -22.805 1.00 73.88 258 GLU C C 1
ATOM 6897 O O . GLU C 1 261 ? 34.793 -31.696 -21.614 1.00 71.40 258 GLU C O 1
ATOM 6903 N N . GLY C 1 262 ? 34.859 -32.855 -23.565 1.00 75.59 259 GLY C N 1
ATOM 6904 C CA . GLY C 1 262 ? 35.676 -33.945 -23.057 1.00 80.85 259 GLY C CA 1
ATOM 6905 C C . GLY C 1 262 ? 35.248 -35.294 -23.599 1.00 80.96 259 GLY C C 1
ATOM 6906 O O . GLY C 1 262 ? 34.286 -35.400 -24.367 1.00 83.18 259 GLY C O 1
ATOM 6907 N N . ASN C 1 263 ? 35.960 -36.328 -23.173 1.00 80.42 260 ASN C N 1
ATOM 6908 C CA . ASN C 1 263 ? 35.714 -37.656 -23.655 1.00 81.55 260 ASN C CA 1
ATOM 6909 C C . ASN C 1 263 ? 34.767 -38.376 -22.721 1.00 78.68 260 ASN C C 1
ATOM 6910 O O . ASN C 1 263 ? 35.169 -39.002 -21.749 1.00 79.84 260 ASN C O 1
ATOM 6915 N N . PHE C 1 264 ? 33.490 -38.323 -23.074 1.00 75.47 261 PHE C N 1
ATOM 6916 C CA . PHE C 1 264 ? 32.438 -38.973 -22.305 1.00 75.51 261 PHE C CA 1
ATOM 6917 C C . PHE C 1 264 ? 31.349 -39.440 -23.263 1.00 70.01 261 PHE C C 1
ATOM 6918 O O . PHE C 1 264 ? 31.452 -39.181 -24.452 1.00 64.80 261 PHE C O 1
ATOM 6926 N N . LYS C 1 265 ? 30.308 -40.082 -22.725 1.00 69.02 262 LYS C N 1
ATOM 6927 C CA . LYS C 1 265 ? 29.122 -40.444 -23.497 1.00 69.33 262 LYS C CA 1
ATOM 6928 C C . LYS C 1 265 ? 27.833 -40.300 -22.713 1.00 66.01 262 LYS C C 1
ATOM 6929 O O . LYS C 1 265 ? 27.851 -40.093 -21.503 1.00 67.58 262 LYS C O 1
ATOM 6935 N N . ASP C 1 266 ? 26.710 -40.405 -23.421 1.00 64.24 263 ASP C N 1
ATOM 6936 C CA . ASP C 1 266 ? 25.387 -40.316 -22.795 1.00 66.36 263 ASP C CA 1
ATOM 6937 C C . ASP C 1 266 ? 25.256 -41.290 -21.645 1.00 66.13 263 ASP C C 1
ATOM 6938 O O . ASP C 1 266 ? 25.676 -42.446 -21.728 1.00 67.25 263 ASP C O 1
ATOM 6943 N N . GLY C 1 267 ? 24.719 -40.788 -20.547 1.00 66.69 264 GLY C N 1
ATOM 6944 C CA . GLY C 1 267 ? 24.585 -41.566 -19.321 1.00 69.08 264 GLY C CA 1
ATOM 6945 C C . GLY C 1 267 ? 25.762 -41.459 -18.371 1.00 70.28 264 GLY C C 1
ATOM 6946 O O . GLY C 1 267 ? 25.618 -41.776 -17.196 1.00 77.27 264 GLY C O 1
ATOM 6947 N N . ASP C 1 268 ? 26.929 -41.024 -18.845 1.00 70.03 265 ASP C N 1
ATOM 6948 C CA . ASP C 1 268 ? 28.052 -40.777 -17.937 1.00 72.54 265 ASP C CA 1
ATOM 6949 C C . ASP C 1 268 ? 27.663 -39.764 -16.827 1.00 72.99 265 ASP C C 1
ATOM 6950 O O . ASP C 1 268 ? 26.899 -38.818 -17.072 1.00 67.75 265 ASP C O 1
ATOM 6955 N N . ILE C 1 269 ? 28.172 -40.004 -15.622 1.00 73.36 266 ILE C N 1
ATOM 6956 C CA . ILE C 1 269 ? 27.869 -39.188 -14.459 1.00 73.60 266 ILE C CA 1
ATOM 6957 C C . ILE C 1 269 ? 29.028 -38.242 -14.273 1.00 73.19 266 ILE C C 1
ATOM 6958 O O . ILE C 1 269 ? 30.184 -38.663 -14.281 1.00 74.56 266 ILE C O 1
ATOM 6963 N N . VAL C 1 270 ? 28.721 -36.957 -14.146 1.00 71.71 267 VAL C N 1
ATOM 6964 C CA . VAL C 1 270 ? 29.749 -35.950 -13.944 1.00 72.09 267 VAL C CA 1
ATOM 6965 C C . VAL C 1 270 ? 29.881 -35.663 -12.454 1.00 71.46 267 VAL C C 1
ATOM 6966 O O . VAL C 1 270 ? 28.883 -35.547 -11.738 1.00 68.76 267 VAL C O 1
ATOM 6970 N N . VAL C 1 271 ? 31.125 -35.577 -12.012 1.00 73.65 268 VAL C N 1
ATOM 6971 C CA . VAL C 1 271 ? 31.454 -35.284 -10.628 1.00 78.00 268 VAL C CA 1
ATOM 6972 C C . VAL C 1 271 ? 32.457 -34.140 -10.566 1.00 79.09 268 VAL C C 1
ATOM 6973 O O . VAL C 1 271 ? 33.161 -33.857 -11.537 1.00 76.80 268 VAL C O 1
ATOM 6977 N N . ILE C 1 272 ? 32.534 -33.514 -9.401 1.00 80.87 269 ILE C N 1
ATOM 6978 C CA . ILE C 1 272 ? 33.624 -32.610 -9.104 1.00 84.06 269 ILE C CA 1
ATOM 6979 C C . ILE C 1 272 ? 34.276 -33.121 -7.839 1.00 91.57 269 ILE C C 1
ATOM 6980 O O . ILE C 1 272 ? 33.578 -33.455 -6.880 1.00 93.86 269 ILE C O 1
ATOM 6985 N N . GLU C 1 273 ? 35.602 -33.224 -7.847 1.00 97.76 270 GLU C N 1
ATOM 6986 C CA . GLU C 1 273 ? 36.346 -33.473 -6.608 1.00 102.20 270 GLU C CA 1
ATOM 6987 C C . GLU C 1 273 ? 37.521 -32.503 -6.483 1.00 101.81 270 GLU C C 1
ATOM 6988 O O . GLU C 1 273 ? 38.283 -32.328 -7.440 1.00 99.55 270 GLU C O 1
ATOM 6994 N N . ASN C 1 274 ? 37.641 -31.874 -5.309 1.00 102.40 271 ASN C N 1
ATOM 6995 C CA . ASN C 1 274 ? 38.590 -30.768 -5.071 1.00 101.66 271 ASN C CA 1
ATOM 6996 C C . ASN C 1 274 ? 38.557 -29.659 -6.112 1.00 97.67 271 ASN C C 1
ATOM 6997 O O . ASN C 1 274 ? 39.604 -29.133 -6.498 1.00 96.97 271 ASN C O 1
ATOM 7002 N N . GLY C 1 275 ? 37.363 -29.344 -6.600 1.00 94.19 272 GLY C N 1
ATOM 7003 C CA . GLY C 1 275 ? 37.211 -28.376 -7.688 1.00 94.09 272 GLY C CA 1
ATOM 7004 C C . GLY C 1 275 ? 37.577 -28.869 -9.088 1.00 93.33 272 GLY C C 1
ATOM 7005 O O . GLY C 1 275 ? 37.568 -28.084 -10.031 1.00 91.85 272 GLY C O 1
ATOM 7006 N N . ASP C 1 276 ? 37.887 -30.159 -9.243 1.00 96.00 273 ASP C N 1
ATOM 7007 C CA . ASP C 1 276 ? 38.180 -30.737 -10.559 1.00 94.33 273 ASP C CA 1
ATOM 7008 C C . ASP C 1 276 ? 36.956 -31.457 -11.045 1.00 89.19 273 ASP C C 1
ATOM 7009 O O . ASP C 1 276 ? 36.443 -32.354 -10.376 1.00 88.69 273 ASP C O 1
ATOM 7014 N N . MET C 1 277 ? 36.499 -31.059 -12.218 1.00 86.22 274 MET C N 1
ATOM 7015 C CA . MET C 1 277 ? 35.340 -31.674 -12.828 1.00 83.47 274 MET C CA 1
ATOM 7016 C C . MET C 1 277 ? 35.775 -32.825 -13.741 1.00 83.70 274 MET C C 1
ATOM 7017 O O . MET C 1 277 ? 36.577 -32.642 -14.661 1.00 85.48 274 MET C O 1
ATOM 7022 N N . LYS C 1 278 ? 35.202 -34.001 -13.526 1.00 82.75 275 LYS C N 1
ATOM 7023 C CA . LYS C 1 278 ? 35.537 -35.168 -14.342 1.00 82.44 275 LYS C CA 1
ATOM 7024 C C . LYS C 1 278 ? 34.334 -36.098 -14.486 1.00 79.87 275 LYS C C 1
ATOM 7025 O O . LYS C 1 278 ? 33.291 -35.871 -13.884 1.00 75.42 275 LYS C O 1
ATOM 7031 N N . ILE C 1 279 ? 34.513 -37.167 -15.259 1.00 80.62 276 ILE C N 1
ATOM 7032 C CA . ILE C 1 279 ? 33.536 -38.246 -15.356 1.00 80.59 276 ILE C CA 1
ATOM 7033 C C . ILE C 1 279 ? 33.742 -39.261 -14.243 1.00 81.91 276 ILE C C 1
ATOM 7034 O O . ILE C 1 279 ? 34.863 -39.727 -14.006 1.00 82.44 276 ILE C O 1
ATOM 7039 N N . LYS C 1 280 ? 32.647 -39.620 -13.585 1.00 83.33 277 LYS C N 1
ATOM 7040 C CA . LYS C 1 280 ? 32.665 -40.654 -12.564 1.00 92.20 277 LYS C CA 1
ATOM 7041 C C . LYS C 1 280 ? 33.114 -41.977 -13.160 1.00 97.46 277 LYS C C 1
ATOM 7042 O O . LYS C 1 280 ? 32.603 -42.394 -14.201 1.00 98.13 277 LYS C O 1
ATOM 7048 N N . GLY C 1 281 ? 34.041 -42.651 -12.490 1.00 104.32 278 GLY C N 1
ATOM 7049 C CA . GLY C 1 281 ? 34.545 -43.940 -12.981 1.00 110.22 278 GLY C CA 1
ATOM 7050 C C . GLY C 1 281 ? 35.703 -43.768 -13.951 1.00 113.36 278 GLY C C 1
ATOM 7051 O O . GLY C 1 281 ? 36.838 -44.108 -13.618 1.00 123.36 278 GLY C O 1
ATOM 7052 N N . THR C 1 282 ? 35.430 -43.225 -15.139 1.00 113.18 279 THR C N 1
ATOM 7053 C CA . THR C 1 282 ? 36.467 -42.971 -16.155 1.00 112.23 279 THR C CA 1
ATOM 7054 C C . THR C 1 282 ? 37.525 -41.993 -15.646 1.00 112.39 279 THR C C 1
ATOM 7055 O O . THR C 1 282 ? 38.703 -42.124 -15.971 1.00 112.21 279 THR C O 1
ATOM 7059 N N . ASN C 1 283 ? 37.101 -41.010 -14.853 1.00 109.55 280 ASN C N 1
ATOM 7060 C CA . ASN C 1 283 ? 38.012 -40.006 -14.323 1.00 109.39 280 ASN C CA 1
ATOM 7061 C C . ASN C 1 283 ? 38.514 -39.055 -15.416 1.00 106.37 280 ASN C C 1
ATOM 7062 O O . ASN C 1 283 ? 39.526 -38.366 -15.263 1.00 103.34 280 ASN C O 1
ATOM 7067 N N . GLU C 1 284 ? 37.791 -39.031 -16.529 1.00 102.02 281 GLU C N 1
ATOM 7068 C CA . GLU C 1 284 ? 38.154 -38.224 -17.675 1.00 103.59 281 GLU C CA 1
ATOM 7069 C C . GLU C 1 284 ? 37.758 -36.768 -17.422 1.00 100.24 281 GLU C C 1
ATOM 7070 O O . GLU C 1 284 ? 36.749 -36.494 -16.779 1.00 99.22 281 GLU C O 1
ATOM 7076 N N . LYS C 1 285 ? 38.532 -35.844 -17.974 1.00 100.18 282 LYS C N 1
ATOM 7077 C CA . LYS C 1 285 ? 38.401 -34.418 -17.667 1.00 102.29 282 LYS C CA 1
ATOM 7078 C C . LYS C 1 285 ? 37.180 -33.783 -18.356 1.00 95.58 282 LYS C C 1
ATOM 7079 O O . LYS C 1 285 ? 36.940 -34.006 -19.541 1.00 102.08 282 LYS C O 1
ATOM 7085 N N . VAL C 1 286 ? 36.406 -32.998 -17.615 1.00 92.26 283 VAL C N 1
ATOM 7086 C CA . VAL C 1 286 ? 35.251 -32.282 -18.193 1.00 85.85 283 VAL C CA 1
ATOM 7087 C C . VAL C 1 286 ? 35.444 -30.784 -18.030 1.00 82.31 283 VAL C C 1
ATOM 7088 O O . VAL C 1 286 ? 35.591 -30.293 -16.925 1.00 79.89 283 VAL C O 1
ATOM 7092 N N . THR C 1 287 ? 35.436 -30.068 -19.143 1.00 79.56 284 THR C N 1
ATOM 7093 C CA . THR C 1 287 ? 35.618 -28.644 -19.133 1.00 77.86 284 THR C CA 1
ATOM 7094 C C . THR C 1 287 ? 34.297 -27.986 -19.519 1.00 75.86 284 THR C C 1
ATOM 7095 O O . THR C 1 287 ? 33.480 -28.546 -20.257 1.00 75.66 284 THR C O 1
ATOM 7099 N N . THR C 1 288 ? 34.084 -26.800 -18.987 1.00 71.96 285 THR C N 1
ATOM 7100 C CA . THR C 1 288 ? 32.891 -26.029 -19.264 1.00 71.83 285 THR C CA 1
ATOM 7101 C C . THR C 1 288 ? 33.206 -24.564 -19.017 1.00 73.55 285 THR C C 1
ATOM 7102 O O . THR C 1 288 ? 34.128 -24.238 -18.270 1.00 77.69 285 THR C O 1
ATOM 7106 N N . LYS C 1 289 ? 32.449 -23.683 -19.653 1.00 73.39 286 LYS C N 1
ATOM 7107 C CA . LYS C 1 289 ? 32.593 -22.249 -19.446 1.00 72.54 286 LYS C CA 1
ATOM 7108 C C . LYS C 1 289 ? 31.800 -21.783 -18.223 1.00 68.44 286 LYS C C 1
ATOM 7109 O O . LYS C 1 289 ? 32.053 -20.719 -17.701 1.00 70.52 286 LYS C O 1
ATOM 7115 N N . TYR C 1 290 ? 30.894 -22.615 -17.739 1.00 65.07 287 TYR C N 1
ATOM 7116 C CA . TYR C 1 290 ? 29.993 -22.209 -16.690 1.00 63.82 287 TYR C CA 1
ATOM 7117 C C . TYR C 1 290 ? 30.588 -22.482 -15.334 1.00 65.73 287 TYR C C 1
ATOM 7118 O O . TYR C 1 290 ? 31.548 -23.213 -15.207 1.00 66.56 287 TYR C O 1
ATOM 7127 N N . ILE C 1 291 ? 30.004 -21.885 -14.306 1.00 68.81 288 ILE C N 1
ATOM 7128 C CA . ILE C 1 291 ? 30.419 -22.115 -12.931 1.00 68.75 288 ILE C CA 1
ATOM 7129 C C . ILE C 1 291 ? 29.274 -22.849 -12.259 1.00 66.76 288 ILE C C 1
ATOM 7130 O O . ILE C 1 291 ? 28.097 -22.467 -12.388 1.00 66.21 288 ILE C O 1
ATOM 7135 N N . ILE C 1 292 ? 29.622 -23.935 -11.566 1.00 65.65 289 ILE C N 1
ATOM 7136 C CA . ILE C 1 292 ? 28.644 -24.785 -10.912 1.00 62.66 289 ILE C CA 1
ATOM 7137 C C . ILE C 1 292 ? 28.615 -24.473 -9.430 1.00 62.87 289 ILE C C 1
ATOM 7138 O O . ILE C 1 292 ? 29.667 -24.414 -8.784 1.00 61.97 289 ILE C O 1
ATOM 7143 N N . ILE C 1 293 ? 27.396 -24.302 -8.913 1.00 62.82 290 ILE C N 1
ATOM 7144 C CA . ILE C 1 293 ? 27.174 -23.980 -7.520 1.00 64.99 290 ILE C CA 1
ATOM 7145 C C . ILE C 1 293 ? 26.030 -24.817 -6.944 1.00 66.84 290 ILE C C 1
ATOM 7146 O O . ILE C 1 293 ? 25.127 -25.250 -7.683 1.00 62.66 290 ILE C O 1
ATOM 7151 N N . HIS C 1 294 ? 26.072 -24.997 -5.615 1.00 71.44 291 HIS C N 1
ATOM 7152 C CA . HIS C 1 294 ? 24.967 -25.603 -4.848 1.00 75.27 291 HIS C CA 1
ATOM 7153 C C . HIS C 1 294 ? 23.740 -24.701 -4.904 1.00 77.75 291 HIS C C 1
ATOM 7154 O O . HIS C 1 294 ? 23.895 -23.472 -4.823 1.00 81.70 291 HIS C O 1
ATOM 7161 N N . LYS C 1 295 ? 22.556 -25.300 -5.065 1.00 80.24 292 LYS C N 1
ATOM 7162 C CA . LYS C 1 295 ? 21.290 -24.554 -5.316 1.00 82.97 292 LYS C CA 1
ATOM 7163 C C . LYS C 1 295 ? 20.716 -23.698 -4.154 1.00 85.26 292 LYS C C 1
ATOM 7164 O O . LYS C 1 295 ? 21.304 -22.695 -3.751 1.00 89.34 292 LYS C O 1
ATOM 7167 N N . GLY D 1 1 ? -2.759 1.843 14.518 1.00 70.96 -2 GLY D N 1
ATOM 7168 C CA . GLY D 1 1 ? -2.890 1.789 16.020 1.00 74.40 -2 GLY D CA 1
ATOM 7169 C C . GLY D 1 1 ? -3.543 0.538 16.620 1.00 73.78 -2 GLY D C 1
ATOM 7170 O O . GLY D 1 1 ? -4.689 0.572 17.041 1.00 77.81 -2 GLY D O 1
ATOM 7171 N N . SER D 1 2 ? -2.815 -0.567 16.700 1.00 74.55 -1 SER D N 1
ATOM 7172 C CA . SER D 1 2 ? -3.345 -1.808 17.314 1.00 74.35 -1 SER D CA 1
ATOM 7173 C C . SER D 1 2 ? -2.377 -2.544 18.244 1.00 75.23 -1 SER D C 1
ATOM 7174 O O . SER D 1 2 ? -1.501 -3.269 17.784 1.00 74.97 -1 SER D O 1
ATOM 7177 N N . MET D 1 3 ? -2.587 -2.371 19.549 1.00 76.53 0 MET D N 1
ATOM 7178 C CA . MET D 1 3 ? -2.024 -3.256 20.568 1.00 76.75 0 MET D CA 1
ATOM 7179 C C . MET D 1 3 ? -3.173 -4.056 21.140 1.00 81.07 0 MET D C 1
ATOM 7180 O O . MET D 1 3 ? -4.079 -3.582 21.912 1.00 80.46 0 MET D O 1
ATOM 7185 N N . SER D 1 4 ? -3.124 -5.306 20.731 1.00 74.59 1 SER D N 1
ATOM 7186 C CA . SER D 1 4 ? -4.329 -5.984 20.492 1.00 74.73 1 SER D CA 1
ATOM 7187 C C . SER D 1 4 ? -4.366 -7.291 21.196 1.00 73.24 1 SER D C 1
ATOM 7188 O O . SER D 1 4 ? -4.132 -7.365 22.417 1.00 78.08 1 SER D O 1
ATOM 7191 N N . LEU D 1 5 ? -4.795 -8.294 20.430 1.00 66.98 2 LEU D N 1
ATOM 7192 C CA . LEU D 1 5 ? -4.551 -9.638 20.791 1.00 63.08 2 LEU D CA 1
ATOM 7193 C C . LEU D 1 5 ? -4.283 -10.463 19.546 1.00 59.72 2 LEU D C 1
ATOM 7194 O O . LEU D 1 5 ? -5.118 -10.561 18.642 1.00 66.93 2 LEU D O 1
ATOM 7199 N N . ILE D 1 6 ? -3.099 -11.054 19.536 1.00 54.51 3 ILE D N 1
ATOM 7200 C CA . ILE D 1 6 ? -2.736 -12.089 18.604 1.00 54.78 3 ILE D CA 1
ATOM 7201 C C . ILE D 1 6 ? -2.194 -13.331 19.354 1.00 53.59 3 ILE D C 1
ATOM 7202 O O . ILE D 1 6 ? -1.401 -13.222 20.292 1.00 53.02 3 ILE D O 1
ATOM 7207 N N . ILE D 1 7 ? -2.727 -14.493 19.007 1.00 54.16 4 ILE D N 1
ATOM 7208 C CA . ILE D 1 7 ? -2.312 -15.743 19.630 1.00 54.13 4 ILE D CA 1
ATOM 7209 C C . ILE D 1 7 ? -1.837 -16.641 18.532 1.00 52.00 4 ILE D C 1
ATOM 7210 O O . ILE D 1 7 ? -2.562 -16.865 17.571 1.00 49.99 4 ILE D O 1
ATOM 7215 N N . CYS D 1 8 ? -0.622 -17.147 18.708 1.00 52.37 5 CYS D N 1
ATOM 7216 C CA . CYS D 1 8 ? 0.035 -17.980 17.727 1.00 51.62 5 CYS D CA 1
ATOM 7217 C C . CYS D 1 8 ? 0.584 -19.258 18.375 1.00 50.77 5 CYS D C 1
ATOM 7218 O O . CYS D 1 8 ? 1.397 -19.197 19.303 1.00 49.55 5 CYS D O 1
ATOM 7221 N N . TYR D 1 9 ? 0.158 -20.407 17.854 1.00 49.76 6 TYR D N 1
ATOM 7222 C CA . TYR D 1 9 ? 0.707 -21.705 18.225 1.00 49.30 6 TYR D CA 1
ATOM 7223 C C . TYR D 1 9 ? 1.588 -22.215 17.098 1.00 49.60 6 TYR D C 1
ATOM 7224 O O . TYR D 1 9 ? 1.251 -22.017 15.922 1.00 46.98 6 TYR D O 1
ATOM 7233 N N . TYR D 1 10 ? 2.717 -22.831 17.483 1.00 48.41 7 TYR D N 1
ATOM 7234 C CA . TYR D 1 10 ? 3.586 -23.541 16.568 1.00 48.07 7 TYR D CA 1
ATOM 7235 C C . TYR D 1 10 ? 4.009 -24.802 17.242 1.00 48.23 7 TYR D C 1
ATOM 7236 O O . TYR D 1 10 ? 4.242 -24.833 18.440 1.00 52.62 7 TYR D O 1
ATOM 7245 N N . GLY D 1 11 ? 4.085 -25.864 16.462 1.00 50.85 8 GLY D N 1
ATOM 7246 C CA . GLY D 1 11 ? 4.438 -27.165 16.963 1.00 53.23 8 GLY D CA 1
ATOM 7247 C C . GLY D 1 11 ? 4.652 -28.126 15.816 1.00 54.70 8 GLY D C 1
ATOM 7248 O O . GLY D 1 11 ? 4.651 -27.747 14.655 1.00 55.76 8 GLY D O 1
ATOM 7249 N N . LYS D 1 12 ? 4.744 -29.388 16.170 1.00 55.37 9 LYS D N 1
ATOM 7250 C CA . LYS D 1 12 ? 5.139 -30.436 15.269 1.00 58.48 9 LYS D CA 1
ATOM 7251 C C . LYS D 1 12 ? 3.991 -30.799 14.328 1.00 58.53 9 LYS D C 1
ATOM 7252 O O . LYS D 1 12 ? 4.224 -31.247 13.210 1.00 53.87 9 LYS D O 1
ATOM 7258 N N . ASN D 1 13 ? 2.779 -30.498 14.761 1.00 56.12 10 ASN D N 1
ATOM 7259 C CA . ASN D 1 13 ? 1.583 -30.683 13.956 1.00 56.96 10 ASN D CA 1
ATOM 7260 C C . ASN D 1 13 ? 1.198 -29.430 13.136 1.00 54.88 10 ASN D C 1
ATOM 7261 O O . ASN D 1 13 ? 0.196 -29.449 12.439 1.00 58.52 10 ASN D O 1
ATOM 7266 N N . GLY D 1 14 ? 1.967 -28.344 13.214 1.00 50.30 11 GLY D N 1
ATOM 7267 C CA . GLY D 1 14 ? 1.698 -27.201 12.390 1.00 49.16 11 GLY D CA 1
ATOM 7268 C C . GLY D 1 14 ? 1.668 -25.927 13.196 1.00 49.25 11 GLY D C 1
ATOM 7269 O O . GLY D 1 14 ? 2.341 -25.803 14.230 1.00 49.68 11 GLY D O 1
ATOM 7270 N N . ALA D 1 15 ? 0.922 -24.953 12.695 1.00 47.23 12 ALA D N 1
ATOM 7271 C CA . ALA D 1 15 ? 0.824 -23.680 13.344 1.00 46.40 12 ALA D CA 1
ATOM 7272 C C . ALA D 1 15 ? -0.540 -23.070 13.148 1.00 48.04 12 ALA D C 1
ATOM 7273 O O . ALA D 1 15 ? -1.197 -23.229 12.113 1.00 50.82 12 ALA D O 1
ATOM 7275 N N . VAL D 1 16 ? -0.936 -22.296 14.133 1.00 47.82 13 VAL D N 1
ATOM 7276 C CA . VAL D 1 16 ? -2.248 -21.684 14.168 1.00 48.71 13 VAL D CA 1
ATOM 7277 C C . VAL D 1 16 ? -2.067 -20.293 14.699 1.00 49.48 13 VAL D C 1
ATOM 7278 O O . VAL D 1 16 ? -1.368 -20.069 15.697 1.00 45.19 13 VAL D O 1
ATOM 7282 N N . ILE D 1 17 ? -2.730 -19.360 14.035 1.00 53.44 14 ILE D N 1
ATOM 7283 C CA . ILE D 1 17 ? -2.742 -18.002 14.499 1.00 54.34 14 ILE D CA 1
ATOM 7284 C C . ILE D 1 17 ? -4.147 -17.411 14.476 1.00 55.41 14 ILE D C 1
ATOM 7285 O O . ILE D 1 17 ? -4.934 -17.661 13.545 1.00 55.77 14 ILE D O 1
ATOM 7290 N N . GLY D 1 18 ? -4.438 -16.622 15.511 1.00 52.85 15 GLY D N 1
ATOM 7291 C CA . GLY D 1 18 ? -5.690 -15.878 15.593 1.00 53.55 15 GLY D CA 1
ATOM 7292 C C . GLY D 1 18 ? -5.395 -14.440 15.944 1.00 50.13 15 GLY D C 1
ATOM 7293 O O . GLY D 1 18 ? -4.451 -14.154 16.680 1.00 44.73 15 GLY D O 1
ATOM 7294 N N . GLY D 1 19 ? -6.207 -13.545 15.397 1.00 51.99 16 GLY D N 1
ATOM 7295 C CA . GLY D 1 19 ? -6.141 -12.120 15.729 1.00 51.81 16 GLY D CA 1
ATOM 7296 C C . GLY D 1 19 ? -7.433 -11.420 15.378 1.00 52.38 16 GLY D C 1
ATOM 7297 O O . GLY D 1 19 ? -8.136 -11.832 14.457 1.00 53.65 16 GLY D O 1
ATOM 7298 N N . ASP D 1 20 ? -7.725 -10.341 16.096 1.00 53.72 17 ASP D N 1
ATOM 7299 C CA . ASP D 1 20 ? -8.969 -9.590 15.896 1.00 54.15 17 ASP D CA 1
ATOM 7300 C C . ASP D 1 20 ? -8.662 -8.512 14.892 1.00 55.17 17 ASP D C 1
ATOM 7301 O O . ASP D 1 20 ? -7.648 -8.611 14.187 1.00 51.47 17 ASP D O 1
ATOM 7306 N N . ARG D 1 21 ? -9.531 -7.508 14.809 1.00 60.19 18 ARG D N 1
ATOM 7307 C CA . ARG D 1 21 ? -9.432 -6.536 13.759 1.00 67.52 18 ARG D CA 1
ATOM 7308 C C . ARG D 1 21 ? -9.566 -5.110 14.198 1.00 65.76 18 ARG D C 1
ATOM 7309 O O . ARG D 1 21 ? -9.692 -4.236 13.341 1.00 68.37 18 ARG D O 1
ATOM 7317 N N . ARG D 1 22 ? -9.528 -4.857 15.492 1.00 65.36 19 ARG D N 1
ATOM 7318 C CA . ARG D 1 22 ? -9.804 -3.509 16.004 1.00 67.19 19 ARG D CA 1
ATOM 7319 C C . ARG D 1 22 ? -8.616 -2.548 16.045 1.00 64.37 19 ARG D C 1
ATOM 7320 O O . ARG D 1 22 ? -7.550 -2.863 16.545 1.00 60.93 19 ARG D O 1
ATOM 7328 N N . GLN D 1 23 ? -8.857 -1.368 15.505 1.00 67.51 20 GLN D N 1
ATOM 7329 C CA . GLN D 1 23 ? -7.938 -0.257 15.544 1.00 68.93 20 GLN D CA 1
ATOM 7330 C C . GLN D 1 23 ? -8.630 0.891 16.238 1.00 68.34 20 GLN D C 1
ATOM 7331 O O . GLN D 1 23 ? -9.822 1.132 16.016 1.00 70.43 20 GLN D O 1
ATOM 7337 N N . ILE D 1 24 ? -7.871 1.605 17.062 1.00 68.90 21 ILE D N 1
ATOM 7338 C CA . ILE D 1 24 ? -8.358 2.797 17.723 1.00 73.22 21 ILE D CA 1
ATOM 7339 C C . ILE D 1 24 ? -7.441 3.951 17.363 1.00 75.06 21 ILE D C 1
ATOM 7340 O O . ILE D 1 24 ? -6.228 3.866 17.547 1.00 78.31 21 ILE D O 1
ATOM 7345 N N . PHE D 1 25 ? -8.041 4.997 16.800 1.00 80.24 22 PHE D N 1
ATOM 7346 C CA . PHE D 1 25 ? -7.375 6.262 16.517 1.00 83.24 22 PHE D CA 1
ATOM 7347 C C . PHE D 1 25 ? -7.791 7.289 17.566 1.00 82.61 22 PHE D C 1
ATOM 7348 O O . PHE D 1 25 ? -8.986 7.432 17.886 1.00 80.06 22 PHE D O 1
ATOM 7356 N N . PHE D 1 26 ? -6.793 7.969 18.119 1.00 81.42 23 PHE D N 1
ATOM 7357 C CA . PHE D 1 26 ? -7.000 9.037 19.088 1.00 84.25 23 PHE D CA 1
ATOM 7358 C C . PHE D 1 26 ? -6.569 10.330 18.453 1.00 82.96 23 PHE D C 1
ATOM 7359 O O . PHE D 1 26 ? -5.547 10.372 17.777 1.00 86.25 23 PHE D O 1
ATOM 7367 N N . ARG D 1 27 ? -7.347 11.374 18.670 1.00 84.60 24 ARG D N 1
ATOM 7368 C CA . ARG D 1 27 ? -6.935 12.698 18.282 1.00 87.24 24 ARG D CA 1
ATOM 7369 C C . ARG D 1 27 ? -7.077 13.628 19.478 1.00 83.71 24 ARG D C 1
ATOM 7370 O O . ARG D 1 27 ? -8.135 13.724 20.090 1.00 80.13 24 ARG D O 1
ATOM 7378 N N . GLY D 1 28 ? -5.988 14.309 19.795 1.00 80.82 25 GLY D N 1
ATOM 7379 C CA . GLY D 1 28 ? -5.949 15.248 20.899 1.00 79.36 25 GLY D CA 1
ATOM 7380 C C . GLY D 1 28 ? -4.541 15.267 21.440 1.00 77.15 25 GLY D C 1
ATOM 7381 O O . GLY D 1 28 ? -3.631 14.766 20.794 1.00 77.21 25 GLY D O 1
ATOM 7382 N N . SER D 1 29 ? -4.352 15.845 22.623 1.00 77.39 26 SER D N 1
ATOM 7383 C CA . SER D 1 29 ? -3.013 16.083 23.150 1.00 76.41 26 SER D CA 1
ATOM 7384 C C . SER D 1 29 ? -2.280 14.780 23.379 1.00 72.48 26 SER D C 1
ATOM 7385 O O . SER D 1 29 ? -2.872 13.786 23.788 1.00 73.36 26 SER D O 1
ATOM 7388 N N . GLU D 1 30 ? -0.994 14.791 23.067 1.00 71.12 27 GLU D N 1
ATOM 7389 C CA . GLU D 1 30 ? -0.175 13.630 23.227 1.00 68.81 27 GLU D CA 1
ATOM 7390 C C . GLU D 1 30 ? -0.254 13.144 24.663 1.00 66.03 27 GLU D C 1
ATOM 7391 O O . GLU D 1 30 ? -0.293 11.935 24.901 1.00 65.11 27 GLU D O 1
ATOM 7397 N N . GLU D 1 31 ? -0.237 14.046 25.631 1.00 65.83 28 GLU D N 1
ATOM 7398 C CA . GLU D 1 31 ? -0.213 13.597 27.035 1.00 66.57 28 GLU D CA 1
ATOM 7399 C C . GLU D 1 31 ? -1.537 12.967 27.514 1.00 64.11 28 GLU D C 1
ATOM 7400 O O . GLU D 1 31 ? -1.535 11.906 28.137 1.00 62.36 28 GLU D O 1
ATOM 7406 N N . ASN D 1 32 ? -2.650 13.556 27.141 1.00 63.43 29 ASN D N 1
ATOM 7407 C CA . ASN D 1 32 ? -3.898 12.917 27.429 1.00 63.41 29 ASN D CA 1
ATOM 7408 C C . ASN D 1 32 ? -4.091 11.590 26.700 1.00 64.20 29 ASN D C 1
ATOM 7409 O O . ASN D 1 32 ? -4.648 10.657 27.292 1.00 61.88 29 ASN D O 1
ATOM 7414 N N . ARG D 1 33 ? -3.689 11.531 25.423 1.00 65.82 30 ARG D N 1
ATOM 7415 C CA . ARG D 1 33 ? -3.639 10.260 24.639 1.00 66.15 30 ARG D CA 1
ATOM 7416 C C . ARG D 1 33 ? -3.009 9.140 25.471 1.00 62.00 30 ARG D C 1
ATOM 7417 O O . ARG D 1 33 ? -3.567 8.044 25.612 1.00 60.96 30 ARG D O 1
ATOM 7425 N N . LYS D 1 34 ? -1.848 9.458 26.036 1.00 61.32 31 LYS D N 1
ATOM 7426 C CA . LYS D 1 34 ? -1.061 8.562 26.869 1.00 60.66 31 LYS D CA 1
ATOM 7427 C C . LYS D 1 34 ? -1.827 8.075 28.094 1.00 58.42 31 LYS D C 1
ATOM 7428 O O . LYS D 1 34 ? -1.759 6.897 28.446 1.00 56.11 31 LYS D O 1
ATOM 7434 N N . ILE D 1 35 ? -2.520 8.985 28.768 1.00 58.47 32 ILE D N 1
ATOM 7435 C CA . ILE D 1 35 ? -3.291 8.626 29.964 1.00 57.77 32 ILE D CA 1
ATOM 7436 C C . ILE D 1 35 ? -4.399 7.654 29.594 1.00 57.93 32 ILE D C 1
ATOM 7437 O O . ILE D 1 35 ? -4.686 6.686 30.308 1.00 54.83 32 ILE D O 1
ATOM 7442 N N . LEU D 1 36 ? -4.995 7.913 28.441 1.00 59.88 33 LEU D N 1
ATOM 7443 C CA . LEU D 1 36 ? -6.051 7.077 27.948 1.00 63.30 33 LEU D CA 1
ATOM 7444 C C . LEU D 1 36 ? -5.528 5.658 27.643 1.00 62.64 33 LEU D C 1
ATOM 7445 O O . LEU D 1 36 ? -6.122 4.666 28.067 1.00 61.60 33 LEU D O 1
ATOM 7450 N N . GLU D 1 37 ? -4.424 5.578 26.918 1.00 60.82 34 GLU D N 1
ATOM 7451 C CA . GLU D 1 37 ? -3.850 4.290 26.548 1.00 62.20 34 GLU D CA 1
ATOM 7452 C C . GLU D 1 37 ? -3.436 3.435 27.746 1.00 61.01 34 GLU D C 1
ATOM 7453 O O . GLU D 1 37 ? -3.721 2.245 27.752 1.00 56.96 34 GLU D O 1
ATOM 7459 N N . GLU D 1 38 ? -2.781 4.038 28.746 1.00 61.22 35 GLU D N 1
ATOM 7460 C CA . GLU D 1 38 ? -2.373 3.311 29.954 1.00 62.77 35 GLU D CA 1
ATOM 7461 C C . GLU D 1 38 ? -3.526 2.651 30.624 1.00 61.67 35 GLU D C 1
ATOM 7462 O O . GLU D 1 38 ? -3.442 1.467 30.941 1.00 63.65 35 GLU D O 1
ATOM 7468 N N . LYS D 1 39 ? -4.612 3.393 30.815 1.00 61.67 36 LYS D N 1
ATOM 7469 C CA . LYS D 1 39 ? -5.795 2.830 31.432 1.00 64.10 36 LYS D CA 1
ATOM 7470 C C . LYS D 1 39 ? -6.472 1.768 30.553 1.00 64.77 36 LYS D C 1
ATOM 7471 O O . LYS D 1 39 ? -7.053 0.795 31.045 1.00 66.67 36 LYS D O 1
ATOM 7477 N N . LEU D 1 40 ? -6.400 1.962 29.251 1.00 66.23 37 LEU D N 1
ATOM 7478 C CA . LEU D 1 40 ? -6.995 1.025 28.319 1.00 69.55 37 LEU D CA 1
ATOM 7479 C C . LEU D 1 40 ? -6.260 -0.305 28.356 1.00 68.58 37 LEU D C 1
ATOM 7480 O O . LEU D 1 40 ? -6.875 -1.358 28.373 1.00 71.88 37 LEU D O 1
ATOM 7485 N N . TYR D 1 41 ? -4.937 -0.233 28.370 1.00 70.68 38 TYR D N 1
ATOM 7486 C CA . TYR D 1 41 ? -4.097 -1.418 28.270 1.00 69.97 38 TYR D CA 1
ATOM 7487 C C . TYR D 1 41 ? -3.779 -2.063 29.610 1.00 68.49 38 TYR D C 1
ATOM 7488 O O . TYR D 1 41 ? -3.198 -3.142 29.633 1.00 66.34 38 TYR D O 1
ATOM 7497 N N . SER D 1 42 ? -4.134 -1.404 30.704 1.00 69.34 39 SER D N 1
ATOM 7498 C CA . SER D 1 42 ? -3.870 -1.926 32.033 1.00 66.73 39 SER D CA 1
ATOM 7499 C C . SER D 1 42 ? -5.014 -2.800 32.497 1.00 70.11 39 SER D C 1
ATOM 7500 O O . SER D 1 42 ? -4.853 -3.587 33.427 1.00 66.49 39 SER D O 1
ATOM 7503 N N . GLY D 1 43 ? -6.170 -2.663 31.843 1.00 73.86 40 GLY D N 1
ATOM 7504 C CA . GLY D 1 43 ? -7.397 -3.344 32.256 1.00 75.24 40 GLY D CA 1
ATOM 7505 C C . GLY D 1 43 ? -8.309 -2.461 33.092 1.00 76.97 40 GLY D C 1
ATOM 7506 O O . GLY D 1 43 ? -9.430 -2.873 33.430 1.00 78.31 40 GLY D O 1
ATOM 7507 N N . GLU D 1 44 ? -7.879 -1.235 33.399 1.00 76.85 41 GLU D N 1
ATOM 7508 C CA . GLU D 1 44 ? -8.744 -0.335 34.155 1.00 81.75 41 GLU D CA 1
ATOM 7509 C C . GLU D 1 44 ? -10.032 0.013 33.393 1.00 82.94 41 GLU D C 1
ATOM 7510 O O . GLU D 1 44 ? -11.103 0.128 34.001 1.00 83.94 41 GLU D O 1
ATOM 7516 N N . ILE D 1 45 ? -9.928 0.172 32.075 1.00 80.72 42 ILE D N 1
ATOM 7517 C CA . ILE D 1 45 ? -11.101 0.461 31.249 1.00 82.52 42 ILE D CA 1
ATOM 7518 C C . ILE D 1 45 ? -11.760 -0.830 30.770 1.00 81.24 42 ILE D C 1
ATOM 7519 O O . ILE D 1 45 ? -11.214 -1.555 29.953 1.00 81.59 42 ILE D O 1
ATOM 7524 N N . LYS D 1 46 ? -12.964 -1.067 31.270 1.00 86.43 43 LYS D N 1
ATOM 7525 C CA . LYS D 1 46 ? -13.661 -2.336 31.111 1.00 85.09 43 LYS D CA 1
ATOM 7526 C C . LYS D 1 46 ? -14.615 -2.347 29.931 1.00 81.20 43 LYS D C 1
ATOM 7527 O O . LYS D 1 46 ? -15.074 -3.418 29.538 1.00 82.92 43 LYS D O 1
ATOM 7533 N N . SER D 1 47 ? -14.967 -1.175 29.407 1.00 75.85 44 SER D N 1
ATOM 7534 C CA . SER D 1 47 ? -15.960 -1.107 28.358 1.00 75.30 44 SER D CA 1
ATOM 7535 C C . SER D 1 47 ? -15.821 0.118 27.506 1.00 75.12 44 SER D C 1
ATOM 7536 O O . SER D 1 47 ? -15.113 1.057 27.855 1.00 74.64 44 SER D O 1
ATOM 7539 N N . GLU D 1 48 ? -16.492 0.076 26.362 1.00 76.73 45 GLU D N 1
ATOM 7540 C CA . GLU D 1 48 ? -16.523 1.193 25.440 1.00 79.21 45 GLU D CA 1
ATOM 7541 C C . GLU D 1 48 ? -17.099 2.415 26.059 1.00 84.18 45 GLU D C 1
ATOM 7542 O O . GLU D 1 48 ? -16.564 3.501 25.859 1.00 82.25 45 GLU D O 1
ATOM 7548 N N . GLU D 1 49 ? -18.182 2.261 26.814 1.00 92.97 46 GLU D N 1
ATOM 7549 C CA . GLU D 1 49 ? -18.746 3.433 27.450 1.00 95.19 46 GLU D CA 1
ATOM 7550 C C . GLU D 1 49 ? -17.739 4.114 28.395 1.00 94.65 46 GLU D C 1
ATOM 7551 O O . GLU D 1 49 ? -17.660 5.333 28.363 1.00 93.95 46 GLU D O 1
ATOM 7557 N N . GLU D 1 50 ? -16.955 3.358 29.175 1.00 90.31 47 GLU D N 1
ATOM 7558 C CA . GLU D 1 50 ? -15.913 3.971 30.032 1.00 87.05 47 GLU D CA 1
ATOM 7559 C C . GLU D 1 50 ? -14.857 4.686 29.181 1.00 81.52 47 GLU D C 1
ATOM 7560 O O . GLU D 1 50 ? -14.380 5.750 29.546 1.00 77.95 47 GLU D O 1
ATOM 7566 N N . LEU D 1 51 ? -14.527 4.101 28.035 1.00 75.05 48 LEU D N 1
ATOM 7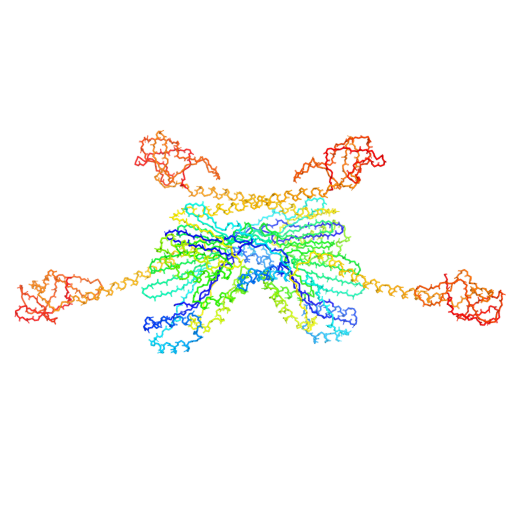567 C CA . LEU D 1 51 ? -13.555 4.665 27.148 1.00 70.51 48 LEU D CA 1
ATOM 7568 C C . LEU D 1 51 ? -14.017 5.981 26.544 1.00 72.14 48 LEU D C 1
ATOM 7569 O O . LEU D 1 51 ? -13.306 6.984 26.616 1.00 70.40 48 LEU D O 1
ATOM 7574 N N . TYR D 1 52 ? -15.207 5.995 25.953 1.00 73.97 49 TYR D N 1
ATOM 7575 C CA . TYR D 1 52 ? -15.729 7.228 25.363 1.00 77.77 49 TYR D CA 1
ATOM 7576 C C . TYR D 1 52 ? -15.895 8.341 26.407 1.00 77.65 49 TYR D C 1
ATOM 7577 O O . TYR D 1 52 ? -15.550 9.487 26.149 1.00 75.99 49 TYR D O 1
ATOM 7586 N N . LYS D 1 53 ? -16.390 7.993 27.589 1.00 78.19 50 LYS D N 1
ATOM 7587 C CA . LYS D 1 53 ? -16.574 8.958 28.683 1.00 79.53 50 LYS D CA 1
ATOM 7588 C C . LYS D 1 53 ? -15.237 9.601 29.079 1.00 78.23 50 LYS D C 1
ATOM 7589 O O . LYS D 1 53 ? -15.084 10.821 29.082 1.00 77.62 50 LYS D O 1
ATOM 7595 N N . LEU D 1 54 ? -14.254 8.775 29.395 1.00 75.91 51 LEU D N 1
ATOM 7596 C CA . LEU D 1 54 ? -13.002 9.314 29.857 1.00 75.10 51 LEU D CA 1
ATOM 7597 C C . LEU D 1 54 ? -12.346 10.153 28.750 1.00 74.43 51 LEU D C 1
ATOM 7598 O O . LEU D 1 54 ? -11.832 11.218 29.025 1.00 72.14 51 LEU D O 1
ATOM 7603 N N . ALA D 1 55 ? -12.415 9.681 27.506 1.00 73.19 52 ALA D N 1
ATOM 7604 C CA . ALA D 1 55 ? -11.908 10.438 26.363 1.00 72.82 52 ALA D CA 1
ATOM 7605 C C . ALA D 1 55 ? -12.483 11.847 26.238 1.00 76.05 52 ALA D C 1
ATOM 7606 O O . ALA D 1 55 ? -11.741 12.795 26.032 1.00 75.16 52 ALA D O 1
ATOM 7608 N N . GLU D 1 56 ? -13.796 11.991 26.343 1.00 80.80 53 GLU D N 1
ATOM 7609 C CA . GLU D 1 56 ? -14.404 13.332 26.269 1.00 84.99 53 GLU D CA 1
ATOM 7610 C C . GLU D 1 56 ? -13.953 14.210 27.439 1.00 84.16 53 GLU D C 1
ATOM 7611 O O . GLU D 1 56 ? -13.722 15.393 27.271 1.00 85.66 53 GLU D O 1
ATOM 7617 N N . LYS D 1 57 ? -13.805 13.624 28.619 1.00 83.38 54 LYS D N 1
ATOM 7618 C CA . LYS D 1 57 ? -13.294 14.374 29.749 1.00 82.99 54 LYS D CA 1
ATOM 7619 C C . LYS D 1 57 ? -11.865 14.825 29.490 1.00 78.00 54 LYS D C 1
ATOM 7620 O O . LYS D 1 57 ? -11.467 15.859 29.985 1.00 76.41 54 LYS D O 1
ATOM 7626 N N . LEU D 1 58 ? -11.105 14.063 28.711 1.00 73.98 55 LEU D N 1
ATOM 7627 C CA . LEU D 1 58 ? -9.744 14.440 28.366 1.00 72.90 55 LEU D CA 1
ATOM 7628 C C . LEU D 1 58 ? -9.562 15.210 27.058 1.00 75.15 55 LEU D C 1
ATOM 7629 O O . LEU D 1 58 ? -8.428 15.491 26.673 1.00 71.87 55 LEU D O 1
ATOM 7634 N N . ASN D 1 59 ? -10.662 15.578 26.394 1.00 80.36 56 ASN D N 1
ATOM 7635 C CA . ASN D 1 59 ? -10.619 16.159 25.040 1.00 81.90 56 ASN D CA 1
ATOM 7636 C C . ASN D 1 59 ? -9.853 15.298 24.056 1.00 79.88 56 ASN D C 1
ATOM 7637 O O . ASN D 1 59 ? -8.943 15.757 23.380 1.00 79.60 56 ASN D O 1
ATOM 7642 N N . ILE D 1 60 ? -10.242 14.044 23.977 1.00 80.82 57 ILE D N 1
ATOM 7643 C CA . ILE D 1 60 ? -9.727 13.163 22.965 1.00 80.92 57 ILE D CA 1
ATOM 7644 C C . ILE D 1 60 ? -10.913 12.630 22.180 1.00 83.06 57 ILE D C 1
ATOM 7645 O O . ILE D 1 60 ? -11.893 12.176 22.772 1.00 81.48 57 ILE D O 1
ATOM 7650 N N . LYS D 1 61 ? -10.841 12.714 20.853 1.00 85.57 58 LYS D N 1
ATOM 7651 C CA . LYS D 1 61 ? -11.875 12.071 20.034 1.00 88.94 58 LYS D CA 1
ATOM 7652 C C . LYS D 1 61 ? -11.297 10.725 19.633 1.00 86.75 58 LYS D C 1
ATOM 7653 O O . LYS D 1 61 ? -10.079 10.571 19.328 1.00 84.68 58 LYS D O 1
ATOM 7659 N N . ILE D 1 62 ? -12.187 9.745 19.663 1.00 86.91 59 ILE D N 1
ATOM 7660 C CA . ILE D 1 62 ? -11.858 8.369 19.367 1.00 85.77 59 ILE D CA 1
ATOM 7661 C C . ILE D 1 62 ? -12.531 7.959 18.085 1.00 85.24 59 ILE D C 1
ATOM 7662 O O . ILE D 1 62 ? -13.666 8.311 17.839 1.00 86.53 59 ILE D O 1
ATOM 7667 N N . ILE D 1 63 ? -11.797 7.221 17.267 1.00 83.79 60 ILE D N 1
ATOM 7668 C CA . ILE D 1 63 ? -12.362 6.552 16.136 1.00 80.51 60 ILE D CA 1
ATOM 7669 C C . ILE D 1 63 ? -11.926 5.108 16.274 1.00 75.48 60 ILE D C 1
ATOM 7670 O O . ILE D 1 63 ? -10.738 4.807 16.388 1.00 68.71 60 ILE D O 1
ATOM 7675 N N . ILE D 1 64 ? -12.909 4.224 16.289 1.00 75.15 61 ILE D N 1
ATOM 7676 C CA . ILE D 1 64 ? -12.663 2.799 16.318 1.00 77.01 61 ILE D CA 1
ATOM 7677 C C . ILE D 1 64 ? -12.970 2.253 14.938 1.00 77.41 61 ILE D C 1
ATOM 7678 O O . ILE D 1 64 ? -13.981 2.603 14.374 1.00 79.92 61 ILE D O 1
ATOM 7683 N N . GLU D 1 65 ? -12.071 1.451 14.386 1.00 76.47 62 GLU D N 1
ATOM 7684 C CA . GLU D 1 65 ? -12.303 0.811 13.094 1.00 81.37 62 GLU D CA 1
ATOM 7685 C C . GLU D 1 65 ? -11.938 -0.663 13.184 1.00 79.60 62 GLU D C 1
ATOM 7686 O O . GLU D 1 65 ? -10.869 -1.018 13.703 1.00 77.73 62 GLU D O 1
ATOM 7692 N N . ASP D 1 66 ? -12.863 -1.504 12.716 1.00 79.99 63 ASP D N 1
ATOM 7693 C CA . ASP D 1 66 ? -12.785 -2.953 12.852 1.00 79.92 63 ASP D CA 1
ATOM 7694 C C . ASP D 1 66 ? -12.585 -3.644 11.515 1.00 81.46 63 ASP D C 1
ATOM 7695 O O . ASP D 1 66 ? -12.812 -4.831 11.402 1.00 80.89 63 ASP D O 1
ATOM 7700 N N . ASP D 1 67 ? -12.106 -2.915 10.515 1.00 85.51 64 ASP D N 1
ATOM 7701 C CA . ASP D 1 67 ? -11.800 -3.520 9.214 1.00 91.23 64 ASP D CA 1
ATOM 7702 C C . ASP D 1 67 ? -10.325 -3.975 9.034 1.00 90.37 64 ASP D C 1
ATOM 7703 O O . ASP D 1 67 ? -9.992 -4.581 8.042 1.00 93.81 64 ASP D O 1
ATOM 7708 N N . ARG D 1 68 ? -9.454 -3.664 9.985 1.00 89.75 65 ARG D N 1
ATOM 7709 C CA . ARG D 1 68 ? -8.025 -4.058 9.943 1.00 89.41 65 ARG D CA 1
ATOM 7710 C C . ARG D 1 68 ? -7.742 -5.560 10.070 1.00 82.38 65 ARG D C 1
ATOM 7711 O O . ARG D 1 68 ? -7.894 -6.091 11.161 1.00 77.87 65 ARG D O 1
ATOM 7719 N N . GLU D 1 69 ? -7.262 -6.230 9.008 1.00 82.52 66 GLU D N 1
ATOM 7720 C CA . GLU D 1 69 ? -6.709 -7.590 9.165 1.00 78.19 66 GLU D CA 1
ATOM 7721 C C . GLU D 1 69 ? -5.348 -7.513 9.878 1.00 71.45 66 GLU D C 1
ATOM 7722 O O . GLU D 1 69 ? -4.466 -6.767 9.458 1.00 68.12 66 GLU D O 1
ATOM 7728 N N . LYS D 1 70 ? -5.199 -8.278 10.960 1.00 64.93 67 LYS D N 1
ATOM 7729 C CA . LYS D 1 70 ? -3.967 -8.324 11.731 1.00 61.38 67 LYS D CA 1
ATOM 7730 C C . LYS D 1 70 ? -3.221 -9.626 11.592 1.00 58.12 67 LYS D C 1
ATOM 7731 O O . LYS D 1 70 ? -2.038 -9.671 11.895 1.00 57.80 67 LYS D O 1
ATOM 7737 N N . VAL D 1 71 ? -3.878 -10.663 11.100 1.00 57.85 68 VAL D N 1
ATOM 7738 C CA . VAL D 1 71 ? -3.216 -11.935 10.815 1.00 60.95 68 VAL D CA 1
ATOM 7739 C C . VAL D 1 71 ? -3.500 -12.311 9.356 1.00 63.23 68 VAL D C 1
ATOM 7740 O O . VAL D 1 71 ? -4.539 -11.944 8.838 1.00 61.96 68 VAL D O 1
ATOM 7744 N N . ARG D 1 72 ? -2.563 -13.006 8.717 1.00 61.55 69 ARG D N 1
ATOM 7745 C CA . ARG D 1 72 ? -2.741 -13.508 7.350 1.00 66.97 69 ARG D CA 1
ATOM 7746 C C . ARG D 1 72 ? -2.104 -14.861 7.245 1.00 61.07 69 ARG D C 1
ATOM 7747 O O . ARG D 1 72 ? -1.239 -15.250 8.038 1.00 57.06 69 ARG D O 1
ATOM 7755 N N . LYS D 1 73 ? -2.446 -15.498 6.160 1.00 60.69 70 LYS D N 1
ATOM 7756 C CA . LYS D 1 73 ? -1.847 -16.742 5.751 1.00 62.66 70 LYS D CA 1
ATOM 7757 C C . LYS D 1 73 ? -1.068 -16.402 4.489 1.00 60.35 70 LYS D C 1
ATOM 7758 O O . LYS D 1 73 ? -1.649 -16.027 3.497 1.00 63.51 70 LYS D O 1
ATOM 7764 N N . ILE D 1 74 ? 0.244 -16.479 4.556 1.00 59.51 71 ILE D N 1
ATOM 7765 C CA . ILE D 1 74 ? 1.115 -16.134 3.458 1.00 62.50 71 ILE D CA 1
ATOM 7766 C C . ILE D 1 74 ? 1.169 -17.283 2.446 1.00 68.87 71 ILE D C 1
ATOM 7767 O O . ILE D 1 74 ? 1.362 -17.046 1.253 1.00 72.88 71 ILE D O 1
ATOM 7772 N N . SER D 1 75 ? 0.982 -18.517 2.916 1.00 69.44 72 SER D N 1
ATOM 7773 C CA . SER D 1 75 ? 1.055 -19.717 2.069 1.00 69.50 72 SER D CA 1
ATOM 7774 C C . SER D 1 75 ? 0.514 -20.936 2.835 1.00 65.13 72 SER D C 1
ATOM 7775 O O . SER D 1 75 ? -0.006 -20.811 3.938 1.00 62.79 72 SER D O 1
ATOM 7778 N N . ASP D 1 76 ? 0.647 -22.094 2.214 1.00 65.77 73 ASP D N 1
ATOM 7779 C CA . ASP D 1 76 ? 0.399 -23.401 2.812 1.00 68.56 73 ASP D CA 1
ATOM 7780 C C . ASP D 1 76 ? 1.291 -23.716 4.009 1.00 66.83 73 ASP D C 1
ATOM 7781 O O . ASP D 1 76 ? 0.969 -24.609 4.784 1.00 65.10 73 ASP D O 1
ATOM 7786 N N . SER D 1 77 ? 2.384 -22.966 4.182 1.00 60.59 74 SER D N 1
ATOM 7787 C CA . SER D 1 77 ? 3.322 -23.260 5.220 1.00 58.29 74 SER D CA 1
ATOM 7788 C C . SER D 1 77 ? 3.638 -22.093 6.193 1.00 55.22 74 SER D C 1
ATOM 7789 O O . SER D 1 77 ? 4.355 -22.303 7.182 1.00 55.78 74 SER D O 1
ATOM 7792 N N . VAL D 1 78 ? 3.111 -20.898 5.958 1.00 54.04 75 VAL D N 1
ATOM 7793 C CA . VAL D 1 78 ? 3.419 -19.750 6.814 1.00 53.83 75 VAL D CA 1
ATOM 7794 C C . VAL D 1 78 ? 2.223 -18.859 7.127 1.00 55.32 75 VAL D C 1
ATOM 7795 O O . VAL D 1 78 ? 1.545 -18.359 6.233 1.00 58.18 75 VAL D O 1
ATOM 7799 N N . VAL D 1 79 ? 1.987 -18.638 8.414 1.00 54.27 76 VAL D N 1
ATOM 7800 C CA . VAL D 1 79 ? 1.015 -17.654 8.872 1.00 52.90 76 VAL D CA 1
ATOM 7801 C C . VAL D 1 79 ? 1.770 -16.543 9.589 1.00 51.50 76 VAL D C 1
ATOM 7802 O O . VAL D 1 79 ? 2.902 -16.740 10.007 1.00 50.68 76 VAL D O 1
ATOM 7806 N N . CYS D 1 80 ? 1.144 -15.373 9.699 1.00 52.04 77 CYS D N 1
ATOM 7807 C CA . CYS D 1 80 ? 1.727 -14.263 10.399 1.00 52.71 77 CYS D CA 1
ATOM 7808 C C . CYS D 1 80 ? 0.714 -13.264 10.885 1.00 50.65 77 CYS D C 1
ATOM 7809 O O . CYS D 1 80 ? -0.432 -13.239 10.484 1.00 51.42 77 CYS D O 1
ATOM 7812 N N . GLY D 1 81 ? 1.197 -12.419 11.778 1.00 51.73 78 GLY D N 1
ATOM 7813 C CA . GLY D 1 81 ? 0.377 -11.447 12.444 1.00 52.30 78 GLY D CA 1
ATOM 7814 C C . GLY D 1 81 ? 1.245 -10.269 12.811 1.00 52.54 78 GLY D C 1
ATOM 7815 O O . GLY D 1 81 ? 2.467 -10.352 12.772 1.00 49.08 78 GLY D O 1
ATOM 7816 N N . GLU D 1 82 ? 0.583 -9.183 13.193 1.00 55.06 79 GLU D N 1
ATOM 7817 C CA . GLU D 1 82 ? 1.264 -7.957 13.516 1.00 52.49 79 GLU D CA 1
ATOM 7818 C C . GLU D 1 82 ? 0.484 -7.161 14.544 1.00 49.86 79 GLU D C 1
ATOM 7819 O O . GLU D 1 82 ? -0.727 -6.986 14.428 1.00 46.83 79 GLU D O 1
ATOM 7825 N N . VAL D 1 83 ? 1.207 -6.643 15.526 1.00 51.28 80 VAL D N 1
ATOM 7826 C CA . VAL D 1 83 ? 0.707 -5.522 16.277 1.00 50.34 80 VAL D CA 1
ATOM 7827 C C . VAL D 1 83 ? 1.539 -4.315 15.919 1.00 52.25 80 VAL D C 1
ATOM 7828 O O . VAL D 1 83 ? 2.686 -4.443 15.500 1.00 48.10 80 VAL D O 1
ATOM 7832 N N . ARG D 1 84 ? 0.937 -3.130 16.039 1.00 59.13 81 ARG D N 1
ATOM 7833 C CA . ARG D 1 84 ? 1.654 -1.903 15.730 1.00 63.00 81 ARG D CA 1
ATOM 7834 C C . ARG D 1 84 ? 1.111 -0.637 16.401 1.00 68.25 81 ARG D C 1
ATOM 7835 O O . ARG D 1 84 ? -0.050 -0.545 16.787 1.00 75.57 81 ARG D O 1
ATOM 7843 N N . SER D 1 85 ? 1.996 0.339 16.512 1.00 67.53 82 SER D N 1
ATOM 7844 C CA . SER D 1 85 ? 1.664 1.659 16.974 1.00 69.07 82 SER D CA 1
ATOM 7845 C C . SER D 1 85 ? 2.259 2.623 15.960 1.00 69.39 82 SER D C 1
ATOM 7846 O O . SER D 1 85 ? 3.483 2.668 15.773 1.00 68.08 82 SER D O 1
ATOM 7849 N N . LEU D 1 86 ? 1.389 3.328 15.249 1.00 71.44 83 LEU D N 1
ATOM 7850 C CA . LEU D 1 86 ? 1.821 4.393 14.344 1.00 76.42 83 LEU D CA 1
ATOM 7851 C C . LEU D 1 86 ? 1.621 5.727 15.058 1.00 77.72 83 LEU D C 1
ATOM 7852 O O . LEU D 1 86 ? 0.496 6.113 15.323 1.00 75.67 83 LEU D O 1
ATOM 7857 N N . GLY D 1 87 ? 2.721 6.387 15.419 1.00 79.42 84 GLY D N 1
ATOM 7858 C CA . GLY D 1 87 ? 2.685 7.739 15.987 1.00 80.28 84 GLY D CA 1
ATOM 7859 C C . GLY D 1 87 ? 3.773 8.559 15.317 1.00 86.44 84 GLY D C 1
ATOM 7860 O O . GLY D 1 87 ? 3.878 8.571 14.090 1.00 87.20 84 GLY D O 1
ATOM 7861 N N . ILE D 1 88 ? 4.598 9.238 16.104 1.00 86.61 85 ILE D N 1
ATOM 7862 C CA . ILE D 1 88 ? 5.788 9.872 15.553 1.00 91.22 85 ILE D CA 1
ATOM 7863 C C . ILE D 1 88 ? 6.693 8.789 14.950 1.00 88.12 85 ILE D C 1
ATOM 7864 O O . ILE D 1 88 ? 7.352 9.000 13.921 1.00 85.71 85 ILE D O 1
ATOM 7869 N N . ASP D 1 89 ? 6.724 7.634 15.615 1.00 84.60 86 ASP D N 1
ATOM 7870 C CA . ASP D 1 89 ? 7.472 6.472 15.153 1.00 82.32 86 ASP D CA 1
ATOM 7871 C C . ASP D 1 89 ? 6.514 5.369 14.757 1.00 78.91 86 ASP D C 1
ATOM 7872 O O . ASP D 1 89 ? 5.436 5.239 15.336 1.00 79.43 86 ASP D O 1
ATOM 7877 N N . ALA D 1 90 ? 6.901 4.597 13.749 1.00 72.55 87 ALA D N 1
ATOM 7878 C CA . ALA D 1 90 ? 6.139 3.435 13.333 1.00 67.69 87 ALA D CA 1
ATOM 7879 C C . ALA D 1 90 ? 6.684 2.176 14.059 1.00 63.14 87 ALA D C 1
ATOM 7880 O O . ALA D 1 90 ? 7.715 1.613 13.645 1.00 59.66 87 ALA D O 1
ATOM 7882 N N . LYS D 1 91 ? 6.009 1.763 15.139 1.00 62.55 88 LYS D N 1
ATOM 7883 C CA . LYS D 1 91 ? 6.429 0.578 15.939 1.00 62.77 88 LYS D CA 1
ATOM 7884 C C . LYS D 1 91 ? 5.638 -0.669 15.590 1.00 58.32 88 LYS D C 1
ATOM 7885 O O . LYS D 1 91 ? 4.412 -0.637 15.572 1.00 61.05 88 LYS D O 1
ATOM 7891 N N . ARG D 1 92 ? 6.333 -1.748 15.268 1.00 53.07 89 ARG D N 1
ATOM 7892 C CA . ARG D 1 92 ? 5.663 -2.993 14.918 1.00 52.47 89 ARG D CA 1
ATOM 7893 C C . ARG D 1 92 ? 6.328 -4.133 15.608 1.00 51.65 89 ARG D C 1
ATOM 7894 O O . ARG D 1 92 ? 7.546 -4.186 15.717 1.00 53.34 89 ARG D O 1
ATOM 7902 N N . ARG D 1 93 ? 5.513 -5.092 15.992 1.00 50.81 90 ARG D N 1
ATOM 7903 C CA . ARG D 1 93 ? 5.964 -6.413 16.347 1.00 49.19 90 ARG D CA 1
ATOM 7904 C C . ARG D 1 93 ? 5.216 -7.403 15.466 1.00 45.81 90 ARG D C 1
ATOM 7905 O O . ARG D 1 93 ? 4.023 -7.457 15.523 1.00 46.41 90 ARG D O 1
ATOM 7913 N N . ARG D 1 94 ? 5.934 -8.167 14.644 1.00 47.18 91 ARG D N 1
ATOM 7914 C CA . ARG D 1 94 ? 5.347 -9.242 13.812 1.00 46.11 91 ARG D CA 1
ATOM 7915 C C . ARG D 1 94 ? 5.702 -10.622 14.333 1.00 46.24 91 ARG D C 1
ATOM 7916 O O . ARG D 1 94 ? 6.817 -10.841 14.812 1.00 50.95 91 ARG D O 1
ATOM 7924 N N . VAL D 1 95 ? 4.783 -11.562 14.172 1.00 45.37 92 VAL D N 1
ATOM 7925 C CA . VAL D 1 95 ? 5.044 -12.956 14.435 1.00 45.07 92 VAL D CA 1
ATOM 7926 C C . VAL D 1 95 ? 4.814 -13.710 13.111 1.00 45.40 92 VAL D C 1
ATOM 7927 O O . VAL D 1 95 ? 3.889 -13.426 12.370 1.00 46.59 92 VAL D O 1
ATOM 7931 N N . TYR D 1 96 ? 5.688 -14.671 12.823 1.00 44.08 93 TYR D N 1
ATOM 7932 C CA . TYR D 1 96 ? 5.534 -15.552 11.721 1.00 44.11 93 TYR D CA 1
ATOM 7933 C C . TYR D 1 96 ? 5.612 -16.943 12.278 1.00 41.66 93 TYR D C 1
ATOM 7934 O O . TYR D 1 96 ? 6.295 -17.178 13.223 1.00 43.20 93 TYR D O 1
ATOM 7943 N N . ALA D 1 97 ? 4.955 -17.900 11.649 1.00 44.23 94 ALA D N 1
ATOM 7944 C CA . ALA D 1 97 ? 5.062 -19.260 12.123 1.00 42.53 94 ALA D CA 1
ATOM 7945 C C . ALA D 1 97 ? 4.819 -20.245 10.997 1.00 45.82 94 ALA D C 1
ATOM 7946 O O . ALA D 1 97 ? 4.087 -19.958 10.034 1.00 50.77 94 ALA D O 1
ATOM 7948 N N . THR D 1 98 ? 5.430 -21.410 11.168 1.00 44.85 95 THR D N 1
ATOM 7949 C CA . THR D 1 98 ? 5.277 -22.539 10.294 1.00 47.25 95 THR D CA 1
ATOM 7950 C C . THR D 1 98 ? 5.229 -23.774 11.187 1.00 47.29 95 THR D C 1
ATOM 7951 O O . THR D 1 98 ? 5.351 -23.667 12.373 1.00 49.90 95 THR D O 1
ATOM 7955 N N . LYS D 1 99 ? 5.085 -24.951 10.620 1.00 53.28 96 LYS D N 1
ATOM 7956 C CA . LYS D 1 99 ? 5.281 -26.178 11.417 1.00 56.09 96 LYS D CA 1
ATOM 7957 C C . LYS D 1 99 ? 6.629 -26.197 12.148 1.00 54.27 96 LYS D C 1
ATOM 7958 O O . LYS D 1 99 ? 7.690 -26.067 11.542 1.00 54.97 96 LYS D O 1
ATOM 7964 N N . GLY D 1 100 ? 6.572 -26.300 13.467 1.00 53.94 97 GLY D N 1
ATOM 7965 C CA . GLY D 1 100 ? 7.769 -26.451 14.281 1.00 52.27 97 GLY D CA 1
ATOM 7966 C C . GLY D 1 100 ? 8.619 -25.209 14.548 1.00 53.35 97 GLY D C 1
ATOM 7967 O O . GLY D 1 100 ? 9.583 -25.308 15.291 1.00 52.02 97 GLY D O 1
ATOM 7968 N N . LYS D 1 101 ? 8.271 -24.051 13.973 1.00 53.29 98 LYS D N 1
ATOM 7969 C CA . LYS D 1 101 ? 9.098 -22.845 14.093 1.00 51.89 98 LYS D CA 1
ATOM 7970 C C . LYS D 1 101 ? 8.269 -21.584 14.118 1.00 50.85 98 LYS D C 1
ATOM 7971 O O . LYS D 1 101 ? 7.194 -21.507 13.544 1.00 49.96 98 LYS D O 1
ATOM 7977 N N . CYS D 1 102 ? 8.819 -20.574 14.772 1.00 48.20 99 CYS D N 1
ATOM 7978 C CA . CYS D 1 102 ? 8.157 -19.317 14.935 1.00 46.78 99 CYS D CA 1
ATOM 7979 C C . CYS D 1 102 ? 9.231 -18.251 14.988 1.00 46.04 99 CYS D C 1
ATOM 7980 O O . CYS D 1 102 ? 10.349 -18.510 15.394 1.00 41.18 99 CYS D O 1
ATOM 7983 N N . ALA D 1 103 ? 8.892 -17.046 14.562 1.00 46.78 100 ALA D N 1
ATOM 7984 C CA . ALA D 1 103 ? 9.800 -15.933 14.658 1.00 45.82 100 ALA D CA 1
ATOM 7985 C C . ALA D 1 103 ? 9.039 -14.717 15.127 1.00 47.93 100 ALA D C 1
ATOM 7986 O O . ALA D 1 103 ? 7.867 -14.532 14.794 1.00 50.48 100 ALA D O 1
ATOM 7988 N N . ILE D 1 104 ? 9.696 -13.882 15.918 1.00 44.65 101 ILE D N 1
ATOM 7989 C CA . ILE D 1 104 ? 9.142 -12.613 16.316 1.00 43.28 101 ILE D CA 1
ATOM 7990 C C . ILE D 1 104 ? 10.106 -11.556 15.877 1.00 40.50 101 ILE D C 1
ATOM 7991 O O . ILE D 1 104 ? 11.291 -11.679 16.117 1.00 40.49 101 ILE D O 1
ATOM 7996 N N . VAL D 1 105 ? 9.605 -10.537 15.203 1.00 41.67 102 VAL D N 1
ATOM 7997 C CA . VAL D 1 105 ? 10.424 -9.421 14.727 1.00 42.91 102 VAL D CA 1
ATOM 7998 C C . VAL D 1 105 ? 9.849 -8.075 15.139 1.00 43.19 102 VAL D C 1
ATOM 7999 O O . VAL D 1 105 ? 8.678 -7.781 14.868 1.00 43.23 102 VAL D O 1
ATOM 8003 N N . ASP D 1 106 ? 10.702 -7.260 15.754 1.00 43.34 103 ASP D N 1
ATOM 8004 C CA . ASP D 1 106 ? 10.375 -5.926 16.210 1.00 44.71 103 ASP D CA 1
ATOM 8005 C C . ASP D 1 106 ? 11.003 -4.940 15.267 1.00 48.64 103 ASP D C 1
ATOM 8006 O O . ASP D 1 106 ? 12.158 -5.117 14.824 1.00 54.28 103 ASP D O 1
ATOM 8011 N N . ILE D 1 107 ? 10.215 -3.943 14.889 1.00 52.38 104 ILE D N 1
ATOM 8012 C CA . ILE D 1 107 ? 10.610 -2.974 13.883 1.00 55.72 104 ILE D CA 1
ATOM 8013 C C . ILE D 1 107 ? 10.233 -1.602 14.383 1.00 55.94 104 ILE D C 1
ATOM 8014 O O . ILE D 1 107 ? 9.076 -1.355 14.745 1.00 57.33 104 ILE D O 1
ATOM 8019 N N . LEU D 1 108 ? 11.202 -0.704 14.346 1.00 57.57 105 LEU D N 1
ATOM 8020 C CA . LEU D 1 108 ? 10.982 0.710 14.615 1.00 57.16 105 LEU D CA 1
ATOM 8021 C C . LEU D 1 108 ? 11.283 1.433 13.300 1.00 58.51 105 LEU D C 1
ATOM 8022 O O . LEU D 1 108 ? 12.442 1.482 12.875 1.00 55.21 105 LEU D O 1
ATOM 8027 N N . ASN D 1 109 ? 10.225 1.957 12.659 1.00 56.58 106 ASN D N 1
ATOM 8028 C CA . ASN D 1 109 ? 10.329 2.664 11.399 1.00 57.59 106 ASN D CA 1
ATOM 8029 C C . ASN D 1 109 ? 10.963 1.739 10.370 1.00 58.33 106 ASN D C 1
ATOM 8030 O O . ASN D 1 109 ? 10.311 0.796 9.966 1.00 60.86 106 ASN D O 1
ATOM 8035 N N . ASP D 1 110 ? 12.203 1.982 9.944 1.00 59.43 107 ASP D N 1
ATOM 8036 C CA . ASP D 1 110 ? 12.830 1.160 8.907 1.00 62.76 107 ASP D CA 1
ATOM 8037 C C . ASP D 1 110 ? 13.917 0.218 9.423 1.00 60.49 107 ASP D C 1
ATOM 8038 O O . ASP D 1 110 ? 14.695 -0.314 8.639 1.00 63.98 107 ASP D O 1
ATOM 8043 N N . THR D 1 111 ? 13.939 -0.011 10.723 1.00 57.73 108 THR D N 1
ATOM 8044 C CA . THR D 1 111 ? 14.952 -0.839 11.330 1.00 57.54 108 THR D CA 1
ATOM 8045 C C . THR D 1 111 ? 14.359 -2.007 12.122 1.00 52.21 108 THR D C 1
ATOM 8046 O O . THR D 1 111 ? 13.558 -1.832 13.027 1.00 50.20 108 THR D O 1
ATOM 8050 N N . VAL D 1 112 ? 14.818 -3.201 11.787 1.00 51.72 109 VAL D N 1
ATOM 8051 C CA . VAL D 1 112 ? 14.653 -4.378 12.662 1.00 51.44 109 VAL D CA 1
ATOM 8052 C C . VAL D 1 112 ? 15.502 -4.197 13.921 1.00 50.08 109 VAL D C 1
ATOM 8053 O O . VAL D 1 112 ? 16.725 -4.139 13.841 1.00 50.46 109 VAL D O 1
ATOM 8057 N N . THR D 1 113 ? 14.844 -4.035 15.066 1.00 49.01 110 THR D N 1
ATOM 8058 C CA . THR D 1 113 ? 15.534 -3.835 16.330 1.00 49.88 110 THR D CA 1
ATOM 8059 C C . THR D 1 113 ? 15.645 -5.127 17.160 1.00 48.32 110 THR D C 1
ATOM 8060 O O . THR D 1 113 ? 16.463 -5.199 18.024 1.00 48.29 110 THR D O 1
ATOM 8064 N N . ASN D 1 114 ? 14.778 -6.101 16.951 1.00 45.60 111 ASN D N 1
ATOM 8065 C CA . ASN D 1 114 ? 14.868 -7.352 17.668 1.00 44.60 111 ASN D CA 1
ATOM 8066 C C . ASN D 1 114 ? 14.337 -8.434 16.816 1.00 45.87 111 ASN D C 1
ATOM 8067 O O . ASN D 1 114 ? 13.422 -8.209 16.020 1.00 44.36 111 ASN D O 1
ATOM 8072 N N . GLN D 1 115 ? 14.949 -9.597 16.956 1.00 43.88 112 GLN D N 1
ATOM 8073 C CA . GLN D 1 115 ? 14.388 -10.775 16.354 1.00 47.97 112 GLN D CA 1
ATOM 8074 C C . GLN D 1 115 ? 14.586 -11.987 17.271 1.00 45.92 112 GLN D C 1
ATOM 8075 O O . GLN D 1 115 ? 15.537 -12.070 18.018 1.00 45.07 112 GLN D O 1
ATOM 8081 N N . THR D 1 116 ? 13.644 -12.898 17.156 1.00 46.98 113 THR D N 1
ATOM 8082 C CA . THR D 1 116 ? 13.612 -14.101 17.929 1.00 47.73 113 THR D CA 1
ATOM 8083 C C . THR D 1 116 ? 13.199 -15.223 16.978 1.00 47.25 113 THR D C 1
ATOM 8084 O O . THR D 1 116 ? 12.264 -15.058 16.191 1.00 54.09 113 THR D O 1
ATOM 8088 N N . ILE D 1 117 ? 13.967 -16.309 16.959 1.00 49.16 114 ILE D N 1
ATOM 8089 C CA . ILE D 1 117 ? 13.566 -17.510 16.217 1.00 48.59 114 ILE D CA 1
ATOM 8090 C C . ILE D 1 117 ? 13.470 -18.676 17.177 1.00 45.27 114 ILE D C 1
ATOM 8091 O O . ILE D 1 117 ? 14.364 -18.899 17.976 1.00 49.92 114 ILE D O 1
ATOM 8096 N N . LYS D 1 118 ? 12.351 -19.383 17.123 1.00 44.49 115 LYS D N 1
ATOM 8097 C CA . LYS D 1 118 ? 12.002 -20.458 18.050 1.00 44.24 115 LYS D CA 1
ATOM 8098 C C . LYS D 1 118 ? 11.734 -21.719 17.271 1.00 45.60 115 LYS D C 1
ATOM 8099 O O . LYS D 1 118 ? 11.014 -21.664 16.268 1.00 44.87 115 LYS D O 1
ATOM 8105 N N . GLU D 1 119 ? 12.286 -22.842 17.734 1.00 47.06 116 GLU D N 1
ATOM 8106 C CA . GLU D 1 119 ? 11.972 -24.132 17.179 1.00 46.85 116 GLU D CA 1
ATOM 8107 C C . GLU D 1 119 ? 11.540 -25.099 18.235 1.00 45.45 116 GLU D C 1
ATOM 8108 O O . GLU D 1 119 ? 12.202 -25.225 19.288 1.00 44.95 116 GLU D O 1
ATOM 8114 N N . GLY D 1 120 ? 10.520 -25.878 17.904 1.00 42.60 117 GLY D N 1
ATOM 8115 C CA . GLY D 1 120 ? 10.010 -26.904 18.782 1.00 41.83 117 GLY D CA 1
ATOM 8116 C C . GLY D 1 120 ? 8.526 -26.682 18.844 1.00 43.99 117 GLY D C 1
ATOM 8117 O O . GLY D 1 120 ? 7.812 -26.927 17.898 1.00 43.03 117 GLY D O 1
ATOM 8118 N N . PHE D 1 121 ? 8.040 -26.180 19.968 1.00 48.07 118 PHE D N 1
ATOM 8119 C CA . PHE D 1 121 ? 6.610 -25.996 20.120 1.00 46.64 118 PHE D CA 1
ATOM 8120 C C . PHE D 1 121 ? 6.389 -24.957 21.168 1.00 47.09 118 PHE D C 1
ATOM 8121 O O . PHE D 1 121 ? 7.169 -24.859 22.108 1.00 49.33 118 PHE D O 1
ATOM 8129 N N . GLY D 1 122 ? 5.359 -24.153 20.970 1.00 45.89 119 GLY D N 1
ATOM 8130 C CA . GLY D 1 122 ? 5.001 -23.166 21.911 1.00 44.47 119 GLY D CA 1
ATOM 8131 C C . GLY D 1 122 ? 3.889 -22.254 21.436 1.00 46.68 119 GLY D C 1
ATOM 8132 O O . GLY D 1 122 ? 3.195 -22.479 20.409 1.00 44.00 119 GLY D O 1
ATOM 8133 N N . ILE D 1 123 ? 3.753 -21.176 22.193 1.00 47.40 120 ILE D N 1
ATOM 8134 C CA . ILE D 1 123 ? 2.739 -20.208 21.967 1.00 52.11 120 ILE D CA 1
ATOM 8135 C C . ILE D 1 123 ? 3.299 -18.841 22.186 1.00 48.79 120 ILE D C 1
ATOM 8136 O O . ILE D 1 123 ? 4.039 -18.610 23.128 1.00 51.97 120 ILE D O 1
ATOM 8141 N N . VAL D 1 124 ? 2.918 -17.950 21.290 1.00 47.42 121 VAL D N 1
ATOM 8142 C CA . VAL D 1 124 ? 3.231 -16.557 21.382 1.00 46.02 121 VAL D CA 1
ATOM 8143 C C . VAL D 1 124 ? 1.930 -15.786 21.411 1.00 46.74 121 VAL D C 1
ATOM 8144 O O . VAL D 1 124 ? 1.007 -15.985 20.579 1.00 48.27 121 VAL D O 1
ATOM 8148 N N . VAL D 1 125 ? 1.888 -14.902 22.389 1.00 46.14 122 VAL D N 1
ATOM 8149 C CA . VAL D 1 125 ? 0.809 -13.993 22.569 1.00 47.49 122 VAL D CA 1
ATOM 8150 C C . VAL D 1 125 ? 1.340 -12.567 22.458 1.00 47.60 122 VAL D C 1
ATOM 8151 O O . VAL D 1 125 ? 2.210 -12.150 23.203 1.00 48.28 122 VAL D O 1
ATOM 8155 N N . LEU D 1 126 ? 0.789 -11.840 21.500 1.00 50.08 123 LEU D N 1
ATOM 8156 C CA . LEU D 1 126 ? 1.025 -10.417 21.353 1.00 46.05 123 LEU D CA 1
ATOM 8157 C C . LEU D 1 126 ? -0.214 -9.655 21.738 1.00 50.43 123 LEU D C 1
ATOM 8158 O O . LEU D 1 126 ? -1.347 -10.005 21.343 1.00 52.14 123 LEU D O 1
ATOM 8163 N N . GLY D 1 127 ? -0.034 -8.603 22.508 1.00 53.91 124 GLY D N 1
ATOM 8164 C CA . GLY D 1 127 ? -1.131 -7.688 22.760 1.00 60.06 124 GLY D CA 1
ATOM 8165 C C . GLY D 1 127 ? -0.867 -6.855 23.978 1.00 58.71 124 GLY D C 1
ATOM 8166 O O . GLY D 1 127 ? 0.228 -6.893 24.534 1.00 59.52 124 GLY D O 1
ATOM 8167 N N . ASN D 1 128 ? -1.869 -6.094 24.385 1.00 59.87 125 ASN D N 1
ATOM 8168 C CA . ASN D 1 128 ? -1.693 -5.278 25.570 1.00 61.07 125 ASN D CA 1
ATOM 8169 C C . ASN D 1 128 ? -1.499 -6.167 26.793 1.00 60.63 125 ASN D C 1
ATOM 8170 O O . ASN D 1 128 ? -1.862 -7.354 26.790 1.00 60.39 125 ASN D O 1
ATOM 8175 N N . ARG D 1 129 ? -0.912 -5.591 27.824 1.00 61.80 126 ARG D N 1
ATOM 8176 C CA . ARG D 1 129 ? -0.622 -6.298 29.070 1.00 65.88 126 ARG D CA 1
ATOM 8177 C C . ARG D 1 129 ? -1.806 -7.047 29.630 1.00 66.88 126 ARG D C 1
ATOM 8178 O O . ARG D 1 129 ? -1.654 -8.147 30.151 1.00 71.11 126 ARG D O 1
ATOM 8186 N N . PHE D 1 130 ? -2.986 -6.437 29.566 1.00 63.44 127 PHE D N 1
ATOM 8187 C CA . PHE D 1 130 ? -4.146 -7.050 30.194 1.00 62.06 127 PHE D CA 1
ATOM 8188 C C . PHE D 1 130 ? -4.592 -8.260 29.396 1.00 58.42 127 PHE D C 1
ATOM 8189 O O . PHE D 1 130 ? -4.838 -9.319 29.930 1.00 57.51 127 PHE D O 1
ATOM 8197 N N . LEU D 1 131 ? -4.736 -8.078 28.102 1.00 59.77 128 LEU D N 1
ATOM 8198 C CA . LEU D 1 131 ? -5.252 -9.154 27.303 1.00 60.27 128 LEU D CA 1
ATOM 8199 C C . LEU D 1 131 ? -4.197 -10.246 27.192 1.00 61.55 128 LEU D C 1
ATOM 8200 O O . LEU D 1 131 ? -4.542 -11.441 27.161 1.00 59.20 128 LEU D O 1
ATOM 8205 N N . LYS D 1 132 ? -2.924 -9.845 27.127 1.00 59.47 129 LYS D N 1
ATOM 8206 C CA . LYS D 1 132 ? -1.860 -10.815 27.079 1.00 59.42 129 LYS D CA 1
ATOM 8207 C C . LYS D 1 132 ? -1.994 -11.727 28.280 1.00 57.61 129 LYS D C 1
ATOM 8208 O O . LYS D 1 132 ? -1.994 -12.959 28.157 1.00 60.75 129 LYS D O 1
ATOM 8214 N N . LYS D 1 133 ? -2.098 -11.129 29.451 1.00 58.64 130 LYS D N 1
ATOM 8215 C CA . LYS D 1 133 ? -2.078 -11.921 30.653 1.00 60.38 130 LYS D CA 1
ATOM 8216 C C . LYS D 1 133 ? -3.285 -12.850 30.717 1.00 59.19 130 LYS D C 1
ATOM 8217 O O . LYS D 1 133 ? -3.150 -14.027 31.077 1.00 59.65 130 LYS D O 1
ATOM 8223 N N . LYS D 1 134 ? -4.456 -12.337 30.355 1.00 57.03 131 LYS D N 1
ATOM 8224 C CA . LYS D 1 134 ? -5.663 -13.166 30.395 1.00 61.20 131 LYS D CA 1
ATOM 8225 C C . LYS D 1 134 ? -5.614 -14.325 29.373 1.00 59.66 131 LYS D C 1
ATOM 8226 O O . LYS D 1 134 ? -6.038 -15.441 29.681 1.00 60.38 131 LYS D O 1
ATOM 8232 N N . ALA D 1 135 ? -5.128 -14.053 28.162 1.00 57.41 132 ALA D N 1
ATOM 8233 C CA . ALA D 1 135 ? -4.993 -15.107 27.153 1.00 58.76 132 ALA D CA 1
ATOM 8234 C C . ALA D 1 135 ? -4.026 -16.168 27.647 1.00 60.98 132 ALA D C 1
ATOM 8235 O O . ALA D 1 135 ? -4.338 -17.358 27.594 1.00 63.41 132 ALA D O 1
ATOM 8237 N N . GLU D 1 136 ? -2.907 -15.745 28.234 1.00 63.33 133 GLU D N 1
ATOM 8238 C CA . GLU D 1 136 ? -1.964 -16.709 28.824 1.00 67.07 133 GLU D CA 1
ATOM 8239 C C . GLU D 1 136 ? -2.600 -17.528 29.933 1.00 73.00 133 GLU D C 1
ATOM 8240 O O . GLU D 1 136 ? -2.379 -18.732 30.040 1.00 74.48 133 GLU D O 1
ATOM 8246 N N . GLU D 1 137 ? -3.422 -16.875 30.738 1.00 77.36 134 GLU D N 1
ATOM 8247 C CA . GLU D 1 137 ? -4.123 -17.567 31.814 1.00 84.93 134 GLU D CA 1
ATOM 8248 C C . GLU D 1 137 ? -5.111 -18.608 31.230 1.00 84.74 134 GLU D C 1
ATOM 8249 O O . GLU D 1 137 ? -5.135 -19.762 31.658 1.00 86.97 134 GLU D O 1
ATOM 8255 N N . GLU D 1 138 ? -5.927 -18.192 30.264 1.00 81.89 135 GLU D N 1
ATOM 8256 C CA . GLU D 1 138 ? -6.842 -19.115 29.574 1.00 82.71 135 GLU D CA 1
ATOM 8257 C C . GLU D 1 138 ? -6.076 -20.237 28.864 1.00 82.37 135 GLU D C 1
ATOM 8258 O O . GLU D 1 138 ? -6.497 -21.370 28.873 1.00 82.25 135 GLU D O 1
ATOM 8264 N N . LEU D 1 139 ? -4.937 -19.906 28.270 1.00 78.26 136 LEU D N 1
ATOM 8265 C CA . LEU D 1 139 ? -4.146 -20.891 27.567 1.00 77.85 136 LEU D CA 1
ATOM 8266 C C . LEU D 1 139 ? -3.527 -21.968 28.460 1.00 79.82 136 LEU D C 1
ATOM 8267 O O . LEU D 1 139 ? -3.363 -23.097 28.026 1.00 80.97 136 LEU D O 1
ATOM 8272 N N . LYS D 1 140 ? -3.240 -21.661 29.719 1.00 84.95 137 LYS D N 1
ATOM 8273 C CA . LYS D 1 140 ? -2.587 -22.654 30.594 1.00 91.70 137 LYS D CA 1
ATOM 8274 C C . LYS D 1 140 ? -3.453 -23.909 30.740 1.00 95.21 137 LYS D C 1
ATOM 8275 O O . LYS D 1 140 ? -2.956 -24.978 31.059 1.00 93.30 137 LYS D O 1
ATOM 8281 N N . ARG D 1 141 ? -4.759 -23.759 30.538 1.00 96.36 138 ARG D N 1
ATOM 8282 C CA . ARG D 1 141 ? -5.676 -24.883 30.595 1.00 100.02 138 ARG D CA 1
ATOM 8283 C C . ARG D 1 141 ? -5.700 -25.823 29.364 1.00 103.73 138 ARG D C 1
ATOM 8284 O O . ARG D 1 141 ? -6.050 -26.990 29.506 1.00 102.92 138 ARG D O 1
ATOM 8292 N N . THR D 1 142 ? -5.336 -25.355 28.172 1.00 99.48 139 THR D N 1
ATOM 8293 C CA . THR D 1 142 ? -5.289 -26.259 27.003 1.00 100.79 139 THR D CA 1
ATOM 8294 C C . THR D 1 142 ? -3.922 -26.371 26.346 1.00 94.81 139 THR D C 1
ATOM 8295 O O . THR D 1 142 ? -3.668 -27.312 25.591 1.00 102.47 139 THR D O 1
ATOM 8299 N N . ALA D 1 143 ? -3.047 -25.411 26.598 1.00 90.73 140 ALA D N 1
ATOM 8300 C CA . ALA D 1 143 ? -1.844 -25.270 25.784 1.00 88.79 140 ALA D CA 1
ATOM 8301 C C . ALA D 1 143 ? -0.959 -26.499 25.856 1.00 84.05 140 ALA D C 1
ATOM 8302 O O . ALA D 1 143 ? -0.284 -26.829 24.891 1.00 74.28 140 ALA D O 1
ATOM 8304 N N . LYS D 1 144 ? -0.952 -27.162 27.009 1.00 86.26 141 LYS D N 1
ATOM 8305 C CA . LYS D 1 144 ? -0.166 -28.385 27.166 1.00 89.17 141 LYS D CA 1
ATOM 8306 C C . LYS D 1 144 ? -0.573 -29.436 26.149 1.00 84.58 141 LYS D C 1
ATOM 8307 O O . LYS D 1 144 ? 0.252 -30.190 25.674 1.00 83.31 141 LYS D O 1
ATOM 8313 N N . LEU D 1 145 ? -1.854 -29.481 25.832 1.00 82.78 142 LEU D N 1
ATOM 8314 C CA . LEU D 1 145 ? -2.390 -30.536 24.999 1.00 81.45 142 LEU D CA 1
ATOM 8315 C C . LEU D 1 145 ? -2.164 -30.285 23.523 1.00 76.55 142 LEU D C 1
ATOM 8316 O O . LEU D 1 145 ? -2.241 -31.202 22.741 1.00 75.49 142 LEU D O 1
ATOM 8321 N N . PHE D 1 146 ? -1.904 -29.042 23.134 1.00 70.91 143 PHE D N 1
ATOM 8322 C CA . PHE D 1 146 ? -1.903 -28.684 21.716 1.00 66.72 143 PHE D CA 1
ATOM 8323 C C . PHE D 1 146 ? -1.048 -29.585 20.810 1.00 70.69 143 PHE D C 1
ATOM 8324 O O . PHE D 1 146 ? -1.480 -29.916 19.699 1.00 69.81 143 PHE D O 1
ATOM 8332 N N . PRO D 1 147 ? 0.187 -29.929 21.236 1.00 74.64 144 PRO D N 1
ATOM 8333 C CA . PRO D 1 147 ? 1.031 -30.772 20.381 1.00 74.04 144 PRO D CA 1
ATOM 8334 C C . PRO D 1 147 ? 0.409 -32.120 20.017 1.00 73.59 144 PRO D C 1
ATOM 8335 O O . PRO D 1 147 ? 0.803 -32.728 19.029 1.00 70.58 144 PRO D O 1
ATOM 8339 N N . MET D 1 148 ? -0.509 -32.595 20.843 1.00 76.07 145 MET D N 1
ATOM 8340 C CA . MET D 1 148 ? -1.168 -33.875 20.627 1.00 78.91 145 MET D CA 1
ATOM 8341 C C . MET D 1 148 ? -2.522 -33.739 19.935 1.00 79.97 145 MET D C 1
ATOM 8342 O O . MET D 1 148 ? -3.137 -34.736 19.605 1.00 87.53 145 MET D O 1
ATOM 8347 N N . MET D 1 149 ? -2.981 -32.519 19.694 1.00 78.62 146 MET D N 1
ATOM 8348 C CA . MET D 1 149 ? -4.313 -32.292 19.145 1.00 77.10 146 MET D CA 1
ATOM 8349 C C . MET D 1 149 ? -4.269 -32.207 17.625 1.00 73.88 146 MET D C 1
ATOM 8350 O O . MET D 1 149 ? -3.300 -31.750 17.059 1.00 67.51 146 MET D O 1
ATOM 8355 N N . PRO D 1 150 ? -5.352 -32.603 16.959 1.00 75.52 147 PRO D N 1
ATOM 8356 C CA . PRO D 1 150 ? -5.500 -32.141 15.590 1.00 74.85 147 PRO D CA 1
ATOM 8357 C C . PRO D 1 150 ? -5.630 -30.621 15.493 1.00 72.10 147 PRO D C 1
ATOM 8358 O O . PRO D 1 150 ? -6.058 -29.933 16.448 1.00 71.66 147 PRO D O 1
ATOM 8362 N N . ILE D 1 151 ? -5.237 -30.117 14.334 1.00 71.13 148 ILE D N 1
ATOM 8363 C CA . ILE D 1 151 ? -5.118 -28.693 14.091 1.00 74.40 148 ILE D CA 1
ATOM 8364 C C . ILE D 1 151 ? -6.425 -27.972 14.295 1.00 75.62 148 ILE D C 1
ATOM 8365 O O . ILE D 1 151 ? -6.458 -26.871 14.826 1.00 78.85 148 ILE D O 1
ATOM 8370 N N . GLN D 1 152 ? -7.499 -28.600 13.886 1.00 78.79 149 GLN D N 1
ATOM 8371 C CA . GLN D 1 152 ? -8.812 -28.019 14.074 1.00 84.77 149 GLN D CA 1
ATOM 8372 C C . GLN D 1 152 ? -9.210 -27.801 15.535 1.00 82.35 149 GLN D C 1
ATOM 8373 O O . GLN D 1 152 ? -9.970 -26.884 15.840 1.00 77.94 149 GLN D O 1
ATOM 8379 N N . GLN D 1 153 ? -8.729 -28.662 16.429 1.00 83.88 150 GLN D N 1
ATOM 8380 C CA . GLN D 1 153 ? -9.020 -28.495 17.853 1.00 85.46 150 GLN D CA 1
ATOM 8381 C C . GLN D 1 153 ? -8.250 -27.322 18.407 1.00 77.53 150 GLN D C 1
ATOM 8382 O O . GLN D 1 153 ? -8.739 -26.606 19.240 1.00 78.06 150 GLN D O 1
ATOM 8388 N N . ILE D 1 154 ? -7.061 -27.100 17.899 1.00 70.21 151 ILE D N 1
ATOM 8389 C CA . ILE D 1 154 ? -6.305 -25.980 18.356 1.00 67.57 151 ILE D CA 1
ATOM 8390 C C . ILE D 1 154 ? -6.954 -24.697 17.882 1.00 65.73 151 ILE D C 1
ATOM 8391 O O . ILE D 1 154 ? -7.032 -23.729 18.637 1.00 66.06 151 ILE D O 1
ATOM 8396 N N . GLU D 1 155 ? -7.410 -24.698 16.635 1.00 65.59 152 GLU D N 1
ATOM 8397 C CA . GLU D 1 155 ? -8.188 -23.570 16.105 1.00 67.25 152 GLU D CA 1
ATOM 8398 C C . GLU D 1 155 ? -9.328 -23.256 17.030 1.00 69.56 152 GLU D C 1
ATOM 8399 O O . GLU D 1 155 ? -9.528 -22.105 17.401 1.00 71.24 152 GLU D O 1
ATOM 8405 N N . ASP D 1 156 ? -10.074 -24.293 17.395 1.00 71.79 153 ASP D N 1
ATOM 8406 C CA . ASP D 1 156 ? -11.225 -24.147 18.286 1.00 74.13 153 ASP D CA 1
ATOM 8407 C C . ASP D 1 156 ? -10.855 -23.585 19.678 1.00 71.42 153 ASP D C 1
ATOM 8408 O O . ASP D 1 156 ? -11.566 -22.737 20.231 1.00 69.43 153 ASP D O 1
ATOM 8413 N N . ALA D 1 157 ? -9.751 -24.061 20.243 1.00 67.95 154 ALA D N 1
ATOM 8414 C CA . ALA D 1 157 ? -9.330 -23.600 21.558 1.00 65.79 154 ALA D CA 1
ATOM 8415 C C . ALA D 1 157 ? -8.966 -22.117 21.464 1.00 64.47 154 ALA D C 1
ATOM 8416 O O . ALA D 1 157 ? -9.200 -21.339 22.376 1.00 62.87 154 ALA D O 1
ATOM 8418 N N . ILE D 1 158 ? -8.389 -21.718 20.343 1.00 64.47 155 ILE D N 1
ATOM 8419 C CA . ILE D 1 158 ? -8.020 -20.326 20.193 1.00 63.99 155 ILE D CA 1
ATOM 8420 C C . ILE D 1 158 ? -9.241 -19.442 19.921 1.00 66.00 155 ILE D C 1
ATOM 8421 O O . ILE D 1 158 ? -9.309 -18.308 20.413 1.00 63.91 155 ILE D O 1
ATOM 8426 N N . LYS D 1 159 ? -10.203 -19.952 19.154 1.00 71.52 156 LYS D N 1
ATOM 8427 C CA . LYS D 1 159 ? -11.476 -19.236 18.965 1.00 74.19 156 LYS D CA 1
ATOM 8428 C C . LYS D 1 159 ? -12.189 -18.981 20.301 1.00 74.92 156 LYS D C 1
ATOM 8429 O O . LYS D 1 159 ? -12.671 -17.887 20.560 1.00 73.54 156 LYS D O 1
ATOM 8435 N N . GLU D 1 160 ? -12.230 -19.995 21.155 1.00 74.91 157 GLU D N 1
ATOM 8436 C CA . GLU D 1 160 ? -12.836 -19.855 22.489 1.00 76.00 157 GLU D CA 1
ATOM 8437 C C . GLU D 1 160 ? -12.225 -18.697 23.307 1.00 73.77 157 GLU D C 1
ATOM 8438 O O . GLU D 1 160 ? -12.918 -17.965 23.967 1.00 72.10 157 GLU D O 1
ATOM 8444 N N . ILE D 1 161 ? -10.917 -18.534 23.245 1.00 71.84 158 ILE D N 1
ATOM 8445 C CA . ILE D 1 161 ? -10.249 -17.486 24.001 1.00 71.60 158 ILE D CA 1
ATOM 8446 C C . ILE D 1 161 ? -10.611 -16.108 23.466 1.00 68.84 158 ILE D C 1
ATOM 8447 O O . ILE D 1 161 ? -10.895 -15.181 24.232 1.00 70.36 158 ILE D O 1
ATOM 8452 N N . PHE D 1 162 ? -10.648 -15.994 22.149 1.00 65.78 159 PHE D N 1
ATOM 8453 C CA . PHE D 1 162 ? -11.168 -14.793 21.521 1.00 65.01 159 PHE D CA 1
ATOM 8454 C C . PHE D 1 162 ? -12.618 -14.489 21.889 1.00 66.25 159 PHE D C 1
ATOM 8455 O O . PHE D 1 162 ? -12.984 -13.324 22.074 1.00 63.96 159 PHE D O 1
ATOM 8463 N N . GLU D 1 163 ? -13.442 -15.521 21.978 1.00 69.68 160 GLU D N 1
ATOM 8464 C CA . GLU D 1 163 ? -14.819 -15.322 22.379 1.00 74.07 160 GLU D CA 1
ATOM 8465 C C . GLU D 1 163 ? -14.878 -14.804 23.830 1.00 75.12 160 GLU D C 1
ATOM 8466 O O . GLU D 1 163 ? -15.716 -13.965 24.153 1.00 72.68 160 GLU D O 1
ATOM 8472 N N . LYS D 1 164 ? -14.038 -15.362 24.702 1.00 74.43 161 LYS D N 1
ATOM 8473 C CA . LYS D 1 164 ? -14.065 -14.998 26.114 1.00 72.92 161 LYS D CA 1
ATOM 8474 C C . LYS D 1 164 ? -13.533 -13.600 26.346 1.00 69.64 161 LYS D C 1
ATOM 8475 O O . LYS D 1 164 ? -13.962 -12.952 27.281 1.00 72.30 161 LYS D O 1
ATOM 8481 N N . LEU D 1 165 ? -12.626 -13.121 25.504 1.00 66.44 162 LEU D N 1
ATOM 8482 C CA . LEU D 1 165 ? -12.003 -11.827 25.762 1.00 64.34 162 LEU D CA 1
ATOM 8483 C C . LEU D 1 165 ? -12.517 -10.660 24.942 1.00 64.35 162 LEU D C 1
ATOM 8484 O O . LEU D 1 165 ? -12.210 -9.507 25.256 1.00 66.94 162 LEU D O 1
ATOM 8489 N N . LYS D 1 166 ? -13.319 -10.922 23.921 1.00 67.20 163 LYS D N 1
ATOM 8490 C CA . LYS D 1 166 ? -13.752 -9.853 23.021 1.00 69.42 163 LYS D CA 1
ATOM 8491 C C . LYS D 1 166 ? -14.679 -8.793 23.630 1.00 69.97 163 LYS D C 1
ATOM 8492 O O . LYS D 1 166 ? -14.930 -7.776 22.989 1.00 69.68 163 LYS D O 1
ATOM 8498 N N . TRP D 1 167 ? -15.206 -9.009 24.827 1.00 70.87 164 TRP D N 1
ATOM 8499 C CA . TRP D 1 167 ? -15.899 -7.896 25.516 1.00 73.45 164 TRP D CA 1
ATOM 8500 C C . TRP D 1 167 ? -14.940 -6.705 25.682 1.00 70.87 164 TRP D C 1
ATOM 8501 O O . TRP D 1 167 ? -15.400 -5.573 25.803 1.00 68.90 164 TRP D O 1
ATOM 8512 N N . HIS D 1 168 ? -13.622 -6.964 25.718 1.00 66.41 165 HIS D N 1
ATOM 8513 C CA . HIS D 1 168 ? -12.680 -5.900 26.009 1.00 66.50 165 HIS D CA 1
ATOM 8514 C C . HIS D 1 168 ? -12.696 -4.889 24.889 1.00 65.05 165 HIS D C 1
ATOM 8515 O O . HIS D 1 168 ? -12.762 -5.265 23.720 1.00 68.57 165 HIS D O 1
ATOM 8522 N N . PRO D 1 169 ? -12.604 -3.608 25.231 1.00 64.60 166 PRO D N 1
ATOM 8523 C CA . PRO D 1 169 ? -12.795 -2.579 24.215 1.00 64.88 166 PRO D CA 1
ATOM 8524 C C . PRO D 1 169 ? -11.678 -2.425 23.218 1.00 63.42 166 PRO D C 1
ATOM 8525 O O . PRO D 1 169 ? -11.844 -1.683 22.278 1.00 66.36 166 PRO D O 1
ATOM 8529 N N . THR D 1 170 ? -10.549 -3.100 23.395 1.00 61.31 167 THR D N 1
ATOM 8530 C CA . THR D 1 170 ? -9.493 -3.069 22.369 1.00 60.64 167 THR D CA 1
ATOM 8531 C C . THR D 1 170 ? -9.696 -4.159 21.320 1.00 61.93 167 THR D C 1
ATOM 8532 O O . THR D 1 170 ? -8.948 -4.216 20.364 1.00 57.08 167 THR D O 1
ATOM 8536 N N . VAL D 1 171 ? -10.726 -4.982 21.496 1.00 64.68 168 VAL D N 1
ATOM 8537 C CA . VAL D 1 171 ? -10.971 -6.128 20.633 1.00 67.07 168 VAL D CA 1
ATOM 8538 C C . VAL D 1 171 ? -12.249 -5.960 19.822 1.00 69.40 168 VAL D C 1
ATOM 8539 O O . VAL D 1 171 ? -13.246 -5.477 20.338 1.00 72.92 168 VAL D O 1
ATOM 8543 N N . SER D 1 172 ? -12.201 -6.326 18.541 1.00 70.15 169 SER D N 1
ATOM 8544 C CA . SER D 1 172 ? -13.378 -6.261 17.693 1.00 75.43 169 SER D CA 1
ATOM 8545 C C . SER D 1 172 ? -14.282 -7.461 17.983 1.00 77.31 169 SER D C 1
ATOM 8546 O O . SER D 1 172 ? -13.940 -8.392 18.684 1.00 78.34 169 SER D O 1
ATOM 8549 N N . LYS D 1 173 ? -15.458 -7.466 17.419 1.00 79.86 170 LYS D N 1
ATOM 8550 C CA . LYS D 1 173 ? -16.295 -8.658 17.597 1.00 82.13 170 LYS D CA 1
ATOM 8551 C C . LYS D 1 173 ? -15.793 -9.832 16.729 1.00 80.11 170 LYS D C 1
ATOM 8552 O O . LYS D 1 173 ? -15.821 -11.006 17.133 1.00 77.44 170 LYS D O 1
ATOM 8558 N N . GLU D 1 174 ? -15.285 -9.466 15.560 1.00 77.97 171 GLU D N 1
ATOM 8559 C CA . GLU D 1 174 ? -14.893 -10.412 14.526 1.00 77.91 171 GLU D CA 1
ATOM 8560 C C . GLU D 1 174 ? -13.411 -10.616 14.629 1.00 71.61 171 GLU D C 1
ATOM 8561 O O . GLU D 1 174 ? -12.687 -9.717 15.050 1.00 72.52 171 GLU D O 1
ATOM 8567 N N . TYR D 1 175 ? -12.962 -11.815 14.312 1.00 67.15 172 TYR D N 1
ATOM 8568 C CA . TYR D 1 175 ? -11.554 -12.140 14.407 1.00 63.64 172 TYR D CA 1
ATOM 8569 C C . TYR D 1 175 ? -11.287 -13.224 13.399 1.00 62.78 172 TYR D C 1
ATOM 8570 O O . TYR D 1 175 ? -12.219 -13.825 12.891 1.00 64.43 172 TYR D O 1
ATOM 8579 N N . ASP D 1 176 ? -10.020 -13.423 13.064 1.00 60.04 173 ASP D N 1
ATOM 8580 C CA . ASP D 1 176 ? -9.617 -14.328 11.999 1.00 59.14 173 ASP D CA 1
ATOM 8581 C C . ASP D 1 176 ? -8.675 -15.384 12.549 1.00 59.11 173 ASP D C 1
ATOM 8582 O O . ASP D 1 176 ? -7.809 -15.078 13.398 1.00 60.52 173 ASP D O 1
ATOM 8587 N N . ILE D 1 177 ? -8.843 -16.622 12.074 1.00 60.67 174 ILE D N 1
ATOM 8588 C CA . ILE D 1 177 ? -8.024 -17.765 12.488 1.00 62.16 174 ILE D CA 1
ATOM 8589 C C . ILE D 1 177 ? -7.516 -18.492 11.254 1.00 61.04 174 ILE D C 1
ATOM 8590 O O . ILE D 1 177 ? -8.285 -18.841 10.425 1.00 61.48 174 ILE D O 1
ATOM 8595 N N . TYR D 1 178 ? -6.215 -18.745 11.190 1.00 60.05 175 TYR D N 1
ATOM 8596 C CA . TYR D 1 178 ? -5.586 -19.464 10.104 1.00 57.58 175 TYR D CA 1
ATOM 8597 C C . TYR D 1 178 ? -4.608 -20.476 10.655 1.00 57.58 175 TYR D C 1
ATOM 8598 O O . TYR D 1 178 ? -3.983 -20.265 11.731 1.00 57.26 175 TYR D O 1
ATOM 8607 N N . SER D 1 179 ? -4.460 -21.563 9.914 1.00 56.49 176 SER D N 1
ATOM 8608 C CA . SER D 1 179 ? -3.531 -22.586 10.276 1.00 55.80 176 SER D CA 1
ATOM 8609 C C . SER D 1 179 ? -2.871 -23.217 9.067 1.00 57.05 176 SER D C 1
ATOM 8610 O O . SER D 1 179 ? -3.349 -23.147 7.957 1.00 58.82 176 SER D O 1
ATOM 8613 N N . VAL D 1 180 ? -1.721 -23.800 9.309 1.00 56.83 177 VAL D N 1
ATOM 8614 C CA . VAL D 1 180 ? -0.959 -24.473 8.279 1.00 57.33 177 VAL D CA 1
ATOM 8615 C C . VAL D 1 180 ? -0.439 -25.734 8.893 1.00 55.58 177 VAL D C 1
ATOM 8616 O O . VAL D 1 180 ? -0.244 -25.778 10.102 1.00 53.46 177 VAL D O 1
ATOM 8620 N N . ASN D 1 181 ? -0.207 -26.745 8.068 1.00 57.74 178 ASN D N 1
ATOM 8621 C CA . ASN D 1 181 ? 0.313 -28.001 8.532 1.00 57.69 178 ASN D CA 1
ATOM 8622 C C . ASN D 1 181 ? 1.502 -28.446 7.723 1.00 60.39 178 ASN D C 1
ATOM 8623 O O . ASN D 1 181 ? 1.779 -29.630 7.681 1.00 64.61 178 ASN D O 1
ATOM 8628 N N . LYS D 1 182 ? 2.196 -27.524 7.052 1.00 62.40 179 LYS D N 1
ATOM 8629 C CA . LYS D 1 182 ? 3.411 -27.883 6.289 1.00 64.92 179 LYS D CA 1
ATOM 8630 C C . LYS D 1 182 ? 4.553 -27.059 6.737 1.00 63.14 179 LYS D C 1
ATOM 8631 O O . LYS D 1 182 ? 4.374 -25.948 7.244 1.00 62.76 179 LYS D O 1
ATOM 8637 N N . TYR D 1 183 ? 5.742 -27.603 6.534 1.00 64.19 180 TYR D N 1
ATOM 8638 C CA . TYR D 1 183 ? 6.959 -26.994 7.035 1.00 59.91 180 TYR D CA 1
ATOM 8639 C C . TYR D 1 183 ? 7.526 -26.117 5.927 1.00 60.32 180 TYR D C 1
ATOM 8640 O O . TYR D 1 183 ? 7.630 -26.563 4.789 1.00 63.08 180 TYR D O 1
ATOM 8649 N N . GLU D 1 184 ? 7.876 -24.875 6.240 1.00 55.30 181 GLU D N 1
ATOM 8650 C CA . GLU D 1 184 ? 8.457 -23.983 5.248 1.00 57.80 181 GLU D CA 1
ATOM 8651 C C . GLU D 1 184 ? 9.943 -24.111 5.353 1.00 55.47 181 GLU D C 1
ATOM 8652 O O . GLU D 1 184 ? 10.511 -23.733 6.334 1.00 58.02 181 GLU D O 1
ATOM 8658 N N . LYS D 1 185 ? 10.558 -24.591 4.296 1.00 61.86 182 LYS D N 1
ATOM 8659 C CA . LYS D 1 185 ? 11.999 -24.825 4.252 1.00 63.84 182 LYS D CA 1
ATOM 8660 C C . LYS D 1 185 ? 12.807 -23.544 4.198 1.00 60.30 182 LYS D C 1
ATOM 8661 O O . LYS D 1 185 ? 13.962 -23.523 4.608 1.00 58.49 182 LYS D O 1
ATOM 8667 N N . ASN D 1 186 ? 12.226 -22.494 3.635 1.00 59.81 183 ASN D N 1
ATOM 8668 C CA . ASN D 1 186 ? 12.908 -21.209 3.526 1.00 61.27 183 ASN D CA 1
ATOM 8669 C C . ASN D 1 186 ? 12.228 -20.160 4.389 1.00 58.10 183 ASN D C 1
ATOM 8670 O O . ASN D 1 186 ? 11.921 -19.074 3.939 1.00 60.69 183 ASN D O 1
ATOM 8675 N N . PHE D 1 187 ? 12.053 -20.500 5.655 1.00 56.03 184 PHE D N 1
ATOM 8676 C CA . PHE D 1 187 ? 11.226 -19.720 6.554 1.00 52.33 184 PHE D CA 1
ATOM 8677 C C . PHE D 1 187 ? 11.797 -18.331 6.699 1.00 51.99 184 PHE D C 1
ATOM 8678 O O . PHE D 1 187 ? 11.076 -17.328 6.593 1.00 49.29 184 PHE D O 1
ATOM 8686 N N . GLU D 1 188 ? 13.112 -18.275 6.878 1.00 54.15 185 GLU D N 1
ATOM 8687 C CA . GLU D 1 188 ? 13.800 -17.007 7.091 1.00 58.16 185 GLU D CA 1
ATOM 8688 C C . GLU D 1 188 ? 13.718 -16.106 5.869 1.00 62.41 185 GLU D C 1
ATOM 8689 O O . GLU D 1 188 ? 13.633 -14.880 6.018 1.00 61.53 185 GLU D O 1
ATOM 8695 N N . GLU D 1 189 ? 13.814 -16.710 4.686 1.00 64.56 186 GLU D N 1
ATOM 8696 C CA . GLU D 1 189 ? 13.737 -15.975 3.436 1.00 70.67 186 GLU D CA 1
ATOM 8697 C C . GLU D 1 189 ? 12.353 -15.384 3.287 1.00 66.48 186 GLU D C 1
ATOM 8698 O O . GLU D 1 189 ? 12.234 -14.205 2.978 1.00 64.94 186 GLU D O 1
ATOM 8704 N N . VAL D 1 190 ? 11.324 -16.196 3.549 1.00 60.82 187 VAL D N 1
ATOM 8705 C CA . VAL D 1 190 ? 9.940 -15.726 3.510 1.00 58.56 187 VAL D CA 1
ATOM 8706 C C . VAL D 1 190 ? 9.732 -14.534 4.424 1.00 55.85 187 VAL D C 1
ATOM 8707 O O . VAL D 1 190 ? 9.121 -13.561 4.044 1.00 63.78 187 VAL D O 1
ATOM 8711 N N . ILE D 1 191 ? 10.282 -14.588 5.615 1.00 55.59 188 ILE D N 1
ATOM 8712 C CA . ILE D 1 191 ? 10.171 -13.474 6.542 1.00 52.55 188 ILE D CA 1
ATOM 8713 C C . ILE D 1 191 ? 10.936 -12.251 6.023 1.00 55.54 188 ILE D C 1
ATOM 8714 O O . ILE D 1 191 ? 10.451 -11.106 6.107 1.00 58.00 188 ILE D O 1
ATOM 8719 N N . LYS D 1 192 ? 12.140 -12.498 5.537 1.00 56.85 189 LYS D N 1
ATOM 8720 C CA . LYS D 1 192 ? 12.990 -11.452 5.023 1.00 60.19 189 LYS D CA 1
ATOM 8721 C C . LYS D 1 192 ? 12.279 -10.744 3.875 1.00 63.38 189 LYS D C 1
ATOM 8722 O O . LYS D 1 192 ? 12.227 -9.510 3.847 1.00 65.63 189 LYS D O 1
ATOM 8728 N N . LYS D 1 193 ? 11.705 -11.507 2.941 1.00 61.75 190 LYS D N 1
ATOM 8729 C CA . LYS D 1 193 ? 10.970 -10.894 1.827 1.00 61.95 190 LYS D CA 1
ATOM 8730 C C . LYS D 1 193 ? 9.775 -10.076 2.331 1.00 60.90 190 LYS D C 1
ATOM 8731 O O . LYS D 1 193 ? 9.555 -8.970 1.881 1.00 60.26 190 LYS D O 1
ATOM 8737 N N . ASP D 1 194 ? 9.007 -10.620 3.267 1.00 59.80 191 ASP D N 1
ATOM 8738 C CA . ASP D 1 194 ? 7.860 -9.906 3.795 1.00 60.89 191 ASP D CA 1
ATOM 8739 C C . ASP D 1 194 ? 8.262 -8.570 4.408 1.00 62.46 191 ASP D C 1
ATOM 8740 O O . ASP D 1 194 ? 7.560 -7.564 4.245 1.00 64.71 191 ASP D O 1
ATOM 8745 N N . ILE D 1 195 ? 9.397 -8.552 5.096 1.00 59.69 192 ILE D N 1
ATOM 8746 C CA . ILE D 1 195 ? 9.849 -7.341 5.770 1.00 61.25 192 ILE D CA 1
ATOM 8747 C C . ILE D 1 195 ? 10.390 -6.300 4.779 1.00 64.82 192 ILE D C 1
ATOM 8748 O O . ILE D 1 195 ? 10.124 -5.096 4.895 1.00 65.97 192 ILE D O 1
ATOM 8753 N N . GLU D 1 196 ? 11.154 -6.767 3.814 1.00 68.70 193 GLU D N 1
ATOM 8754 C CA . GLU D 1 196 ? 11.604 -5.920 2.723 1.00 75.74 193 GLU D CA 1
ATOM 8755 C C . GLU D 1 196 ? 10.440 -5.206 2.052 1.00 75.68 193 GLU D C 1
ATOM 8756 O O . GLU D 1 196 ? 10.544 -4.018 1.767 1.00 76.65 193 GLU D O 1
ATOM 8762 N N . SER D 1 197 ? 9.341 -5.924 1.818 1.00 73.83 194 SER D N 1
ATOM 8763 C CA . SER D 1 197 ? 8.154 -5.322 1.210 1.00 73.38 194 SER D CA 1
ATOM 8764 C C . SER D 1 197 ? 7.663 -4.164 2.044 1.00 72.13 194 SER D C 1
ATOM 8765 O O . SER D 1 197 ? 7.238 -3.163 1.491 1.00 70.71 194 SER D O 1
ATOM 8768 N N . LEU D 1 198 ? 7.696 -4.312 3.369 1.00 66.59 195 LEU D N 1
ATOM 8769 C CA . LEU D 1 198 ? 7.303 -3.227 4.257 1.00 67.46 195 LEU D CA 1
ATOM 8770 C C . LEU D 1 198 ? 8.241 -2.063 4.028 1.00 70.27 195 LEU D C 1
ATOM 8771 O O . LEU D 1 198 ? 7.792 -0.919 3.922 1.00 72.72 195 LEU D O 1
ATOM 8776 N N . PHE D 1 199 ? 9.536 -2.344 3.934 1.00 70.85 196 PHE D N 1
ATOM 8777 C CA . PHE D 1 199 ? 10.493 -1.268 3.761 1.00 74.19 196 PHE D CA 1
ATOM 8778 C C . PHE D 1 199 ? 10.418 -0.625 2.422 1.00 80.96 196 PHE D C 1
ATOM 8779 O O . PHE D 1 199 ? 10.586 0.597 2.355 1.00 86.24 196 PHE D O 1
ATOM 8787 N N . LYS D 1 200 ? 10.149 -1.399 1.365 1.00 82.52 197 LYS D N 1
ATOM 8788 C CA . LYS D 1 200 ? 10.079 -0.783 0.061 1.00 87.06 197 LYS D CA 1
ATOM 8789 C C . LYS D 1 200 ? 8.867 0.099 0.052 1.00 84.97 197 LYS D C 1
ATOM 8790 O O . LYS D 1 200 ? 8.955 1.178 -0.436 1.00 85.78 197 LYS D O 1
ATOM 8796 N N . TYR D 1 201 ? 7.756 -0.364 0.624 1.00 81.22 198 TYR D N 1
ATOM 8797 C CA . TYR D 1 201 ? 6.554 0.404 0.643 1.00 81.41 198 TYR D CA 1
ATOM 8798 C C . TYR D 1 201 ? 6.789 1.709 1.381 1.00 81.77 198 TYR D C 1
ATOM 8799 O O . TYR D 1 201 ? 6.444 2.759 0.846 1.00 85.97 198 TYR D O 1
ATOM 8808 N N . ARG D 1 202 ? 7.402 1.657 2.569 1.00 78.78 199 ARG D N 1
ATOM 8809 C CA . ARG D 1 202 ? 7.651 2.877 3.340 1.00 77.13 199 ARG D CA 1
ATOM 8810 C C . ARG D 1 202 ? 8.618 3.833 2.630 1.00 79.81 199 ARG D C 1
ATOM 8811 O O . ARG D 1 202 ? 8.456 5.058 2.728 1.00 82.57 199 ARG D O 1
ATOM 8819 N N . GLU D 1 203 ? 9.589 3.286 1.898 1.00 106.33 200 GLU D N 1
ATOM 8820 C CA . GLU D 1 203 ? 10.565 4.103 1.175 1.00 104.89 200 GLU D CA 1
ATOM 8821 C C . GLU D 1 203 ? 9.895 4.813 0.003 1.00 103.12 200 GLU D C 1
ATOM 8822 O O . GLU D 1 203 ? 10.159 5.987 -0.246 1.00 101.23 200 GLU D O 1
ATOM 8828 N N . GLN D 1 204 ? 9.012 4.098 -0.690 1.00 103.48 201 GLN D N 1
ATOM 8829 C CA . GLN D 1 204 ? 8.201 4.655 -1.750 1.00 103.20 201 GLN D CA 1
ATOM 8830 C C . GLN D 1 204 ? 7.299 5.781 -1.250 1.00 100.70 201 GLN D C 1
ATOM 8831 O O . GLN D 1 204 ? 7.222 6.812 -1.901 1.00 98.80 201 GLN D O 1
ATOM 8837 N N . LEU D 1 205 ? 6.638 5.615 -0.103 1.00 100.28 202 LEU D N 1
ATOM 8838 C CA . LEU D 1 205 ? 5.811 6.691 0.416 1.00 98.80 202 LEU D CA 1
ATOM 8839 C C . LEU D 1 205 ? 6.681 7.862 0.746 1.00 97.13 202 LEU D C 1
ATOM 8840 O O . LEU D 1 205 ? 6.319 8.993 0.451 1.00 94.90 202 LEU D O 1
ATOM 8845 N N . ARG D 1 206 ? 7.831 7.577 1.350 1.00 98.07 203 ARG D N 1
ATOM 8846 C CA . ARG D 1 206 ? 8.747 8.622 1.727 1.00 98.35 203 ARG D CA 1
ATOM 8847 C C . ARG D 1 206 ? 9.078 9.441 0.484 1.00 96.74 203 ARG D C 1
ATOM 8848 O O . ARG D 1 206 ? 8.913 10.652 0.494 1.00 94.00 203 ARG D O 1
ATOM 8856 N N . LYS D 1 207 ? 9.483 8.778 -0.590 1.00 97.75 204 LYS D N 1
ATOM 8857 C CA . LYS D 1 207 ? 9.845 9.488 -1.813 1.00 99.43 204 LYS D CA 1
ATOM 8858 C C . LYS D 1 207 ? 8.696 10.331 -2.382 1.00 98.43 204 LYS D C 1
ATOM 8859 O O . LYS D 1 207 ? 8.910 11.497 -2.717 1.00 95.31 204 LYS D O 1
ATOM 8865 N N . GLN D 1 208 ? 7.491 9.754 -2.444 1.00 100.11 205 GLN D N 1
ATOM 8866 C CA . GLN D 1 208 ? 6.302 10.478 -2.874 1.00 100.57 205 GLN D CA 1
ATOM 8867 C C . GLN D 1 208 ? 6.068 11.677 -2.007 1.00 99.78 205 GLN D C 1
ATOM 8868 O O . GLN D 1 208 ? 5.735 12.725 -2.528 1.00 100.49 205 GLN D O 1
ATOM 8874 N N . LEU D 1 209 ? 6.243 11.533 -0.698 1.00 99.98 206 LEU D N 1
ATOM 8875 C CA . LEU D 1 209 ? 5.940 12.618 0.194 1.00 101.04 206 LEU D CA 1
ATOM 8876 C C . LEU D 1 209 ? 6.980 13.725 0.075 1.00 100.79 206 LEU D C 1
ATOM 8877 O O . LEU D 1 209 ? 6.632 14.894 0.167 1.00 101.99 206 LEU D O 1
ATOM 8882 N N . ILE D 1 210 ? 8.249 13.355 -0.109 1.00 100.78 207 ILE D N 1
ATOM 8883 C CA . ILE D 1 210 ? 9.323 14.331 -0.269 1.00 100.45 207 ILE D CA 1
ATOM 8884 C C . ILE D 1 210 ? 9.066 15.157 -1.524 1.00 101.50 207 ILE D C 1
ATOM 8885 O O . ILE D 1 210 ? 9.171 16.386 -1.503 1.00 100.38 207 ILE D O 1
ATOM 8890 N N . ASP D 1 211 ? 8.717 14.463 -2.608 1.00 102.81 208 ASP D N 1
ATOM 8891 C CA . ASP D 1 211 ? 8.401 15.096 -3.884 1.00 102.85 208 ASP D CA 1
ATOM 8892 C C . ASP D 1 211 ? 7.176 15.989 -3.798 1.00 102.72 208 ASP D C 1
ATOM 8893 O O . ASP D 1 211 ? 7.159 17.076 -4.389 1.00 102.65 208 ASP D O 1
ATOM 8898 N N . PHE D 1 212 ? 6.158 15.541 -3.070 1.00 103.37 209 PHE D N 1
ATOM 8899 C CA . PHE D 1 212 ? 4.997 16.359 -2.862 1.00 104.15 209 PHE D CA 1
ATOM 8900 C C . PHE D 1 212 ? 5.396 17.646 -2.148 1.00 103.44 209 PHE D C 1
ATOM 8901 O O . PHE D 1 212 ? 4.897 18.716 -2.497 1.00 104.66 209 PHE D O 1
ATOM 8909 N N . GLY D 1 213 ? 6.274 17.535 -1.149 1.00 101.85 210 GLY D N 1
ATOM 8910 C CA . GLY D 1 213 ? 6.728 18.689 -0.379 1.00 100.10 210 GLY D CA 1
ATOM 8911 C C . GLY D 1 213 ? 7.533 19.685 -1.183 1.00 97.78 210 GLY D C 1
ATOM 8912 O O . GLY D 1 213 ? 7.409 20.877 -0.975 1.00 97.08 210 GLY D O 1
ATOM 8913 N N . LYS D 1 214 ? 8.377 19.192 -2.085 1.00 97.87 211 LYS D N 1
ATOM 8914 C CA . LYS D 1 214 ? 9.110 20.051 -3.025 1.00 96.97 211 LYS D CA 1
ATOM 8915 C C . LYS D 1 214 ? 8.161 20.804 -3.942 1.00 94.71 211 LYS D C 1
ATOM 8916 O O . LYS D 1 214 ? 8.347 21.982 -4.205 1.00 92.92 211 LYS D O 1
ATOM 8922 N N . VAL D 1 215 ? 7.149 20.099 -4.430 1.00 95.27 212 VAL D N 1
ATOM 8923 C CA . VAL D 1 215 ? 6.144 20.694 -5.282 1.00 96.73 212 VAL D CA 1
ATOM 8924 C C . VAL D 1 215 ? 5.328 21.754 -4.532 1.00 97.76 212 VAL D C 1
ATOM 8925 O O . VAL D 1 215 ? 5.156 22.856 -5.052 1.00 100.79 212 VAL D O 1
ATOM 8929 N N . MET D 1 216 ? 4.821 21.432 -3.341 1.00 98.15 213 MET D N 1
ATOM 8930 C CA . MET D 1 216 ? 4.063 22.399 -2.536 1.00 98.10 213 MET D CA 1
ATOM 8931 C C . MET D 1 216 ? 4.949 23.583 -2.225 1.00 99.26 213 MET D C 1
ATOM 8932 O O . MET D 1 216 ? 4.480 24.724 -2.271 1.00 102.23 213 MET D O 1
ATOM 8937 N N . SER D 1 217 ? 6.229 23.320 -1.958 1.00 97.90 214 SER D N 1
ATOM 8938 C CA . SER D 1 217 ? 7.200 24.371 -1.661 1.00 99.50 214 SER D CA 1
ATOM 8939 C C . SER D 1 217 ? 7.463 25.296 -2.856 1.00 101.13 214 SER D C 1
ATOM 8940 O O . SER D 1 217 ? 7.683 26.506 -2.693 1.00 103.79 214 SER D O 1
ATOM 8943 N N . ILE D 1 218 ? 7.462 24.727 -4.055 1.00 100.92 215 ILE D N 1
ATOM 8944 C CA . ILE D 1 218 ? 7.543 25.521 -5.279 1.00 100.77 215 ILE D CA 1
ATOM 8945 C C . ILE D 1 218 ? 6.276 26.362 -5.441 1.00 98.91 215 ILE D C 1
ATOM 8946 O O . ILE D 1 218 ? 6.360 27.538 -5.743 1.00 98.35 215 ILE D O 1
ATOM 8951 N N . VAL D 1 219 ? 5.112 25.763 -5.221 1.00 97.82 216 VAL D N 1
ATOM 8952 C CA . VAL D 1 219 ? 3.847 26.481 -5.389 1.00 96.02 216 VAL D CA 1
ATOM 8953 C C . VAL D 1 219 ? 3.709 27.655 -4.434 1.00 97.61 216 VAL D C 1
ATOM 8954 O O . VAL D 1 219 ? 3.220 28.710 -4.819 1.00 99.70 216 VAL D O 1
ATOM 8958 N N . ASN D 1 220 ? 4.153 27.502 -3.195 1.00 98.65 217 ASN D N 1
ATOM 8959 C CA . ASN D 1 220 ? 4.092 28.625 -2.263 1.00 100.04 217 ASN D CA 1
ATOM 8960 C C . ASN D 1 220 ? 5.136 29.698 -2.536 1.00 98.67 217 ASN D C 1
ATOM 8961 O O . ASN D 1 220 ? 5.035 30.799 -1.989 1.00 98.58 217 ASN D O 1
ATOM 8966 N N . LYS D 1 221 ? 6.141 29.369 -3.344 1.00 95.50 218 LYS D N 1
ATOM 8967 C CA . LYS D 1 221 ? 7.189 30.316 -3.664 1.00 94.92 218 LYS D CA 1
ATOM 8968 C C . LYS D 1 221 ? 6.898 31.108 -4.947 1.00 94.57 218 LYS D C 1
ATOM 8969 O O . LYS D 1 221 ? 7.684 31.973 -5.315 1.00 91.94 218 LYS D O 1
ATOM 8975 N N . ILE D 1 222 ? 5.786 30.819 -5.620 1.00 94.99 219 ILE D N 1
ATOM 8976 C CA . ILE D 1 222 ? 5.424 31.569 -6.820 1.00 97.31 219 ILE D CA 1
ATOM 8977 C C . ILE D 1 222 ? 5.344 33.057 -6.486 1.00 98.52 219 ILE D C 1
ATOM 8978 O O . ILE D 1 222 ? 4.825 33.437 -5.435 1.00 100.71 219 ILE D O 1
ATOM 8983 N N . VAL D 1 223 ? 5.872 33.890 -7.373 1.00 96.78 220 VAL D N 1
ATOM 8984 C CA . VAL D 1 223 ? 5.895 35.311 -7.119 1.00 97.00 220 VAL D CA 1
ATOM 8985 C C . VAL D 1 223 ? 4.536 35.916 -7.471 1.00 99.89 220 VAL D C 1
ATOM 8986 O O . VAL D 1 223 ? 4.048 35.771 -8.594 1.00 97.33 220 VAL D O 1
ATOM 8990 N N . LYS D 1 224 ? 3.936 36.567 -6.476 1.00 104.49 221 LYS D N 1
ATOM 8991 C CA . LYS D 1 224 ? 2.727 37.363 -6.644 1.00 107.54 221 LYS D CA 1
ATOM 8992 C C . LYS D 1 224 ? 3.063 38.854 -6.771 1.00 109.75 221 LYS D C 1
ATOM 8993 O O . LYS D 1 224 ? 2.323 39.604 -7.421 1.00 112.78 221 LYS D O 1
ATOM 8999 N N . ASN D 1 225 ? 4.172 39.273 -6.154 1.00 109.05 222 ASN D N 1
ATOM 9000 C CA . ASN D 1 225 ? 4.607 40.666 -6.150 1.00 108.68 222 ASN D CA 1
ATOM 9001 C C . ASN D 1 225 ? 6.116 40.778 -6.123 1.00 108.09 222 ASN D C 1
ATOM 9002 O O . ASN D 1 225 ? 6.772 40.224 -5.244 1.00 107.04 222 ASN D O 1
ATOM 9007 N N . GLY D 1 226 ? 6.667 41.506 -7.081 1.00 108.18 223 GLY D N 1
ATOM 9008 C CA . GLY D 1 226 ? 8.093 41.768 -7.085 1.00 109.03 223 GLY D CA 1
ATOM 9009 C C . GLY D 1 226 ? 8.547 42.470 -8.339 1.00 109.84 223 GLY D C 1
ATOM 9010 O O . GLY D 1 226 ? 7.897 42.370 -9.391 1.00 109.33 223 GLY D O 1
ATOM 9011 N N . GLU D 1 227 ? 9.641 43.219 -8.195 1.00 111.20 224 GLU D N 1
ATOM 9012 C CA . GLU D 1 227 ? 10.407 43.712 -9.329 1.00 111.15 224 GLU D CA 1
ATOM 9013 C C . GLU D 1 227 ? 11.411 42.609 -9.601 1.00 111.37 224 GLU D C 1
ATOM 9014 O O . GLU D 1 227 ? 12.368 42.439 -8.836 1.00 114.03 224 GLU D O 1
ATOM 9020 N N . ILE D 1 228 ? 11.183 41.857 -10.675 1.00 110.41 225 ILE D N 1
ATOM 9021 C CA . ILE D 1 228 ? 11.861 40.573 -10.868 1.00 110.22 225 ILE D CA 1
ATOM 9022 C C . ILE D 1 228 ? 13.059 40.584 -11.806 1.00 113.78 225 ILE D C 1
ATOM 9023 O O . ILE D 1 228 ? 13.865 39.659 -11.763 1.00 112.40 225 ILE D O 1
ATOM 9028 N N . GLY D 1 229 ? 13.161 41.581 -12.680 1.00 119.25 226 GLY D N 1
ATOM 9029 C CA . GLY D 1 229 ? 14.281 41.639 -13.615 1.00 126.12 226 GLY D CA 1
ATOM 9030 C C . GLY D 1 229 ? 14.185 42.707 -14.684 1.00 132.06 226 GLY D C 1
ATOM 9031 O O . GLY D 1 229 ? 13.318 43.576 -14.641 1.00 131.06 226 GLY D O 1
ATOM 9032 N N . VAL D 1 230 ? 15.058 42.589 -15.679 1.00 140.93 227 VAL D N 1
ATOM 9033 C CA . VAL D 1 230 ? 15.240 43.614 -16.706 1.00 146.92 227 VAL D CA 1
ATOM 9034 C C . VAL D 1 230 ? 15.239 42.965 -18.084 1.00 152.94 227 VAL D C 1
ATOM 9035 O O . VAL D 1 230 ? 15.791 41.897 -18.249 1.00 156.68 227 VAL D O 1
ATOM 9039 N N . ILE D 1 231 ? 14.632 43.612 -19.072 1.00 157.00 228 ILE D N 1
ATOM 9040 C CA . ILE D 1 231 ? 14.626 43.085 -20.444 1.00 161.42 228 ILE D CA 1
ATOM 9041 C C . ILE D 1 231 ? 15.989 43.275 -21.120 1.00 163.84 228 ILE D C 1
ATOM 9042 O O . ILE D 1 231 ? 16.533 44.371 -21.092 1.00 165.86 228 ILE D O 1
ATOM 9047 N N . LYS D 1 232 ? 16.527 42.211 -21.724 1.00 161.79 229 LYS D N 1
ATOM 9048 C CA . LYS D 1 232 ? 17.698 42.323 -22.596 1.00 160.36 229 LYS D CA 1
ATOM 9049 C C . LYS D 1 232 ? 17.697 41.247 -23.670 1.00 160.03 229 LYS D C 1
ATOM 9050 O O . LYS D 1 232 ? 17.578 40.068 -23.362 1.00 154.69 229 LYS D O 1
ATOM 9056 N N . ASP D 1 233 ? 17.868 41.668 -24.921 1.00 162.04 230 ASP D N 1
ATOM 9057 C CA . ASP D 1 233 ? 17.781 40.789 -26.085 1.00 163.91 230 ASP D CA 1
ATOM 9058 C C . ASP D 1 233 ? 16.412 40.113 -26.238 1.00 161.22 230 ASP D C 1
ATOM 9059 O O . ASP D 1 233 ? 16.360 38.959 -26.666 1.00 161.25 230 ASP D O 1
ATOM 9064 N N . GLY D 1 234 ? 15.324 40.811 -25.891 1.00 159.08 231 GLY D N 1
ATOM 9065 C CA . GLY D 1 234 ? 13.972 40.209 -25.877 1.00 157.98 231 GLY D CA 1
ATOM 9066 C C . GLY D 1 234 ? 13.746 39.165 -24.788 1.00 154.82 231 GLY D C 1
ATOM 9067 O O . GLY D 1 234 ? 12.798 38.360 -24.842 1.00 152.51 231 GLY D O 1
ATOM 9068 N N . LYS D 1 235 ? 14.615 39.173 -23.783 1.00 155.89 232 LYS D N 1
ATOM 9069 C CA . LYS D 1 235 ? 14.555 38.194 -22.712 1.00 154.72 232 LYS D CA 1
ATOM 9070 C C . LYS D 1 235 ? 14.572 38.855 -21.350 1.00 152.07 232 LYS D C 1
ATOM 9071 O O . LYS D 1 235 ? 15.201 39.892 -21.153 1.00 152.73 232 LYS D O 1
ATOM 9077 N N . LEU D 1 236 ? 13.901 38.214 -20.403 1.00 150.54 233 LEU D N 1
ATOM 9078 C CA . LEU D 1 236 ? 13.885 38.657 -19.017 1.00 148.16 233 LEU D CA 1
ATOM 9079 C C . LEU D 1 236 ? 15.081 38.061 -18.299 1.00 147.74 233 LEU D C 1
ATOM 9080 O O . LEU D 1 236 ? 15.141 36.855 -18.111 1.00 150.75 233 LEU D O 1
ATOM 9085 N N . HIS D 1 237 ? 16.041 38.899 -17.922 1.00 145.67 234 HIS D N 1
ATOM 9086 C CA . HIS D 1 237 ? 17.167 38.457 -17.115 1.00 143.67 234 HIS D CA 1
ATOM 9087 C C . HIS D 1 237 ? 16.736 38.693 -15.702 1.00 135.57 234 HIS D C 1
ATOM 9088 O O . HIS D 1 237 ? 16.603 39.831 -15.288 1.00 134.69 234 HIS D O 1
ATOM 9095 N N . LEU D 1 238 ? 16.475 37.615 -14.980 1.00 130.35 235 LEU D N 1
ATOM 9096 C CA . LEU D 1 238 ? 15.953 37.726 -13.637 1.00 124.72 235 LEU D CA 1
ATOM 9097 C C . LEU D 1 238 ? 17.024 38.192 -12.681 1.00 123.96 235 LEU D C 1
ATOM 9098 O O . LEU D 1 238 ? 18.184 37.808 -12.800 1.00 122.50 235 LEU D O 1
ATOM 9103 N N . TYR D 1 239 ? 16.605 39.009 -11.722 1.00 123.09 236 TYR D N 1
ATOM 9104 C CA . TYR D 1 239 ? 17.448 39.385 -10.606 1.00 124.76 236 TYR D CA 1
ATOM 9105 C C . TYR D 1 239 ? 17.755 38.189 -9.739 1.00 123.73 236 TYR D C 1
ATOM 9106 O O . TYR D 1 239 ? 17.088 37.159 -9.829 1.00 123.48 236 TYR D O 1
ATOM 9115 N N . ASP D 1 240 ? 18.748 38.373 -8.872 1.00 122.77 237 ASP D N 1
ATOM 9116 C CA . ASP D 1 240 ? 19.329 37.316 -8.055 1.00 120.26 237 ASP D CA 1
ATOM 9117 C C . ASP D 1 240 ? 18.325 36.567 -7.151 1.00 116.41 237 ASP D C 1
ATOM 9118 O O . ASP D 1 240 ? 18.399 35.348 -7.031 1.00 115.35 237 ASP D O 1
ATOM 9123 N N . ASP D 1 241 ? 17.366 37.286 -6.564 1.00 113.66 238 ASP D N 1
ATOM 9124 C CA . ASP D 1 241 ? 16.311 36.678 -5.725 1.00 109.85 238 ASP D CA 1
ATOM 9125 C C . ASP D 1 241 ? 15.325 35.779 -6.453 1.00 106.57 238 ASP D C 1
ATOM 9126 O O . ASP D 1 241 ? 14.495 35.153 -5.807 1.00 104.96 238 ASP D O 1
ATOM 9131 N N . TYR D 1 242 ? 15.364 35.748 -7.781 1.00 105.26 239 TYR D N 1
ATOM 9132 C CA . TYR D 1 242 ? 14.338 35.041 -8.538 1.00 102.49 239 TYR D CA 1
ATOM 9133 C C . TYR D 1 242 ? 14.910 34.029 -9.513 1.00 104.78 239 TYR D C 1
ATOM 9134 O O . TYR D 1 242 ? 16.037 34.151 -9.991 1.00 105.30 239 TYR D O 1
ATOM 9143 N N . ILE D 1 243 ? 14.107 33.016 -9.789 1.00 105.90 240 ILE D N 1
ATOM 9144 C CA . ILE D 1 243 ? 14.447 32.034 -10.790 1.00 109.90 240 ILE D CA 1
ATOM 9145 C C . ILE D 1 243 ? 13.175 31.603 -11.479 1.00 109.51 240 ILE D C 1
ATOM 9146 O O . ILE D 1 243 ? 12.076 31.778 -10.943 1.00 108.90 240 ILE D O 1
ATOM 9151 N N . ALA D 1 244 ? 13.329 31.048 -12.668 1.00 110.33 241 ALA D N 1
ATOM 9152 C CA . ALA D 1 244 ? 12.185 30.574 -13.416 1.00 111.22 241 ALA D CA 1
ATOM 9153 C C . ALA D 1 244 ? 12.282 29.092 -13.567 1.00 111.74 241 ALA D C 1
ATOM 9154 O O . ALA D 1 244 ? 13.372 28.529 -13.543 1.00 114.61 241 ALA D O 1
ATOM 9156 N N . ILE D 1 245 ? 11.131 28.458 -13.703 1.00 111.05 242 ILE D N 1
ATOM 9157 C CA . ILE D 1 245 ? 11.083 27.031 -13.921 1.00 113.49 242 ILE D CA 1
ATOM 9158 C C . ILE D 1 245 ? 10.191 26.775 -15.105 1.00 116.38 242 ILE D C 1
ATOM 9159 O O . ILE D 1 245 ? 9.331 27.585 -15.428 1.00 116.16 242 ILE D O 1
ATOM 9164 N N . ASP D 1 246 ? 10.426 25.648 -15.760 1.00 121.83 243 ASP D N 1
ATOM 9165 C CA . ASP D 1 246 ? 9.681 25.281 -16.953 1.00 124.96 243 ASP D CA 1
ATOM 9166 C C . ASP D 1 246 ? 8.285 24.720 -16.626 1.00 121.52 243 ASP D C 1
ATOM 9167 O O . ASP D 1 246 ? 7.407 24.779 -17.467 1.00 123.15 243 ASP D O 1
ATOM 9172 N N . LYS D 1 247 ? 8.100 24.156 -15.432 1.00 117.56 244 LYS D N 1
ATOM 9173 C CA . LYS D 1 247 ? 6.795 23.602 -14.995 1.00 114.82 244 LYS D CA 1
ATOM 9174 C C . LYS D 1 247 ? 6.856 23.251 -13.523 1.00 111.81 244 LYS D C 1
ATOM 9175 O O . LYS D 1 247 ? 7.932 23.081 -12.951 1.00 110.26 244 LYS D O 1
ATOM 9181 N N . ILE D 1 248 ? 5.679 23.075 -12.937 1.00 110.91 245 ILE D N 1
ATOM 9182 C CA . ILE D 1 248 ? 5.558 22.626 -11.565 1.00 109.93 245 ILE D CA 1
ATOM 9183 C C . ILE D 1 248 ? 5.856 21.144 -11.536 1.00 111.01 245 ILE D C 1
ATOM 9184 O O . ILE D 1 248 ? 5.154 20.357 -12.161 1.00 109.75 245 ILE D O 1
ATOM 9189 N N . ASP D 1 249 ? 6.920 20.793 -10.821 1.00 113.32 246 ASP D N 1
ATOM 9190 C CA . ASP D 1 249 ? 7.505 19.452 -10.834 1.00 116.69 246 ASP D CA 1
ATOM 9191 C C . ASP D 1 249 ? 8.423 19.374 -9.615 1.00 115.80 246 ASP D C 1
ATOM 9192 O O . ASP D 1 249 ? 8.875 20.414 -9.139 1.00 115.06 246 ASP D O 1
ATOM 9197 N N . PRO D 1 250 ? 8.690 18.158 -9.094 1.00 116.89 247 PRO D N 1
ATOM 9198 C CA . PRO D 1 250 ? 9.617 18.049 -7.954 1.00 115.58 247 PRO D CA 1
ATOM 9199 C C . PRO D 1 250 ? 11.043 18.513 -8.250 1.00 115.02 247 PRO D C 1
ATOM 9200 O O . PRO D 1 250 ? 11.663 19.131 -7.393 1.00 112.41 247 PRO D O 1
ATOM 9204 N N . ASN D 1 251 ? 11.548 18.242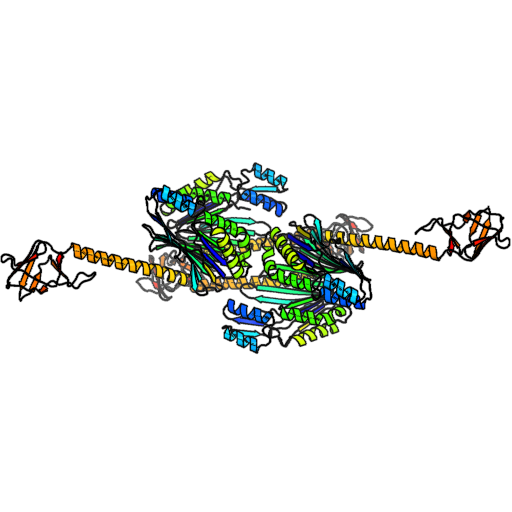 -9.452 1.00 116.33 248 ASN D N 1
ATOM 9205 C CA . ASN D 1 251 ? 12.874 18.735 -9.855 1.00 117.72 248 ASN D CA 1
ATOM 9206 C C . ASN D 1 251 ? 12.825 19.313 -11.287 1.00 120.30 248 ASN D C 1
ATOM 9207 O O . ASN D 1 251 ? 13.169 18.644 -12.255 1.00 122.44 248 ASN D O 1
ATOM 9212 N N . PRO D 1 252 ? 12.382 20.576 -11.424 1.00 122.22 249 PRO D N 1
ATOM 9213 C CA . PRO D 1 252 ? 12.177 21.206 -12.743 1.00 123.82 249 PRO D CA 1
ATOM 9214 C C . PRO D 1 252 ? 13.463 21.786 -13.340 1.00 126.05 249 PRO D C 1
ATOM 9215 O O . PRO D 1 252 ? 14.400 22.049 -12.591 1.00 124.65 249 PRO D O 1
ATOM 9219 N N . LYS D 1 253 ? 13.518 21.984 -14.662 1.00 128.87 250 LYS D N 1
ATOM 9220 C CA . LYS D 1 253 ? 14.618 22.761 -15.260 1.00 131.71 250 LYS D CA 1
ATOM 9221 C C . LYS D 1 253 ? 14.497 24.200 -14.774 1.00 131.05 250 LYS D C 1
ATOM 9222 O O . LYS D 1 253 ? 13.401 24.779 -14.807 1.00 129.91 250 LYS D O 1
ATOM 9228 N N . VAL D 1 254 ? 15.614 24.756 -14.310 1.00 132.42 251 VAL D N 1
ATOM 9229 C CA . VAL D 1 254 ? 15.659 26.105 -13.762 1.00 132.51 251 VAL D CA 1
ATOM 9230 C C . VAL D 1 254 ? 16.273 27.057 -14.776 1.00 137.27 251 VAL D C 1
ATOM 9231 O O . VAL D 1 254 ? 17.160 26.680 -15.530 1.00 140.41 251 VAL D O 1
ATOM 9235 N N . PHE D 1 255 ? 15.787 28.295 -14.800 1.00 139.35 252 PHE D N 1
ATOM 9236 C CA . PHE D 1 255 ? 16.278 29.302 -15.738 1.00 143.18 252 PHE D CA 1
ATOM 9237 C C . PHE D 1 255 ? 16.458 30.640 -15.035 1.00 140.02 252 PHE D C 1
ATOM 9238 O O . PHE D 1 255 ? 15.598 31.042 -14.249 1.00 137.06 252 PHE D O 1
ATOM 9246 N N . LYS D 1 256 ? 17.562 31.321 -15.345 1.00 140.40 253 LYS D N 1
ATOM 9247 C CA . LYS D 1 256 ? 17.782 32.716 -14.948 1.00 137.89 253 LYS D CA 1
ATOM 9248 C C . LYS D 1 256 ? 17.380 33.706 -16.049 1.00 137.93 253 LYS D C 1
ATOM 9249 O O . LYS D 1 256 ? 17.172 34.893 -15.786 1.00 134.49 253 LYS D O 1
ATOM 9255 N N . VAL D 1 257 ? 17.290 33.217 -17.283 1.00 139.36 254 VAL D N 1
ATOM 9256 C CA . VAL D 1 257 ? 17.002 34.051 -18.438 1.00 139.99 254 VAL D CA 1
ATOM 9257 C C . VAL D 1 257 ? 15.820 33.437 -19.188 1.00 139.34 254 VAL D C 1
ATOM 9258 O O . VAL D 1 257 ? 15.892 32.308 -19.666 1.00 139.76 254 VAL D O 1
ATOM 9262 N N . VAL D 1 258 ? 14.751 34.221 -19.281 1.00 139.53 255 VAL D N 1
ATOM 9263 C CA . VAL D 1 258 ? 13.414 33.754 -19.601 1.00 140.00 255 VAL D CA 1
ATOM 9264 C C . VAL D 1 258 ? 12.900 34.445 -20.850 1.00 142.87 255 VAL D C 1
ATOM 9265 O O . VAL D 1 258 ? 12.905 35.678 -20.944 1.00 143.60 255 VAL D O 1
ATOM 9269 N N . ASP D 1 259 ? 12.426 33.647 -21.799 1.00 144.31 256 ASP D N 1
ATOM 9270 C CA . ASP D 1 259 ? 11.794 34.177 -22.998 1.00 144.57 256 ASP D CA 1
ATOM 9271 C C . ASP D 1 259 ? 10.459 34.797 -22.632 1.00 140.25 256 ASP D C 1
ATOM 9272 O O . ASP D 1 259 ? 9.694 34.216 -21.870 1.00 138.04 256 ASP D O 1
ATOM 9277 N N . VAL D 1 260 ? 10.233 36.016 -23.113 1.00 139.97 257 VAL D N 1
ATOM 9278 C CA . VAL D 1 260 ? 9.009 36.764 -22.841 1.00 137.37 257 VAL D CA 1
ATOM 9279 C C . VAL D 1 260 ? 8.522 37.473 -24.090 1.00 141.31 257 VAL D C 1
ATOM 9280 O O . VAL D 1 260 ? 9.278 37.679 -25.034 1.00 145.40 257 VAL D O 1
ATOM 9284 N N . GLU D 1 261 ? 7.248 37.843 -24.082 1.00 139.78 258 GLU D N 1
ATOM 9285 C CA . GLU D 1 261 ? 6.640 38.517 -25.217 1.00 141.13 258 GLU D CA 1
ATOM 9286 C C . GLU D 1 261 ? 5.794 39.682 -24.738 1.00 138.59 258 GLU D C 1
ATOM 9287 O O . GLU D 1 261 ? 5.285 39.675 -23.603 1.00 136.56 258 GLU D O 1
ATOM 9293 N N . GLY D 1 262 ? 5.708 40.706 -25.586 1.00 139.13 259 GLY D N 1
ATOM 9294 C CA . GLY D 1 262 ? 5.003 41.945 -25.262 1.00 136.96 259 GLY D CA 1
ATOM 9295 C C . GLY D 1 262 ? 5.717 43.184 -25.781 1.00 136.73 259 GLY D C 1
ATOM 9296 O O . GLY D 1 262 ? 6.786 43.094 -26.381 1.00 136.82 259 GLY D O 1
ATOM 9297 N N . ASN D 1 263 ? 5.114 44.344 -25.529 1.00 135.03 260 ASN D N 1
ATOM 9298 C CA . ASN D 1 263 ? 5.624 45.618 -26.021 1.00 137.05 260 ASN D CA 1
ATOM 9299 C C . ASN D 1 263 ? 6.522 46.257 -24.978 1.00 133.59 260 ASN D C 1
ATOM 9300 O O . ASN D 1 263 ? 6.075 46.973 -24.091 1.00 128.50 260 ASN D O 1
ATOM 9305 N N . PHE D 1 264 ? 7.808 45.964 -25.101 1.00 135.33 261 PHE D N 1
ATOM 9306 C CA . PHE D 1 264 ? 8.814 46.469 -24.191 1.00 134.55 261 PHE D CA 1
ATOM 9307 C C . PHE D 1 264 ? 10.090 46.676 -24.979 1.00 138.22 261 PHE D C 1
ATOM 9308 O O . PHE D 1 264 ? 10.136 46.349 -26.162 1.00 142.54 261 PHE D O 1
ATOM 9316 N N . LYS D 1 265 ? 11.120 47.200 -24.320 1.00 137.32 262 LYS D N 1
ATOM 9317 C CA . LYS D 1 265 ? 12.441 47.332 -24.927 1.00 139.93 262 LYS D CA 1
ATOM 9318 C C . LYS D 1 265 ? 13.557 47.040 -23.932 1.00 138.24 262 LYS D C 1
ATOM 9319 O O . LYS D 1 265 ? 13.328 46.939 -22.726 1.00 135.95 262 LYS D O 1
ATOM 9325 N N . ASP D 1 266 ? 14.770 46.918 -24.459 1.00 141.16 263 ASP D N 1
ATOM 9326 C CA . ASP D 1 266 ? 15.947 46.682 -23.633 1.00 139.60 263 ASP D CA 1
ATOM 9327 C C . ASP D 1 266 ? 16.060 47.717 -22.516 1.00 136.87 263 ASP D C 1
ATOM 9328 O O . ASP D 1 266 ? 15.865 48.908 -22.724 1.00 135.09 263 ASP D O 1
ATOM 9333 N N . GLY D 1 267 ? 16.327 47.227 -21.311 1.00 136.22 264 GLY D N 1
ATOM 9334 C CA . GLY D 1 267 ? 16.406 48.065 -20.121 1.00 134.05 264 GLY D CA 1
ATOM 9335 C C . GLY D 1 267 ? 15.102 48.202 -19.353 1.00 130.37 264 GLY D C 1
ATOM 9336 O O . GLY D 1 267 ? 15.119 48.588 -18.195 1.00 127.01 264 GLY D O 1
ATOM 9337 N N . ASP D 1 268 ? 13.966 47.908 -19.985 1.00 131.01 265 ASP D N 1
ATOM 9338 C CA . ASP D 1 268 ? 12.689 47.898 -19.264 1.00 129.29 265 ASP D CA 1
ATOM 9339 C C . ASP D 1 268 ? 12.743 46.929 -18.079 1.00 130.61 265 ASP D C 1
ATOM 9340 O O . ASP D 1 268 ? 13.380 45.866 -18.148 1.00 134.05 265 ASP D O 1
ATOM 9345 N N . ILE D 1 269 ? 12.104 47.329 -16.985 1.00 130.01 266 ILE D N 1
ATOM 9346 C CA . ILE D 1 269 ? 12.091 46.549 -15.758 1.00 130.04 266 ILE D CA 1
ATOM 9347 C C . ILE D 1 269 ? 10.789 45.782 -15.732 1.00 127.65 266 ILE D C 1
ATOM 9348 O O . ILE D 1 269 ? 9.726 46.375 -15.907 1.00 128.37 266 ILE D O 1
ATOM 9353 N N . VAL D 1 270 ? 10.873 44.479 -15.493 1.00 124.60 267 VAL D N 1
ATOM 9354 C CA . VAL D 1 270 ? 9.685 43.651 -15.397 1.00 122.78 267 VAL D CA 1
ATOM 9355 C C . VAL D 1 270 ? 9.284 43.489 -13.934 1.00 120.57 267 VAL D C 1
ATOM 9356 O O . VAL D 1 270 ? 10.131 43.281 -13.059 1.00 119.71 267 VAL D O 1
ATOM 9360 N N . VAL D 1 271 ? 7.981 43.607 -13.690 1.00 119.22 268 VAL D N 1
ATOM 9361 C CA . VAL D 1 271 ? 7.399 43.458 -12.362 1.00 116.49 268 VAL D CA 1
ATOM 9362 C C . VAL D 1 271 ? 6.232 42.487 -12.420 1.00 112.17 268 VAL D C 1
ATOM 9363 O O . VAL D 1 271 ? 5.657 42.246 -13.479 1.00 110.93 268 VAL D O 1
ATOM 9367 N N . ILE D 1 272 ? 5.885 41.948 -11.263 1.00 110.46 269 ILE D N 1
ATOM 9368 C CA . ILE D 1 272 ? 4.637 41.229 -11.111 1.00 108.49 269 ILE D CA 1
ATOM 9369 C C . ILE D 1 272 ? 3.878 41.915 -9.996 1.00 110.69 269 ILE D C 1
ATOM 9370 O O . ILE D 1 272 ? 4.458 42.205 -8.953 1.00 109.75 269 ILE D O 1
ATOM 9375 N N . GLU D 1 273 ? 2.600 42.210 -10.226 1.00 114.37 270 GLU D N 1
ATOM 9376 C CA . GLU D 1 273 ? 1.715 42.636 -9.140 1.00 116.94 270 GLU D CA 1
ATOM 9377 C C . GLU D 1 273 ? 0.402 41.861 -9.178 1.00 118.66 270 GLU D C 1
ATOM 9378 O O . GLU D 1 273 ? -0.221 41.732 -10.231 1.00 119.35 270 GLU D O 1
ATOM 9384 N N . ASN D 1 274 ? 0.007 41.324 -8.022 1.00 119.72 271 ASN D N 1
ATOM 9385 C CA . ASN D 1 274 ? -1.128 40.386 -7.909 1.00 120.10 271 ASN D CA 1
ATOM 9386 C C . ASN D 1 274 ? -1.102 39.234 -8.909 1.00 117.77 271 ASN D C 1
ATOM 9387 O O . ASN D 1 274 ? -2.143 38.823 -9.409 1.00 119.85 271 ASN D O 1
ATOM 9392 N N . GLY D 1 275 ? 0.092 38.722 -9.190 1.00 114.79 272 GLY D N 1
ATOM 9393 C CA . GLY D 1 275 ? 0.266 37.662 -10.174 1.00 110.78 272 GLY D CA 1
ATOM 9394 C C . GLY D 1 275 ? 0.199 38.120 -11.623 1.00 110.22 272 GLY D C 1
ATOM 9395 O O . GLY D 1 275 ? 0.236 37.288 -12.516 1.00 110.30 272 GLY D O 1
ATOM 9396 N N . ASP D 1 276 ? 0.112 39.429 -11.865 1.00 107.62 273 ASP D N 1
ATOM 9397 C CA . ASP D 1 276 ? 0.120 39.956 -13.219 1.00 105.90 273 ASP D CA 1
ATOM 9398 C C . ASP D 1 276 ? 1.505 40.455 -13.522 1.00 103.75 273 ASP D C 1
ATOM 9399 O O . ASP D 1 276 ? 2.041 41.308 -12.815 1.00 100.94 273 ASP D O 1
ATOM 9404 N N . MET D 1 277 ? 2.073 39.927 -14.593 1.00 104.11 274 MET D N 1
ATOM 9405 C CA . MET D 1 277 ? 3.394 40.322 -15.031 1.00 105.47 274 MET D CA 1
ATOM 9406 C C . MET D 1 277 ? 3.303 41.459 -16.049 1.00 108.72 274 MET D C 1
ATOM 9407 O O . MET D 1 277 ? 2.626 41.341 -17.067 1.00 111.33 274 MET D O 1
ATOM 9412 N N . LYS D 1 278 ? 4.002 42.553 -15.780 1.00 110.25 275 LYS D N 1
ATOM 9413 C CA . LYS D 1 278 ? 3.966 43.713 -16.673 1.00 114.47 275 LYS D CA 1
ATOM 9414 C C . LYS D 1 278 ? 5.299 44.457 -16.649 1.00 116.92 275 LYS D C 1
ATOM 9415 O O . LYS D 1 278 ? 6.202 44.106 -15.891 1.00 113.83 275 LYS D O 1
ATOM 9421 N N . ILE D 1 279 ? 5.407 45.477 -17.495 1.00 122.78 276 ILE D N 1
ATOM 9422 C CA . ILE D 1 279 ? 6.549 46.390 -17.493 1.00 128.75 276 ILE D CA 1
ATOM 9423 C C . ILE D 1 279 ? 6.340 47.510 -16.473 1.00 131.31 276 ILE D C 1
ATOM 9424 O O . ILE D 1 279 ? 5.278 48.132 -16.429 1.00 133.66 276 ILE D O 1
ATOM 9429 N N . LYS D 1 280 ? 7.363 47.752 -15.654 1.00 133.32 277 LYS D N 1
ATOM 9430 C CA . LYS D 1 280 ? 7.344 48.841 -14.679 1.00 132.56 277 LYS D CA 1
ATOM 9431 C C . LYS D 1 280 ? 7.208 50.172 -15.392 1.00 133.30 277 LYS D C 1
ATOM 9432 O O . LYS D 1 280 ? 7.923 50.427 -16.362 1.00 137.66 277 LYS D O 1
ATOM 9438 N N . GLY D 1 281 ? 6.301 51.014 -14.911 1.00 133.00 278 GLY D N 1
ATOM 9439 C CA . GLY D 1 281 ? 6.070 52.312 -15.531 1.00 137.37 278 GLY D CA 1
ATOM 9440 C C . GLY D 1 281 ? 5.063 52.232 -16.663 1.00 140.37 278 GLY D C 1
ATOM 9441 O O . GLY D 1 281 ? 3.960 52.765 -16.540 1.00 145.25 278 GLY D O 1
ATOM 9442 N N . THR D 1 282 ? 5.440 51.580 -17.767 1.00 141.29 279 THR D N 1
ATOM 9443 C CA . THR D 1 282 ? 4.557 51.418 -18.934 1.00 142.92 279 THR D CA 1
ATOM 9444 C C . THR D 1 282 ? 3.297 50.644 -18.572 1.00 141.54 279 THR D C 1
ATOM 9445 O O . THR D 1 282 ? 2.214 50.927 -19.085 1.00 142.64 279 THR D O 1
ATOM 9449 N N . ASN D 1 283 ? 3.437 49.667 -17.686 1.00 140.41 280 ASN D N 1
ATOM 9450 C CA . ASN D 1 283 ? 2.311 48.844 -17.275 1.00 143.64 280 ASN D CA 1
ATOM 9451 C C . ASN D 1 283 ? 1.841 47.920 -18.405 1.00 144.61 280 ASN D C 1
ATOM 9452 O O . ASN D 1 283 ? 0.728 47.386 -18.379 1.00 147.38 280 ASN D O 1
ATOM 9457 N N . GLU D 1 284 ? 2.717 47.716 -19.382 1.00 144.20 281 GLU D N 1
ATOM 9458 C CA . GLU D 1 284 ? 2.425 46.893 -20.535 1.00 145.32 281 GLU D CA 1
ATOM 9459 C C . GLU D 1 284 ? 2.552 45.411 -20.166 1.00 146.55 281 GLU D C 1
ATOM 9460 O O . GLU D 1 284 ? 3.382 45.033 -19.343 1.00 148.60 281 GLU D O 1
ATOM 9466 N N . LYS D 1 285 ? 1.730 44.577 -20.791 1.00 146.55 282 LYS D N 1
ATOM 9467 C CA . LYS D 1 285 ? 1.589 43.182 -20.394 1.00 143.83 282 LYS D CA 1
ATOM 9468 C C . LYS D 1 285 ? 2.788 42.328 -20.846 1.00 141.77 282 LYS D C 1
ATOM 9469 O O . LYS D 1 285 ? 3.234 42.430 -21.995 1.00 143.09 282 LYS D O 1
ATOM 9475 N N . VAL D 1 286 ? 3.306 41.483 -19.951 1.00 135.73 283 VAL D N 1
ATOM 9476 C CA . VAL D 1 286 ? 4.403 40.572 -20.304 1.00 131.99 283 VAL D CA 1
ATOM 9477 C C . VAL D 1 286 ? 3.952 39.135 -20.124 1.00 129.18 283 VAL D C 1
ATOM 9478 O O . VAL D 1 286 ? 3.563 38.730 -19.042 1.00 128.30 283 VAL D O 1
ATOM 9482 N N . THR D 1 287 ? 4.010 38.365 -21.198 1.00 128.27 284 THR D N 1
ATOM 9483 C CA . THR D 1 287 ? 3.612 36.981 -21.159 1.00 126.32 284 THR D CA 1
ATOM 9484 C C . THR D 1 287 ? 4.851 36.096 -21.282 1.00 127.59 284 THR D C 1
ATOM 9485 O O . THR D 1 287 ? 5.851 36.464 -21.911 1.00 129.94 284 THR D O 1
ATOM 9489 N N . THR D 1 288 ? 4.779 34.927 -20.661 1.00 126.75 285 THR D N 1
ATOM 9490 C CA . THR D 1 288 ? 5.852 33.944 -20.711 1.00 127.63 285 THR D CA 1
ATOM 9491 C C . THR D 1 288 ? 5.270 32.564 -20.464 1.00 124.85 285 THR D C 1
ATOM 9492 O O . THR D 1 288 ? 4.224 32.436 -19.842 1.00 123.38 285 THR D O 1
ATOM 9496 N N . LYS D 1 289 ? 5.955 31.539 -20.946 1.00 124.07 286 LYS D N 1
ATOM 9497 C CA . LYS D 1 289 ? 5.556 30.166 -20.676 1.00 121.41 286 LYS D CA 1
ATOM 9498 C C . LYS D 1 289 ? 6.089 29.686 -19.335 1.00 116.87 286 LYS D C 1
ATOM 9499 O O . LYS D 1 289 ? 5.615 28.702 -18.807 1.00 115.05 286 LYS D O 1
ATOM 9505 N N . TYR D 1 290 ? 7.057 30.400 -18.770 1.00 114.29 287 TYR D N 1
ATOM 9506 C CA . TYR D 1 290 ? 7.748 29.941 -17.569 1.00 109.94 287 TYR D CA 1
ATOM 9507 C C . TYR D 1 290 ? 7.014 30.390 -16.320 1.00 106.24 287 TYR D C 1
ATOM 9508 O O . TYR D 1 290 ? 6.154 31.252 -16.378 1.00 103.44 287 TYR D O 1
ATOM 9517 N N . ILE D 1 291 ? 7.352 29.776 -15.192 1.00 104.18 288 ILE D N 1
ATOM 9518 C CA . ILE D 1 291 ? 6.779 30.144 -13.922 1.00 101.07 288 ILE D CA 1
ATOM 9519 C C . ILE D 1 291 ? 7.911 30.760 -13.123 1.00 98.77 288 ILE D C 1
ATOM 9520 O O . ILE D 1 291 ? 9.012 30.204 -13.044 1.00 99.13 288 ILE D O 1
ATOM 9525 N N . ILE D 1 292 ? 7.624 31.913 -12.538 1.00 96.72 289 ILE D N 1
ATOM 9526 C CA . ILE D 1 292 ? 8.594 32.652 -11.763 1.00 95.66 289 ILE D CA 1
ATOM 9527 C C . ILE D 1 292 ? 8.348 32.422 -10.292 1.00 94.44 289 ILE D C 1
ATOM 9528 O O . ILE D 1 292 ? 7.212 32.564 -9.811 1.00 93.68 289 ILE D O 1
ATOM 9533 N N . ILE D 1 293 ? 9.435 32.122 -9.585 1.00 95.70 290 ILE D N 1
ATOM 9534 C CA . ILE D 1 293 ? 9.395 31.870 -8.157 1.00 95.53 290 ILE D CA 1
ATOM 9535 C C . ILE D 1 293 ? 10.547 32.578 -7.445 1.00 95.67 290 ILE D C 1
ATOM 9536 O O . ILE D 1 293 ? 11.609 32.833 -8.038 1.00 94.43 290 ILE D O 1
ATOM 9541 N N . HIS D 1 294 ? 10.324 32.851 -6.157 1.00 97.73 291 HIS D N 1
ATOM 9542 C CA . HIS D 1 294 ? 11.368 33.349 -5.249 1.00 99.05 291 HIS D CA 1
ATOM 9543 C C . HIS D 1 294 ? 12.436 32.277 -5.110 1.00 98.21 291 HIS D C 1
ATOM 9544 O O . HIS D 1 294 ? 12.110 31.095 -4.968 1.00 95.53 291 HIS D O 1
ATOM 9551 N N . LYS D 1 295 ? 13.697 32.706 -5.126 1.00 99.54 292 LYS D N 1
ATOM 9552 C CA . LYS D 1 295 ? 14.827 31.801 -5.090 1.00 100.53 292 LYS D CA 1
ATOM 9553 C C . LYS D 1 295 ? 14.844 31.211 -3.678 1.00 100.40 292 LYS D C 1
ATOM 9554 O O . LYS D 1 295 ? 14.393 30.095 -3.398 1.00 97.53 292 LYS D O 1
#